Protein AF-D7D9H0-F1 (afdb_monomer)

Foldseek 3Di:
DAFAEEEAEEAAEFCAFQDANV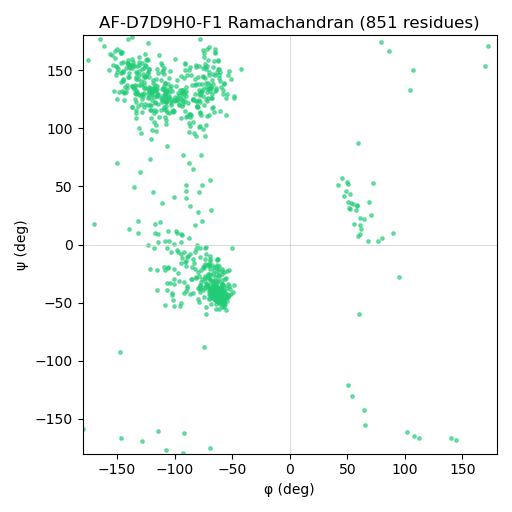LSLVLLLVQLVQQLVLVVVAVLHAYEDEALCNLVSCVVPPVVSNVSLLVCVVVVRYAYAFFNALFAAFAAFLVLLLCRGQVRQVSCCVRNVDGHQEHENAPHQWHFLLVLQSCVLSNHQEYEYAQLCVQQADRDQAQWAWRAHLLRRTHIYGHQLDHLADDPLDPVVVVSSQVSRVVRFVDSAHYDYHHYYHRTHYRDSSSVVSLVVCCVVVVVPHNYHHDDPVVSVVVCCVPPVVRHYHDGTIRHRLFLLLLLFFLLLLLLLLLLLQLLLQLLQLLQVVCCQPPVRDRDPCSSVLSVLSSSCRRSCNSSVLHFPVNVVVSSVSSVVSSVVSVVSSLVSQVSVCVVDVAFKKWFAAWQAWDWDKDWDAADAAEDWDDLPPRIIIATDGGQDYSWMKGFRHRYDDDPFFWAWDDDPFWIWIDAPFWIWIAGFQQRWGAFTAGPVVRDTFFPGTKFKKKWFFQFDLAGRPGDSRNLCQSRGGCCCPDCRVVGMDTFGWDGKDWSDGTGFKTKIKTWGKDQDPPNQFIKIKIWIWMDGHPANKIKIKIKMQGTDARMWMKTKTQTPADDQWKWAAGNLEIHIAGALVPDPDSVSVSPQKFFHHFWMWDHPQFKIKIKGKSRRTIWGDHDRMIITTHHGWTWRRDPVLVVVLVVVVVVCVVVVVVVVVVPPPCPVVVVVSVVSSVVSVVSCVVPVVPTGIGPHGIDMMMMMIHMDTGTCQRRVVVVVNSNVNNDIDMHGDPHSGRDIDHDHFKHKPPSQKIWRHWRDPDVQKIKTKIWRHAQAKDKMWMAGPADFPFKFKGRSNRHTPGTFDDDPRTGIDIHHRSDMIMMMTRHD

Solvent-accessible surface area (backbone atoms only — not comparable to full-atom values): 43090 Å² total; per-residue (Å²): 129,87,32,36,41,32,34,28,34,33,53,42,60,50,63,39,31,84,46,45,52,73,54,37,57,52,39,49,54,54,22,52,51,45,42,51,57,48,42,74,74,36,86,70,55,22,37,45,50,55,21,43,54,58,55,55,50,33,51,74,76,37,49,73,60,37,55,52,50,51,55,33,36,73,73,63,34,39,43,59,27,34,17,28,51,62,45,38,56,56,77,49,49,42,66,55,55,48,48,32,35,41,54,16,36,54,52,36,32,75,74,68,75,40,72,31,44,30,35,61,44,45,80,32,82,28,38,49,21,39,49,28,42,59,37,43,42,53,56,24,49,34,38,38,32,37,43,58,78,58,28,30,86,55,80,69,70,60,46,57,29,38,33,27,17,76,58,69,30,62,25,44,34,36,38,48,67,52,59,68,49,32,77,58,84,48,71,64,57,57,52,50,35,51,49,51,38,50,72,57,38,98,50,62,60,50,62,47,40,26,21,27,44,61,76,27,42,46,63,57,66,65,38,55,51,44,52,58,50,43,41,67,76,34,48,95,71,38,45,61,38,65,31,55,71,68,57,50,52,54,48,42,53,75,76,39,49,96,73,50,47,78,46,75,51,57,52,74,44,49,46,52,54,18,24,45,25,30,39,46,67,47,40,32,37,50,48,52,42,52,54,44,50,39,38,38,36,36,52,38,38,50,39,26,76,76,67,71,39,82,68,67,76,61,53,63,59,54,49,52,58,51,56,62,48,35,22,32,38,49,45,26,45,54,22,20,71,69,37,45,52,49,53,44,47,53,43,51,53,48,41,54,53,45,56,52,52,43,46,52,54,41,41,53,50,50,74,77,39,73,26,19,33,34,42,68,32,68,40,36,45,67,41,67,50,77,46,81,41,78,62,94,77,61,62,52,65,45,81,69,55,96,57,32,29,39,32,44,45,68,70,28,29,14,42,19,31,30,32,32,33,56,42,75,47,70,67,98,47,48,20,47,76,50,69,65,98,57,39,37,38,41,38,36,86,40,40,39,35,36,32,34,51,81,68,53,29,45,57,39,42,30,33,61,87,74,75,40,57,51,35,73,44,56,39,41,58,38,36,32,29,29,57,63,42,66,58,44,67,84,68,44,64,38,44,74,38,34,37,33,34,69,31,43,78,40,86,70,24,54,78,39,62,47,62,53,45,56,75,48,60,46,80,72,40,90,38,52,63,42,26,28,37,34,27,34,29,44,34,79,41,76,91,77,65,23,34,36,43,37,38,40,35,44,33,38,40,12,76,51,62,42,42,40,38,40,37,44,31,41,34,44,49,65,30,31,32,38,29,45,39,43,29,42,58,57,82,52,64,46,37,39,22,32,36,42,63,30,66,45,81,44,52,22,29,80,80,50,87,52,67,74,43,40,57,45,56,52,38,78,24,41,50,35,37,32,40,37,65,63,64,43,22,41,34,43,32,38,67,49,46,25,21,33,24,52,47,84,49,26,45,30,43,36,62,42,39,11,30,48,51,53,52,66,67,49,48,51,54,42,51,54,51,46,53,56,42,53,66,56,45,54,60,41,67,70,66,71,58,58,72,64,60,57,48,51,52,49,49,52,51,47,48,53,48,49,52,41,42,60,65,56,52,78,78,56,59,55,40,66,56,44,79,49,76,49,46,37,34,48,34,63,37,51,18,37,58,66,75,42,40,44,67,58,54,46,50,60,73,64,54,81,83,65,74,21,75,49,99,56,93,36,68,42,69,48,80,41,50,50,38,46,42,43,58,54,74,49,44,45,66,43,34,36,70,79,48,91,55,29,39,39,38,32,37,31,26,76,40,93,54,72,45,70,29,36,40,32,65,72,69,73,57,77,49,41,30,36,27,44,67,79,64,52,77,74,44,79,55,65,70,57,93,71,25,35,74,43,79,33,50,26,34,31,75,50,33,37,41,34,36,46,115

Mean predicted aligned error: 6.19 Å

pLDDT: mean 91.71, std 10.2, range [44.06, 98.75]

Organism: Staphylothermus hellenicus (strain DSM 12710 / JCM 10830 / BK20S6-10-b1 / P8) (NCBI:txid591019)

Radius of gyration: 27.96 Å; Cα contacts (8 Å, |Δi|>4): 2047; chains: 1; bounding box: 73×58×81 Å

InterPro domains:
  IPR000602 Glycoside hydrolase family 38, N-terminal domain [PF01074] (3-266)
  IPR011013 Galactose mutarotase-like domain superfamily [SSF74650] (364-848)
  IPR011330 Glycoside hydrolase/deacetylase, beta/alpha-barrel [SSF88713] (3-268)
  IPR011682 Glycosyl hydrolase family 38, C-terminal [PF07748] (442-662)
  IPR015341 Glycoside hydrolase family 38, central domain [PF09261] (270-365)
  IPR015341 Glycoside hydrolase family 38, central domain [SM00872] (270-347)
  IPR027291 Glycoside hydrolase 38, N-terminal domain superfamily [G3DSA:3.20.110.10] (1-270)
  IPR028995 Glycoside hydrolase families 57/38, central domain superfamily [SSF88688] (269-376)
  IPR037094 Glycoside hydrolase family 38, central domain superfamily [G3DSA:1.20.1270.50] (274-371)
  IPR041147 Glycosyl hydrolases family 38, C-terminal domain [PF17677] (778-848)

Structure (mmCIF, N/CA/C/O backbone):
data_AF-D7D9H0-F1
#
_entry.id   AF-D7D9H0-F1
#
loop_
_atom_site.group_PDB
_atom_site.id
_atom_site.type_symbol
_atom_site.label_atom_id
_atom_site.label_alt_id
_atom_site.label_comp_id
_atom_site.label_asym_id
_atom_site.label_entity_id
_atom_site.label_seq_id
_atom_site.pdbx_PDB_ins_code
_atom_site.Cartn_x
_atom_site.Cartn_y
_atom_site.Cartn_z
_atom_site.occupancy
_atom_site.B_iso_or_equiv
_atom_site.auth_seq_id
_atom_site.auth_comp_id
_atom_site.auth_asym_id
_atom_site.auth_atom_id
_atom_site.pdbx_PDB_model_num
ATOM 1 N N . MET A 1 1 ? 18.622 -22.603 -35.783 1.00 56.88 1 MET A N 1
ATOM 2 C CA . MET A 1 1 ? 17.621 -21.627 -35.300 1.00 56.88 1 MET A CA 1
ATOM 3 C C . MET A 1 1 ? 18.265 -20.267 -35.419 1.00 56.88 1 MET A C 1
ATOM 5 O O . MET A 1 1 ? 19.323 -20.096 -34.829 1.00 56.88 1 MET A O 1
ATOM 9 N N . ASP A 1 2 ? 17.660 -19.342 -36.155 1.00 82.56 2 ASP A N 1
ATOM 10 C CA . ASP A 1 2 ? 18.167 -17.971 -36.249 1.00 82.56 2 ASP A CA 1
ATOM 11 C C . ASP A 1 2 ? 17.831 -17.233 -34.948 1.00 82.56 2 ASP A C 1
ATOM 13 O O . ASP A 1 2 ? 16.687 -16.836 -34.712 1.00 82.56 2 ASP A O 1
ATOM 17 N N . ILE A 1 3 ? 18.813 -17.136 -34.051 1.00 90.75 3 ILE A N 1
ATOM 18 C CA . ILE A 1 3 ? 18.662 -16.478 -32.749 1.00 90.75 3 ILE A CA 1
ATOM 19 C C . ILE A 1 3 ? 18.750 -14.968 -32.949 1.00 90.75 3 ILE A C 1
ATOM 21 O O . ILE A 1 3 ? 19.700 -14.470 -33.559 1.00 90.75 3 ILE A O 1
ATOM 25 N N . LYS A 1 4 ? 17.779 -14.235 -32.398 1.00 94.94 4 LYS A N 1
ATOM 26 C CA . LYS A 1 4 ? 17.707 -12.776 -32.512 1.00 94.94 4 LYS A CA 1
ATOM 27 C C . LYS A 1 4 ? 17.879 -12.099 -31.158 1.00 94.94 4 LYS A C 1
ATOM 29 O O . LYS A 1 4 ? 17.088 -12.315 -30.243 1.00 94.94 4 LYS A O 1
ATOM 34 N N . VAL A 1 5 ? 18.896 -11.254 -31.047 1.00 96.12 5 VAL A N 1
ATOM 35 C CA . VAL A 1 5 ? 19.209 -10.499 -29.830 1.00 96.12 5 VAL A CA 1
ATOM 36 C C . VAL A 1 5 ? 18.882 -9.036 -30.069 1.00 96.12 5 VAL A C 1
ATOM 38 O O . VAL A 1 5 ? 19.495 -8.390 -30.916 1.00 96.12 5 VAL A O 1
ATOM 41 N N . PHE A 1 6 ? 17.927 -8.511 -29.314 1.00 97.00 6 PHE A N 1
ATOM 42 C CA . PHE A 1 6 ? 17.579 -7.099 -29.302 1.00 97.00 6 PHE A CA 1
ATOM 43 C C . PHE A 1 6 ? 18.375 -6.403 -28.201 1.00 97.00 6 PHE A C 1
ATOM 45 O O . PHE A 1 6 ? 18.444 -6.909 -27.082 1.00 97.00 6 PHE A O 1
ATOM 52 N N . LEU A 1 7 ? 18.986 -5.263 -28.515 1.00 95.69 7 LEU A N 1
ATOM 53 C CA . LEU A 1 7 ? 19.769 -4.475 -27.563 1.00 95.69 7 LEU A CA 1
ATOM 54 C C . LEU A 1 7 ? 19.157 -3.082 -27.418 1.00 95.69 7 LEU A C 1
ATOM 56 O O . LEU A 1 7 ? 18.929 -2.414 -28.430 1.00 95.69 7 LEU A O 1
ATOM 60 N N . THR A 1 8 ? 18.939 -2.632 -26.182 1.00 95.25 8 THR A N 1
ATOM 61 C CA . THR A 1 8 ? 18.486 -1.264 -25.892 1.00 95.25 8 THR A CA 1
ATOM 62 C C . THR A 1 8 ? 19.273 -0.668 -24.732 1.00 95.25 8 THR A C 1
ATOM 64 O O . THR A 1 8 ? 19.465 -1.316 -23.703 1.00 95.25 8 THR A O 1
ATOM 67 N N . GLY A 1 9 ? 19.724 0.571 -24.906 1.00 94.38 9 GLY A N 1
ATOM 68 C CA . GLY A 1 9 ? 20.397 1.333 -23.867 1.00 94.38 9 GLY A CA 1
ATOM 69 C C . GLY A 1 9 ? 19.429 1.827 -22.790 1.00 94.38 9 GLY A C 1
ATOM 70 O O . GLY A 1 9 ? 18.311 2.229 -23.108 1.00 94.38 9 GLY A O 1
ATOM 71 N N . TYR A 1 10 ? 19.862 1.842 -21.535 1.00 93.31 10 TYR A N 1
ATOM 72 C CA . TYR A 1 10 ? 19.113 2.356 -20.384 1.00 93.31 10 TYR A CA 1
ATOM 73 C C . TYR A 1 10 ? 20.093 2.872 -19.323 1.00 93.31 10 TYR A C 1
ATOM 75 O O . TYR A 1 10 ? 21.228 2.402 -19.257 1.00 93.31 10 TYR A O 1
ATOM 83 N N . SER A 1 11 ? 19.656 3.821 -18.496 1.00 91.56 11 SER A N 1
ATOM 84 C CA . SER A 1 11 ? 20.429 4.274 -17.337 1.00 91.56 11 SER A CA 1
ATOM 85 C C . SER A 1 11 ? 19.530 4.348 -16.111 1.00 91.56 11 SER A C 1
ATOM 87 O O . SER A 1 11 ? 18.681 5.233 -16.035 1.00 91.56 11 SER A O 1
ATOM 89 N N . HIS A 1 12 ? 19.714 3.436 -15.157 1.00 90.62 12 HIS A N 1
ATOM 90 C CA . HIS A 1 12 ? 18.936 3.447 -13.919 1.00 90.62 12 HIS A CA 1
ATOM 91 C C . HIS A 1 12 ? 19.349 4.615 -13.025 1.00 90.62 12 HIS A C 1
ATOM 93 O O . HIS A 1 12 ? 20.540 4.837 -12.791 1.00 90.62 12 HIS A O 1
ATOM 99 N N . ILE A 1 13 ? 18.369 5.338 -12.490 1.00 92.44 13 ILE A N 1
ATOM 100 C CA . ILE A 1 13 ? 18.593 6.428 -11.541 1.00 92.44 13 ILE A CA 1
ATOM 101 C C . ILE A 1 13 ? 17.606 6.249 -10.392 1.00 92.44 13 ILE A C 1
ATOM 103 O O . ILE A 1 13 ? 16.403 6.413 -10.584 1.00 92.44 13 ILE A O 1
ATOM 107 N N . ASP A 1 14 ? 18.097 5.939 -9.193 1.00 92.38 14 ASP A N 1
ATOM 108 C CA . ASP A 1 14 ? 17.241 5.973 -8.010 1.00 92.38 14 ASP A CA 1
ATOM 109 C C . ASP A 1 14 ? 16.851 7.416 -7.735 1.00 92.38 14 ASP A C 1
ATOM 111 O O . ASP A 1 14 ? 17.702 8.301 -7.595 1.00 92.38 14 ASP A O 1
ATOM 115 N N . THR A 1 15 ? 15.544 7.658 -7.634 1.00 94.06 15 THR A N 1
ATOM 116 C CA . THR A 1 15 ? 15.031 9.005 -7.357 1.00 94.06 15 THR A CA 1
ATOM 117 C C . THR A 1 15 ? 15.598 9.526 -6.038 1.00 94.06 15 THR A C 1
ATOM 119 O O . THR A 1 15 ? 16.082 10.654 -5.993 1.00 94.06 15 THR A O 1
ATOM 122 N N . GLU A 1 16 ? 15.607 8.687 -5.003 1.00 94.81 16 GLU A N 1
ATOM 123 C CA . GLU A 1 16 ? 16.188 8.944 -3.684 1.00 94.81 16 GLU A CA 1
ATOM 124 C C . GLU A 1 16 ? 16.661 7.614 -3.095 1.00 94.81 16 GLU A C 1
ATOM 126 O O . GLU A 1 16 ? 15.854 6.695 -2.960 1.00 94.81 16 GLU A O 1
ATOM 131 N N . TRP A 1 17 ? 17.934 7.522 -2.703 1.00 93.25 17 TRP A N 1
ATOM 132 C CA . TRP A 1 17 ? 18.469 6.303 -2.090 1.00 93.25 17 TRP A CA 1
ATOM 133 C C . TRP A 1 17 ? 19.563 6.585 -1.050 1.00 93.25 17 TRP A C 1
ATOM 135 O O . TRP A 1 17 ? 19.288 6.833 0.129 1.00 93.25 17 TRP A O 1
ATOM 145 N N . LEU A 1 18 ? 20.825 6.577 -1.486 1.00 90.06 18 LEU A N 1
ATOM 146 C CA . LEU A 1 18 ? 21.995 6.958 -0.685 1.00 90.06 18 LEU A CA 1
ATOM 147 C C . LEU A 1 18 ? 22.375 8.433 -0.881 1.00 90.06 18 LEU A C 1
ATOM 149 O O . LEU A 1 18 ? 23.344 8.914 -0.289 1.00 90.06 18 LEU A O 1
ATOM 153 N N . TRP A 1 19 ? 21.585 9.128 -1.690 1.00 92.69 19 TRP A N 1
ATOM 154 C CA . TRP A 1 19 ? 21.694 10.522 -2.089 1.00 92.69 19 TRP A CA 1
ATOM 155 C C . TRP A 1 19 ? 20.295 11.164 -2.097 1.00 92.69 19 TRP A C 1
ATOM 157 O O . TRP A 1 19 ? 19.293 10.458 -2.276 1.00 92.69 19 TRP A O 1
ATOM 167 N N . PRO A 1 20 ? 20.211 12.485 -1.872 1.00 94.06 20 PRO A N 1
ATOM 168 C CA . PRO A 1 20 ? 18.951 13.219 -1.870 1.00 94.06 20 PRO A CA 1
ATOM 169 C C . PRO A 1 20 ? 18.411 13.431 -3.289 1.00 94.06 20 PRO A C 1
ATOM 171 O O . PRO A 1 20 ? 19.150 13.345 -4.272 1.00 94.06 20 PRO A O 1
ATOM 174 N N . LEU A 1 21 ? 17.131 13.803 -3.385 1.00 95.12 21 LEU A N 1
ATOM 175 C CA . LEU A 1 21 ? 16.438 14.043 -4.656 1.00 95.12 21 LEU A CA 1
ATOM 176 C C . LEU A 1 21 ? 17.187 15.036 -5.558 1.00 95.12 21 LEU A C 1
ATOM 178 O O . LEU A 1 21 ? 17.331 14.816 -6.757 1.00 95.12 21 LEU A O 1
ATOM 182 N N . GLU A 1 22 ? 17.688 16.128 -4.981 1.00 94.56 22 GLU A N 1
ATOM 183 C CA . GLU A 1 22 ? 18.385 17.185 -5.724 1.00 94.56 22 GLU A CA 1
ATOM 184 C C . GLU A 1 22 ? 19.709 16.705 -6.353 1.00 94.56 22 GLU A C 1
ATOM 186 O O . GLU A 1 22 ? 20.153 17.233 -7.372 1.00 94.56 22 GLU A O 1
ATOM 191 N N . GLU A 1 23 ? 20.371 15.705 -5.763 1.00 94.69 23 GLU A N 1
ATOM 192 C CA . GLU A 1 23 ? 21.549 15.069 -6.369 1.00 94.69 23 GLU A CA 1
ATOM 193 C C . GLU A 1 23 ? 21.132 14.235 -7.584 1.00 94.69 23 GLU A C 1
ATOM 195 O O . GLU A 1 23 ? 21.683 14.441 -8.665 1.00 94.69 23 GLU A O 1
ATOM 200 N N . SER A 1 24 ? 20.087 13.408 -7.458 1.00 94.44 24 SER A N 1
ATOM 201 C CA . SER A 1 24 ? 19.540 12.619 -8.573 1.00 94.44 24 SER A CA 1
ATOM 202 C C . SER A 1 24 ? 19.138 13.491 -9.758 1.00 94.44 24 SER A C 1
ATOM 204 O O . SER A 1 24 ? 19.453 13.173 -10.900 1.00 94.44 24 SER A O 1
ATOM 206 N N . LEU A 1 25 ? 18.478 14.625 -9.510 1.00 95.00 25 LEU A N 1
ATOM 207 C CA . LEU A 1 25 ? 18.048 15.532 -10.579 1.00 95.00 25 LEU A CA 1
ATOM 208 C C . LEU A 1 25 ? 19.238 16.165 -11.325 1.00 95.00 25 LEU A C 1
ATOM 210 O O . LEU A 1 25 ? 19.198 16.304 -12.548 1.00 95.00 25 LEU A O 1
ATOM 214 N N . ARG A 1 26 ? 20.339 16.476 -10.630 1.00 93.62 26 ARG A N 1
ATOM 215 C CA . ARG A 1 26 ? 21.583 16.925 -11.283 1.00 93.62 26 ARG A CA 1
ATOM 216 C C . ARG A 1 26 ? 22.217 15.811 -12.119 1.00 93.62 26 ARG A C 1
ATOM 218 O O . ARG A 1 26 ? 22.581 16.045 -13.272 1.00 93.62 26 ARG A O 1
ATOM 225 N N . VAL A 1 27 ? 22.259 14.593 -11.583 1.00 94.06 27 VAL A N 1
ATOM 226 C CA . VAL A 1 27 ? 22.747 13.393 -12.284 1.00 94.06 27 VAL A CA 1
ATOM 227 C C . VAL A 1 27 ? 21.935 13.097 -13.544 1.00 94.06 27 VAL A C 1
ATOM 229 O O . VAL A 1 27 ? 22.509 12.716 -14.566 1.00 94.06 27 VAL A O 1
ATOM 232 N N . VAL A 1 28 ? 20.616 13.309 -13.520 1.00 95.50 28 VAL A N 1
ATOM 233 C CA . VAL A 1 28 ? 19.745 13.189 -14.702 1.00 95.50 28 VAL A CA 1
ATOM 234 C C . VAL A 1 28 ? 20.229 14.112 -15.820 1.00 95.50 28 VAL A C 1
ATOM 236 O O . VAL A 1 28 ? 20.369 13.666 -16.958 1.00 95.50 28 VAL A O 1
ATOM 239 N N . ASN A 1 29 ? 20.536 15.376 -15.513 1.00 94.94 29 ASN A N 1
ATOM 240 C CA . ASN A 1 29 ? 21.011 16.332 -16.516 1.00 94.94 29 ASN A CA 1
ATOM 241 C C . ASN A 1 29 ? 22.335 15.901 -17.156 1.00 94.94 29 ASN A C 1
ATOM 243 O O . ASN A 1 29 ? 22.480 15.953 -18.382 1.00 94.94 29 ASN A O 1
ATOM 247 N N . GLU A 1 30 ? 23.287 15.441 -16.348 1.00 93.50 30 GLU A N 1
ATOM 248 C CA . GLU A 1 30 ? 24.573 14.938 -16.840 1.00 93.50 30 GLU A CA 1
ATOM 249 C C . GLU A 1 30 ? 24.398 13.667 -17.678 1.00 93.50 30 GLU A C 1
ATOM 251 O O . GLU A 1 30 ? 24.916 13.577 -18.793 1.00 93.50 30 GLU A O 1
ATOM 256 N N . THR A 1 31 ? 23.607 12.715 -17.182 1.00 94.88 31 THR A N 1
ATOM 257 C CA . THR A 1 31 ? 23.329 11.439 -17.853 1.00 94.88 31 THR A CA 1
ATOM 258 C C . THR A 1 31 ? 22.671 11.674 -19.208 1.00 94.88 31 THR A C 1
ATOM 260 O O . THR A 1 31 ? 23.139 11.159 -20.223 1.00 94.88 31 THR A O 1
ATOM 263 N N . PHE A 1 32 ? 21.628 12.502 -19.263 1.00 96.25 32 PHE A N 1
ATOM 264 C CA . PHE A 1 32 ? 20.913 12.777 -20.509 1.00 96.25 32 PHE A CA 1
ATOM 265 C C . PHE A 1 32 ? 21.812 13.505 -21.512 1.00 96.25 32 PHE A C 1
ATOM 267 O O . PHE A 1 32 ? 21.801 13.162 -22.692 1.00 96.25 32 PHE A O 1
ATOM 274 N N . SER A 1 33 ? 22.653 14.438 -21.054 1.00 95.44 33 SER A N 1
ATOM 275 C CA . SER A 1 33 ? 23.639 15.111 -21.911 1.00 95.44 33 SER A CA 1
ATOM 276 C C . SER A 1 33 ? 24.626 14.120 -22.536 1.00 95.44 33 SER A C 1
ATOM 278 O O . SER A 1 33 ? 24.887 14.178 -23.737 1.00 95.44 33 SER A O 1
ATOM 280 N N . GLN A 1 34 ? 25.146 13.176 -21.744 1.00 94.31 34 GLN A N 1
ATOM 281 C CA . GLN A 1 34 ? 26.063 12.140 -22.231 1.00 94.31 34 GLN A CA 1
ATOM 282 C C . GLN A 1 34 ? 25.395 11.234 -23.270 1.00 94.31 34 GLN A C 1
ATOM 284 O O . GLN A 1 34 ? 25.970 11.000 -24.333 1.00 94.31 34 GLN A O 1
ATOM 289 N N . ILE A 1 35 ? 24.171 10.767 -23.003 1.00 95.31 35 ILE A N 1
ATOM 290 C CA . ILE A 1 35 ? 23.423 9.925 -23.946 1.00 95.31 35 ILE A CA 1
ATOM 291 C C . ILE A 1 35 ? 23.152 10.672 -25.252 1.00 95.31 35 ILE A C 1
ATOM 293 O O . ILE A 1 35 ? 23.384 10.117 -26.323 1.00 95.31 35 ILE A O 1
ATOM 297 N N . ILE A 1 36 ? 22.731 11.936 -25.192 1.00 96.19 36 ILE A N 1
ATOM 298 C CA . ILE A 1 36 ? 22.483 12.748 -26.388 1.00 96.19 36 ILE A CA 1
ATOM 299 C C . ILE A 1 36 ? 23.752 12.902 -27.232 1.00 96.19 36 ILE A C 1
ATOM 301 O O . ILE A 1 36 ? 23.704 12.661 -28.438 1.00 96.19 36 ILE A O 1
ATOM 305 N N . ASN A 1 37 ? 24.895 13.199 -26.608 1.00 95.00 37 ASN A N 1
ATOM 306 C CA . ASN A 1 37 ? 26.177 13.285 -27.314 1.00 95.00 37 ASN A CA 1
ATOM 307 C C . ASN A 1 37 ? 26.542 11.959 -28.007 1.00 95.00 37 ASN A C 1
ATOM 309 O O . ASN A 1 37 ? 27.045 11.957 -29.130 1.00 95.00 37 ASN A O 1
ATOM 313 N N . LEU A 1 38 ? 26.268 10.815 -27.372 1.00 94.62 38 LEU A N 1
ATOM 314 C CA . LEU A 1 38 ? 26.484 9.501 -27.985 1.00 94.62 38 LEU A CA 1
ATOM 315 C C . LEU A 1 38 ? 25.506 9.236 -29.132 1.00 94.62 38 LEU A C 1
ATOM 317 O O . LEU A 1 38 ? 25.903 8.696 -30.160 1.00 94.62 38 LEU A O 1
ATOM 321 N N . MET A 1 39 ? 24.240 9.632 -28.997 1.00 95.50 39 MET A N 1
ATOM 322 C CA . MET A 1 39 ? 23.227 9.449 -30.041 1.00 95.50 39 MET A CA 1
ATOM 323 C C . MET A 1 39 ? 23.487 10.312 -31.283 1.00 95.50 39 MET A C 1
ATOM 325 O O . MET A 1 39 ? 23.120 9.901 -32.390 1.00 95.50 39 MET A O 1
ATOM 329 N N . GLU A 1 40 ? 24.108 11.482 -31.113 1.00 95.38 40 GLU A N 1
ATOM 330 C CA . GLU A 1 40 ? 24.580 12.340 -32.207 1.00 95.38 40 GLU A CA 1
ATOM 331 C C . GLU A 1 40 ? 25.737 11.689 -32.982 1.00 95.38 40 GLU A C 1
ATOM 333 O O . GLU A 1 40 ? 25.756 11.760 -34.209 1.00 95.38 40 GLU A O 1
ATOM 338 N N . LYS A 1 41 ? 26.653 10.998 -32.289 1.00 95.06 41 LYS A N 1
ATOM 339 C CA . LYS A 1 41 ? 27.786 10.282 -32.905 1.00 95.06 41 LYS A CA 1
ATOM 340 C C . LYS A 1 41 ? 27.401 8.941 -33.539 1.00 95.06 41 LYS A C 1
ATOM 342 O O . LYS A 1 41 ? 27.930 8.579 -34.585 1.00 95.06 41 LYS A O 1
ATOM 347 N N . HIS A 1 42 ? 26.500 8.192 -32.905 1.00 93.62 42 HIS A N 1
ATOM 348 C CA . HIS A 1 42 ? 26.202 6.799 -33.251 1.00 93.62 42 HIS A CA 1
ATOM 349 C C . HIS A 1 42 ? 24.753 6.660 -33.699 1.00 93.62 42 HIS A C 1
ATOM 351 O O . HIS A 1 42 ? 23.854 6.683 -32.862 1.00 93.62 42 HIS A O 1
ATOM 357 N N . SER A 1 43 ? 24.494 6.486 -35.000 1.00 90.31 43 SER A N 1
ATOM 358 C CA . SER A 1 43 ? 23.128 6.404 -35.557 1.00 90.31 43 SER A CA 1
ATOM 359 C C . SER A 1 43 ? 22.320 5.198 -35.070 1.00 90.31 43 SER A C 1
ATOM 361 O O . SER A 1 43 ? 21.094 5.272 -35.008 1.00 90.31 43 SER A O 1
ATOM 363 N N . ASP A 1 44 ? 23.004 4.126 -34.671 1.00 87.62 44 ASP A N 1
ATOM 364 C CA . ASP A 1 44 ? 22.401 2.856 -34.252 1.00 87.62 44 ASP A CA 1
ATOM 365 C C . ASP A 1 44 ? 22.181 2.747 -32.732 1.00 87.62 44 ASP A C 1
ATOM 367 O O . ASP A 1 44 ? 21.800 1.687 -32.236 1.00 87.62 44 ASP A O 1
ATOM 371 N N . LEU A 1 45 ? 22.388 3.831 -31.975 1.00 94.44 45 LEU A N 1
ATOM 372 C CA . LEU A 1 45 ? 22.067 3.865 -30.548 1.00 94.44 45 LEU A CA 1
ATOM 373 C C . LEU A 1 45 ? 20.568 4.123 -30.332 1.00 94.44 45 LEU A C 1
ATOM 375 O O . LEU A 1 45 ? 20.045 5.156 -30.773 1.00 94.44 45 LEU A O 1
ATOM 379 N N . TYR A 1 46 ? 19.925 3.202 -29.611 1.00 96.25 46 TYR A N 1
ATOM 380 C CA . TYR A 1 46 ? 18.559 3.308 -29.100 1.00 96.25 46 TYR A CA 1
ATOM 381 C C . TYR A 1 46 ? 18.584 3.322 -27.576 1.00 96.25 46 TYR A C 1
ATOM 383 O O . TYR A 1 46 ? 19.289 2.520 -26.963 1.00 96.25 46 TYR A O 1
ATOM 391 N N . PHE A 1 47 ? 17.800 4.212 -26.982 1.00 96.38 47 PHE A N 1
ATOM 392 C CA . PHE A 1 47 ? 17.759 4.432 -25.543 1.00 96.38 47 PHE A CA 1
ATOM 393 C C . PHE A 1 47 ? 16.315 4.441 -25.050 1.00 96.38 47 PHE A C 1
ATOM 395 O O . PHE A 1 47 ? 15.446 4.967 -25.744 1.00 96.38 47 PHE A O 1
ATOM 402 N N . ILE A 1 48 ? 16.056 3.879 -23.873 1.00 95.75 48 ILE A N 1
ATOM 403 C CA . ILE A 1 48 ? 14.770 3.974 -23.178 1.00 95.75 48 ILE A CA 1
ATOM 404 C C . ILE A 1 48 ? 14.968 4.664 -21.832 1.00 95.75 48 ILE A C 1
ATOM 406 O O . ILE A 1 48 ? 15.962 4.422 -21.153 1.00 95.75 48 ILE A O 1
ATOM 410 N N . MET A 1 49 ? 14.023 5.515 -21.436 1.00 94.75 49 MET A N 1
ATOM 411 C CA . MET A 1 49 ? 14.053 6.168 -20.128 1.00 94.75 49 MET A CA 1
ATOM 412 C C . MET A 1 49 ? 12.645 6.433 -19.596 1.00 94.75 49 MET A C 1
ATOM 414 O O . MET A 1 49 ? 11.788 6.968 -20.310 1.00 94.75 49 MET A O 1
ATOM 418 N N . GLY A 1 50 ? 12.428 6.051 -18.336 1.00 90.38 50 GLY A N 1
ATOM 419 C CA . GLY A 1 50 ? 11.189 6.274 -17.593 1.00 90.38 50 GLY A CA 1
ATOM 420 C C . GLY A 1 50 ? 11.188 7.569 -16.785 1.00 90.38 50 GLY A C 1
ATOM 421 O O . GLY A 1 50 ? 12.007 8.455 -17.024 1.00 90.38 50 GLY A O 1
ATOM 422 N N . SER A 1 51 ? 10.269 7.656 -15.820 1.00 95.94 51 SER A N 1
ATOM 423 C CA . SER A 1 51 ? 10.163 8.744 -14.836 1.00 95.94 51 SER A CA 1
ATOM 424 C C . SER A 1 51 ? 9.954 10.124 -15.463 1.00 95.94 51 SER A C 1
ATOM 426 O O . SER A 1 51 ? 10.895 10.890 -15.678 1.00 95.94 51 SER A O 1
ATOM 428 N N . SER A 1 52 ? 8.696 10.500 -15.715 1.00 98.00 52 SER A N 1
ATOM 429 C CA . SER A 1 52 ? 8.379 11.821 -16.288 1.00 98.00 52 SER A CA 1
ATOM 430 C C . SER A 1 52 ? 8.904 12.997 -15.447 1.00 98.00 52 SER A C 1
ATOM 432 O O . SER A 1 52 ? 9.178 14.057 -16.006 1.00 98.00 52 SER A O 1
ATOM 434 N N . LEU A 1 53 ? 9.128 12.806 -14.137 1.00 98.06 53 LEU A N 1
ATOM 435 C CA . LEU A 1 53 ? 9.796 13.776 -13.258 1.00 98.06 53 LEU A CA 1
ATOM 436 C C . LEU A 1 53 ? 11.147 14.261 -13.814 1.00 98.06 53 LEU A C 1
ATOM 438 O O . LEU A 1 53 ? 11.480 15.439 -13.688 1.00 98.06 53 LEU A O 1
ATOM 442 N N . TYR A 1 54 ? 11.921 13.374 -14.440 1.00 97.81 54 TYR A N 1
ATOM 443 C CA . TYR A 1 54 ? 13.241 13.698 -14.985 1.00 97.81 54 TYR A CA 1
ATOM 444 C C . TYR A 1 54 ? 13.131 14.639 -16.178 1.00 97.81 54 TYR A C 1
ATOM 446 O O . TYR A 1 54 ? 13.837 15.640 -16.253 1.00 97.81 54 TYR A O 1
ATOM 454 N N . TYR A 1 55 ? 12.189 14.372 -17.076 1.00 98.31 55 TYR A N 1
ATOM 455 C CA . TYR A 1 55 ? 11.933 15.225 -18.232 1.00 98.31 55 TYR A CA 1
ATOM 456 C C . TYR A 1 55 ? 11.418 16.600 -17.811 1.00 98.31 55 TYR A C 1
ATOM 458 O O . TYR A 1 55 ? 11.895 17.602 -18.334 1.00 98.31 55 TYR A O 1
ATOM 466 N N . GLU A 1 56 ? 10.529 16.659 -16.816 1.00 97.56 56 GLU A N 1
ATOM 467 C CA . GLU A 1 56 ? 10.056 17.924 -16.248 1.00 97.56 56 GLU A CA 1
ATOM 468 C C . GLU A 1 56 ? 11.198 18.768 -15.670 1.00 97.56 56 GLU A C 1
ATOM 470 O O . GLU A 1 56 ? 11.240 19.988 -15.849 1.00 97.56 56 GLU A O 1
ATOM 475 N N . TYR A 1 57 ? 12.143 18.127 -14.979 1.00 97.69 57 TYR A N 1
ATOM 476 C CA . TYR A 1 57 ? 13.319 18.813 -14.461 1.00 97.69 57 TYR A CA 1
ATOM 477 C C . TYR A 1 57 ? 14.198 19.365 -15.590 1.00 97.69 57 TYR A C 1
ATOM 479 O O . TYR A 1 57 ? 14.645 20.511 -15.507 1.00 97.69 57 TYR A O 1
ATOM 487 N N . ILE A 1 58 ? 14.421 18.587 -16.650 1.00 98.31 58 ILE A N 1
ATOM 488 C CA . ILE A 1 58 ? 15.246 19.002 -17.792 1.00 98.31 58 ILE A CA 1
ATOM 489 C C . ILE A 1 58 ? 14.575 20.107 -18.601 1.00 98.31 58 ILE A C 1
ATOM 491 O O . ILE A 1 58 ? 15.234 21.092 -18.913 1.00 98.31 58 ILE A O 1
ATOM 495 N N . GLU A 1 59 ? 13.272 20.016 -18.860 1.00 98.06 59 GLU A N 1
ATOM 496 C CA . GLU A 1 59 ? 12.489 21.086 -19.494 1.00 98.06 59 GLU A CA 1
ATOM 497 C C . GLU A 1 59 ? 12.655 22.411 -18.739 1.00 98.06 59 GLU A C 1
ATOM 499 O O . GLU A 1 59 ? 12.895 23.458 -19.338 1.00 98.06 59 GLU A O 1
ATOM 504 N N . LYS A 1 60 ? 12.596 22.366 -17.403 1.00 97.12 60 LYS A N 1
ATOM 505 C CA . LYS A 1 60 ? 12.689 23.564 -16.567 1.00 97.12 60 LYS A CA 1
ATOM 506 C C . LYS A 1 60 ? 14.102 24.153 -16.483 1.00 97.12 60 LYS A C 1
ATOM 508 O O . LYS A 1 60 ? 14.231 25.372 -16.400 1.00 97.12 60 LYS A O 1
ATOM 513 N N . ASN A 1 61 ? 15.141 23.318 -16.433 1.00 97.44 61 ASN A N 1
ATOM 514 C CA . ASN A 1 61 ? 16.503 23.761 -16.096 1.00 97.44 61 ASN A CA 1
ATOM 515 C C . ASN A 1 61 ? 17.485 23.735 -17.279 1.00 97.44 61 ASN A C 1
ATOM 517 O O . ASN A 1 61 ? 18.519 24.395 -17.219 1.00 97.44 61 ASN A O 1
ATOM 521 N N . ASN A 1 62 ? 17.189 22.994 -18.349 1.00 97.50 62 ASN A N 1
ATOM 522 C CA . ASN A 1 62 ? 18.050 22.850 -19.521 1.00 97.50 62 ASN A CA 1
ATOM 523 C C . ASN A 1 62 ? 17.221 22.616 -20.799 1.00 97.50 62 ASN A C 1
ATOM 525 O O . ASN A 1 62 ? 17.224 21.534 -21.392 1.00 97.50 62 ASN A O 1
ATOM 529 N N . ASN A 1 63 ? 16.511 23.660 -21.239 1.00 97.12 63 ASN A N 1
ATOM 530 C CA . ASN A 1 63 ? 15.603 23.576 -22.386 1.00 97.12 63 ASN A CA 1
ATOM 531 C C . ASN A 1 63 ? 16.307 23.148 -23.689 1.00 97.12 63 ASN A C 1
ATOM 533 O O . ASN A 1 63 ? 15.741 22.403 -24.478 1.00 97.12 63 ASN A O 1
ATOM 537 N N . ALA A 1 64 ? 17.569 23.544 -23.895 1.00 98.00 64 ALA A N 1
ATOM 538 C CA . ALA A 1 64 ? 18.332 23.132 -25.075 1.00 98.00 64 ALA A CA 1
ATOM 539 C C . ALA A 1 64 ? 18.542 21.607 -25.130 1.00 98.00 64 ALA A C 1
ATOM 541 O O . ALA A 1 64 ? 18.428 20.994 -26.192 1.00 98.00 64 ALA A O 1
ATOM 542 N N . LEU A 1 65 ? 18.823 20.976 -23.985 1.00 98.12 65 LEU A N 1
ATOM 543 C CA . LEU A 1 65 ? 18.900 19.520 -23.887 1.00 98.12 65 LEU A CA 1
ATOM 544 C C . LEU A 1 65 ? 17.524 18.873 -24.085 1.00 98.12 65 LEU A C 1
ATOM 546 O O . LEU A 1 65 ? 17.422 17.865 -24.783 1.00 98.12 65 LEU A O 1
ATOM 550 N N . PHE A 1 66 ? 16.471 19.464 -23.516 1.00 98.56 66 PHE A N 1
ATOM 551 C CA . PHE A 1 66 ? 15.096 19.000 -23.699 1.00 98.56 66 PHE A CA 1
ATOM 552 C C . PHE A 1 66 ? 14.685 18.965 -25.179 1.00 98.56 66 PHE A C 1
ATOM 554 O O . PHE A 1 66 ? 14.161 17.953 -25.649 1.00 98.56 66 PHE A O 1
ATOM 561 N N . ASP A 1 67 ? 14.997 20.017 -25.939 1.00 98.44 67 ASP A N 1
ATOM 562 C CA . ASP A 1 67 ? 14.708 20.098 -27.375 1.00 98.44 67 ASP A CA 1
ATOM 563 C C . ASP A 1 67 ? 15.442 19.006 -28.168 1.00 98.44 67 ASP A C 1
ATOM 565 O O . ASP A 1 67 ? 14.859 18.360 -29.046 1.00 98.44 67 ASP A O 1
ATOM 569 N N . LYS A 1 68 ? 16.704 18.719 -27.817 1.00 98.38 68 LYS A N 1
ATOM 570 C CA . LYS A 1 68 ? 17.447 17.595 -28.408 1.00 98.38 68 LYS A CA 1
ATOM 571 C C . LYS A 1 68 ? 16.785 16.252 -28.097 1.00 98.38 68 LYS A C 1
ATOM 573 O O . LYS A 1 68 ? 16.606 15.443 -29.011 1.00 98.38 68 LYS A O 1
ATOM 578 N N . ILE A 1 69 ? 16.392 16.016 -26.842 1.00 98.12 69 ILE A N 1
ATOM 579 C CA . ILE A 1 69 ? 15.677 14.795 -26.429 1.00 98.12 69 ILE A CA 1
ATOM 580 C C . ILE A 1 69 ? 14.396 14.646 -27.245 1.00 98.12 69 ILE A C 1
ATOM 582 O O . ILE A 1 69 ? 14.174 13.590 -27.839 1.00 98.12 69 ILE A O 1
ATOM 586 N N . LYS A 1 70 ? 13.596 15.710 -27.356 1.00 98.12 70 LYS A N 1
ATOM 587 C CA . LYS A 1 70 ? 12.374 15.721 -28.165 1.00 98.12 70 LYS A CA 1
ATOM 588 C C . LYS A 1 70 ? 12.649 15.315 -29.615 1.00 98.12 70 LYS A C 1
ATOM 590 O O . LYS A 1 70 ? 11.972 14.425 -30.128 1.00 98.12 70 LYS A O 1
ATOM 595 N N . GLY A 1 71 ? 13.702 15.852 -30.231 1.00 98.00 71 GLY A N 1
ATOM 596 C CA . GLY A 1 71 ? 14.122 15.456 -31.578 1.00 98.00 71 GLY A CA 1
ATOM 597 C C . GLY A 1 71 ? 14.477 13.965 -31.706 1.00 98.00 71 GLY A C 1
ATOM 598 O O . GLY A 1 71 ? 14.140 13.326 -32.705 1.00 98.00 71 GLY A O 1
ATOM 599 N N . PHE A 1 72 ? 15.121 13.360 -30.703 1.00 98.12 72 PHE A N 1
ATOM 600 C CA . PHE A 1 72 ? 15.409 11.916 -30.707 1.00 98.12 72 PHE A CA 1
ATOM 601 C C . PHE A 1 72 ? 14.188 11.042 -30.396 1.00 98.12 72 PHE A C 1
ATOM 603 O O . PHE A 1 72 ? 14.098 9.922 -30.919 1.00 98.12 72 PHE A O 1
ATOM 610 N N . VAL A 1 73 ? 13.231 11.544 -29.611 1.00 97.88 73 VAL A N 1
ATOM 611 C CA . VAL A 1 73 ? 11.926 10.899 -29.403 1.00 97.88 73 VAL A CA 1
ATOM 612 C C . VAL A 1 73 ? 11.146 10.870 -30.716 1.00 97.88 73 VAL A C 1
ATOM 614 O O . VAL A 1 73 ? 10.648 9.813 -31.114 1.00 97.88 73 VAL A O 1
ATOM 617 N N . GLU A 1 74 ? 11.095 11.981 -31.451 1.00 97.06 74 GLU A N 1
ATOM 618 C CA . GLU A 1 74 ? 10.439 12.072 -32.763 1.00 97.06 74 GLU A CA 1
ATOM 619 C C . GLU A 1 74 ? 11.041 11.079 -33.763 1.00 97.06 74 GLU A C 1
ATOM 621 O O . GLU A 1 74 ? 10.302 10.266 -34.331 1.00 97.06 74 GLU A O 1
ATOM 626 N N . LYS A 1 75 ? 12.381 11.035 -33.855 1.00 96.31 75 LYS A N 1
ATOM 627 C CA . LYS A 1 75 ? 13.151 10.041 -34.635 1.00 96.31 75 LYS A CA 1
ATOM 628 C C . LYS A 1 75 ? 12.957 8.596 -34.154 1.00 96.31 75 LYS A C 1
ATOM 630 O O . LYS A 1 75 ? 13.363 7.659 -34.836 1.00 96.31 75 LYS A O 1
ATOM 635 N N . GLY A 1 76 ? 12.356 8.390 -32.982 1.00 95.38 76 GLY A N 1
ATOM 636 C CA . GLY A 1 76 ? 12.069 7.073 -32.419 1.00 95.38 76 GLY A CA 1
ATOM 637 C C . GLY A 1 76 ? 13.311 6.316 -31.953 1.00 95.38 76 GLY A C 1
ATOM 638 O O . GLY A 1 76 ? 13.274 5.084 -31.940 1.00 95.38 76 GLY A O 1
ATOM 639 N N . ARG A 1 77 ? 14.382 7.041 -31.608 1.00 96.50 77 ARG A N 1
ATOM 640 C CA . ARG A 1 77 ? 15.633 6.505 -31.048 1.00 96.50 77 ARG A CA 1
ATOM 641 C C . ARG A 1 77 ? 15.718 6.679 -29.529 1.00 96.50 77 ARG A C 1
ATOM 643 O O . ARG A 1 77 ? 16.459 5.944 -28.888 1.00 96.50 77 ARG A O 1
ATOM 650 N N . TRP A 1 78 ? 14.950 7.617 -28.976 1.00 97.50 78 TRP A N 1
ATOM 651 C CA . TRP A 1 78 ? 14.697 7.757 -27.543 1.00 97.50 78 TRP A CA 1
ATOM 652 C C . TRP A 1 78 ? 13.262 7.299 -27.250 1.00 97.50 78 TRP A C 1
ATOM 654 O O . TRP A 1 78 ? 12.298 7.887 -27.743 1.00 97.50 78 TRP A O 1
ATOM 664 N N . GLU A 1 79 ? 13.108 6.210 -26.507 1.00 97.19 79 GLU A N 1
ATOM 665 C CA . GLU A 1 79 ? 11.829 5.604 -26.148 1.00 97.19 79 GLU A CA 1
ATOM 666 C C . GLU A 1 79 ? 11.408 6.025 -24.735 1.00 97.19 79 GLU A C 1
ATOM 668 O O . GLU A 1 79 ? 12.216 6.065 -23.808 1.00 97.19 79 GLU A O 1
ATOM 673 N N . LEU A 1 80 ? 10.127 6.357 -24.581 1.00 97.69 80 LEU A N 1
ATOM 674 C CA . LEU A 1 80 ? 9.547 6.771 -23.306 1.00 97.69 80 LEU A CA 1
ATOM 675 C C . LEU A 1 80 ? 8.998 5.541 -22.576 1.00 97.69 80 LEU A C 1
ATOM 677 O O . LEU A 1 80 ? 8.227 4.776 -23.163 1.00 97.69 80 LEU A O 1
ATOM 681 N N . ALA A 1 81 ? 9.351 5.382 -21.301 1.00 97.06 81 ALA A N 1
ATOM 682 C CA . ALA A 1 81 ? 8.702 4.438 -20.393 1.00 97.06 81 ALA A CA 1
ATOM 683 C C . ALA A 1 81 ? 7.787 5.185 -19.407 1.00 97.06 81 ALA A C 1
ATOM 685 O O . ALA A 1 81 ? 8.090 6.299 -18.986 1.00 97.06 81 ALA A O 1
ATOM 686 N N . GLY A 1 82 ? 6.644 4.589 -19.075 1.00 95.50 82 GLY A N 1
ATOM 687 C CA . GLY A 1 82 ? 5.635 5.165 -18.191 1.00 95.50 82 GLY A CA 1
ATOM 688 C C . GLY A 1 82 ? 6.067 5.197 -16.724 1.00 95.50 82 GLY A C 1
ATOM 689 O O . GLY A 1 82 ? 7.039 4.555 -16.335 1.00 95.50 82 GLY A O 1
ATOM 690 N N . GLY A 1 83 ? 5.297 5.921 -15.913 1.00 97.00 83 GLY A N 1
ATOM 691 C CA . GLY A 1 83 ? 5.559 6.154 -14.493 1.00 97.00 83 GLY A CA 1
ATOM 692 C C . GLY A 1 83 ? 6.086 7.566 -14.239 1.00 97.00 83 GLY A C 1
ATOM 693 O O . GLY A 1 83 ? 6.948 8.072 -14.960 1.00 97.00 83 GLY A O 1
ATOM 694 N N . PHE A 1 84 ? 5.523 8.243 -13.237 1.00 98.31 84 PHE A N 1
ATOM 695 C CA . PHE A 1 84 ? 5.985 9.571 -12.833 1.00 98.31 84 PHE A CA 1
ATOM 696 C C . PHE A 1 84 ? 7.377 9.478 -12.193 1.00 98.31 84 PHE A C 1
ATOM 698 O O . PHE A 1 84 ? 8.252 10.289 -12.501 1.00 98.31 84 PHE A O 1
ATOM 705 N N . ILE A 1 85 ? 7.588 8.418 -11.410 1.00 97.62 85 ILE A N 1
ATOM 706 C CA . ILE A 1 85 ? 8.882 7.887 -10.972 1.00 97.62 85 ILE A CA 1
ATOM 707 C C . ILE A 1 85 ? 8.845 6.346 -10.982 1.00 97.62 85 ILE A C 1
ATOM 709 O O . ILE A 1 85 ? 7.784 5.757 -11.199 1.00 97.62 85 ILE A O 1
ATOM 713 N N . GLU A 1 86 ? 9.962 5.685 -10.681 1.00 96.88 86 GLU A N 1
ATOM 714 C CA . GLU A 1 86 ? 9.992 4.245 -10.391 1.00 96.88 86 GLU A CA 1
ATOM 715 C C . GLU A 1 86 ? 9.489 3.965 -8.959 1.00 96.88 86 GLU A C 1
ATOM 717 O O . GLU A 1 86 ? 10.192 4.183 -7.967 1.00 96.88 86 GLU A O 1
ATOM 722 N N . PHE A 1 87 ? 8.237 3.517 -8.841 1.00 97.69 87 PHE A N 1
ATOM 723 C CA . PHE A 1 87 ? 7.504 3.417 -7.573 1.00 97.69 87 PHE A CA 1
ATOM 724 C C . PHE A 1 87 ? 7.485 2.002 -6.966 1.00 97.69 87 PHE A C 1
ATOM 726 O O . PHE A 1 87 ? 7.657 0.998 -7.663 1.00 97.69 87 PHE A O 1
ATOM 733 N N . ASP A 1 88 ? 7.226 1.909 -5.657 1.00 97.69 88 ASP A N 1
ATOM 734 C CA . ASP A 1 88 ? 6.855 0.641 -5.007 1.00 97.69 88 ASP A CA 1
ATOM 735 C C . ASP A 1 88 ? 5.454 0.205 -5.459 1.00 97.69 88 ASP A C 1
ATOM 737 O O . ASP A 1 88 ? 4.523 1.004 -5.438 1.00 97.69 88 ASP A O 1
ATOM 741 N N . ALA A 1 89 ? 5.273 -1.057 -5.851 1.00 96.56 89 ALA A N 1
ATOM 742 C CA . ALA A 1 89 ? 3.994 -1.523 -6.392 1.00 96.56 89 ALA A CA 1
ATOM 743 C C . ALA A 1 89 ? 3.056 -2.167 -5.353 1.00 96.56 89 ALA A C 1
ATOM 745 O O . ALA A 1 89 ? 1.913 -2.465 -5.693 1.00 96.56 89 ALA A O 1
ATOM 746 N N . ASN A 1 90 ? 3.500 -2.409 -4.114 1.00 96.94 90 ASN A N 1
ATOM 747 C CA . ASN A 1 90 ? 2.738 -3.168 -3.113 1.00 96.94 90 ASN A CA 1
ATOM 748 C C . ASN A 1 90 ? 2.053 -2.280 -2.069 1.00 96.94 90 ASN A C 1
ATOM 750 O O . ASN A 1 90 ? 0.930 -2.565 -1.652 1.00 96.94 90 ASN A O 1
ATOM 754 N N . MET A 1 91 ? 2.753 -1.253 -1.588 1.00 97.25 91 MET A N 1
ATOM 755 C CA . MET A 1 91 ? 2.330 -0.428 -0.456 1.00 97.25 91 MET A CA 1
ATOM 756 C C . MET A 1 91 ? 1.466 0.782 -0.839 1.00 97.25 91 MET A C 1
ATOM 758 O O . MET A 1 91 ? 0.578 1.108 -0.049 1.00 97.25 91 MET A O 1
ATOM 762 N N . PRO A 1 92 ? 1.669 1.467 -1.983 1.00 97.88 92 PRO A N 1
ATOM 763 C CA . PRO A 1 92 ? 0.767 2.535 -2.400 1.00 97.88 92 PRO A CA 1
ATOM 764 C C . PRO A 1 92 ? -0.647 2.025 -2.679 1.00 97.88 92 PRO A C 1
ATOM 766 O O . PRO A 1 92 ? -0.846 0.909 -3.157 1.00 97.88 92 PRO A O 1
ATOM 769 N N . SER A 1 93 ? -1.641 2.874 -2.438 1.00 97.25 93 SER A N 1
ATOM 770 C CA . SER A 1 93 ? -3.024 2.599 -2.819 1.00 97.25 93 SER A CA 1
ATOM 771 C C . SER A 1 93 ? -3.183 2.468 -4.339 1.00 97.25 93 SER A C 1
ATOM 773 O O . SER A 1 93 ? -2.397 3.005 -5.124 1.00 97.25 93 SER A O 1
ATOM 775 N N . GLY A 1 94 ? -4.261 1.804 -4.773 1.00 97.06 94 GLY A N 1
ATOM 776 C CA . GL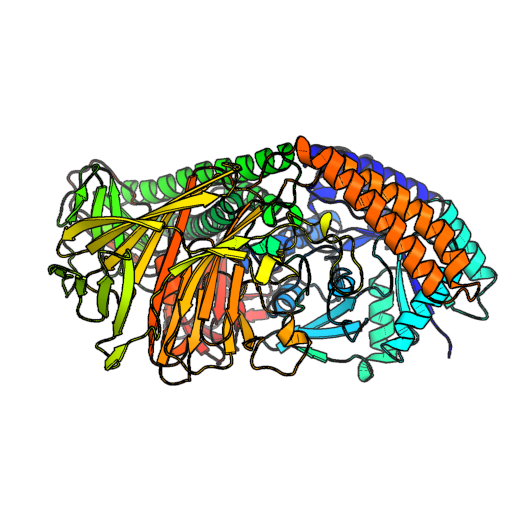Y A 1 94 ? -4.568 1.666 -6.202 1.00 97.06 94 GLY A CA 1
ATOM 777 C C . GLY A 1 94 ? -4.711 3.017 -6.911 1.00 97.06 94 GLY A C 1
ATOM 778 O O . GLY A 1 94 ? -4.263 3.167 -8.044 1.00 97.06 94 GLY A O 1
ATOM 779 N N . GLU A 1 95 ? -5.245 4.033 -6.221 1.00 97.81 95 GLU A N 1
ATOM 780 C CA . GLU A 1 95 ? -5.347 5.383 -6.781 1.00 97.81 95 GLU A CA 1
ATOM 781 C C . GLU A 1 95 ? -3.969 6.030 -6.953 1.00 97.81 95 GLU A C 1
ATOM 783 O O . GLU A 1 95 ? -3.703 6.587 -8.013 1.00 97.81 95 GLU A O 1
ATOM 788 N N . SER A 1 96 ? -3.067 5.901 -5.975 1.00 98.31 96 SER A N 1
ATOM 789 C CA . SER A 1 96 ? -1.689 6.396 -6.096 1.00 98.31 96 SER A CA 1
ATOM 790 C C . SER A 1 96 ? -0.953 5.777 -7.285 1.00 98.31 96 SER A C 1
ATOM 792 O O . SER A 1 96 ? -0.320 6.504 -8.049 1.00 98.31 96 SER A O 1
ATOM 794 N N . ILE A 1 97 ? -1.092 4.463 -7.508 1.00 98.50 97 ILE A N 1
ATOM 795 C CA . ILE A 1 97 ? -0.503 3.783 -8.677 1.00 98.50 97 ILE A CA 1
ATOM 796 C C . ILE A 1 97 ? -1.060 4.365 -9.980 1.00 98.50 97 ILE A C 1
ATOM 798 O O . ILE A 1 97 ? -0.298 4.667 -10.898 1.00 98.50 97 ILE A O 1
ATOM 802 N N . ILE A 1 98 ? -2.373 4.591 -10.070 1.00 98.25 98 ILE A N 1
ATOM 803 C CA . ILE A 1 98 ? -2.942 5.217 -11.269 1.00 98.25 98 ILE A CA 1
ATOM 804 C C . ILE A 1 98 ? -2.429 6.650 -11.432 1.00 98.25 98 ILE A C 1
ATOM 806 O O . ILE A 1 98 ? -2.127 7.053 -12.551 1.00 98.25 98 ILE A O 1
ATOM 810 N N . ARG A 1 99 ? -2.270 7.420 -10.350 1.00 97.88 99 ARG A N 1
ATOM 811 C CA . ARG A 1 99 ? -1.709 8.779 -10.421 1.00 97.88 99 ARG A CA 1
ATOM 812 C C . ARG A 1 99 ? -0.261 8.770 -10.915 1.00 97.88 99 ARG A C 1
ATOM 814 O O . ARG A 1 99 ? 0.054 9.608 -11.755 1.00 97.88 99 ARG A O 1
ATOM 821 N N . GLN A 1 100 ? 0.572 7.807 -10.503 1.00 98.31 100 GLN A N 1
ATOM 822 C CA . GLN A 1 100 ? 1.923 7.620 -11.064 1.00 98.31 100 GLN A CA 1
ATOM 823 C C . GLN A 1 100 ? 1.873 7.454 -12.590 1.00 98.31 100 GLN A C 1
ATOM 825 O O . GLN A 1 100 ? 2.631 8.094 -13.318 1.00 98.31 100 GLN A O 1
ATOM 830 N N . LEU A 1 101 ? 0.961 6.616 -13.089 1.00 98.38 101 LEU A N 1
ATOM 831 C CA . LEU A 1 101 ? 0.847 6.317 -14.516 1.00 98.38 101 LEU A CA 1
ATOM 832 C C . LEU A 1 101 ? 0.247 7.494 -15.293 1.00 98.38 101 LEU A C 1
ATOM 834 O O . LEU A 1 101 ? 0.865 7.993 -16.231 1.00 98.38 101 LEU A O 1
ATOM 838 N N . VAL A 1 102 ? -0.915 7.993 -14.881 1.00 97.12 102 VAL A N 1
ATOM 839 C CA . VAL A 1 102 ? -1.654 9.049 -15.588 1.00 97.12 102 VAL A CA 1
ATOM 840 C C . VAL A 1 102 ? -0.892 10.371 -15.595 1.00 97.12 102 VAL A C 1
ATOM 842 O O . VAL A 1 102 ? -0.877 11.037 -16.629 1.00 97.12 102 VAL A O 1
ATOM 845 N N . MET A 1 103 ? -0.209 10.748 -14.503 1.00 96.62 103 MET A N 1
ATOM 846 C CA . MET A 1 103 ? 0.629 11.956 -14.505 1.00 96.62 103 MET A CA 1
ATOM 847 C C . MET A 1 103 ? 1.744 11.858 -15.547 1.00 96.62 103 MET A C 1
ATOM 849 O O . MET A 1 103 ? 1.950 12.807 -16.304 1.00 96.62 103 MET A O 1
ATOM 853 N N . SER A 1 104 ? 2.400 10.697 -15.650 1.00 97.81 104 SER A N 1
ATOM 854 C CA . SER A 1 104 ? 3.432 10.482 -16.669 1.00 97.81 104 SER A CA 1
ATOM 855 C C . SER A 1 104 ? 2.874 10.525 -18.088 1.00 97.81 104 SER A C 1
ATOM 857 O O . SER A 1 104 ? 3.420 11.212 -18.948 1.00 97.81 104 SER A O 1
ATOM 859 N N . GLN A 1 105 ? 1.736 9.868 -18.322 1.00 97.94 105 GLN A N 1
ATOM 860 C CA . GLN A 1 105 ? 1.109 9.795 -19.638 1.00 97.94 105 GLN A CA 1
ATOM 861 C C . GLN A 1 105 ? 0.617 11.166 -20.100 1.00 97.94 105 GLN A C 1
ATOM 863 O O . GLN A 1 105 ? 0.838 11.544 -21.249 1.00 97.94 105 GLN A O 1
ATOM 868 N N . LYS A 1 106 ? 0.014 11.951 -19.197 1.00 96.50 106 LYS A N 1
ATOM 869 C CA . LYS A 1 106 ? -0.405 13.330 -19.474 1.00 96.50 106 LYS A CA 1
ATOM 870 C C . LYS A 1 106 ? 0.793 14.197 -19.852 1.00 96.50 106 LYS A C 1
ATOM 872 O O . LYS A 1 106 ? 0.726 14.907 -20.854 1.00 96.50 106 LYS A O 1
ATOM 877 N N . TYR A 1 107 ? 1.885 14.119 -19.091 1.00 97.88 107 TYR A N 1
ATOM 878 C CA . TYR A 1 107 ? 3.100 14.871 -19.395 1.00 97.88 107 TYR A CA 1
ATOM 879 C C . TYR A 1 107 ? 3.678 14.485 -20.765 1.00 97.88 107 TYR A C 1
ATOM 881 O O . TYR A 1 107 ? 3.916 15.355 -21.608 1.00 97.88 107 TYR A O 1
ATOM 889 N N . PHE A 1 108 ? 3.837 13.185 -21.030 1.00 98.19 108 PHE A N 1
ATOM 890 C CA . PHE A 1 108 ? 4.410 12.715 -22.288 1.00 98.19 108 PHE A CA 1
ATOM 891 C C . PHE A 1 108 ? 3.552 13.057 -23.501 1.00 98.19 108 PHE A C 1
ATOM 893 O O . PHE A 1 108 ? 4.084 13.520 -24.512 1.00 98.19 108 PHE A O 1
ATOM 900 N N . TYR A 1 109 ? 2.232 12.922 -23.393 1.00 97.25 109 TYR A N 1
ATOM 901 C CA . TYR A 1 109 ? 1.331 13.308 -24.469 1.00 97.25 109 TYR A CA 1
ATOM 902 C C . TYR A 1 109 ? 1.429 14.807 -24.771 1.00 97.25 109 TYR A C 1
ATOM 904 O O . TYR A 1 109 ? 1.590 15.195 -25.924 1.00 97.25 109 TYR A O 1
ATOM 912 N N . GLN A 1 110 ? 1.437 15.662 -23.745 1.00 97.00 110 GLN A N 1
ATOM 913 C CA . GLN A 1 110 ? 1.514 17.112 -23.937 1.00 97.00 110 GLN A CA 1
ATOM 914 C C . GLN A 1 110 ? 2.840 17.591 -24.546 1.00 97.00 110 GLN A C 1
ATOM 916 O O . GLN A 1 110 ? 2.851 18.610 -25.231 1.00 97.00 110 GLN A O 1
ATOM 921 N N . ARG A 1 111 ? 3.965 16.916 -24.276 1.00 97.62 111 ARG A N 1
ATOM 922 C CA . ARG A 1 111 ? 5.299 17.366 -24.728 1.00 97.62 111 ARG A CA 1
ATOM 923 C C . ARG A 1 111 ? 5.825 16.654 -25.963 1.00 97.62 111 ARG A C 1
ATOM 925 O O . ARG A 1 111 ? 6.502 17.278 -26.783 1.00 97.62 111 ARG A O 1
ATOM 932 N N . PHE A 1 112 ? 5.494 15.376 -26.110 1.00 97.12 112 PHE A N 1
ATOM 933 C CA . PHE A 1 112 ? 6.012 14.509 -27.166 1.00 97.12 112 PHE A CA 1
ATOM 934 C C . PHE A 1 112 ? 4.921 13.983 -28.105 1.00 97.12 112 PHE A C 1
ATOM 936 O O . PHE A 1 112 ? 5.250 13.278 -29.057 1.00 97.12 112 PHE A O 1
ATOM 943 N N . ASN A 1 113 ? 3.641 14.303 -27.856 1.00 96.38 113 ASN A N 1
ATOM 944 C CA . ASN A 1 113 ? 2.486 13.797 -28.610 1.00 96.38 113 ASN A CA 1
ATOM 945 C C . ASN A 1 113 ? 2.459 12.259 -28.697 1.00 96.38 113 ASN A C 1
ATOM 947 O O . ASN A 1 113 ? 2.135 11.671 -29.731 1.00 96.38 113 ASN A O 1
ATOM 951 N N . ARG A 1 114 ? 2.903 11.595 -27.622 1.00 94.88 114 ARG A N 1
ATOM 952 C CA . ARG A 1 114 ? 3.020 10.136 -27.524 1.00 94.88 114 ARG A CA 1
ATOM 953 C C . ARG A 1 114 ? 2.753 9.673 -26.099 1.00 94.88 114 ARG A C 1
ATOM 955 O O . ARG A 1 114 ? 3.244 10.278 -25.152 1.00 94.88 114 ARG A O 1
ATOM 962 N N . TYR A 1 115 ? 2.039 8.562 -25.976 1.00 96.25 115 TYR A N 1
ATOM 963 C CA . TYR A 1 115 ? 1.961 7.795 -24.737 1.00 96.25 115 TYR A CA 1
ATOM 964 C C . TYR A 1 115 ? 3.103 6.778 -24.669 1.00 96.25 115 TYR A C 1
ATOM 966 O O . TYR A 1 115 ? 3.565 6.276 -25.699 1.00 96.25 115 TYR A O 1
ATOM 974 N N . ALA A 1 116 ? 3.545 6.460 -23.457 1.00 97.25 116 ALA A N 1
ATOM 975 C CA . ALA A 1 116 ? 4.440 5.338 -23.222 1.00 97.25 116 ALA A CA 1
ATOM 976 C C . ALA A 1 116 ? 3.634 4.030 -23.250 1.00 97.25 116 ALA A C 1
ATOM 978 O O . ALA A 1 116 ? 2.601 3.929 -22.593 1.00 97.25 116 ALA A O 1
ATOM 979 N N . GLU A 1 117 ? 4.103 3.022 -23.989 1.00 97.25 117 GLU A N 1
ATOM 980 C CA . GLU A 1 117 ? 3.474 1.686 -24.037 1.00 97.25 117 GLU A CA 1
ATOM 981 C C . GLU A 1 117 ? 4.147 0.682 -23.084 1.00 97.25 117 GLU A C 1
ATOM 983 O O . GLU A 1 117 ? 3.681 -0.449 -22.940 1.00 97.25 117 GLU A O 1
ATOM 988 N N . ILE A 1 118 ? 5.256 1.077 -22.456 1.00 98.12 118 ILE A N 1
ATOM 989 C CA . ILE A 1 118 ? 6.096 0.228 -21.609 1.00 98.12 118 ILE A CA 1
ATOM 990 C C . ILE A 1 118 ? 6.135 0.832 -20.212 1.00 98.12 118 ILE A C 1
ATOM 992 O O . ILE A 1 118 ? 6.420 2.019 -20.080 1.00 98.12 118 ILE A O 1
ATOM 996 N N . LEU A 1 119 ? 5.906 0.028 -19.177 1.00 98.06 119 LEU A N 1
ATOM 997 C CA . LEU A 1 119 ? 6.319 0.358 -17.815 1.00 98.06 119 LEU A CA 1
ATOM 998 C C . LEU A 1 119 ? 7.567 -0.457 -17.488 1.00 98.06 119 LEU A C 1
ATOM 1000 O O . LEU A 1 119 ? 7.548 -1.685 -17.591 1.00 98.06 119 LEU A O 1
ATOM 1004 N N . PHE A 1 120 ? 8.628 0.229 -17.076 1.00 95.12 120 PHE A N 1
ATOM 1005 C CA . PHE A 1 120 ? 9.870 -0.401 -16.658 1.00 95.12 120 PHE A CA 1
ATOM 1006 C C . PHE A 1 120 ? 10.062 -0.154 -15.159 1.00 95.12 120 PHE A C 1
ATOM 1008 O O . PHE A 1 120 ? 10.275 0.981 -14.750 1.00 95.12 120 PHE A O 1
ATOM 1015 N N . LEU A 1 121 ? 9.929 -1.210 -14.353 1.00 96.38 121 LEU A N 1
ATOM 1016 C CA . LEU A 1 121 ? 10.202 -1.203 -12.912 1.00 96.38 121 LEU A CA 1
ATOM 1017 C C . LEU A 1 121 ? 11.284 -2.254 -12.623 1.00 96.38 121 LEU A C 1
ATOM 1019 O O . LEU A 1 121 ? 10.967 -3.362 -12.165 1.00 96.38 121 LEU A O 1
ATOM 1023 N N . PRO A 1 122 ? 12.549 -1.973 -12.980 1.00 93.00 122 PRO A N 1
ATOM 1024 C CA . PRO A 1 122 ? 13.636 -2.928 -12.812 1.00 93.00 122 PRO A CA 1
ATOM 1025 C C . PRO A 1 122 ? 13.854 -3.274 -11.341 1.00 93.00 122 PRO A C 1
ATOM 1027 O O . PRO A 1 122 ? 13.968 -4.465 -11.050 1.00 93.00 122 PRO A O 1
ATOM 1030 N N . ASP A 1 123 ? 13.814 -2.284 -10.439 1.00 93.00 123 ASP A N 1
ATOM 1031 C CA . ASP A 1 123 ? 14.235 -2.465 -9.046 1.00 93.00 123 ASP A CA 1
ATOM 1032 C C . ASP A 1 123 ? 13.116 -2.482 -7.989 1.00 93.00 123 ASP A C 1
ATOM 1034 O O . ASP A 1 123 ? 13.378 -2.681 -6.807 1.00 93.00 123 ASP A O 1
ATOM 1038 N N . SER A 1 124 ? 11.842 -2.388 -8.380 1.00 95.19 124 SER A N 1
ATOM 1039 C CA . SER A 1 124 ? 10.722 -2.450 -7.424 1.00 95.19 124 SER A CA 1
ATOM 1040 C C . SER A 1 124 ? 10.559 -3.835 -6.768 1.00 95.19 124 SER A C 1
ATOM 1042 O O . SER A 1 124 ? 10.694 -4.885 -7.406 1.00 95.19 124 SER A O 1
ATOM 1044 N N . PHE A 1 125 ? 10.213 -3.856 -5.475 1.00 95.94 125 PHE A N 1
ATOM 1045 C CA . PHE A 1 125 ? 10.259 -5.063 -4.637 1.00 95.94 125 PHE A CA 1
ATOM 1046 C C . PHE A 1 125 ? 8.977 -5.913 -4.695 1.00 95.94 125 PHE A C 1
ATOM 1048 O O . PHE A 1 125 ? 8.230 -6.027 -3.724 1.00 95.94 125 PHE A O 1
ATOM 1055 N N . GLY A 1 126 ? 8.747 -6.552 -5.846 1.00 96.31 126 GLY A N 1
ATOM 1056 C CA . GLY A 1 126 ? 7.595 -7.428 -6.104 1.00 96.31 126 GLY A CA 1
ATOM 1057 C C . GLY A 1 126 ? 6.358 -6.672 -6.595 1.00 96.31 126 GLY A C 1
ATOM 1058 O O . GLY A 1 126 ? 6.297 -5.447 -6.514 1.00 96.31 126 GLY A O 1
ATOM 1059 N N . PHE A 1 127 ? 5.365 -7.401 -7.123 1.00 97.75 127 PHE A N 1
ATOM 1060 C CA . PHE A 1 127 ? 4.226 -6.782 -7.814 1.00 97.75 127 PHE A CA 1
ATOM 1061 C C . PHE A 1 127 ? 2.885 -7.492 -7.541 1.00 97.75 127 PHE A C 1
ATOM 1063 O O . PHE A 1 127 ? 2.803 -8.718 -7.697 1.00 97.75 127 PHE A O 1
ATOM 1070 N N . PRO A 1 128 ? 1.814 -6.752 -7.180 1.00 96.25 128 PRO A N 1
ATOM 1071 C CA . PRO A 1 128 ? 0.519 -7.337 -6.847 1.00 96.25 128 PRO A CA 1
ATOM 1072 C C . PRO A 1 128 ? -0.221 -7.839 -8.091 1.00 96.25 128 PRO A C 1
ATOM 1074 O O . PRO A 1 128 ? -0.046 -7.332 -9.198 1.00 96.25 128 PRO A O 1
ATOM 1077 N N . SER A 1 129 ? -1.115 -8.808 -7.893 1.00 93.88 129 SER A N 1
ATOM 1078 C CA . SER A 1 129 ? -1.943 -9.411 -8.949 1.00 93.88 129 SER A CA 1
ATOM 1079 C C . SER A 1 129 ? -2.907 -8.435 -9.630 1.00 93.88 129 SER A C 1
ATOM 1081 O O . SER A 1 129 ? -3.405 -8.738 -10.707 1.00 93.88 129 SER A O 1
ATOM 1083 N N . SER A 1 130 ? -3.186 -7.279 -9.033 1.00 93.88 130 SER A N 1
ATOM 1084 C CA . SER A 1 130 ? -4.077 -6.259 -9.592 1.00 93.88 130 SER A CA 1
ATOM 1085 C C . SER A 1 130 ? -3.396 -5.332 -10.601 1.00 93.88 130 SER A C 1
ATOM 1087 O O . SER A 1 130 ? -4.077 -4.646 -11.365 1.00 93.88 130 SER A O 1
ATOM 1089 N N . LEU A 1 131 ? -2.058 -5.308 -10.637 1.00 97.06 131 LEU A N 1
ATOM 1090 C CA . LEU A 1 131 ? -1.305 -4.360 -11.455 1.00 97.06 131 LEU A CA 1
ATOM 1091 C C . LEU A 1 131 ? -1.619 -4.460 -12.966 1.00 97.06 131 LEU A C 1
ATOM 1093 O O . LEU A 1 131 ? -1.783 -3.398 -13.566 1.00 97.06 131 LEU A O 1
ATOM 1097 N N . PRO A 1 132 ? -1.794 -5.647 -13.598 1.00 97.94 132 PRO A N 1
ATOM 1098 C CA . PRO A 1 132 ? -2.090 -5.756 -15.034 1.00 97.94 132 PRO A CA 1
ATOM 1099 C C . PRO A 1 132 ? -3.259 -4.894 -15.524 1.00 97.94 132 PRO A C 1
ATOM 1101 O O . PRO A 1 132 ? -3.137 -4.237 -16.557 1.00 97.94 132 PRO A O 1
ATOM 1104 N N . GLN A 1 133 ? -4.365 -4.837 -14.775 1.00 96.56 133 GLN A N 1
ATOM 1105 C CA . GLN A 1 133 ? -5.506 -3.981 -15.116 1.00 96.56 133 GLN A CA 1
ATOM 1106 C C . GLN A 1 133 ? -5.127 -2.501 -15.091 1.00 96.56 133 GLN A C 1
ATOM 1108 O O . GLN A 1 133 ? -5.517 -1.740 -15.979 1.00 96.56 133 GLN A O 1
ATOM 1113 N N . LEU A 1 134 ? -4.368 -2.089 -14.071 1.00 97.62 134 LEU A N 1
ATOM 1114 C CA . LEU A 1 134 ? -3.981 -0.692 -13.897 1.00 97.62 134 LEU A CA 1
ATOM 1115 C C . LEU A 1 134 ? -3.051 -0.235 -15.019 1.00 97.62 134 LEU A C 1
ATOM 1117 O O . LEU A 1 134 ? -3.189 0.881 -15.521 1.00 97.62 134 LEU A O 1
ATOM 1121 N N . LEU A 1 135 ? -2.151 -1.122 -15.446 1.00 98.12 135 LEU A N 1
ATOM 1122 C CA . LEU A 1 135 ? -1.268 -0.909 -16.589 1.00 98.12 135 LEU A CA 1
ATOM 1123 C C . LEU A 1 135 ? -2.066 -0.792 -17.890 1.00 98.12 135 LEU A C 1
ATOM 1125 O O . LEU A 1 135 ? -1.986 0.243 -18.554 1.00 98.12 135 LEU A O 1
ATOM 1129 N N . GLY A 1 136 ? -2.888 -1.796 -18.208 1.00 96.94 136 GLY A N 1
ATOM 1130 C CA . GLY A 1 136 ? -3.670 -1.830 -19.446 1.00 96.94 136 GLY A CA 1
ATOM 1131 C C . GLY A 1 136 ? -4.585 -0.613 -19.604 1.00 96.94 136 GLY A C 1
ATOM 1132 O O . GLY A 1 136 ? -4.558 0.050 -20.640 1.00 96.94 136 GLY A O 1
ATOM 1133 N N . LYS A 1 137 ? -5.325 -0.244 -18.548 1.00 96.75 137 LYS A N 1
ATOM 1134 C CA . LYS A 1 137 ? -6.209 0.940 -18.545 1.00 96.75 137 LYS A CA 1
ATOM 1135 C C . LYS A 1 137 ? -5.456 2.278 -18.572 1.00 96.75 137 LYS A C 1
ATOM 1137 O O . LYS A 1 137 ? -6.080 3.302 -18.832 1.00 96.75 137 LYS A O 1
ATOM 1142 N N . SER A 1 138 ? -4.141 2.280 -18.337 1.00 97.06 138 SER A N 1
ATOM 1143 C CA . SER A 1 138 ? -3.261 3.455 -18.470 1.00 97.06 138 SER A CA 1
ATOM 1144 C C . SER A 1 138 ? -2.490 3.488 -19.799 1.00 97.06 138 SER A C 1
ATOM 1146 O O . SER A 1 138 ? -1.535 4.256 -19.932 1.00 97.06 138 SER A O 1
ATOM 1148 N N . GLY A 1 139 ? -2.844 2.632 -20.765 1.00 96.00 139 GLY A N 1
ATOM 1149 C CA . GLY A 1 139 ? -2.186 2.548 -22.075 1.00 96.00 139 GLY A CA 1
ATOM 1150 C C . GLY A 1 139 ? -0.871 1.758 -22.094 1.00 96.00 139 GLY A C 1
ATOM 1151 O O . GLY A 1 139 ? -0.213 1.698 -23.134 1.00 96.00 139 GLY A O 1
ATOM 1152 N N . ILE A 1 140 ? -0.483 1.128 -20.980 1.00 98.06 140 ILE A N 1
ATOM 1153 C CA . ILE A 1 140 ? 0.718 0.291 -20.897 1.00 98.06 140 ILE A CA 1
ATOM 1154 C C . ILE A 1 140 ? 0.391 -1.119 -21.398 1.00 98.06 140 ILE A C 1
ATOM 1156 O O . ILE A 1 140 ? -0.513 -1.779 -20.892 1.00 98.06 140 ILE A O 1
ATOM 1160 N N . LYS A 1 141 ? 1.165 -1.596 -22.373 1.00 97.62 141 LYS A N 1
ATOM 1161 C CA . LYS A 1 141 ? 1.021 -2.922 -22.998 1.00 97.62 141 LYS A CA 1
ATOM 1162 C C . LYS A 1 141 ? 2.082 -3.904 -22.516 1.00 97.62 141 LYS A C 1
ATOM 1164 O O . LYS A 1 141 ? 1.815 -5.101 -22.397 1.00 97.62 141 LYS A O 1
ATOM 1169 N N . TYR A 1 142 ? 3.274 -3.384 -22.233 1.00 98.44 142 TYR A N 1
ATOM 1170 C CA . TYR A 1 142 ? 4.448 -4.171 -21.887 1.00 98.44 142 TYR A CA 1
ATOM 1171 C C . TYR A 1 142 ? 4.951 -3.798 -20.495 1.00 98.44 142 TYR A C 1
ATOM 1173 O O . TYR A 1 142 ? 5.107 -2.620 -20.170 1.00 98.44 142 TYR A O 1
ATOM 1181 N N . PHE A 1 143 ? 5.227 -4.806 -19.679 1.00 98.38 143 PHE A N 1
ATOM 1182 C CA . PHE A 1 143 ? 5.789 -4.646 -18.345 1.00 98.38 143 PHE A CA 1
ATOM 1183 C C . PHE A 1 143 ? 7.178 -5.275 -18.299 1.00 98.38 143 PHE A C 1
ATOM 1185 O O . PHE A 1 143 ? 7.338 -6.435 -18.672 1.00 98.38 143 PHE A O 1
ATOM 1192 N N . VAL A 1 144 ? 8.180 -4.526 -17.846 1.00 97.38 144 VAL A N 1
ATOM 1193 C CA . VAL A 1 144 ? 9.564 -5.002 -17.747 1.00 97.38 144 VAL A CA 1
ATOM 1194 C C . VAL A 1 144 ? 10.054 -4.879 -16.307 1.00 97.38 144 VAL A C 1
ATOM 1196 O O . VAL A 1 144 ? 9.858 -3.846 -15.668 1.00 97.38 144 VAL A O 1
ATOM 1199 N N . THR A 1 145 ? 10.725 -5.916 -15.806 1.00 96.00 145 THR A N 1
ATOM 1200 C CA . THR A 1 145 ? 11.405 -5.907 -14.502 1.00 96.00 145 THR A CA 1
ATOM 1201 C C . THR A 1 145 ? 12.670 -6.776 -14.528 1.00 96.00 145 THR A C 1
ATOM 1203 O O . THR A 1 145 ? 12.856 -7.590 -15.432 1.00 96.00 145 THR A O 1
ATOM 1206 N N . SER A 1 146 ? 13.553 -6.626 -13.543 1.00 91.94 146 SER A N 1
ATOM 1207 C CA . SER A 1 146 ? 14.718 -7.500 -13.333 1.00 91.94 146 SER A CA 1
ATOM 1208 C C . SER A 1 146 ? 14.695 -8.160 -11.945 1.00 91.94 146 SER A C 1
ATOM 1210 O O . SER A 1 146 ? 15.303 -9.220 -11.752 1.00 91.94 146 SER A O 1
ATOM 1212 N N . LYS A 1 147 ? 13.958 -7.579 -10.981 1.00 90.50 147 LYS A N 1
ATOM 1213 C CA . LYS A 1 147 ? 14.089 -7.905 -9.557 1.00 90.50 147 LYS A CA 1
ATOM 1214 C C . LYS A 1 147 ? 13.764 -9.348 -9.202 1.00 90.50 147 LYS A C 1
ATOM 1216 O O . LYS A 1 147 ? 14.407 -9.909 -8.325 1.00 90.50 147 LYS A O 1
ATOM 1221 N N . LEU A 1 148 ? 12.858 -10.014 -9.919 1.00 91.69 148 LEU A N 1
ATOM 1222 C CA . LEU A 1 148 ? 12.527 -11.425 -9.655 1.00 91.69 148 LEU A CA 1
ATOM 1223 C C . LEU A 1 148 ? 13.696 -12.406 -9.873 1.00 91.69 148 LEU A C 1
ATOM 1225 O O . LEU A 1 148 ? 13.639 -13.543 -9.405 1.00 91.69 148 LEU A O 1
ATOM 1229 N N . ARG A 1 149 ? 14.789 -11.985 -10.526 1.00 88.62 149 ARG A N 1
ATOM 1230 C CA . ARG A 1 149 ? 16.041 -12.767 -10.588 1.00 88.62 149 ARG A CA 1
ATOM 1231 C C . ARG A 1 149 ? 16.734 -12.888 -9.229 1.00 88.62 149 ARG A C 1
ATOM 1233 O O . ARG A 1 149 ? 17.606 -13.738 -9.075 1.00 88.62 149 ARG A O 1
ATOM 1240 N N . TRP A 1 150 ? 16.371 -12.032 -8.275 1.00 87.31 150 TRP A N 1
ATOM 1241 C CA . TRP A 1 150 ? 16.917 -11.987 -6.920 1.00 87.31 150 TRP A CA 1
ATOM 1242 C C . TRP A 1 150 ? 16.191 -12.918 -5.947 1.00 87.31 150 TRP A C 1
ATOM 1244 O O . TRP A 1 150 ? 16.495 -12.908 -4.756 1.00 87.31 150 TRP A O 1
ATOM 1254 N N . ASN A 1 151 ? 15.244 -13.727 -6.429 1.00 89.88 151 ASN A N 1
ATOM 1255 C CA . ASN A 1 151 ? 14.589 -14.728 -5.600 1.00 89.88 151 ASN A CA 1
ATOM 1256 C C . ASN A 1 151 ? 15.624 -15.665 -4.954 1.00 89.88 151 ASN A C 1
ATOM 1258 O O . ASN A 1 151 ? 16.469 -16.268 -5.626 1.00 89.88 151 ASN A O 1
ATOM 1262 N N . ASP A 1 152 ? 15.561 -15.777 -3.627 1.00 84.62 152 ASP A N 1
ATOM 1263 C CA . ASP A 1 152 ? 16.567 -16.491 -2.846 1.00 84.62 152 ASP A CA 1
ATOM 1264 C C . ASP A 1 152 ? 16.346 -18.013 -2.828 1.00 84.62 152 ASP A C 1
ATOM 1266 O O . ASP A 1 152 ? 17.327 -18.764 -2.750 1.00 84.62 152 ASP A O 1
ATOM 1270 N N . ALA A 1 153 ? 15.095 -18.471 -2.956 1.00 86.69 153 ALA A N 1
ATOM 1271 C CA . ALA A 1 153 ? 14.720 -19.880 -2.948 1.00 86.69 153 ALA A CA 1
ATOM 1272 C C . ALA A 1 153 ? 14.487 -20.426 -4.369 1.00 86.69 153 ALA A C 1
ATOM 1274 O O . ALA A 1 153 ? 15.122 -21.416 -4.760 1.00 86.69 153 ALA A O 1
ATOM 1275 N N . ASN A 1 154 ? 13.648 -19.772 -5.175 1.00 91.00 154 ASN A N 1
ATOM 1276 C CA . ASN A 1 154 ? 13.180 -20.309 -6.457 1.00 91.00 154 ASN A CA 1
ATOM 1277 C C . ASN A 1 154 ? 13.653 -19.506 -7.677 1.00 91.00 154 ASN A C 1
ATOM 1279 O O . ASN A 1 154 ? 13.777 -18.290 -7.637 1.00 91.00 154 ASN A O 1
ATOM 1283 N N . ASP A 1 155 ? 13.882 -20.193 -8.803 1.00 89.81 155 ASP A N 1
ATOM 1284 C CA . ASP A 1 155 ? 14.096 -19.520 -10.093 1.00 89.81 155 ASP A CA 1
ATOM 1285 C C . ASP A 1 155 ? 12.730 -19.225 -10.708 1.00 89.81 155 ASP A C 1
ATOM 1287 O O . ASP A 1 155 ? 11.940 -20.153 -10.894 1.00 89.81 155 ASP A O 1
ATOM 1291 N N . PHE A 1 156 ? 12.444 -17.968 -11.046 1.00 93.06 156 PHE A N 1
ATOM 1292 C CA . PHE A 1 156 ? 11.201 -17.660 -11.747 1.00 93.06 156 PHE A CA 1
ATOM 1293 C C . PHE A 1 156 ? 11.206 -18.329 -13.139 1.00 93.06 156 PHE A C 1
ATOM 1295 O O . PHE A 1 156 ? 12.209 -18.226 -13.856 1.00 93.06 156 PHE A O 1
ATOM 1302 N N . PRO A 1 157 ? 10.127 -19.019 -13.552 1.00 92.75 157 PRO A N 1
ATOM 1303 C CA . PRO A 1 157 ? 10.184 -19.963 -14.671 1.00 92.75 157 PRO A CA 1
ATOM 1304 C C . PRO A 1 157 ? 10.271 -19.322 -16.062 1.00 92.75 157 PRO A C 1
ATOM 1306 O O . PRO A 1 157 ? 10.663 -20.004 -17.005 1.00 92.75 157 PRO A O 1
ATOM 1309 N N . TYR A 1 158 ? 9.929 -18.039 -16.219 1.00 95.50 158 TYR A N 1
ATOM 1310 C CA . TYR A 1 158 ? 9.796 -17.401 -17.534 1.00 95.50 158 TYR A CA 1
ATOM 1311 C C . TYR A 1 158 ? 10.604 -16.106 -17.648 1.00 95.50 158 TYR A C 1
ATOM 1313 O O . TYR A 1 158 ? 10.724 -15.354 -16.687 1.00 95.50 158 TYR A O 1
ATOM 1321 N N . HIS A 1 159 ? 11.115 -15.821 -18.842 1.00 96.00 159 HIS A N 1
ATOM 1322 C CA . HIS A 1 159 ? 11.596 -14.490 -19.205 1.00 96.00 159 HIS A CA 1
ATOM 1323 C C . HIS A 1 159 ? 10.491 -13.674 -19.859 1.00 96.00 159 HIS A C 1
ATOM 1325 O O . HIS A 1 159 ? 10.328 -12.522 -19.505 1.00 96.00 159 HIS A O 1
ATOM 1331 N N . ILE A 1 160 ? 9.680 -14.257 -20.742 1.00 97.56 160 ILE A N 1
ATOM 1332 C CA . ILE A 1 160 ? 8.532 -13.590 -21.367 1.00 97.56 160 ILE A CA 1
ATOM 1333 C C . ILE A 1 160 ? 7.243 -14.358 -21.086 1.00 97.56 160 ILE A C 1
ATOM 1335 O O . ILE A 1 160 ? 7.204 -15.581 -21.228 1.00 97.56 160 ILE A O 1
ATOM 1339 N N . PHE A 1 161 ? 6.192 -13.665 -20.658 1.00 98.00 161 PHE A N 1
ATOM 1340 C CA . PHE A 1 161 ? 4.932 -14.289 -20.250 1.00 98.00 161 PHE A CA 1
ATOM 1341 C C . PHE A 1 161 ? 3.761 -13.311 -20.347 1.00 98.00 161 PHE A C 1
ATOM 1343 O O . PHE A 1 161 ? 3.915 -12.112 -20.141 1.00 98.00 161 PHE A O 1
ATOM 1350 N N . ILE A 1 162 ? 2.560 -13.820 -20.604 1.00 98.38 162 ILE A N 1
ATOM 1351 C CA . ILE A 1 162 ? 1.327 -13.048 -20.457 1.00 98.38 162 ILE A CA 1
ATOM 1352 C C . ILE A 1 162 ? 1.013 -12.986 -18.964 1.00 98.38 162 ILE A C 1
ATOM 1354 O O . ILE A 1 162 ? 0.679 -14.002 -18.350 1.00 98.38 162 ILE A O 1
ATOM 1358 N N . TRP A 1 163 ? 1.120 -11.801 -18.374 1.00 98.25 163 TRP A N 1
ATOM 1359 C CA . TRP A 1 163 ? 0.770 -11.579 -16.982 1.00 98.25 163 TRP A CA 1
ATOM 1360 C C . TRP A 1 163 ? -0.720 -11.286 -16.863 1.00 98.25 163 TRP A C 1
ATOM 1362 O O . TRP A 1 163 ? -1.197 -10.247 -17.319 1.00 98.25 163 TRP A O 1
ATOM 1372 N N . ARG A 1 164 ? -1.452 -12.225 -16.265 1.00 97.94 164 ARG A N 1
ATOM 1373 C CA . ARG A 1 164 ? -2.889 -12.128 -16.034 1.00 97.94 164 ARG A CA 1
ATOM 1374 C C . ARG A 1 164 ? -3.184 -11.711 -14.595 1.00 97.94 164 ARG A C 1
ATOM 1376 O O . ARG A 1 164 ? -2.762 -12.392 -13.654 1.00 97.94 164 ARG A O 1
ATOM 1383 N N . GLY A 1 165 ? -3.926 -10.618 -14.457 1.00 95.31 165 GLY A N 1
ATOM 1384 C CA . GLY A 1 165 ? -4.387 -10.098 -13.179 1.00 95.31 165 GLY A CA 1
ATOM 1385 C C . GLY A 1 165 ? -5.580 -10.859 -12.604 1.00 95.31 165 GLY A C 1
ATOM 1386 O O . GLY A 1 165 ? -6.106 -11.787 -13.219 1.00 95.31 165 GLY A O 1
ATOM 1387 N N . ASN A 1 166 ? -6.002 -10.477 -11.401 1.00 91.25 166 ASN A N 1
ATOM 1388 C CA . ASN A 1 166 ? -7.147 -11.081 -10.708 1.00 91.25 166 ASN A CA 1
ATOM 1389 C C . ASN A 1 166 ? -8.514 -10.744 -11.338 1.00 91.25 166 ASN A C 1
ATOM 1391 O O . ASN A 1 166 ? -9.479 -11.455 -11.074 1.00 91.25 166 ASN A O 1
ATOM 1395 N N . ASP A 1 167 ? -8.588 -9.705 -12.169 1.00 93.62 167 ASP A N 1
ATOM 1396 C CA . ASP A 1 167 ? -9.756 -9.293 -12.963 1.00 93.62 167 ASP A CA 1
ATOM 1397 C C . ASP A 1 167 ? -9.745 -9.865 -14.402 1.00 93.62 167 ASP A C 1
ATOM 1399 O O . ASP A 1 167 ? -10.529 -9.442 -15.250 1.00 93.62 167 ASP A O 1
ATOM 1403 N N . ASP A 1 168 ? -8.823 -10.791 -14.696 1.00 94.88 168 ASP A N 1
ATOM 1404 C CA . ASP A 1 168 ? -8.508 -11.344 -16.023 1.00 94.88 168 ASP A CA 1
ATOM 1405 C C . ASP A 1 168 ? -7.854 -10.377 -17.033 1.00 94.88 168 ASP A C 1
ATOM 1407 O O . ASP A 1 168 ? -7.545 -10.800 -18.157 1.00 94.88 168 ASP A O 1
ATOM 1411 N N . SER A 1 169 ? -7.550 -9.126 -16.657 1.00 96.19 169 SER A N 1
ATOM 1412 C CA . SER A 1 169 ? -6.749 -8.222 -17.498 1.00 96.19 169 SER A CA 1
ATOM 1413 C C . SER A 1 169 ? -5.354 -8.789 -17.757 1.00 96.19 169 SER A C 1
ATOM 1415 O O . SER A 1 169 ? -4.780 -9.491 -16.921 1.00 96.19 169 SER A O 1
ATOM 1417 N N . LYS A 1 170 ? -4.788 -8.487 -18.930 1.00 97.38 170 LYS A N 1
ATOM 1418 C CA . LYS A 1 170 ? -3.514 -9.051 -19.393 1.00 97.38 170 LYS A CA 1
ATOM 1419 C C . LYS A 1 170 ? -2.570 -7.966 -19.890 1.00 97.38 170 LYS A C 1
ATOM 1421 O O . LYS A 1 170 ? -2.978 -7.105 -20.662 1.00 97.38 170 LYS A O 1
ATOM 1426 N N . VAL A 1 171 ? -1.302 -8.083 -19.515 1.00 97.94 171 VAL A N 1
ATOM 1427 C CA . VAL A 1 171 ? -0.177 -7.361 -20.129 1.00 97.94 171 VAL A CA 1
ATOM 1428 C C . VAL A 1 171 ? 0.939 -8.347 -20.449 1.00 97.94 171 VAL A C 1
ATOM 1430 O O . VAL A 1 171 ? 1.016 -9.420 -19.847 1.00 97.94 171 VAL A O 1
ATOM 1433 N N . LEU A 1 172 ? 1.812 -8.012 -21.393 1.00 98.25 172 LEU A N 1
ATOM 1434 C CA . LEU A 1 172 ? 2.957 -8.859 -21.714 1.00 98.25 172 LEU A CA 1
ATOM 1435 C C . LEU A 1 172 ? 4.130 -8.485 -20.798 1.00 98.25 172 LEU A C 1
ATOM 1437 O O . LEU A 1 172 ? 4.655 -7.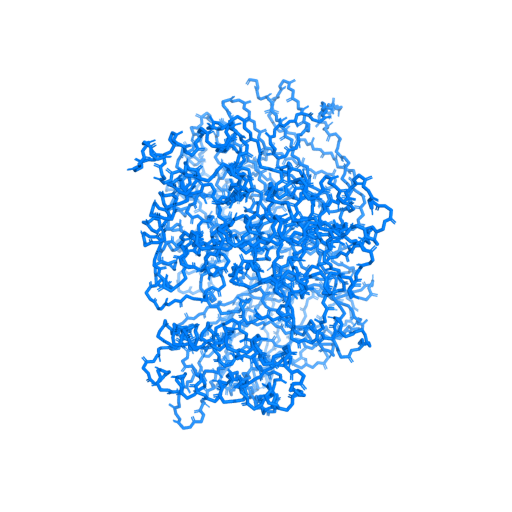375 -20.856 1.00 98.25 172 LEU A O 1
ATOM 1441 N N . GLY A 1 173 ? 4.493 -9.404 -19.908 1.00 97.88 173 GLY A N 1
ATOM 1442 C CA . GLY A 1 173 ? 5.568 -9.257 -18.935 1.00 97.88 173 GLY A CA 1
ATOM 1443 C C . GLY A 1 173 ? 6.901 -9.779 -19.465 1.00 97.88 173 GLY A C 1
ATOM 1444 O O . GLY A 1 173 ? 6.948 -10.802 -20.155 1.00 97.88 173 GLY A O 1
ATOM 1445 N N . TYR A 1 174 ? 7.983 -9.091 -19.110 1.00 97.62 174 TYR A N 1
ATOM 1446 C CA . TYR A 1 174 ? 9.353 -9.490 -19.400 1.00 97.62 174 TYR A CA 1
ATOM 1447 C C . TYR A 1 174 ? 10.258 -9.352 -18.172 1.00 97.62 174 TYR A C 1
ATOM 1449 O O . TYR A 1 174 ? 10.318 -8.295 -17.544 1.00 97.62 174 TYR A O 1
ATOM 1457 N N . ILE A 1 175 ? 10.991 -10.418 -17.860 1.00 95.62 175 ILE A N 1
ATOM 1458 C CA . ILE A 1 175 ? 12.089 -10.436 -16.898 1.00 95.62 175 ILE A CA 1
ATOM 1459 C C . ILE A 1 175 ? 13.380 -10.598 -17.682 1.00 95.62 175 ILE A C 1
ATOM 1461 O O . ILE A 1 175 ? 13.581 -11.620 -18.345 1.00 95.62 175 ILE A O 1
ATOM 1465 N N . THR A 1 176 ? 14.266 -9.611 -17.593 1.00 90.00 176 THR A N 1
ATOM 1466 C CA . THR A 1 176 ? 15.526 -9.617 -18.342 1.00 90.00 176 THR A CA 1
ATOM 1467 C C . THR A 1 176 ? 16.357 -10.877 -18.023 1.00 90.00 176 THR A C 1
ATOM 1469 O O . THR A 1 176 ? 16.406 -11.318 -16.875 1.00 90.00 176 THR A O 1
ATOM 1472 N N . PRO A 1 177 ? 17.012 -11.523 -19.007 1.00 87.12 177 PRO A N 1
ATOM 1473 C CA . PRO A 1 177 ? 17.873 -12.682 -18.751 1.00 87.12 177 PRO A CA 1
ATOM 1474 C C . PRO A 1 177 ? 19.152 -12.291 -18.008 1.00 87.12 177 PRO A C 1
ATOM 1476 O O . PRO A 1 177 ? 19.678 -13.053 -17.190 1.00 87.12 177 PRO A O 1
ATOM 1479 N N . LEU A 1 178 ? 19.611 -11.067 -18.255 1.00 85.81 178 LEU A N 1
ATOM 1480 C CA . LEU A 1 178 ? 20.742 -10.431 -17.600 1.00 85.81 178 LEU A CA 1
ATOM 1481 C C . LEU A 1 178 ? 20.286 -9.327 -16.632 1.00 85.81 178 LEU A C 1
ATOM 1483 O O . LEU A 1 178 ? 19.087 -9.169 -16.390 1.00 85.81 178 LEU A O 1
ATOM 1487 N N . ASP A 1 179 ? 21.235 -8.621 -16.020 1.00 79.62 179 ASP A N 1
ATOM 1488 C CA . ASP A 1 179 ? 20.946 -7.433 -15.215 1.00 79.62 179 ASP A CA 1
ATOM 1489 C C . ASP A 1 179 ? 20.372 -6.292 -16.080 1.00 79.62 179 ASP A C 1
ATOM 1491 O O . ASP A 1 179 ? 20.380 -6.363 -17.311 1.00 79.62 179 ASP A O 1
ATOM 1495 N N . TYR A 1 180 ? 19.838 -5.250 -15.450 1.00 80.12 180 TYR A N 1
ATOM 1496 C CA . TYR A 1 180 ? 19.350 -4.047 -16.140 1.00 80.12 180 TYR A CA 1
ATOM 1497 C C . TYR A 1 180 ? 20.458 -3.006 -16.375 1.00 80.12 180 TYR A C 1
ATOM 1499 O O . TYR A 1 180 ? 20.249 -2.055 -17.122 1.00 80.12 180 TYR A O 1
ATOM 1507 N N . ASN A 1 181 ? 21.641 -3.230 -15.792 1.00 78.62 181 ASN A N 1
ATOM 1508 C CA . ASN A 1 181 ? 22.848 -2.405 -15.912 1.00 78.62 181 ASN A CA 1
ATOM 1509 C C . ASN A 1 181 ? 24.015 -3.200 -16.530 1.00 78.62 181 ASN A C 1
ATOM 1511 O O . ASN A 1 181 ? 25.124 -3.230 -15.990 1.00 78.62 181 ASN A O 1
ATOM 1515 N N . GLU A 1 182 ? 23.769 -3.951 -17.607 1.00 79.38 182 GLU A N 1
ATOM 1516 C CA . GLU A 1 182 ? 24.825 -4.782 -18.193 1.00 79.38 182 GLU A CA 1
ATOM 1517 C C . GLU A 1 182 ? 25.878 -3.957 -18.933 1.00 79.38 182 GLU A C 1
ATOM 1519 O O . GLU A 1 182 ? 25.572 -3.107 -19.774 1.00 79.38 182 GLU A O 1
ATOM 1524 N N . PHE A 1 183 ? 27.138 -4.310 -18.682 1.00 74.94 183 PHE A N 1
ATOM 1525 C CA . PHE A 1 183 ? 28.284 -3.858 -19.458 1.00 74.94 183 PHE A CA 1
ATOM 1526 C C . PHE A 1 183 ? 28.590 -4.897 -20.531 1.00 74.94 183 PHE A C 1
ATOM 1528 O O . PHE A 1 183 ? 29.090 -5.989 -20.246 1.00 74.94 183 PHE A O 1
ATOM 1535 N N . LEU A 1 184 ? 28.308 -4.561 -21.787 1.00 83.44 184 LEU A N 1
ATOM 1536 C CA . LEU A 1 184 ? 28.605 -5.430 -22.922 1.00 83.44 184 LEU A CA 1
ATOM 1537 C C . LEU A 1 184 ? 30.067 -5.244 -23.361 1.00 83.44 184 LEU A C 1
ATOM 1539 O O . LEU A 1 184 ? 30.366 -4.779 -24.459 1.00 83.44 184 LEU A O 1
ATOM 1543 N N . THR A 1 185 ? 30.992 -5.619 -22.476 1.00 79.19 185 THR A N 1
ATOM 1544 C CA . THR A 1 185 ? 32.445 -5.595 -22.723 1.00 79.19 185 THR A CA 1
ATOM 1545 C C . THR A 1 185 ? 32.944 -6.828 -23.477 1.00 79.19 185 THR A C 1
ATOM 1547 O O . THR A 1 185 ? 34.005 -6.779 -24.089 1.00 79.19 185 THR A O 1
ATOM 1550 N N . ASN A 1 186 ? 32.190 -7.934 -23.460 1.00 82.50 186 ASN A N 1
ATOM 1551 C CA . ASN A 1 186 ? 32.552 -9.192 -24.117 1.00 82.50 186 ASN A CA 1
ATOM 1552 C C . ASN A 1 186 ? 31.320 -9.867 -24.751 1.00 82.50 186 ASN A C 1
ATOM 1554 O O . ASN A 1 186 ? 30.265 -9.962 -24.121 1.00 82.50 186 ASN A O 1
ATOM 1558 N N . TYR A 1 187 ? 31.475 -10.384 -25.975 1.00 86.00 187 TYR A N 1
ATOM 1559 C CA . TYR A 1 187 ? 30.446 -11.103 -26.731 1.00 86.00 187 TYR A CA 1
ATOM 1560 C C . TYR A 1 187 ? 29.884 -12.319 -25.977 1.00 86.00 187 TYR A C 1
ATOM 1562 O O . TYR A 1 187 ? 28.702 -12.636 -26.112 1.00 86.00 187 TYR A O 1
ATOM 1570 N N . GLU A 1 188 ? 30.677 -12.964 -25.119 1.00 84.88 188 GLU A N 1
ATOM 1571 C CA . GLU A 1 188 ? 30.223 -14.116 -24.327 1.00 84.88 188 GLU A CA 1
ATOM 1572 C C . GLU A 1 188 ? 29.073 -13.782 -23.365 1.00 84.88 188 GLU A C 1
ATOM 1574 O O . GLU A 1 188 ? 28.292 -14.659 -22.995 1.00 84.88 188 GLU A O 1
ATOM 1579 N N . ARG A 1 189 ? 28.888 -12.503 -23.007 1.00 83.94 189 ARG A N 1
ATOM 1580 C CA . ARG A 1 189 ? 27.700 -12.049 -22.262 1.00 83.94 189 ARG A CA 1
ATOM 1581 C C . ARG A 1 189 ? 26.415 -12.262 -23.055 1.00 83.94 189 ARG A C 1
ATOM 1583 O O . ARG A 1 189 ? 25.411 -12.687 -22.487 1.00 83.94 189 ARG A O 1
ATOM 1590 N N . ILE A 1 190 ? 26.458 -12.015 -24.364 1.00 89.12 190 ILE A N 1
ATOM 1591 C CA . ILE A 1 190 ? 25.324 -12.236 -25.267 1.00 89.12 190 ILE A CA 1
ATOM 1592 C C . ILE A 1 190 ? 25.034 -13.734 -25.374 1.00 89.12 190 ILE A C 1
ATOM 1594 O O . ILE A 1 190 ? 23.877 -14.140 -25.274 1.00 89.12 190 ILE A O 1
ATOM 1598 N N . ILE A 1 191 ? 26.073 -14.564 -25.507 1.00 89.31 191 ILE A N 1
ATOM 1599 C CA . ILE A 1 191 ? 25.924 -16.025 -25.540 1.00 89.31 191 ILE A CA 1
ATOM 1600 C C . ILE A 1 191 ? 25.308 -16.549 -24.244 1.00 89.31 191 ILE A C 1
ATOM 1602 O O . ILE A 1 191 ? 24.370 -17.344 -24.291 1.00 89.31 191 ILE A O 1
ATOM 1606 N N . TYR A 1 192 ? 25.769 -16.068 -23.091 1.00 87.62 192 TYR A N 1
ATOM 1607 C CA . TYR A 1 192 ? 25.196 -16.441 -21.801 1.00 87.62 192 TYR A CA 1
ATOM 1608 C C . TYR A 1 192 ? 23.719 -16.035 -21.688 1.00 87.62 192 TYR A C 1
ATOM 1610 O O . TYR A 1 192 ? 22.892 -16.842 -21.271 1.00 87.62 192 TYR A O 1
ATOM 1618 N N . ALA A 1 193 ? 23.353 -14.825 -22.124 1.00 90.19 193 ALA A N 1
ATOM 1619 C CA . ALA A 1 193 ? 21.957 -14.382 -22.142 1.00 90.19 193 ALA A CA 1
ATOM 1620 C C . ALA A 1 193 ? 21.073 -15.283 -23.017 1.00 90.19 193 ALA A C 1
ATOM 1622 O O . ALA A 1 193 ? 19.962 -15.639 -22.627 1.00 90.19 193 ALA A O 1
ATOM 1623 N N . VAL A 1 194 ? 21.578 -15.677 -24.188 1.00 92.25 194 VAL A N 1
ATOM 1624 C CA . VAL A 1 194 ? 20.909 -16.611 -25.103 1.00 92.25 194 VAL A CA 1
ATOM 1625 C C . VAL A 1 194 ? 20.728 -17.979 -24.453 1.00 92.25 194 VAL A C 1
ATOM 1627 O O . VAL A 1 194 ? 19.649 -18.559 -24.551 1.00 92.25 194 VAL A O 1
ATOM 1630 N N . GLN A 1 195 ? 21.755 -18.492 -23.775 1.00 91.00 195 GLN A N 1
ATOM 1631 C CA . GLN A 1 195 ? 21.672 -19.756 -23.045 1.00 91.00 195 GLN A CA 1
ATOM 1632 C C . GLN A 1 195 ? 20.637 -19.684 -21.921 1.00 91.00 195 GLN A C 1
ATOM 1634 O O . GLN A 1 195 ? 19.822 -20.593 -21.812 1.00 91.00 195 GLN A O 1
ATOM 1639 N N . GLU A 1 196 ? 20.611 -18.603 -21.137 1.00 89.94 196 GLU A N 1
ATOM 1640 C CA . GLU A 1 196 ? 19.607 -18.406 -20.083 1.00 89.94 196 GLU A CA 1
ATOM 1641 C C . GLU A 1 196 ? 18.186 -18.313 -20.651 1.00 89.94 196 GLU A C 1
ATOM 1643 O O . GLU A 1 196 ? 17.283 -18.988 -20.152 1.00 89.94 196 GLU A O 1
ATOM 1648 N N . GLN A 1 197 ? 17.998 -17.574 -21.749 1.00 93.00 197 GLN A N 1
ATOM 1649 C CA . GLN A 1 197 ? 16.721 -17.513 -22.460 1.00 93.00 197 GLN A CA 1
ATOM 1650 C C . GLN A 1 197 ? 16.264 -18.911 -22.890 1.00 93.00 197 GLN A C 1
ATOM 1652 O O . GLN A 1 197 ? 15.157 -19.329 -22.550 1.00 93.00 197 GLN A O 1
ATOM 1657 N N . LEU A 1 198 ? 17.121 -19.650 -23.600 1.00 92.75 198 LEU A N 1
ATOM 1658 C CA . LEU A 1 198 ? 16.798 -20.973 -24.141 1.00 92.75 198 LEU A CA 1
ATOM 1659 C C . LEU A 1 198 ? 16.671 -22.052 -23.059 1.00 92.75 198 LEU A C 1
ATOM 1661 O O . LEU A 1 198 ? 15.936 -23.020 -23.256 1.00 92.75 198 LEU A O 1
ATOM 1665 N N . ARG A 1 199 ? 17.334 -21.879 -21.907 1.00 91.88 199 ARG A N 1
ATOM 1666 C CA . ARG A 1 199 ? 17.192 -22.745 -20.729 1.00 91.88 199 ARG A CA 1
ATOM 1667 C C . ARG A 1 199 ? 15.780 -22.681 -20.158 1.00 91.88 199 ARG A C 1
ATOM 1669 O O . ARG A 1 199 ? 15.270 -23.708 -19.716 1.00 91.88 199 ARG A O 1
ATOM 1676 N N . LYS A 1 200 ? 15.162 -21.495 -20.138 1.00 92.06 200 LYS A N 1
ATOM 1677 C CA . LYS A 1 200 ? 13.804 -21.307 -19.602 1.00 92.06 200 LYS A CA 1
ATOM 1678 C C . LYS A 1 200 ? 12.720 -21.493 -20.657 1.00 92.06 200 LYS A C 1
ATOM 1680 O O . LYS A 1 200 ? 11.668 -22.052 -20.360 1.00 92.06 200 LYS A O 1
ATOM 1685 N N . GLN A 1 201 ? 12.940 -20.999 -21.874 1.00 93.44 201 GLN A N 1
ATOM 1686 C CA . GLN A 1 201 ? 11.918 -20.952 -22.919 1.00 93.44 201 GLN A CA 1
ATOM 1687 C C . GLN A 1 201 ? 12.523 -21.163 -24.310 1.00 93.44 201 GLN A C 1
ATOM 1689 O O . GLN A 1 201 ? 13.453 -20.471 -24.714 1.00 93.44 201 GLN A O 1
ATOM 1694 N N . LEU A 1 202 ? 11.917 -22.050 -25.109 1.00 91.81 202 LEU A N 1
ATOM 1695 C CA . LEU A 1 202 ? 12.297 -22.307 -26.510 1.00 91.81 202 LEU A CA 1
ATOM 1696 C C . LEU A 1 202 ? 11.808 -21.198 -27.468 1.00 91.81 202 LEU A C 1
ATOM 1698 O O . LEU A 1 202 ? 11.154 -21.453 -28.487 1.00 91.81 202 LEU A O 1
ATOM 1702 N N . ILE A 1 203 ? 12.116 -19.954 -27.108 1.00 93.94 203 ILE A N 1
ATOM 1703 C CA . ILE A 1 203 ? 11.878 -18.728 -27.866 1.00 93.94 203 ILE A CA 1
ATOM 1704 C C . ILE A 1 203 ? 13.266 -18.150 -28.180 1.00 93.94 203 ILE A C 1
ATOM 1706 O O . ILE A 1 203 ? 13.886 -17.578 -27.281 1.00 93.94 203 ILE A O 1
ATOM 1710 N N . PRO A 1 204 ? 13.784 -18.297 -29.419 1.00 93.81 204 PRO A N 1
ATOM 1711 C CA . PRO A 1 204 ? 15.129 -17.855 -29.804 1.00 93.81 204 PRO A CA 1
ATOM 1712 C C . PRO A 1 204 ? 15.175 -16.337 -30.068 1.00 93.81 204 PRO A C 1
ATOM 1714 O O . PRO A 1 204 ? 15.712 -15.869 -31.071 1.00 93.81 204 PRO A O 1
ATOM 1717 N N . ALA A 1 205 ? 14.563 -15.564 -29.173 1.00 95.12 205 ALA A N 1
ATOM 1718 C CA . ALA A 1 205 ? 14.518 -14.113 -29.201 1.00 95.12 205 ALA A CA 1
ATOM 1719 C C . ALA A 1 205 ? 14.582 -13.569 -27.772 1.00 95.12 205 ALA A C 1
ATOM 1721 O O . ALA A 1 205 ? 13.802 -13.986 -26.915 1.00 95.12 205 ALA A O 1
ATOM 1722 N N . LEU A 1 206 ? 15.469 -12.608 -27.531 1.00 95.88 206 LEU A N 1
ATOM 1723 C CA . LEU A 1 206 ? 15.630 -11.955 -26.232 1.00 95.88 206 LEU A CA 1
ATOM 1724 C C . LEU A 1 206 ? 15.975 -10.480 -26.384 1.00 95.88 206 LEU A C 1
ATOM 1726 O O . LEU A 1 206 ? 16.545 -10.064 -27.392 1.00 95.88 206 LEU A O 1
ATOM 1730 N N . LEU A 1 207 ? 15.668 -9.729 -25.337 1.00 96.12 207 LEU A N 1
ATOM 1731 C CA . LEU A 1 207 ? 16.056 -8.342 -25.140 1.00 96.12 207 LEU A CA 1
ATOM 1732 C C . LEU A 1 207 ? 17.117 -8.250 -24.040 1.00 96.12 207 LEU A C 1
ATOM 1734 O O . LEU A 1 207 ? 16.918 -8.755 -22.932 1.00 96.12 207 LEU A O 1
ATOM 1738 N N . ILE A 1 208 ? 18.221 -7.576 -24.336 1.00 94.31 208 ILE A N 1
ATOM 1739 C CA . ILE A 1 208 ? 19.245 -7.212 -23.359 1.00 94.31 208 ILE A CA 1
ATOM 1740 C C . ILE A 1 208 ? 19.206 -5.697 -23.179 1.00 94.31 208 ILE A C 1
ATOM 1742 O O . ILE A 1 208 ? 19.278 -4.937 -24.149 1.00 94.31 208 ILE A O 1
ATOM 1746 N N . ILE A 1 209 ? 19.102 -5.288 -21.920 1.00 91.88 209 ILE A N 1
ATOM 1747 C CA . ILE A 1 209 ? 19.203 -3.898 -21.497 1.00 91.88 209 ILE A CA 1
ATOM 1748 C C . ILE A 1 209 ? 20.644 -3.654 -21.051 1.00 91.88 209 ILE A C 1
ATOM 1750 O O . ILE A 1 209 ? 21.183 -4.447 -20.280 1.00 91.88 209 ILE A O 1
ATOM 1754 N N . TYR A 1 210 ? 21.281 -2.605 -21.569 1.00 89.81 210 TYR A N 1
ATOM 1755 C CA . TYR A 1 210 ? 22.680 -2.290 -21.268 1.00 89.81 210 TYR A CA 1
ATOM 1756 C C . TYR A 1 210 ? 22.862 -0.825 -20.869 1.00 89.81 210 TYR A C 1
ATOM 1758 O O . TYR A 1 210 ? 22.151 0.054 -21.357 1.00 89.81 210 TYR A O 1
ATOM 1766 N N . GLY A 1 211 ? 23.851 -0.565 -20.016 1.00 84.56 211 GLY A N 1
ATOM 1767 C CA . GLY A 1 211 ? 24.181 0.773 -19.528 1.00 84.56 211 GLY A CA 1
ATOM 1768 C C . GLY A 1 211 ? 24.652 0.787 -18.076 1.00 84.56 211 GLY A C 1
ATOM 1769 O O . GLY A 1 211 ? 24.972 -0.254 -17.505 1.00 84.56 211 GLY A O 1
ATOM 1770 N N . LYS A 1 212 ? 24.737 1.988 -17.497 1.00 76.94 212 LYS A N 1
ATOM 1771 C CA . LYS A 1 212 ? 25.147 2.225 -16.102 1.00 76.94 212 LYS A CA 1
ATOM 1772 C C . LYS A 1 212 ? 23.928 2.539 -15.245 1.00 76.94 212 LYS A C 1
ATOM 1774 O O . LYS A 1 212 ? 22.983 3.138 -15.746 1.00 76.94 212 LYS A O 1
ATOM 1779 N N . GLY A 1 213 ? 23.963 2.184 -13.964 1.00 69.88 213 GLY A N 1
ATOM 1780 C CA . GLY A 1 213 ? 22.804 2.394 -13.107 1.00 69.88 213 GLY A CA 1
ATOM 1781 C C . GLY A 1 213 ? 23.075 2.725 -11.653 1.00 69.88 213 GLY A C 1
ATOM 1782 O O . GLY A 1 213 ? 24.188 3.087 -11.266 1.00 69.88 213 GLY A O 1
ATOM 1783 N N . ASP A 1 214 ? 21.991 2.613 -10.891 1.00 68.75 214 ASP A N 1
ATOM 1784 C CA . ASP A 1 214 ? 21.729 3.078 -9.531 1.00 68.75 214 ASP A CA 1
ATOM 1785 C C . ASP A 1 214 ? 21.861 4.606 -9.406 1.00 68.75 214 ASP A C 1
ATOM 1787 O O . ASP A 1 214 ? 20.877 5.299 -9.179 1.00 68.75 214 ASP A O 1
ATOM 1791 N N . HIS A 1 215 ? 23.029 5.182 -9.699 1.00 76.81 215 HIS A N 1
ATOM 1792 C CA . HIS A 1 215 ? 23.263 6.634 -9.663 1.00 76.81 215 HIS A CA 1
ATOM 1793 C C . HIS A 1 215 ? 23.480 7.250 -11.054 1.00 76.81 215 HIS A C 1
ATOM 1795 O O . HIS A 1 215 ? 24.304 8.149 -11.224 1.00 76.81 215 HIS A O 1
ATOM 1801 N N . GLY A 1 216 ? 22.783 6.739 -12.071 1.00 71.44 216 GLY A N 1
ATOM 1802 C CA . GLY A 1 216 ? 22.905 7.209 -13.449 1.00 71.44 216 GLY A CA 1
ATOM 1803 C C . GLY A 1 216 ? 24.273 6.971 -14.091 1.00 71.44 216 GLY A C 1
ATOM 1804 O O . GLY A 1 216 ? 25.020 6.056 -13.738 1.00 71.44 216 GLY A O 1
ATOM 1805 N N . GLY A 1 217 ? 24.582 7.797 -15.089 1.00 74.12 217 GLY A N 1
ATOM 1806 C CA . GLY A 1 217 ? 25.762 7.671 -15.941 1.00 74.12 217 GLY A CA 1
ATOM 1807 C C . GLY A 1 217 ? 25.433 7.188 -17.355 1.00 74.12 217 GLY A C 1
ATOM 1808 O O . GLY A 1 217 ? 24.456 6.474 -17.594 1.00 74.12 217 GLY A O 1
ATOM 1809 N N . GLY A 1 218 ? 26.250 7.618 -18.317 1.00 66.31 218 GLY A N 1
ATOM 1810 C CA . GLY A 1 218 ? 26.093 7.265 -19.723 1.00 66.31 218 GLY A CA 1
ATOM 1811 C C . GLY A 1 218 ? 26.510 5.831 -20.054 1.00 66.31 218 GLY A C 1
ATOM 1812 O O . GLY A 1 218 ? 27.259 5.176 -19.328 1.00 66.31 218 GLY A O 1
ATOM 1813 N N . ILE A 1 219 ? 26.035 5.364 -21.203 1.00 83.31 219 ILE A N 1
ATOM 1814 C CA . ILE A 1 219 ? 26.525 4.161 -21.879 1.00 83.31 219 ILE A CA 1
ATOM 1815 C C . ILE A 1 219 ? 27.972 4.412 -22.316 1.00 83.31 219 ILE A C 1
ATOM 1817 O O . ILE A 1 219 ? 28.259 5.446 -22.911 1.00 83.31 219 ILE A O 1
ATOM 1821 N N . ASP A 1 220 ? 28.887 3.481 -22.052 1.00 83.25 220 ASP A N 1
ATOM 1822 C CA . ASP A 1 220 ? 30.273 3.637 -22.502 1.00 83.25 220 ASP A CA 1
ATOM 1823 C C . ASP A 1 220 ? 30.365 3.538 -24.033 1.00 83.25 220 ASP A C 1
ATOM 1825 O O . ASP A 1 220 ? 29.787 2.635 -24.642 1.00 83.25 220 ASP A O 1
ATOM 1829 N N . GLU A 1 221 ? 31.115 4.446 -24.665 1.00 87.62 221 GLU A N 1
ATOM 1830 C CA . GLU A 1 221 ? 31.297 4.466 -26.127 1.00 87.62 221 GLU A CA 1
ATOM 1831 C C . GLU A 1 221 ? 31.900 3.141 -26.638 1.00 87.62 221 GLU A C 1
ATOM 1833 O O . GLU A 1 221 ? 31.480 2.625 -27.673 1.00 87.62 221 GLU A O 1
ATOM 1838 N N . ASP A 1 222 ? 32.768 2.508 -25.843 1.00 86.44 222 ASP A N 1
ATOM 1839 C CA . ASP A 1 222 ? 33.320 1.174 -26.114 1.00 86.44 222 ASP A CA 1
ATOM 1840 C C . ASP A 1 222 ? 32.244 0.088 -26.211 1.00 86.44 222 ASP A C 1
ATOM 1842 O O . ASP A 1 222 ? 32.331 -0.796 -27.061 1.00 86.44 222 ASP A O 1
ATOM 1846 N N . THR A 1 223 ? 31.183 0.166 -25.399 1.00 88.50 223 THR A N 1
ATOM 1847 C CA . THR A 1 223 ? 30.055 -0.775 -25.493 1.00 88.50 223 THR A CA 1
ATOM 1848 C C . THR A 1 223 ? 29.363 -0.648 -26.851 1.00 88.50 223 THR A C 1
ATOM 1850 O O . THR A 1 223 ? 29.009 -1.653 -27.466 1.00 88.50 223 THR A O 1
ATOM 1853 N N . ILE A 1 224 ? 29.205 0.574 -27.360 1.00 90.44 224 ILE A N 1
ATOM 1854 C CA . ILE A 1 224 ? 28.597 0.814 -28.674 1.00 90.44 224 ILE A CA 1
ATOM 1855 C C . ILE A 1 224 ? 29.509 0.275 -29.783 1.00 90.44 224 ILE A C 1
ATOM 1857 O O . ILE A 1 224 ? 29.038 -0.447 -30.664 1.00 90.44 224 ILE A O 1
ATOM 1861 N N . ASN A 1 225 ? 30.812 0.553 -29.704 1.00 90.94 225 ASN A N 1
ATOM 1862 C CA . ASN A 1 225 ? 31.805 0.059 -30.661 1.00 90.94 225 ASN A CA 1
ATOM 1863 C C . ASN A 1 225 ? 31.849 -1.478 -30.704 1.00 90.94 225 ASN A C 1
ATOM 1865 O O . ASN A 1 225 ? 31.813 -2.061 -31.789 1.00 90.94 225 ASN A O 1
ATOM 1869 N N . ASN A 1 226 ? 31.818 -2.137 -29.542 1.00 90.88 226 ASN A N 1
ATOM 1870 C CA . ASN A 1 226 ? 31.728 -3.594 -29.428 1.00 90.88 226 ASN A CA 1
ATOM 1871 C C . ASN A 1 226 ? 30.476 -4.144 -30.120 1.00 90.88 226 ASN A C 1
ATOM 1873 O O . ASN A 1 226 ? 30.552 -5.098 -30.892 1.00 90.88 226 ASN A O 1
ATOM 1877 N N . ILE A 1 227 ? 29.314 -3.526 -29.883 1.00 91.81 227 ILE A N 1
ATOM 1878 C CA . ILE A 1 227 ? 28.056 -3.931 -30.522 1.00 91.81 227 ILE A CA 1
ATOM 1879 C C . ILE A 1 227 ? 28.163 -3.807 -32.046 1.00 91.81 227 ILE A C 1
ATOM 1881 O O . ILE A 1 227 ? 27.750 -4.723 -32.761 1.00 91.81 227 ILE A O 1
ATOM 1885 N N . ILE A 1 228 ? 28.721 -2.707 -32.559 1.00 92.31 228 ILE A N 1
ATOM 1886 C CA . ILE A 1 228 ? 28.941 -2.504 -34.000 1.00 92.31 228 ILE A CA 1
ATOM 1887 C C . ILE A 1 228 ? 29.853 -3.602 -34.560 1.00 92.31 228 ILE A C 1
ATOM 1889 O O . ILE A 1 228 ? 29.538 -4.206 -35.591 1.00 92.31 228 ILE A O 1
ATOM 1893 N N . GLU A 1 229 ? 30.952 -3.904 -33.872 1.00 93.12 229 GLU A N 1
ATOM 1894 C CA . GLU A 1 229 ? 31.890 -4.943 -34.286 1.00 93.12 229 GLU A CA 1
ATOM 1895 C C . GLU A 1 229 ? 31.228 -6.325 -34.321 1.00 93.12 229 GLU A C 1
ATOM 1897 O O . GLU A 1 229 ? 31.313 -7.017 -35.338 1.00 93.12 229 GLU A O 1
ATOM 1902 N N . TRP A 1 230 ? 30.529 -6.726 -33.256 1.00 93.19 230 TRP A N 1
ATOM 1903 C CA . TRP A 1 230 ? 29.903 -8.048 -33.161 1.00 93.19 230 TRP A CA 1
ATOM 1904 C C . TRP A 1 230 ? 28.766 -8.225 -34.156 1.00 93.19 230 TRP A C 1
ATOM 1906 O O . TRP A 1 230 ? 28.621 -9.304 -34.727 1.00 93.19 230 TRP A O 1
ATOM 1916 N N . ARG A 1 231 ? 28.000 -7.169 -34.448 1.00 92.38 231 ARG A N 1
ATOM 1917 C CA . ARG A 1 231 ? 27.005 -7.197 -35.532 1.00 92.38 231 ARG A CA 1
ATOM 1918 C C . ARG A 1 231 ? 27.631 -7.539 -36.875 1.00 92.38 231 ARG A C 1
ATOM 1920 O O . ARG A 1 231 ? 27.002 -8.227 -37.669 1.00 92.38 231 ARG A O 1
ATOM 1927 N N . ARG A 1 232 ? 28.855 -7.072 -37.132 1.00 90.69 232 ARG A N 1
ATOM 1928 C CA . ARG A 1 232 ? 29.587 -7.378 -38.364 1.00 90.69 232 ARG A CA 1
ATOM 1929 C C . ARG A 1 232 ? 30.217 -8.769 -38.314 1.00 90.69 232 ARG A C 1
ATOM 1931 O O . ARG A 1 232 ? 30.063 -9.530 -39.264 1.00 90.69 232 ARG A O 1
ATOM 1938 N N . SER A 1 233 ? 30.930 -9.094 -37.236 1.00 92.38 233 SER A N 1
ATOM 1939 C CA . SER A 1 233 ? 31.778 -10.291 -37.145 1.00 92.38 233 SER A CA 1
ATOM 1940 C C . SER A 1 233 ? 31.038 -11.567 -36.735 1.00 92.38 233 SER A C 1
ATOM 1942 O O . SER A 1 233 ? 31.548 -12.659 -36.972 1.00 92.38 233 SER A O 1
ATOM 1944 N N . LYS A 1 234 ? 29.848 -11.459 -36.130 1.00 89.19 234 LYS A N 1
ATOM 1945 C CA . LYS A 1 234 ? 29.066 -12.594 -35.597 1.00 89.19 234 LYS A CA 1
ATOM 1946 C C . LYS A 1 234 ? 27.711 -12.784 -36.284 1.00 89.19 234 LYS A C 1
ATOM 1948 O O . LYS A 1 234 ? 26.914 -13.600 -35.826 1.00 89.19 234 LYS A O 1
ATOM 1953 N N . ARG A 1 235 ? 27.463 -12.069 -37.390 1.00 85.19 235 ARG A N 1
ATOM 1954 C CA . ARG A 1 235 ? 26.180 -12.054 -38.120 1.00 85.19 235 ARG A CA 1
ATOM 1955 C C . ARG A 1 235 ? 25.670 -13.441 -38.526 1.00 85.19 235 ARG A C 1
ATOM 1957 O O . ARG A 1 235 ? 24.467 -13.659 -38.521 1.00 85.19 235 ARG A O 1
ATOM 1964 N N . ASP A 1 236 ? 26.585 -14.359 -38.840 1.00 85.00 236 ASP A N 1
ATOM 1965 C CA . ASP A 1 236 ? 26.263 -15.715 -39.299 1.00 85.00 236 ASP A CA 1
ATOM 1966 C C . ASP A 1 236 ? 25.952 -16.671 -38.126 1.00 85.00 236 ASP A C 1
ATOM 1968 O O . ASP A 1 236 ? 25.556 -17.813 -38.337 1.00 85.00 236 ASP A O 1
ATOM 1972 N N . ILE A 1 237 ? 26.137 -16.209 -36.880 1.00 85.62 237 ILE A N 1
ATOM 1973 C CA . ILE A 1 237 ? 25.911 -16.981 -35.650 1.00 85.62 237 ILE A CA 1
ATOM 1974 C C . ILE A 1 237 ? 24.658 -16.467 -34.927 1.00 85.62 237 ILE A C 1
ATOM 1976 O O . ILE A 1 237 ? 23.780 -17.254 -34.577 1.00 85.62 237 ILE A O 1
ATOM 1980 N N . ILE A 1 238 ? 24.575 -15.152 -34.683 1.00 88.75 238 ILE A N 1
ATOM 1981 C CA . ILE A 1 238 ? 23.467 -14.498 -33.970 1.00 88.75 238 ILE A CA 1
ATOM 1982 C C . ILE A 1 238 ? 23.141 -13.156 -34.626 1.00 88.75 238 ILE A C 1
ATOM 1984 O O . ILE A 1 238 ? 24.019 -12.320 -34.852 1.00 88.75 238 ILE A O 1
ATOM 1988 N N . ALA A 1 239 ? 21.850 -12.895 -34.829 1.00 92.06 239 ALA A N 1
ATOM 1989 C CA . ALA A 1 239 ? 21.365 -11.610 -35.313 1.00 92.06 239 ALA A CA 1
ATOM 1990 C C . ALA A 1 239 ? 21.274 -10.586 -34.165 1.00 92.06 239 ALA A C 1
ATOM 1992 O O . ALA A 1 239 ? 20.254 -10.494 -33.475 1.00 92.06 239 ALA A O 1
ATOM 1993 N N . ILE A 1 240 ? 22.334 -9.796 -33.970 1.00 94.62 240 ILE A N 1
ATOM 1994 C CA . ILE A 1 240 ? 22.355 -8.680 -33.010 1.00 94.62 240 ILE A CA 1
ATOM 1995 C C . ILE A 1 240 ? 21.694 -7.438 -33.625 1.00 94.62 240 ILE A C 1
ATOM 1997 O O . ILE A 1 240 ? 22.109 -6.938 -34.672 1.00 94.62 240 ILE A O 1
ATOM 2001 N N . THR A 1 241 ? 20.668 -6.918 -32.954 1.00 94.56 241 THR A N 1
ATOM 2002 C CA . THR A 1 241 ? 19.827 -5.815 -33.435 1.00 94.56 241 THR A CA 1
ATOM 2003 C C . THR A 1 241 ? 19.669 -4.738 -32.353 1.00 94.56 241 THR A C 1
ATOM 2005 O O . THR A 1 241 ? 18.839 -4.890 -31.456 1.00 94.56 241 THR A O 1
ATOM 2008 N N . PRO A 1 242 ? 20.419 -3.625 -32.420 1.00 95.62 242 PRO A N 1
ATOM 2009 C CA . PRO A 1 242 ? 20.101 -2.421 -31.663 1.00 95.62 242 PRO A CA 1
ATOM 2010 C C . PRO A 1 242 ? 18.695 -1.949 -32.026 1.00 95.62 242 PRO A C 1
ATOM 2012 O O . PRO A 1 242 ? 18.339 -1.888 -33.205 1.00 95.62 242 PRO A O 1
ATOM 2015 N N . SER A 1 243 ? 17.863 -1.695 -31.023 1.00 96.25 243 SER A N 1
ATOM 2016 C CA . SER A 1 243 ? 16.437 -1.465 -31.243 1.00 96.25 243 SER A CA 1
ATOM 2017 C C . SER A 1 243 ? 15.773 -0.772 -30.061 1.00 96.25 243 SER A C 1
ATOM 2019 O O . SER A 1 243 ? 16.344 -0.667 -28.977 1.00 96.25 243 SER A O 1
ATOM 2021 N N . ARG A 1 244 ? 14.523 -0.356 -30.263 1.00 96.31 244 ARG A N 1
ATOM 2022 C CA . ARG A 1 244 ? 13.604 -0.029 -29.170 1.00 96.31 244 ARG A CA 1
ATOM 2023 C C . ARG A 1 244 ? 13.131 -1.299 -28.465 1.00 96.31 244 ARG A C 1
ATOM 2025 O O . ARG A 1 244 ? 12.924 -2.322 -29.124 1.00 96.31 244 ARG A O 1
ATOM 2032 N N . VAL A 1 245 ? 12.811 -1.189 -27.181 1.00 96.38 245 VAL A N 1
ATOM 2033 C CA . VAL A 1 245 ? 12.230 -2.279 -26.389 1.00 96.38 245 VAL A CA 1
ATOM 2034 C C . VAL A 1 245 ? 10.927 -2.768 -27.024 1.00 96.38 245 VAL A C 1
ATOM 2036 O O . VAL A 1 245 ? 10.711 -3.974 -27.142 1.00 96.38 245 VAL A O 1
ATOM 2039 N N . ARG A 1 246 ? 10.078 -1.863 -27.533 1.00 96.31 246 ARG A N 1
ATOM 2040 C CA . ARG A 1 246 ? 8.807 -2.260 -28.169 1.00 96.31 246 ARG A CA 1
ATOM 2041 C C . ARG A 1 246 ? 8.970 -3.149 -29.405 1.00 96.31 246 ARG A C 1
ATOM 2043 O O . ARG A 1 246 ? 8.053 -3.895 -29.732 1.00 96.31 246 ARG A O 1
ATOM 2050 N N . GLU A 1 247 ? 10.097 -3.069 -30.120 1.00 97.12 247 GLU A N 1
ATOM 2051 C CA . GLU A 1 247 ? 10.310 -3.898 -31.317 1.00 97.12 247 GLU A CA 1
ATOM 2052 C C . GLU A 1 247 ? 10.585 -5.358 -30.951 1.00 97.12 247 GLU A C 1
ATOM 2054 O O . GLU A 1 247 ? 10.169 -6.254 -31.686 1.00 97.12 247 GLU A O 1
ATOM 2059 N N . TYR A 1 248 ? 11.220 -5.608 -29.800 1.00 97.25 248 TYR A N 1
ATOM 2060 C CA . TYR A 1 248 ? 11.355 -6.959 -29.259 1.00 97.25 248 TYR A CA 1
ATOM 2061 C C . TYR A 1 248 ? 9.981 -7.573 -28.982 1.00 97.25 248 TYR A C 1
ATOM 2063 O O . TYR A 1 248 ? 9.687 -8.666 -29.468 1.00 97.25 248 TYR A O 1
ATOM 2071 N N . PHE A 1 249 ? 9.118 -6.851 -28.263 1.00 97.81 249 PHE A N 1
ATOM 2072 C CA . PHE A 1 249 ? 7.785 -7.346 -27.925 1.00 97.81 249 PHE A CA 1
ATOM 2073 C C . PHE A 1 249 ? 6.943 -7.631 -29.170 1.00 97.81 249 PHE A C 1
ATOM 2075 O O . PHE A 1 249 ? 6.474 -8.756 -29.332 1.00 97.81 249 PHE A O 1
ATOM 2082 N N . LYS A 1 250 ? 6.874 -6.683 -30.114 1.00 97.50 250 LYS A N 1
ATOM 2083 C CA . LYS A 1 250 ? 6.173 -6.881 -31.394 1.00 97.50 250 LYS A CA 1
ATOM 2084 C C . LYS A 1 250 ? 6.702 -8.082 -32.173 1.00 97.50 250 LYS A C 1
ATOM 2086 O O . LYS A 1 250 ? 5.931 -8.804 -32.802 1.00 97.50 250 LYS A O 1
ATOM 2091 N N . TYR A 1 251 ? 8.018 -8.301 -32.159 1.00 97.44 251 TYR A N 1
ATOM 2092 C CA . TYR A 1 251 ? 8.623 -9.463 -32.802 1.00 97.44 251 TYR A CA 1
ATOM 2093 C C . TYR A 1 251 ? 8.190 -10.767 -32.126 1.00 97.44 251 TYR A C 1
ATOM 2095 O O . TYR A 1 251 ? 7.805 -11.714 -32.813 1.00 97.44 251 TYR A O 1
ATOM 2103 N N . VAL A 1 252 ? 8.209 -10.826 -30.793 1.00 96.62 252 VAL A N 1
ATOM 2104 C CA . VAL A 1 252 ? 7.794 -12.026 -30.057 1.00 96.62 252 VAL A CA 1
ATOM 2105 C C . VAL A 1 252 ? 6.301 -12.305 -30.226 1.00 96.62 252 VAL A C 1
ATOM 2107 O O . VAL A 1 252 ? 5.938 -13.448 -30.490 1.00 96.62 252 VAL A O 1
ATOM 2110 N N . GLU A 1 253 ? 5.443 -11.290 -30.176 1.00 96.62 253 GLU A N 1
ATOM 2111 C CA . GLU A 1 253 ? 4.009 -11.437 -30.454 1.00 96.62 253 GLU A CA 1
ATOM 2112 C C . GLU A 1 253 ? 3.768 -11.934 -31.884 1.00 96.62 253 GLU A C 1
ATOM 2114 O O . GLU A 1 253 ? 3.019 -12.881 -32.107 1.00 96.62 253 GLU A O 1
ATOM 2119 N N . LYS A 1 254 ? 4.456 -11.370 -32.879 1.00 97.06 254 LYS A N 1
ATOM 2120 C CA . LYS A 1 254 ? 4.272 -11.783 -34.275 1.00 97.06 254 LYS A CA 1
ATOM 2121 C C . LYS A 1 254 ? 4.711 -13.227 -34.538 1.00 97.06 254 LYS A C 1
ATOM 2123 O O . LYS A 1 254 ? 4.066 -13.922 -35.318 1.00 97.06 254 LYS A O 1
ATOM 2128 N N . HIS A 1 255 ? 5.820 -13.664 -33.944 1.00 96.12 255 HIS A N 1
ATOM 2129 C CA . HIS A 1 255 ? 6.474 -14.926 -34.315 1.00 96.12 255 HIS A CA 1
ATOM 2130 C C . HIS A 1 255 ? 6.283 -16.065 -33.306 1.00 96.12 255 HIS A C 1
ATOM 2132 O O . HIS A 1 255 ? 6.462 -17.228 -33.668 1.00 96.12 255 HIS A O 1
ATOM 2138 N N . TYR A 1 256 ? 5.931 -15.759 -32.056 1.00 95.62 256 TYR A N 1
ATOM 2139 C CA . TYR A 1 256 ? 5.941 -16.724 -30.953 1.00 95.62 256 TYR A CA 1
ATOM 2140 C C . TYR A 1 256 ? 4.747 -16.605 -29.999 1.00 95.62 256 TYR A C 1
ATOM 2142 O O . TYR A 1 256 ? 4.793 -17.225 -28.941 1.00 95.62 256 TYR A O 1
ATOM 2150 N N . ASN A 1 257 ? 3.675 -15.877 -30.340 1.00 94.31 257 ASN A N 1
ATOM 2151 C CA . ASN A 1 257 ? 2.511 -15.689 -29.457 1.00 94.31 257 ASN A CA 1
ATOM 2152 C C . ASN A 1 257 ? 1.960 -17.001 -28.864 1.00 94.31 257 ASN A C 1
ATOM 2154 O O . ASN A 1 257 ? 1.671 -17.076 -27.675 1.00 94.31 257 ASN A O 1
ATOM 2158 N N . ASN A 1 258 ? 1.891 -18.068 -29.665 1.00 94.12 258 ASN A N 1
ATOM 2159 C CA . ASN A 1 258 ? 1.419 -19.389 -29.230 1.00 94.12 258 ASN A CA 1
ATOM 2160 C C . ASN A 1 258 ? 2.366 -20.123 -28.258 1.00 94.12 258 ASN A C 1
ATOM 2162 O O . ASN A 1 258 ? 1.988 -21.156 -27.712 1.00 94.12 258 ASN A O 1
ATOM 2166 N N . LYS A 1 259 ? 3.588 -19.622 -28.057 1.00 94.56 259 LYS A N 1
ATOM 2167 C CA . LYS A 1 259 ? 4.587 -20.168 -27.126 1.00 94.56 259 LYS A CA 1
ATOM 2168 C C . LYS A 1 259 ? 4.716 -19.356 -25.836 1.00 94.56 259 LYS A C 1
ATOM 2170 O O . LYS A 1 259 ? 5.466 -19.770 -24.953 1.00 94.56 259 LYS A O 1
ATOM 2175 N N . ILE A 1 260 ? 4.044 -18.208 -25.722 1.00 96.69 260 ILE A N 1
ATOM 2176 C CA . ILE A 1 260 ? 4.141 -17.348 -24.539 1.00 96.69 260 ILE A CA 1
ATOM 2177 C C . ILE A 1 260 ? 3.248 -17.932 -23.426 1.00 96.69 260 ILE A C 1
ATOM 2179 O O . ILE A 1 260 ? 2.034 -18.030 -23.610 1.00 96.69 260 ILE A O 1
ATOM 2183 N N . PRO A 1 261 ? 3.809 -18.323 -22.267 1.00 97.00 261 PRO A N 1
ATOM 2184 C CA . PRO A 1 261 ? 3.034 -18.875 -21.162 1.00 97.00 261 PRO A CA 1
ATOM 2185 C C . PRO A 1 261 ? 2.200 -17.792 -20.475 1.00 97.00 261 PRO A C 1
ATOM 2187 O O . PRO A 1 261 ? 2.575 -16.620 -20.453 1.00 97.00 261 PRO A O 1
ATOM 2190 N N . ILE A 1 262 ? 1.088 -18.193 -19.858 1.00 97.88 262 ILE A N 1
ATOM 2191 C CA . ILE A 1 262 ? 0.283 -17.315 -19.002 1.00 97.88 262 ILE A CA 1
ATOM 2192 C C . ILE A 1 262 ? 0.728 -17.510 -17.552 1.00 97.88 262 ILE A C 1
ATOM 2194 O O . ILE A 1 262 ? 0.669 -18.621 -17.027 1.00 97.88 262 ILE A O 1
ATOM 2198 N N . TYR A 1 2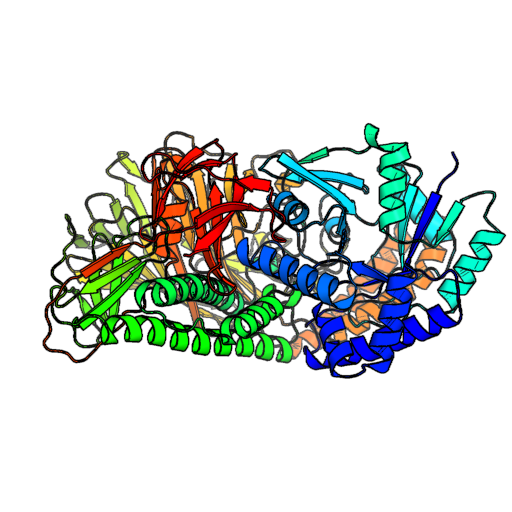63 ? 1.115 -16.426 -16.886 1.00 97.44 263 TYR A N 1
ATOM 2199 C CA . TYR A 1 263 ? 1.341 -16.390 -15.443 1.00 97.44 263 TYR A CA 1
ATOM 2200 C C . TYR A 1 263 ? 0.187 -15.637 -14.774 1.00 97.44 263 TYR A C 1
ATOM 2202 O O . TYR A 1 263 ? -0.142 -14.522 -15.176 1.00 97.44 263 TYR A O 1
ATOM 2210 N N . THR A 1 264 ? -0.454 -16.248 -13.775 1.00 95.94 264 THR A N 1
ATOM 2211 C CA . THR A 1 264 ? -1.612 -15.667 -13.071 1.00 95.94 264 THR A CA 1
ATOM 2212 C C . THR A 1 264 ? -1.275 -15.438 -11.607 1.00 95.94 264 THR A C 1
ATOM 2214 O O . THR A 1 264 ? -0.799 -16.354 -10.943 1.00 95.94 264 THR A O 1
ATOM 2217 N N . GLY A 1 265 ? -1.579 -14.243 -11.103 1.00 91.69 265 GLY A N 1
ATOM 2218 C CA . GLY A 1 265 ? -1.370 -13.882 -9.702 1.00 91.69 265 GLY A CA 1
ATOM 2219 C C . GLY A 1 265 ? -0.213 -12.909 -9.490 1.00 91.69 265 GLY A C 1
ATOM 2220 O O . GLY A 1 265 ? 0.241 -12.236 -10.416 1.00 91.69 265 GLY A O 1
ATOM 2221 N N . GLU A 1 266 ? 0.221 -12.797 -8.236 1.00 96.12 266 GLU A N 1
ATOM 2222 C CA . GLU A 1 266 ? 1.291 -11.880 -7.844 1.00 96.12 266 GLU A CA 1
ATOM 2223 C C . GLU A 1 266 ? 2.661 -12.333 -8.365 1.00 96.12 266 GLU A C 1
ATOM 2225 O O . GLU A 1 266 ? 2.975 -13.526 -8.414 1.00 96.12 266 GLU A O 1
ATOM 2230 N N . LEU A 1 267 ? 3.501 -11.361 -8.701 1.00 97.56 267 LEU A N 1
ATOM 2231 C CA . LEU A 1 267 ? 4.927 -11.547 -8.943 1.00 97.56 267 LEU A CA 1
ATOM 2232 C C . LEU A 1 267 ? 5.652 -11.288 -7.618 1.00 97.56 267 LEU A C 1
ATOM 2234 O O . LEU A 1 267 ? 6.187 -10.205 -7.379 1.00 97.56 267 LEU A O 1
ATOM 2238 N N . TYR A 1 268 ? 5.585 -12.270 -6.717 1.00 97.06 268 TYR A N 1
ATOM 2239 C CA . TYR A 1 268 ? 6.162 -12.170 -5.379 1.00 97.06 268 TYR A CA 1
ATOM 2240 C C . TYR A 1 268 ? 7.693 -12.227 -5.437 1.00 97.06 268 TYR A C 1
ATOM 2242 O O . TYR A 1 268 ? 8.263 -13.193 -5.949 1.00 97.06 268 TYR A O 1
ATOM 2250 N N . LEU A 1 269 ? 8.346 -11.203 -4.884 1.00 95.75 269 LEU A N 1
ATOM 2251 C CA . LEU A 1 269 ? 9.790 -11.199 -4.697 1.00 95.75 269 LEU A CA 1
ATOM 2252 C C . LEU A 1 269 ? 10.131 -11.998 -3.438 1.00 95.75 269 LEU A C 1
ATOM 2254 O O . LEU A 1 269 ? 9.761 -11.631 -2.323 1.00 95.75 269 LEU A O 1
ATOM 2258 N N . GLU A 1 270 ? 10.891 -13.072 -3.611 1.00 94.00 270 GLU A N 1
ATOM 2259 C CA . GLU A 1 270 ? 11.355 -13.933 -2.522 1.00 94.00 270 GLU A CA 1
ATOM 2260 C C . GLU A 1 270 ? 12.571 -13.337 -1.796 1.00 94.00 270 GLU A C 1
ATOM 2262 O O . GLU A 1 270 ? 13.389 -14.054 -1.231 1.00 94.00 270 GLU A O 1
ATOM 2267 N N . PHE A 1 271 ? 12.706 -12.017 -1.789 1.00 91.88 271 PHE A N 1
ATOM 2268 C CA . PHE A 1 271 ? 13.781 -11.278 -1.143 1.00 91.88 271 PHE A CA 1
ATOM 2269 C C . PHE A 1 271 ? 13.273 -9.888 -0.738 1.00 91.88 271 PHE A C 1
ATOM 2271 O O . PHE A 1 271 ? 12.192 -9.471 -1.150 1.00 91.88 271 PHE A O 1
ATOM 2278 N N . HIS A 1 272 ? 14.025 -9.177 0.099 1.00 94.50 272 HIS A N 1
ATOM 2279 C CA . HIS A 1 272 ? 13.670 -7.843 0.596 1.00 94.50 272 HIS A CA 1
ATOM 2280 C C . HIS A 1 272 ? 12.330 -7.784 1.360 1.00 94.50 272 HIS A C 1
ATOM 2282 O O . HIS A 1 272 ? 11.629 -6.772 1.338 1.00 94.50 272 HIS A O 1
ATOM 2288 N N . ARG A 1 273 ? 11.962 -8.843 2.093 1.00 95.31 273 ARG A N 1
ATOM 2289 C CA . ARG A 1 273 ? 10.671 -8.895 2.822 1.00 95.31 273 ARG A CA 1
ATOM 2290 C C . ARG A 1 273 ? 10.610 -7.953 4.027 1.00 95.31 273 ARG A C 1
ATOM 2292 O O . ARG A 1 273 ? 9.546 -7.651 4.562 1.00 95.31 273 ARG A O 1
ATOM 2299 N N . GLY A 1 274 ? 11.765 -7.484 4.477 1.00 96.00 274 GLY A N 1
ATOM 2300 C CA . GLY A 1 274 ? 11.905 -6.530 5.564 1.00 96.00 274 GLY A CA 1
ATOM 2301 C C . GLY A 1 274 ? 11.403 -5.120 5.231 1.00 96.00 274 GLY A C 1
ATOM 2302 O O . GLY A 1 274 ? 11.056 -4.374 6.160 1.00 96.00 274 GLY A O 1
ATOM 2303 N N . THR A 1 275 ? 11.309 -4.786 3.939 1.00 96.94 275 THR A N 1
ATOM 2304 C CA . THR A 1 275 ? 10.848 -3.488 3.416 1.00 96.94 275 THR A CA 1
ATOM 2305 C C . THR A 1 275 ? 9.413 -3.169 3.811 1.00 96.94 275 THR A C 1
ATOM 2307 O O . THR A 1 275 ? 9.091 -2.003 4.013 1.00 96.94 275 THR A O 1
ATOM 2310 N N . TYR A 1 276 ? 8.569 -4.179 4.046 1.00 97.31 276 TYR A N 1
ATOM 2311 C CA . TYR A 1 276 ? 7.179 -3.990 4.478 1.00 97.31 276 TYR A CA 1
ATOM 2312 C C . TYR A 1 276 ? 7.056 -3.460 5.918 1.00 97.31 276 TYR A C 1
ATOM 2314 O O . TYR A 1 276 ? 6.012 -2.928 6.298 1.00 97.31 276 TYR A O 1
ATOM 2322 N N . THR A 1 277 ? 8.111 -3.583 6.736 1.00 97.69 277 THR A N 1
ATOM 2323 C CA . THR A 1 277 ? 8.065 -3.254 8.175 1.00 97.69 277 THR A CA 1
ATOM 2324 C C . THR A 1 277 ? 8.958 -2.079 8.571 1.00 97.69 277 THR A C 1
ATOM 2326 O O . THR A 1 277 ? 8.563 -1.278 9.420 1.00 97.69 277 THR A O 1
ATOM 2329 N N . VAL A 1 278 ? 10.161 -1.970 7.999 1.00 95.94 278 VAL A N 1
ATOM 2330 C CA . VAL A 1 278 ? 11.107 -0.887 8.332 1.00 95.94 278 VAL A CA 1
ATOM 2331 C C . VAL A 1 278 ? 10.570 0.479 7.883 1.00 95.94 278 VAL A C 1
ATOM 2333 O O . VAL A 1 278 ? 9.774 0.569 6.954 1.00 95.94 278 VAL A O 1
ATOM 2336 N N . GLY A 1 279 ? 10.959 1.569 8.540 1.00 95.88 279 GLY A N 1
ATOM 2337 C CA . GLY A 1 279 ? 10.460 2.909 8.219 1.00 95.88 279 GLY A CA 1
ATOM 2338 C C . GLY A 1 279 ? 8.989 3.089 8.581 1.00 95.88 279 GLY A C 1
ATOM 2339 O O . GLY A 1 279 ? 8.242 3.765 7.870 1.00 95.88 279 GLY A O 1
ATOM 2340 N N . SER A 1 280 ? 8.565 2.488 9.695 1.00 95.50 280 SER A N 1
ATOM 2341 C CA . SER A 1 280 ? 7.168 2.455 10.157 1.00 95.50 280 SER A CA 1
ATOM 2342 C C . SER A 1 280 ? 6.469 3.825 10.149 1.00 95.50 280 SER A C 1
ATOM 2344 O O . SER A 1 280 ? 5.280 3.928 9.847 1.00 95.50 280 SER A O 1
ATOM 2346 N N . TYR A 1 281 ? 7.204 4.900 10.450 1.00 95.75 281 TYR A N 1
ATOM 2347 C CA . TYR A 1 281 ? 6.659 6.256 10.480 1.00 95.75 281 TYR A CA 1
ATOM 2348 C C . TYR A 1 281 ? 6.431 6.849 9.079 1.00 95.75 281 TYR A C 1
ATOM 2350 O O . TYR A 1 281 ? 5.420 7.517 8.874 1.00 95.75 281 TYR A O 1
ATOM 2358 N N . ILE A 1 282 ? 7.311 6.565 8.108 1.00 97.50 282 ILE A N 1
ATOM 2359 C CA . ILE A 1 282 ? 7.119 6.959 6.699 1.00 97.50 282 ILE A CA 1
ATOM 2360 C C . ILE A 1 282 ? 5.870 6.268 6.145 1.00 97.50 282 ILE A C 1
ATOM 2362 O O . ILE A 1 282 ? 4.987 6.931 5.612 1.00 97.50 282 ILE A O 1
ATOM 2366 N N . LYS A 1 283 ? 5.738 4.958 6.374 1.00 98.06 283 LYS A N 1
ATOM 2367 C CA . LYS A 1 283 ? 4.583 4.146 5.950 1.00 98.06 283 LYS A CA 1
ATOM 2368 C C . LYS A 1 283 ? 3.259 4.621 6.551 1.00 98.06 283 LYS A C 1
ATOM 2370 O O . LYS A 1 283 ? 2.244 4.678 5.857 1.00 98.06 283 LYS A O 1
ATOM 2375 N N . LYS A 1 284 ? 3.272 5.017 7.829 1.00 97.44 284 LYS A N 1
ATOM 2376 C CA . LYS A 1 284 ? 2.113 5.629 8.492 1.00 97.44 284 LYS A CA 1
ATOM 2377 C C . LYS A 1 284 ? 1.725 6.961 7.858 1.00 97.44 284 LYS A C 1
ATOM 2379 O O . LYS A 1 284 ? 0.546 7.185 7.600 1.00 97.44 284 LYS A O 1
ATOM 2384 N N . LEU A 1 285 ? 2.699 7.828 7.584 1.00 98.12 285 LEU A N 1
ATOM 2385 C CA . LEU A 1 285 ? 2.440 9.099 6.910 1.00 98.12 285 LEU A CA 1
ATOM 2386 C C . LEU A 1 285 ? 1.978 8.904 5.462 1.00 98.12 285 LEU A C 1
ATOM 2388 O O . LEU A 1 285 ? 1.107 9.652 5.037 1.00 98.12 285 LEU A O 1
ATOM 2392 N N . ASN A 1 286 ? 2.487 7.901 4.735 1.00 98.50 286 ASN A N 1
ATOM 2393 C CA . ASN A 1 286 ? 1.997 7.557 3.395 1.00 98.50 286 ASN A CA 1
ATOM 2394 C C . ASN A 1 286 ? 0.486 7.301 3.422 1.00 98.50 286 ASN A C 1
ATOM 2396 O O . ASN A 1 286 ? -0.259 8.028 2.773 1.00 98.50 286 ASN A O 1
ATOM 2400 N N . ARG A 1 287 ? 0.029 6.362 4.263 1.00 97.31 287 ARG A N 1
ATOM 2401 C CA . ARG A 1 287 ? -1.398 6.023 4.348 1.00 97.31 287 ARG A CA 1
ATOM 2402 C C . ARG A 1 287 ? -2.262 7.211 4.768 1.00 97.31 287 ARG A C 1
ATOM 2404 O O . ARG A 1 287 ? -3.302 7.459 4.174 1.00 97.31 287 ARG A O 1
ATOM 2411 N N . ILE A 1 288 ? -1.821 7.977 5.766 1.00 97.88 288 ILE A N 1
ATOM 2412 C CA . ILE A 1 288 ? -2.556 9.168 6.216 1.00 97.88 288 ILE A CA 1
ATOM 2413 C C . ILE A 1 288 ? -2.668 10.207 5.092 1.00 97.88 288 ILE A C 1
ATOM 2415 O O . ILE A 1 288 ? -3.732 10.791 4.901 1.00 97.88 288 ILE A O 1
ATOM 2419 N N . ASN A 1 289 ? -1.582 10.456 4.360 1.00 98.56 289 ASN A N 1
ATOM 2420 C CA . ASN A 1 289 ? -1.565 11.442 3.284 1.00 98.56 289 ASN A CA 1
ATOM 2421 C C . ASN A 1 289 ? -2.419 11.004 2.089 1.00 98.56 289 ASN A C 1
ATOM 2423 O O . ASN A 1 289 ? -3.101 11.852 1.518 1.00 98.56 289 ASN A O 1
ATOM 2427 N N . GLU A 1 290 ? -2.433 9.710 1.753 1.00 97.94 290 GLU A N 1
ATOM 2428 C CA . GLU A 1 290 ? -3.347 9.140 0.755 1.00 97.94 290 GLU A CA 1
ATOM 2429 C C . GLU A 1 290 ? -4.809 9.377 1.144 1.00 97.94 290 GLU A C 1
ATOM 2431 O O . GLU A 1 290 ? -5.560 9.990 0.387 1.00 97.94 290 GLU A O 1
ATOM 2436 N N . GLU A 1 291 ? -5.203 8.980 2.356 1.00 97.44 291 GLU A N 1
ATOM 2437 C CA . GLU A 1 291 ? -6.583 9.147 2.826 1.00 97.44 291 GLU A CA 1
ATOM 2438 C C . GLU A 1 291 ? -7.012 10.617 2.882 1.00 97.44 291 GLU A C 1
ATOM 2440 O O . GLU A 1 291 ? -8.139 10.953 2.504 1.00 97.44 291 GLU A O 1
ATOM 2445 N N . LEU A 1 292 ? -6.121 11.514 3.316 1.00 98.25 292 LEU A N 1
ATOM 2446 C CA . LEU A 1 292 ? -6.403 12.948 3.333 1.00 98.25 292 LEU A CA 1
ATOM 2447 C C . LEU A 1 292 ? -6.556 13.514 1.922 1.00 98.25 292 LEU A C 1
ATOM 2449 O O . LEU A 1 292 ? -7.508 14.255 1.697 1.00 98.25 292 LEU A O 1
ATOM 2453 N N . LEU A 1 293 ? -5.664 13.187 0.980 1.00 98.19 293 LEU A N 1
ATOM 2454 C CA . LEU A 1 293 ? -5.769 13.660 -0.405 1.00 98.19 293 LEU A CA 1
ATOM 2455 C C . LEU A 1 293 ? -7.095 13.226 -1.027 1.00 98.19 293 LEU A C 1
ATOM 2457 O O . LEU A 1 293 ? -7.850 14.081 -1.483 1.00 98.19 293 LEU A O 1
ATOM 2461 N N . LEU A 1 294 ? -7.429 11.936 -0.951 1.00 97.44 294 LEU A N 1
ATOM 2462 C CA . LEU A 1 294 ? -8.684 11.404 -1.492 1.00 97.44 294 LEU A CA 1
ATOM 2463 C C . LEU A 1 294 ? -9.914 12.053 -0.847 1.00 97.44 294 LEU A C 1
ATOM 2465 O O . LEU A 1 294 ? -10.885 12.378 -1.531 1.00 97.44 294 LEU A O 1
ATOM 2469 N N . SER A 1 295 ? -9.874 12.280 0.468 1.00 97.69 295 SER A N 1
ATOM 2470 C CA . SER A 1 295 ? -10.962 12.951 1.188 1.00 97.69 295 SER A CA 1
ATOM 2471 C C . SER A 1 295 ? -11.088 14.427 0.802 1.00 97.69 295 SER A C 1
ATOM 2473 O O . SER A 1 295 ? -12.202 14.933 0.689 1.00 97.69 295 SER A O 1
ATOM 2475 N N . ILE A 1 296 ? -9.970 15.120 0.576 1.00 97.81 296 ILE A N 1
ATOM 2476 C CA . ILE A 1 296 ? -9.931 16.522 0.143 1.00 97.81 296 ILE A CA 1
ATOM 2477 C C . ILE A 1 296 ? -10.474 16.663 -1.280 1.00 97.81 296 ILE A C 1
ATOM 2479 O O . ILE A 1 296 ? -11.289 17.556 -1.500 1.00 97.81 296 ILE A O 1
ATOM 2483 N N . GLU A 1 297 ? -10.082 15.800 -2.224 1.00 97.31 297 GLU A N 1
ATOM 2484 C CA . GLU A 1 297 ? -10.613 15.836 -3.599 1.00 97.31 297 GLU A CA 1
ATOM 2485 C C . GLU A 1 297 ? -12.143 15.714 -3.590 1.00 97.31 297 GLU A C 1
ATOM 2487 O O . GLU A 1 297 ? -12.840 16.560 -4.157 1.00 97.31 297 GLU A O 1
ATOM 2492 N N . LYS A 1 298 ? -12.672 14.731 -2.848 1.00 97.00 298 LYS A N 1
ATOM 2493 C CA . LYS A 1 298 ? -14.119 14.522 -2.685 1.00 97.00 298 LYS A CA 1
ATOM 2494 C C . LYS A 1 298 ? -14.794 15.733 -2.038 1.00 97.00 298 LYS A C 1
ATOM 2496 O O . LYS A 1 298 ? -15.786 16.238 -2.559 1.00 97.00 298 LYS A O 1
ATOM 2501 N N . LEU A 1 299 ? -14.244 16.226 -0.927 1.00 97.12 299 LEU A N 1
ATOM 2502 C CA . LEU A 1 299 ? -14.793 17.360 -0.182 1.00 97.12 299 LEU A CA 1
ATOM 2503 C C . LEU A 1 299 ? -14.859 18.628 -1.040 1.00 97.12 299 LEU A C 1
ATOM 2505 O O . LEU A 1 299 ? -15.894 19.290 -1.078 1.00 97.12 299 LEU A O 1
ATOM 2509 N N . TYR A 1 300 ? -13.779 18.976 -1.738 1.00 97.00 300 TYR A N 1
ATOM 2510 C CA . TYR A 1 300 ? -13.746 20.188 -2.556 1.00 97.00 300 TYR A CA 1
ATOM 2511 C C . TYR A 1 300 ? -14.566 20.065 -3.837 1.00 97.00 300 TYR A C 1
ATOM 2513 O O . TYR A 1 300 ? -15.142 21.064 -4.260 1.00 97.00 300 TYR A O 1
ATOM 2521 N N . THR A 1 301 ? -14.714 18.862 -4.395 1.00 95.75 301 THR A N 1
ATOM 2522 C CA . THR A 1 301 ? -15.659 18.627 -5.497 1.00 95.75 301 THR A CA 1
ATOM 2523 C C . THR A 1 301 ? -17.102 18.852 -5.033 1.00 95.75 301 THR A C 1
ATOM 2525 O O . THR A 1 301 ? -17.856 19.567 -5.689 1.00 95.75 301 THR A O 1
ATOM 2528 N N . ILE A 1 302 ? -17.471 18.360 -3.845 1.00 94.56 302 ILE A N 1
ATOM 2529 C CA . ILE A 1 302 ? -18.788 18.619 -3.237 1.00 94.56 302 ILE A CA 1
ATOM 2530 C C . ILE A 1 302 ? -19.006 20.117 -2.990 1.00 94.56 302 ILE A C 1
ATOM 2532 O O . ILE A 1 302 ? -20.065 20.655 -3.307 1.00 94.56 302 ILE A O 1
ATOM 2536 N N . LEU A 1 303 ? -18.010 20.811 -2.434 1.00 94.62 303 LEU A N 1
ATOM 2537 C CA . LEU A 1 303 ? -18.088 22.255 -2.186 1.00 94.62 303 LEU A CA 1
ATOM 2538 C C . LEU A 1 303 ? -18.206 23.069 -3.480 1.00 94.62 303 LEU A C 1
ATOM 2540 O O . LEU A 1 303 ? -18.862 24.115 -3.480 1.00 94.62 303 LEU A O 1
ATOM 2544 N N . ASN A 1 304 ? -17.570 22.616 -4.562 1.00 93.19 304 ASN A N 1
ATOM 2545 C CA . ASN A 1 304 ? -17.709 23.224 -5.878 1.00 93.19 304 ASN A CA 1
ATOM 2546 C C . ASN A 1 304 ? -19.149 23.092 -6.385 1.00 93.19 304 ASN A C 1
ATOM 2548 O O . ASN A 1 304 ? -19.780 24.103 -6.672 1.00 93.19 304 ASN A O 1
ATOM 2552 N N . ILE A 1 305 ? -19.705 21.881 -6.370 1.00 89.94 305 ILE A N 1
ATOM 2553 C CA . ILE A 1 305 ? -21.075 21.613 -6.834 1.00 89.94 305 ILE A CA 1
ATOM 2554 C C . ILE A 1 305 ? -22.117 22.375 -6.006 1.00 89.94 305 ILE A C 1
ATOM 2556 O O . ILE A 1 305 ? -23.040 22.962 -6.560 1.00 89.94 305 ILE A O 1
ATOM 2560 N N . LEU A 1 306 ? -21.986 22.378 -4.676 1.00 91.06 306 LEU A N 1
ATOM 2561 C CA . LEU A 1 306 ? -22.998 22.971 -3.796 1.00 91.06 306 LEU A CA 1
ATOM 2562 C C . LEU A 1 306 ? -22.924 24.490 -3.688 1.00 91.06 306 LEU A C 1
ATOM 2564 O O . LEU A 1 306 ? -23.949 25.152 -3.538 1.00 91.06 306 LEU A O 1
ATOM 2568 N N . TYR A 1 307 ? -21.712 25.039 -3.669 1.00 92.19 307 TYR A N 1
ATOM 2569 C CA . TYR A 1 307 ? -21.485 26.426 -3.261 1.00 92.19 307 TYR A CA 1
ATOM 2570 C C . TYR A 1 307 ? -20.603 27.204 -4.231 1.00 92.19 307 TYR A C 1
ATOM 2572 O O . TYR A 1 307 ? -20.157 28.298 -3.877 1.00 92.19 307 TYR A O 1
ATOM 2580 N N . ASN A 1 308 ? -20.308 26.639 -5.405 1.00 90.56 308 ASN A N 1
ATOM 2581 C CA . ASN A 1 308 ? -19.373 27.191 -6.383 1.00 90.56 308 ASN A CA 1
ATOM 2582 C C . ASN A 1 308 ? -18.015 27.556 -5.753 1.00 90.56 308 ASN A C 1
ATOM 2584 O O . ASN A 1 308 ? -17.406 28.580 -6.058 1.00 90.56 308 ASN A O 1
ATOM 2588 N N . THR A 1 309 ? -17.561 26.749 -4.786 1.00 92.62 309 THR A N 1
ATOM 2589 C CA . THR A 1 309 ? -16.232 26.923 -4.191 1.00 92.62 309 THR A CA 1
ATOM 2590 C C . THR A 1 309 ? -15.173 26.501 -5.198 1.00 92.62 309 THR A C 1
ATOM 2592 O O . THR A 1 309 ? -15.246 25.406 -5.748 1.00 92.62 309 THR A O 1
ATOM 2595 N N . GLU A 1 310 ? -14.164 27.344 -5.399 1.00 92.19 310 GLU A N 1
ATOM 2596 C CA . GLU A 1 310 ? -13.022 27.022 -6.252 1.00 92.19 310 GLU A CA 1
ATOM 2597 C C . GLU A 1 310 ? -12.295 25.752 -5.776 1.00 92.19 310 GLU A C 1
ATOM 2599 O O . GLU A 1 310 ? -11.995 25.594 -4.584 1.00 92.19 310 GLU A O 1
ATOM 2604 N N . TYR A 1 311 ? -12.004 24.855 -6.720 1.00 93.38 311 TYR A N 1
ATOM 2605 C CA . TYR A 1 311 ? -11.218 23.656 -6.464 1.00 93.38 311 TYR A CA 1
ATOM 2606 C C . TYR A 1 311 ? -9.737 24.027 -6.257 1.00 93.38 311 TYR A C 1
ATOM 2608 O O . TYR A 1 311 ? -9.150 24.679 -7.122 1.00 93.38 311 TYR A O 1
ATOM 2616 N N . PRO A 1 312 ? -9.095 23.646 -5.136 1.00 94.88 312 PRO A N 1
ATOM 2617 C CA . PRO A 1 312 ? -7.755 24.126 -4.820 1.00 94.88 312 PRO A CA 1
ATOM 2618 C C . PRO A 1 312 ? -6.696 23.632 -5.814 1.00 94.88 312 PRO A C 1
ATOM 2620 O O . PRO A 1 312 ? -6.323 22.458 -5.810 1.00 94.88 312 PRO A O 1
ATOM 2623 N N . SER A 1 313 ? -6.112 24.557 -6.577 1.00 93.25 313 SER A N 1
ATOM 2624 C CA . SER A 1 313 ? -5.033 24.272 -7.539 1.00 93.25 313 SER A CA 1
ATOM 2625 C C . SER A 1 313 ? -3.788 23.635 -6.905 1.00 93.25 313 SER A C 1
ATOM 2627 O O . SER A 1 313 ? -3.032 22.926 -7.565 1.00 93.25 313 SER A O 1
ATOM 2629 N N . ILE A 1 314 ? -3.586 23.820 -5.594 1.00 96.50 314 ILE A N 1
ATOM 2630 C CA . ILE A 1 314 ? -2.470 23.223 -4.852 1.00 96.50 314 ILE A CA 1
ATOM 2631 C C . ILE A 1 314 ? -2.540 21.688 -4.778 1.00 96.50 314 ILE A C 1
ATOM 2633 O O . ILE A 1 314 ? -1.505 21.059 -4.569 1.00 96.50 314 ILE A O 1
ATOM 2637 N N . ILE A 1 315 ? -3.718 21.070 -4.949 1.00 96.19 315 ILE A N 1
ATOM 2638 C CA . ILE A 1 315 ? -3.912 19.615 -4.795 1.00 96.19 315 ILE A CA 1
ATOM 2639 C C . ILE A 1 315 ? -2.998 18.821 -5.733 1.00 96.19 315 ILE A C 1
ATOM 2641 O O . ILE A 1 315 ? -2.395 17.842 -5.297 1.00 96.19 315 ILE A O 1
ATOM 2645 N N . GLU A 1 316 ? -2.814 19.267 -6.978 1.00 94.56 316 GLU A N 1
ATOM 2646 C CA . GLU A 1 316 ? -1.911 18.602 -7.926 1.00 94.56 316 GLU A CA 1
ATOM 2647 C C . GLU A 1 316 ? -0.466 18.584 -7.406 1.00 94.56 316 GLU A C 1
ATOM 2649 O O . GLU A 1 316 ? 0.192 17.544 -7.411 1.00 94.56 316 GLU A O 1
ATOM 2654 N N . LYS A 1 317 ? 0.015 19.708 -6.859 1.00 97.00 317 LYS A N 1
ATOM 2655 C CA . LYS A 1 317 ? 1.346 19.786 -6.237 1.00 97.00 317 LYS A CA 1
ATOM 2656 C C . LYS A 1 317 ? 1.466 18.853 -5.029 1.00 97.00 317 LYS A C 1
ATOM 2658 O O . LYS A 1 317 ? 2.518 18.248 -4.833 1.00 97.00 317 LYS A O 1
ATOM 2663 N N . LEU A 1 318 ? 0.415 18.735 -4.216 1.00 98.25 318 LEU A N 1
ATOM 2664 C CA . LEU A 1 318 ? 0.408 17.854 -3.043 1.00 98.25 318 LEU A CA 1
ATOM 2665 C C . LEU A 1 318 ? 0.424 16.372 -3.440 1.00 98.25 318 LEU A C 1
ATOM 2667 O O . LEU A 1 318 ? 1.157 15.601 -2.822 1.00 98.25 318 LEU A O 1
ATOM 2671 N N . TRP A 1 319 ? -0.298 15.991 -4.499 1.00 98.12 319 TRP A N 1
ATOM 2672 C CA . TRP A 1 319 ? -0.188 14.661 -5.103 1.00 98.12 319 TRP A CA 1
ATOM 2673 C C . TRP A 1 319 ? 1.236 14.371 -5.553 1.00 98.12 319 TRP A C 1
ATOM 2675 O O . TRP A 1 319 ? 1.792 13.352 -5.166 1.00 98.12 319 TRP A O 1
ATOM 2685 N N . ARG A 1 320 ? 1.866 15.288 -6.294 1.00 98.06 320 ARG A N 1
ATOM 2686 C CA . ARG A 1 320 ? 3.250 15.106 -6.760 1.00 98.06 320 ARG A CA 1
ATOM 2687 C C . ARG A 1 320 ? 4.205 14.843 -5.594 1.00 98.06 320 ARG A C 1
ATOM 2689 O O . ARG A 1 320 ? 4.985 13.904 -5.657 1.00 98.06 320 ARG A O 1
ATOM 2696 N N . LEU A 1 321 ? 4.097 15.591 -4.492 1.00 98.25 321 LEU A N 1
ATOM 2697 C CA . LEU A 1 321 ? 4.912 15.356 -3.289 1.00 98.25 321 LEU A CA 1
ATOM 2698 C C . LEU A 1 321 ? 4.679 13.977 -2.652 1.00 98.25 321 LEU A C 1
ATOM 2700 O O . LEU A 1 321 ? 5.632 13.373 -2.154 1.00 98.25 321 LEU A O 1
ATOM 2704 N N . LEU A 1 322 ? 3.436 13.483 -2.650 1.00 98.69 322 LEU A N 1
ATOM 2705 C CA . LEU A 1 322 ? 3.133 12.125 -2.200 1.00 98.69 322 LEU A CA 1
ATOM 2706 C C . LEU A 1 322 ? 3.777 11.088 -3.125 1.00 98.69 322 LEU A C 1
ATOM 2708 O O . LEU A 1 322 ? 4.428 10.173 -2.635 1.00 98.69 322 LEU A O 1
ATOM 2712 N N . LEU A 1 323 ? 3.629 11.250 -4.440 1.00 98.62 323 LEU A N 1
ATOM 2713 C CA . LEU A 1 323 ? 4.136 10.293 -5.419 1.00 98.62 323 LEU A CA 1
ATOM 2714 C C . LEU A 1 323 ? 5.662 10.178 -5.385 1.00 98.62 323 LEU A C 1
ATOM 2716 O O . LEU A 1 323 ? 6.168 9.071 -5.512 1.00 98.62 323 LEU A O 1
ATOM 2720 N N . ILE A 1 324 ? 6.397 11.272 -5.140 1.00 98.44 324 ILE A N 1
ATOM 2721 C CA . ILE A 1 324 ? 7.861 11.202 -4.966 1.00 98.44 324 ILE A CA 1
ATOM 2722 C C . ILE A 1 324 ? 8.221 10.375 -3.716 1.00 98.44 324 ILE A C 1
ATOM 2724 O O . ILE A 1 324 ? 9.097 9.519 -3.764 1.00 98.44 324 ILE A O 1
ATOM 2728 N N . ASN A 1 325 ? 7.479 10.540 -2.612 1.00 98.06 325 ASN A N 1
ATOM 2729 C CA . ASN A 1 325 ? 7.638 9.716 -1.402 1.00 98.06 325 ASN A CA 1
ATOM 2730 C C . ASN A 1 325 ? 7.327 8.222 -1.604 1.00 98.06 325 ASN A C 1
ATOM 2732 O O . ASN A 1 325 ? 7.609 7.430 -0.706 1.00 98.06 325 ASN A O 1
ATOM 2736 N N . GLN A 1 326 ? 6.723 7.848 -2.733 1.00 98.44 326 GLN A N 1
ATOM 2737 C CA . GLN A 1 326 ? 6.360 6.472 -3.074 1.00 98.44 326 GLN A CA 1
ATOM 2738 C C . GLN A 1 326 ? 7.376 5.788 -3.997 1.00 98.44 326 GLN A C 1
ATOM 2740 O O . GLN A 1 326 ? 7.107 4.689 -4.484 1.00 98.44 326 GLN A O 1
ATOM 2745 N N . GLY A 1 327 ? 8.543 6.407 -4.221 1.00 97.75 327 GLY A N 1
ATOM 2746 C CA . GLY A 1 327 ? 9.673 5.741 -4.866 1.00 97.75 327 GLY A CA 1
ATOM 2747 C C . GLY A 1 327 ? 10.014 4.437 -4.150 1.00 97.75 327 GLY A C 1
ATOM 2748 O O . GLY A 1 327 ? 9.837 4.340 -2.930 1.00 97.75 327 GLY A O 1
ATOM 2749 N N . HIS A 1 328 ? 10.462 3.432 -4.902 1.00 97.00 328 HIS A N 1
ATOM 2750 C CA . HIS A 1 328 ? 10.629 2.078 -4.372 1.00 97.00 328 HIS A CA 1
ATOM 2751 C C . HIS A 1 328 ? 11.553 2.029 -3.142 1.00 97.00 328 HIS A C 1
ATOM 2753 O O . HIS A 1 328 ? 11.185 1.398 -2.150 1.00 97.00 328 HIS A O 1
ATOM 2759 N N . ASP A 1 329 ? 12.659 2.781 -3.124 1.00 96.94 329 ASP A N 1
ATOM 2760 C CA . ASP A 1 329 ? 13.523 2.910 -1.941 1.00 96.94 329 ASP A CA 1
ATOM 2761 C C . ASP A 1 329 ? 12.979 3.872 -0.877 1.00 96.94 329 ASP A C 1
ATOM 2763 O O . ASP A 1 329 ? 13.081 3.611 0.328 1.00 96.94 329 ASP A O 1
ATOM 2767 N N . ALA A 1 330 ? 12.351 4.974 -1.300 1.00 97.44 330 ALA A N 1
ATOM 2768 C CA . ALA A 1 330 ? 11.815 5.988 -0.396 1.00 97.44 330 ALA A CA 1
ATOM 2769 C C . ALA A 1 330 ? 10.738 5.415 0.540 1.00 97.44 330 ALA A C 1
ATOM 2771 O O . ALA A 1 330 ? 10.810 5.578 1.764 1.00 97.44 330 ALA A O 1
ATOM 2772 N N . LEU A 1 331 ? 9.763 4.689 -0.017 1.00 97.69 331 LEU A N 1
ATOM 2773 C CA . LEU A 1 331 ? 8.675 4.086 0.757 1.00 97.69 331 LEU A CA 1
ATOM 2774 C C . LEU A 1 331 ? 9.117 2.823 1.501 1.00 97.69 331 LEU A C 1
ATOM 2776 O O . LEU A 1 331 ? 8.645 2.561 2.616 1.00 97.69 331 LEU A O 1
ATOM 2780 N N . SER A 1 332 ? 10.059 2.070 0.930 1.00 96.25 332 SER A N 1
ATOM 2781 C CA . SER A 1 332 ? 10.717 0.941 1.599 1.00 96.25 332 SER A CA 1
ATOM 2782 C C . SER A 1 332 ? 11.638 1.380 2.732 1.00 96.25 332 SER A C 1
ATOM 2784 O O . SER A 1 332 ? 11.956 0.561 3.589 1.00 96.25 332 SER A O 1
ATOM 2786 N N . ALA A 1 333 ? 11.970 2.674 2.803 1.00 95.75 333 ALA A N 1
ATOM 2787 C CA . ALA A 1 333 ? 12.857 3.289 3.784 1.00 95.75 333 ALA A CA 1
ATOM 2788 C C . ALA A 1 333 ? 14.268 2.692 3.787 1.00 95.75 333 ALA A C 1
ATOM 2790 O O . ALA A 1 333 ? 14.934 2.631 4.817 1.00 95.75 333 ALA A O 1
ATOM 2791 N N . THR A 1 334 ? 14.745 2.280 2.624 1.00 94.25 334 THR A N 1
ATOM 2792 C CA . THR A 1 334 ? 16.050 1.657 2.406 1.00 94.25 334 THR A CA 1
ATOM 2793 C C . THR A 1 334 ? 17.117 2.705 2.092 1.00 94.25 334 THR A C 1
ATOM 2795 O O . THR A 1 334 ? 17.923 2.563 1.185 1.00 94.25 334 THR A O 1
ATOM 2798 N N . LEU A 1 335 ? 17.117 3.780 2.883 1.00 93.44 335 LEU A N 1
ATOM 2799 C CA . LEU A 1 335 ? 17.775 5.057 2.597 1.00 93.44 335 LEU A CA 1
ATOM 2800 C C . LEU A 1 335 ? 18.955 5.323 3.531 1.00 93.44 335 LEU A C 1
ATOM 2802 O O . LEU A 1 335 ? 18.940 4.875 4.678 1.00 93.44 335 LEU A O 1
ATOM 2806 N N . SER A 1 336 ? 19.917 6.148 3.115 1.00 90.62 336 SER A N 1
ATOM 2807 C CA . SER A 1 336 ? 20.906 6.693 4.059 1.00 90.62 336 SER A CA 1
ATOM 2808 C C . SER A 1 336 ? 20.229 7.569 5.140 1.00 90.62 336 SER A C 1
ATOM 2810 O O . SER A 1 336 ? 19.108 8.049 4.935 1.00 90.62 336 SER A O 1
ATOM 2812 N N . PRO A 1 337 ? 20.860 7.792 6.314 1.00 89.38 337 PRO A N 1
ATOM 2813 C CA . PRO A 1 337 ? 20.230 8.524 7.418 1.00 89.38 337 PRO A CA 1
ATOM 2814 C C . PRO A 1 337 ? 19.695 9.912 7.039 1.00 89.38 337 PRO A C 1
ATOM 2816 O O . PRO A 1 337 ? 18.583 10.267 7.437 1.00 89.38 337 PRO A O 1
ATOM 2819 N N . ASP A 1 338 ? 20.454 10.679 6.255 1.00 90.38 338 ASP A N 1
ATOM 2820 C CA . ASP A 1 338 ? 20.079 12.042 5.869 1.00 90.38 338 ASP A CA 1
ATOM 2821 C C . ASP A 1 338 ? 18.892 12.043 4.895 1.00 90.38 338 ASP A C 1
ATOM 2823 O O . ASP A 1 338 ? 17.922 12.779 5.092 1.00 90.38 338 ASP A O 1
ATOM 2827 N N . VAL A 1 339 ? 18.897 11.129 3.919 1.00 94.75 339 VAL A N 1
ATOM 2828 C CA . VAL A 1 339 ? 17.800 10.963 2.951 1.00 94.75 339 VAL A CA 1
ATOM 2829 C C . VAL A 1 339 ? 16.532 10.461 3.647 1.00 94.75 339 VAL A C 1
ATOM 2831 O O . VAL A 1 339 ? 15.436 10.959 3.393 1.00 94.75 339 VAL A O 1
ATOM 2834 N N . TYR A 1 340 ? 16.657 9.551 4.619 1.00 94.62 340 TYR A N 1
ATOM 2835 C CA . TYR A 1 340 ? 15.530 9.134 5.458 1.00 94.62 340 TYR A CA 1
ATOM 2836 C C . TYR A 1 340 ? 14.894 10.319 6.198 1.00 94.62 340 TYR A C 1
ATOM 2838 O O . TYR A 1 340 ? 13.665 10.409 6.305 1.00 94.62 340 TYR A O 1
ATOM 2846 N N . ILE A 1 341 ? 15.708 11.238 6.729 1.00 94.00 341 ILE A N 1
ATOM 2847 C CA . ILE A 1 341 ? 15.214 12.448 7.395 1.00 94.00 341 ILE A CA 1
ATOM 2848 C C . ILE A 1 341 ? 14.480 13.348 6.397 1.00 94.00 341 ILE A C 1
ATOM 2850 O O . ILE A 1 341 ? 13.414 13.860 6.752 1.00 94.00 341 ILE A O 1
ATOM 2854 N N . GLU A 1 342 ? 14.993 13.514 5.180 1.00 96.31 342 GLU A N 1
ATOM 2855 C CA . GLU A 1 342 ? 14.362 14.304 4.116 1.00 96.31 342 GLU A CA 1
ATOM 2856 C C . GLU A 1 342 ? 12.992 13.737 3.719 1.00 96.31 342 GLU A C 1
ATOM 2858 O O . GLU A 1 342 ? 11.979 14.431 3.866 1.00 96.31 342 GLU A O 1
ATOM 2863 N N . VAL A 1 343 ? 12.926 12.455 3.343 1.00 97.75 343 VAL A N 1
ATOM 2864 C CA . VAL A 1 343 ? 11.684 11.757 2.955 1.00 97.75 343 VAL A CA 1
ATOM 2865 C C . VAL A 1 343 ? 10.646 11.834 4.075 1.00 97.75 343 VAL A C 1
ATOM 2867 O O . VAL A 1 343 ? 9.492 12.228 3.866 1.00 97.75 343 VAL A O 1
ATOM 2870 N N . ARG A 1 344 ? 11.061 11.547 5.315 1.00 96.62 344 ARG A N 1
ATOM 2871 C CA . ARG A 1 344 ? 10.194 11.661 6.497 1.00 96.62 344 ARG A CA 1
ATOM 2872 C C . ARG A 1 344 ? 9.675 13.084 6.692 1.00 96.62 344 ARG A C 1
ATOM 2874 O O . ARG A 1 344 ? 8.505 13.273 7.033 1.00 96.62 344 ARG A O 1
ATOM 2881 N N . THR A 1 345 ? 10.537 14.083 6.524 1.00 97.69 345 THR A N 1
ATOM 2882 C CA . THR A 1 345 ? 10.174 15.494 6.700 1.00 97.69 345 THR A CA 1
ATOM 2883 C C . THR A 1 345 ? 9.195 15.932 5.621 1.00 97.69 345 THR A C 1
ATOM 2885 O O . THR A 1 345 ? 8.165 16.518 5.958 1.00 97.69 345 THR A O 1
ATOM 2888 N N . ARG A 1 346 ? 9.430 15.566 4.356 1.00 98.12 346 ARG A N 1
ATOM 2889 C CA . ARG A 1 346 ? 8.503 15.804 3.240 1.00 98.12 346 ARG A CA 1
ATOM 2890 C C . ARG A 1 346 ? 7.133 15.187 3.514 1.00 98.12 346 ARG A C 1
ATOM 2892 O O . ARG A 1 346 ? 6.123 15.880 3.406 1.00 98.12 346 ARG A O 1
ATOM 2899 N N . ALA A 1 347 ? 7.090 13.930 3.962 1.00 98.44 347 ALA A N 1
ATOM 2900 C CA . ALA A 1 347 ? 5.844 13.242 4.313 1.00 98.44 347 ALA A CA 1
ATOM 2901 C C . ALA A 1 347 ? 5.077 13.943 5.451 1.00 98.44 347 ALA A C 1
ATOM 2903 O O . ALA A 1 347 ? 3.850 14.051 5.411 1.00 98.44 347 ALA A O 1
ATOM 2904 N N . TYR A 1 348 ? 5.788 14.456 6.457 1.00 98.56 348 TYR A N 1
ATOM 2905 C CA . TYR A 1 348 ? 5.179 15.154 7.589 1.00 98.56 348 TYR A CA 1
ATOM 2906 C C . TYR A 1 348 ? 4.705 16.572 7.240 1.00 98.56 348 TYR A C 1
ATOM 2908 O O . TYR A 1 348 ? 3.638 17.001 7.685 1.00 98.56 348 TYR A O 1
ATOM 2916 N N . VAL A 1 349 ? 5.468 17.311 6.433 1.00 98.50 349 VAL A N 1
ATOM 2917 C CA . VAL A 1 349 ? 5.058 18.631 5.927 1.00 98.50 349 VAL A CA 1
ATOM 2918 C C . VAL A 1 349 ? 3.805 18.497 5.065 1.00 98.50 349 VAL A C 1
ATOM 2920 O O . VAL A 1 349 ? 2.861 19.269 5.254 1.00 98.50 349 VAL A O 1
ATOM 2923 N N . LEU A 1 350 ? 3.754 17.481 4.198 1.00 98.62 350 LEU A N 1
ATOM 2924 C CA . LEU A 1 350 ? 2.572 17.147 3.408 1.00 98.62 350 LEU A CA 1
ATOM 2925 C C . LEU A 1 350 ? 1.352 16.891 4.307 1.00 98.62 350 LEU A C 1
ATOM 2927 O O . LEU A 1 350 ? 0.315 17.526 4.120 1.00 98.62 350 LEU A O 1
ATOM 2931 N N . PHE A 1 351 ? 1.501 16.072 5.353 1.00 98.50 351 PHE A N 1
ATOM 2932 C CA . PHE A 1 351 ? 0.441 15.829 6.339 1.00 98.50 351 PHE A CA 1
ATOM 2933 C C . PHE A 1 351 ? -0.107 17.123 6.954 1.00 98.50 351 PHE A C 1
ATOM 2935 O O . PHE A 1 351 ? -1.326 17.298 7.056 1.00 98.50 351 PHE A O 1
ATOM 2942 N N . LYS A 1 352 ? 0.767 18.064 7.342 1.00 98.31 352 LYS A N 1
ATOM 2943 C CA . LYS A 1 352 ? 0.330 19.358 7.895 1.00 98.31 352 LYS A CA 1
ATOM 2944 C C . LYS A 1 352 ? -0.457 20.181 6.877 1.00 98.31 352 LYS A C 1
ATOM 2946 O O . LYS A 1 352 ? -1.484 20.760 7.237 1.00 98.31 352 LYS A O 1
ATOM 2951 N N . GLN A 1 353 ? 0.019 20.250 5.633 1.00 98.44 353 GLN A N 1
ATOM 2952 C CA . GLN A 1 353 ? -0.632 21.011 4.563 1.00 98.44 353 GLN A CA 1
ATOM 2953 C C . GLN A 1 353 ? -2.010 20.434 4.229 1.00 98.44 353 GLN A C 1
ATOM 2955 O O . GLN A 1 353 ? -2.988 21.181 4.202 1.00 98.44 353 GLN A O 1
ATOM 2960 N N . LEU A 1 354 ? -2.107 19.111 4.082 1.00 98.56 354 LEU A N 1
ATOM 2961 C CA . LEU A 1 354 ? -3.368 18.411 3.838 1.00 98.56 354 LEU A CA 1
ATOM 2962 C C . LEU A 1 354 ? -4.342 18.578 5.004 1.00 98.56 354 LEU A C 1
ATOM 2964 O O . LEU A 1 354 ? -5.490 18.957 4.799 1.00 98.56 354 LEU A O 1
ATOM 2968 N N . SER A 1 355 ? -3.878 18.405 6.242 1.00 97.69 355 SER A N 1
ATOM 2969 C CA . SER A 1 355 ? -4.718 18.597 7.431 1.00 97.69 355 SER A CA 1
ATOM 2970 C C . SER A 1 355 ? -5.284 20.017 7.522 1.00 97.69 355 SER A C 1
ATOM 2972 O O . SER A 1 355 ? -6.428 20.206 7.936 1.00 97.69 355 SER A O 1
ATOM 2974 N N . LYS A 1 356 ? -4.497 21.035 7.148 1.00 97.06 356 LYS A N 1
ATOM 2975 C CA . LYS A 1 356 ? -4.960 22.429 7.087 1.00 97.06 356 LYS A CA 1
ATOM 2976 C C . LYS A 1 356 ? -6.002 22.619 5.982 1.00 97.06 356 LYS A C 1
ATOM 2978 O O . LYS A 1 356 ? -7.029 23.244 6.231 1.00 97.06 356 LYS A O 1
ATOM 2983 N N . LEU A 1 357 ? -5.752 22.072 4.793 1.00 97.62 357 LEU A N 1
ATOM 2984 C CA . LEU A 1 357 ? -6.659 22.181 3.650 1.00 97.62 357 LEU A CA 1
ATOM 2985 C C . LEU A 1 357 ? -7.999 21.481 3.919 1.00 97.62 357 LEU A C 1
ATOM 2987 O O . LEU A 1 357 ? -9.053 22.064 3.688 1.00 97.62 357 LEU A O 1
ATOM 2991 N N . TYR A 1 358 ? -7.972 20.284 4.505 1.00 97.62 358 TYR A N 1
ATOM 2992 C CA . TYR A 1 358 ? -9.179 19.552 4.886 1.00 97.62 358 TYR A CA 1
ATOM 2993 C C . TYR A 1 358 ? -10.018 20.317 5.919 1.00 97.62 358 TYR A C 1
ATOM 2995 O O . TYR A 1 358 ? -11.216 20.503 5.716 1.00 97.62 358 TYR A O 1
ATOM 3003 N N . ARG A 1 359 ? -9.390 20.859 6.978 1.00 96.38 359 ARG A N 1
ATOM 3004 C CA . ARG A 1 359 ? -10.081 21.726 7.956 1.00 96.38 359 ARG A CA 1
ATOM 3005 C C . ARG A 1 359 ? -10.733 22.935 7.291 1.00 96.38 359 ARG A C 1
ATOM 3007 O O . ARG A 1 359 ? -11.890 23.223 7.578 1.00 96.38 359 ARG A O 1
ATOM 3014 N N . ARG A 1 360 ? -10.031 23.594 6.363 1.00 95.94 360 ARG A N 1
ATOM 3015 C CA . ARG A 1 360 ? -10.573 24.747 5.634 1.00 95.94 360 ARG A CA 1
ATOM 3016 C C . ARG A 1 360 ? -11.796 24.378 4.790 1.00 95.94 360 ARG A C 1
ATOM 3018 O O . ARG A 1 360 ? -12.734 25.166 4.709 1.00 95.94 360 ARG A O 1
ATOM 3025 N N . GLY A 1 361 ? -11.809 23.190 4.186 1.00 96.25 361 GLY A N 1
ATOM 3026 C CA . GLY A 1 361 ? -12.983 22.665 3.486 1.00 96.25 361 GLY A CA 1
ATOM 3027 C C . GLY A 1 361 ? -14.186 22.483 4.420 1.00 96.25 361 GLY A C 1
ATOM 3028 O O . GLY A 1 361 ? -15.288 22.922 4.100 1.00 96.25 361 GLY A O 1
ATOM 3029 N N . LEU A 1 362 ? -13.974 21.921 5.613 1.00 95.94 362 LEU A N 1
ATOM 3030 C CA . LEU A 1 362 ? -15.032 21.762 6.619 1.00 95.94 362 LEU A CA 1
ATOM 3031 C C . LEU A 1 362 ? -15.555 23.111 7.142 1.00 95.94 362 LEU A C 1
ATOM 3033 O O . LEU A 1 362 ? -16.762 23.292 7.293 1.00 95.94 362 LEU A O 1
ATOM 3037 N N . GLU A 1 363 ? -14.671 24.084 7.372 1.00 93.88 363 GLU A N 1
ATOM 3038 C CA . GLU A 1 363 ? -15.053 25.451 7.760 1.00 93.88 363 GLU A CA 1
ATOM 3039 C C . GLU A 1 363 ? -15.963 26.110 6.721 1.00 93.88 363 GLU A C 1
ATOM 3041 O O . GLU A 1 363 ? -16.969 26.710 7.093 1.00 93.88 363 GLU A O 1
ATOM 3046 N N . LYS A 1 364 ? -15.674 25.944 5.422 1.00 94.31 364 LYS A N 1
ATOM 3047 C CA . LYS A 1 364 ? -16.520 26.473 4.339 1.00 94.31 364 LYS A CA 1
ATOM 3048 C C . LYS A 1 364 ? -17.951 25.930 4.391 1.00 94.31 364 LYS A C 1
ATOM 3050 O O . LYS A 1 364 ? -18.885 26.672 4.096 1.00 94.31 364 LYS A O 1
ATOM 3055 N N . ILE A 1 365 ? -18.149 24.678 4.816 1.00 93.94 365 ILE A N 1
ATOM 3056 C CA . ILE A 1 365 ? -19.499 24.132 5.037 1.00 93.94 365 ILE A CA 1
ATOM 3057 C C . ILE A 1 365 ? -20.211 24.920 6.148 1.00 93.94 365 ILE A C 1
ATOM 3059 O O . ILE A 1 365 ? -21.351 25.338 5.965 1.00 93.94 365 ILE A O 1
ATOM 3063 N N . LEU A 1 366 ? -19.538 25.180 7.273 1.00 91.38 366 LEU A N 1
ATOM 3064 C CA . LEU A 1 366 ? -20.086 25.934 8.416 1.00 91.38 366 LEU A CA 1
ATOM 3065 C C . LEU A 1 366 ? -20.203 27.455 8.171 1.00 91.38 366 LEU A C 1
ATOM 3067 O O . LEU A 1 366 ? -20.882 28.170 8.915 1.00 91.38 366 LEU A O 1
ATOM 3071 N N . GLU A 1 367 ? -19.528 27.991 7.155 1.00 90.06 367 GLU A N 1
ATOM 3072 C CA . GLU A 1 367 ? -19.740 29.359 6.666 1.00 90.06 367 GLU A CA 1
ATOM 3073 C C . GLU A 1 367 ? -21.080 29.474 5.920 1.00 90.06 367 GLU A C 1
ATOM 3075 O O . GLU A 1 367 ? -21.755 30.495 6.042 1.00 90.06 367 GLU A O 1
ATOM 3080 N N . LYS A 1 368 ? -21.488 28.425 5.192 1.00 88.12 368 LYS A N 1
ATOM 3081 C CA . LYS A 1 368 ? -22.731 28.387 4.398 1.00 88.12 368 LYS A CA 1
ATOM 3082 C C . LYS A 1 368 ? -23.931 27.838 5.167 1.00 88.12 368 LYS A C 1
ATOM 3084 O O . LYS A 1 368 ? -25.058 28.270 4.940 1.00 88.12 368 LYS A O 1
ATOM 3089 N N . ILE A 1 369 ? -23.697 26.905 6.086 1.00 85.62 369 ILE A N 1
ATOM 3090 C CA . ILE A 1 369 ? -24.727 26.280 6.914 1.00 85.62 369 ILE A CA 1
ATOM 3091 C C . ILE A 1 369 ? -24.604 26.777 8.352 1.00 85.62 369 ILE A C 1
ATOM 3093 O O . ILE A 1 369 ? -23.547 26.692 8.972 1.00 85.62 369 ILE A O 1
ATOM 3097 N N . ASN A 1 370 ? -25.721 27.230 8.922 1.00 76.19 370 ASN A N 1
ATOM 3098 C CA . ASN A 1 370 ? -25.772 27.686 10.307 1.00 76.19 370 ASN A CA 1
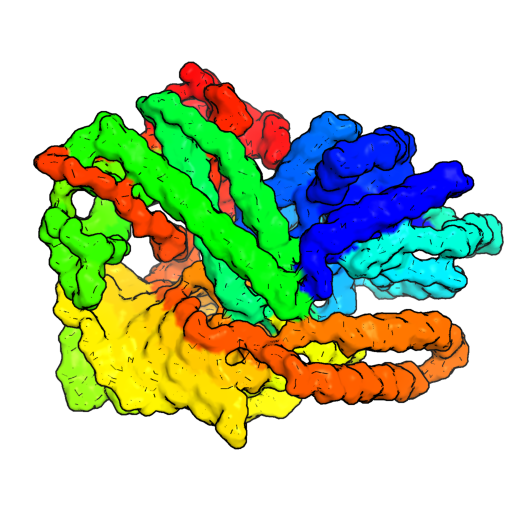ATOM 3099 C C . ASN A 1 370 ? -25.804 26.511 11.310 1.00 76.19 370 ASN A C 1
ATOM 3101 O O . ASN A 1 370 ? -26.865 26.187 11.844 1.00 76.19 370 ASN A O 1
ATOM 3105 N N . GLY A 1 371 ? -24.657 25.869 11.549 1.00 80.00 371 GLY A N 1
ATOM 3106 C CA . GLY A 1 371 ? -24.460 24.821 12.562 1.00 80.00 371 GLY A CA 1
ATOM 3107 C C . GLY A 1 371 ? -23.149 24.982 13.343 1.00 80.00 371 GLY A C 1
ATOM 3108 O O . GLY A 1 371 ? -22.386 25.918 13.091 1.00 80.00 371 GLY A O 1
ATOM 3109 N N . LYS A 1 372 ? -22.902 24.091 14.315 1.00 88.06 372 LYS A N 1
ATOM 3110 C CA . LYS A 1 372 ? -21.763 24.193 15.249 1.00 88.06 372 LYS A CA 1
ATOM 3111 C C . LYS A 1 372 ? -20.613 23.247 14.908 1.00 88.06 372 LYS A C 1
ATOM 3113 O O . LYS A 1 372 ? -19.457 23.664 14.927 1.00 88.06 372 LYS A O 1
ATOM 3118 N N . TYR A 1 373 ? -20.930 22.000 14.575 1.00 92.25 373 TYR A N 1
ATOM 3119 C CA . TYR A 1 373 ? -19.975 20.962 14.199 1.00 92.25 373 TYR A CA 1
ATOM 3120 C C . TYR A 1 373 ? -20.298 20.423 12.804 1.00 92.25 373 TYR A C 1
ATOM 3122 O O . TYR A 1 373 ? -21.461 20.399 12.406 1.00 92.25 373 TYR A O 1
ATOM 3130 N N . VAL A 1 374 ? -19.294 19.950 12.071 1.00 94.00 374 VAL A N 1
ATOM 3131 C CA . VAL A 1 374 ? -19.491 19.205 10.821 1.00 94.00 374 VAL A CA 1
ATOM 3132 C C . VAL A 1 374 ? -18.559 18.005 10.760 1.00 94.00 374 VAL A C 1
ATOM 3134 O O . VAL A 1 374 ? -17.376 18.105 11.097 1.00 94.00 374 VAL A O 1
ATOM 3137 N N . LEU A 1 375 ? -19.106 16.874 10.322 1.00 94.94 375 LEU A N 1
ATOM 3138 C CA . LEU A 1 375 ? -18.358 15.669 9.992 1.00 94.94 375 LEU A CA 1
ATOM 3139 C C . LEU A 1 375 ? -18.572 15.337 8.521 1.00 94.94 375 LEU A C 1
ATOM 3141 O O . LEU A 1 375 ? -19.706 15.349 8.043 1.00 94.94 375 LEU A O 1
ATOM 3145 N N . PHE A 1 376 ? -17.485 15.017 7.827 1.00 96.50 376 PHE A N 1
ATOM 3146 C CA . PHE A 1 376 ? -17.503 14.554 6.445 1.00 96.50 376 PHE A CA 1
ATOM 3147 C C . PHE A 1 376 ? -17.265 13.042 6.395 1.00 96.50 376 PHE A C 1
ATOM 3149 O O . PHE A 1 376 ? -16.372 12.528 7.071 1.00 96.50 376 PHE A O 1
ATOM 3156 N N . ASN A 1 377 ? -18.067 12.345 5.596 1.00 96.38 377 ASN A N 1
ATOM 3157 C CA . ASN A 1 377 ? -17.906 10.941 5.259 1.00 96.38 377 ASN A CA 1
ATOM 3158 C C . ASN A 1 377 ? -17.436 10.832 3.795 1.00 96.38 377 ASN A C 1
ATOM 3160 O O . ASN A 1 377 ? -18.230 11.050 2.875 1.00 96.38 377 ASN A O 1
ATOM 3164 N N . PRO A 1 378 ? -16.158 10.482 3.561 1.00 95.75 378 PRO A N 1
ATOM 3165 C CA . PRO A 1 378 ? -15.609 10.327 2.219 1.00 95.75 378 PRO A CA 1
ATOM 3166 C C . PRO A 1 378 ? -15.949 8.973 1.571 1.00 95.75 378 PRO A C 1
ATOM 3168 O O . PRO A 1 378 ? -15.494 8.714 0.455 1.00 95.75 378 PRO A O 1
ATOM 3171 N N . ASN A 1 379 ? -16.673 8.079 2.249 1.00 95.19 379 ASN A N 1
ATOM 3172 C CA . ASN A 1 379 ? -16.957 6.730 1.756 1.00 95.19 379 ASN A CA 1
ATOM 3173 C C . ASN A 1 379 ? -18.264 6.674 0.956 1.00 95.19 379 ASN A C 1
ATOM 3175 O O . ASN A 1 379 ? -19.161 7.490 1.158 1.00 95.19 379 ASN A O 1
ATOM 3179 N N . GLY A 1 380 ? -18.375 5.680 0.070 1.00 93.44 380 GLY A N 1
ATOM 3180 C CA . GLY A 1 380 ? -19.571 5.420 -0.746 1.00 93.44 380 GLY A CA 1
ATOM 3181 C C . GLY A 1 380 ? -20.764 4.834 0.019 1.00 93.44 380 GLY A C 1
ATOM 3182 O O . GLY A 1 380 ? -21.821 4.655 -0.571 1.00 93.44 380 GLY A O 1
ATOM 3183 N N . PHE A 1 381 ? -20.613 4.570 1.320 1.00 93.94 381 PHE A N 1
ATOM 3184 C CA . PHE A 1 381 ? -21.634 3.985 2.191 1.00 93.94 381 PHE A CA 1
ATOM 3185 C C . PHE A 1 381 ? -21.886 4.864 3.436 1.00 93.94 381 PHE A C 1
ATOM 3187 O O . PHE A 1 381 ? -20.996 5.630 3.832 1.00 93.94 381 PHE A O 1
ATOM 3194 N N . PRO A 1 382 ? -23.083 4.803 4.056 1.00 94.19 382 PRO A N 1
ATOM 3195 C CA . PRO A 1 382 ? -23.382 5.536 5.286 1.00 94.19 382 PRO A CA 1
ATOM 3196 C C . PRO A 1 382 ? -22.465 5.118 6.437 1.00 94.19 382 PRO A C 1
ATOM 3198 O O . PRO A 1 382 ? -22.195 3.935 6.623 1.00 94.19 382 PRO A O 1
ATOM 3201 N N . LEU A 1 383 ? -22.030 6.079 7.250 1.00 94.19 383 LEU A N 1
ATOM 3202 C CA . LEU A 1 383 ? -21.095 5.825 8.342 1.00 94.19 383 LEU A CA 1
ATOM 3203 C C . LEU A 1 383 ? -21.724 6.094 9.711 1.00 94.19 383 LEU A C 1
ATOM 3205 O O . LEU A 1 383 ? -22.233 7.184 9.965 1.00 94.19 383 LEU A O 1
ATOM 3209 N N . THR A 1 384 ? -21.606 5.131 10.621 1.00 94.31 384 THR A N 1
ATOM 3210 C CA . THR A 1 384 ? -21.926 5.290 12.045 1.00 94.31 384 THR A CA 1
ATOM 3211 C C . THR A 1 384 ? -20.672 4.985 12.844 1.00 94.31 384 THR A C 1
ATOM 3213 O O . THR A 1 384 ? -20.182 3.862 12.785 1.00 94.31 384 THR A O 1
ATOM 3216 N N . THR A 1 385 ? -20.124 5.965 13.558 1.00 94.62 385 THR A N 1
ATOM 3217 C CA . THR A 1 385 ? -18.764 5.875 14.112 1.00 94.62 385 THR A CA 1
ATOM 3218 C C . THR A 1 385 ? -18.631 6.577 15.462 1.00 94.62 385 THR A C 1
ATOM 3220 O O . THR A 1 385 ? -19.478 7.384 15.860 1.00 94.62 385 THR A O 1
ATOM 3223 N N . TYR A 1 386 ? -17.532 6.282 16.152 1.00 95.19 386 TYR A N 1
ATOM 3224 C CA . TYR A 1 386 ? -17.101 6.967 17.362 1.00 95.19 386 TYR A CA 1
ATOM 3225 C C . TYR A 1 386 ? -15.976 7.940 17.027 1.00 95.19 386 TYR A C 1
ATOM 3227 O O . TYR A 1 386 ? -15.000 7.579 16.370 1.00 95.19 386 TYR A O 1
ATOM 3235 N N . VAL A 1 387 ? -16.079 9.176 17.508 1.00 94.25 387 VAL A N 1
ATOM 3236 C CA . VAL A 1 387 ? -15.086 10.216 17.234 1.00 94.25 387 VAL A CA 1
ATOM 3237 C C . VAL A 1 387 ? -14.514 10.751 18.535 1.00 94.25 387 VAL A C 1
ATOM 3239 O O . VAL A 1 387 ? -15.246 11.172 19.430 1.00 94.25 387 VAL A O 1
ATOM 3242 N N . ARG A 1 388 ? -13.181 10.736 18.627 1.00 93.12 388 ARG A N 1
ATOM 3243 C CA . ARG A 1 388 ? -12.425 11.342 19.727 1.00 93.12 388 ARG A CA 1
ATOM 3244 C C . ARG A 1 388 ? -12.233 12.832 19.454 1.00 93.12 388 ARG A C 1
ATOM 3246 O O . ARG A 1 388 ? -11.722 13.212 18.400 1.00 93.12 388 ARG A O 1
ATOM 3253 N N . ILE A 1 389 ? -12.644 13.676 20.394 1.00 91.12 389 ILE A N 1
ATOM 3254 C CA . ILE A 1 389 ? -12.626 15.140 20.292 1.00 91.12 389 ILE A CA 1
ATOM 3255 C C . ILE A 1 389 ? -11.872 15.711 21.484 1.00 91.12 389 ILE A C 1
ATOM 3257 O O . ILE A 1 389 ? -12.131 15.325 22.617 1.00 91.12 389 ILE A O 1
ATOM 3261 N N . HIS A 1 390 ? -10.985 16.672 21.235 1.00 89.81 390 HIS A N 1
ATOM 3262 C CA . HIS A 1 390 ? -10.320 17.414 22.302 1.00 89.81 390 HIS A CA 1
ATOM 3263 C C . HIS A 1 390 ? -11.071 18.719 22.590 1.00 89.81 390 HIS A C 1
ATOM 3265 O O . HIS A 1 390 ? -11.383 19.470 21.662 1.00 89.81 390 HIS A O 1
ATOM 3271 N N . GLY A 1 391 ? -11.326 19.014 23.865 1.00 85.94 391 GLY A N 1
ATOM 3272 C CA . GLY A 1 391 ? -11.947 20.265 24.305 1.00 85.94 391 GLY A CA 1
ATOM 3273 C C . GLY A 1 391 ? -13.431 20.165 24.660 1.00 85.94 391 GLY A C 1
ATOM 3274 O O . GLY A 1 391 ? -13.983 19.105 24.959 1.00 85.94 391 GLY A O 1
ATOM 3275 N N . ASN A 1 392 ? -14.104 21.317 24.684 1.00 85.19 392 ASN A N 1
ATOM 3276 C CA . ASN A 1 392 ? -15.505 21.405 25.086 1.00 85.19 392 ASN A CA 1
ATOM 3277 C C . ASN A 1 392 ? -16.451 21.040 23.943 1.00 85.19 392 ASN A C 1
ATOM 3279 O O . ASN A 1 392 ? -16.372 21.585 22.842 1.00 85.19 392 ASN A O 1
ATOM 3283 N N . ILE A 1 393 ? -17.382 20.137 24.238 1.00 87.69 393 ILE A N 1
ATOM 3284 C CA . ILE A 1 393 ? -18.413 19.696 23.306 1.00 87.69 393 ILE A CA 1
ATOM 3285 C C . ILE A 1 393 ? -19.782 19.854 23.946 1.00 87.69 393 ILE A C 1
ATOM 3287 O O . ILE A 1 393 ? -19.950 19.650 25.148 1.00 87.69 393 ILE A O 1
ATOM 3291 N N . ASN A 1 394 ? -20.760 20.215 23.126 1.00 87.31 394 ASN A N 1
ATOM 3292 C CA . ASN A 1 394 ? -22.149 20.275 23.546 1.00 87.31 394 ASN A CA 1
ATOM 3293 C C . ASN A 1 394 ? -22.812 18.946 23.198 1.00 87.31 394 ASN A C 1
ATOM 3295 O O . ASN A 1 394 ? -22.914 18.625 22.012 1.00 87.31 394 ASN A O 1
ATOM 3299 N N . GLY A 1 395 ? -23.320 18.217 24.191 1.00 90.25 395 GLY A N 1
ATOM 3300 C CA . GLY A 1 395 ? -24.034 16.974 23.921 1.00 90.25 395 GLY A CA 1
ATOM 3301 C C . GLY A 1 395 ? -23.762 15.839 24.889 1.00 90.25 395 GLY A C 1
ATOM 3302 O O . GLY A 1 395 ? -23.195 16.047 25.956 1.00 90.25 395 GLY A O 1
ATOM 3303 N N . VAL A 1 396 ? -24.185 14.652 24.468 1.00 93.44 396 VAL A N 1
ATOM 3304 C CA . VAL A 1 396 ? -23.864 13.355 25.053 1.00 93.44 396 VAL A CA 1
ATOM 3305 C C . VAL A 1 396 ? -22.461 12.955 24.612 1.00 93.44 396 VAL A C 1
ATOM 3307 O O . VAL A 1 396 ? -22.135 12.986 23.424 1.00 93.44 396 VAL A O 1
ATOM 3310 N N . TYR A 1 397 ? -21.631 12.591 25.581 1.00 95.25 397 TYR A N 1
ATOM 3311 C CA . TYR A 1 397 ? -20.282 12.096 25.361 1.00 95.25 397 TYR A CA 1
ATOM 3312 C C . TYR A 1 397 ? -19.821 11.250 26.540 1.00 95.25 397 TYR A C 1
ATOM 3314 O O . TYR A 1 397 ? -20.373 11.340 27.635 1.00 95.25 397 TYR A O 1
ATOM 3322 N N . GLN A 1 398 ? -18.765 10.476 26.317 1.00 96.19 398 GLN A N 1
ATOM 3323 C CA . GLN A 1 398 ? -17.993 9.852 27.381 1.00 96.19 398 GLN A CA 1
ATOM 3324 C C . GLN A 1 398 ? -16.672 10.605 27.561 1.00 96.19 398 GLN A C 1
ATOM 3326 O O . GLN A 1 398 ? -15.974 10.867 26.583 1.00 96.19 398 GLN A O 1
ATOM 3331 N N . ASP A 1 399 ? -16.331 10.959 28.799 1.00 95.19 399 ASP A N 1
ATOM 3332 C CA . ASP A 1 399 ? -15.024 11.534 29.127 1.00 95.19 399 ASP A CA 1
ATOM 3333 C C . ASP A 1 399 ? -13.957 10.427 29.126 1.00 95.19 399 ASP A C 1
ATOM 3335 O O . ASP A 1 399 ? -14.148 9.375 29.743 1.00 95.19 399 ASP A O 1
ATOM 3339 N N . LEU A 1 400 ? -12.864 10.637 28.393 1.00 94.50 400 LEU A N 1
ATOM 3340 C CA . LEU A 1 400 ? -11.725 9.720 28.343 1.00 94.50 400 LEU A CA 1
ATOM 3341 C C . LEU A 1 400 ? -10.526 10.241 29.154 1.00 94.50 400 LEU A C 1
ATOM 3343 O O . LEU A 1 400 ? -9.492 9.581 29.193 1.00 94.50 400 LEU A O 1
ATOM 3347 N N . GLY A 1 401 ? -10.646 11.379 29.839 1.00 91.12 401 GLY A N 1
ATOM 3348 C CA . GLY A 1 401 ? -9.529 12.043 30.509 1.00 91.12 401 GLY A CA 1
ATOM 3349 C C . GLY A 1 401 ? -8.662 12.849 29.539 1.00 91.12 401 GLY A C 1
ATOM 3350 O O . GLY A 1 401 ? -8.887 12.860 28.332 1.00 91.12 401 GLY A O 1
ATOM 3351 N N . ASP A 1 402 ? -7.683 13.586 30.072 1.00 88.94 402 ASP A N 1
ATOM 3352 C CA . ASP A 1 402 ? -6.756 14.429 29.294 1.00 88.94 402 ASP A CA 1
ATOM 3353 C C . ASP A 1 402 ? -7.446 15.404 28.313 1.00 88.94 402 ASP A C 1
ATOM 3355 O O . ASP A 1 402 ? -6.907 15.741 27.257 1.00 88.94 402 ASP A O 1
ATOM 3359 N N . ASN A 1 403 ? -8.648 15.883 28.671 1.00 90.81 403 ASN A N 1
ATOM 3360 C CA . ASN A 1 403 ? -9.500 16.742 27.835 1.00 90.81 403 ASN A CA 1
ATOM 3361 C C . ASN A 1 403 ? -9.944 16.084 26.504 1.00 90.81 403 ASN A C 1
ATOM 3363 O O . ASN A 1 403 ? -10.396 16.783 25.591 1.00 90.81 403 ASN A O 1
ATOM 3367 N N . GLU A 1 404 ? -9.834 14.756 26.389 1.00 94.25 404 GLU A N 1
ATOM 3368 C CA . GLU A 1 404 ? -10.367 13.950 25.292 1.00 94.25 404 GLU A CA 1
ATOM 3369 C C . GLU A 1 404 ? -11.763 13.422 25.650 1.00 94.25 404 GLU A C 1
ATOM 3371 O O . GLU A 1 404 ? -12.009 12.879 26.725 1.00 94.25 404 GLU A O 1
ATOM 3376 N N . LYS A 1 405 ? -12.702 13.567 24.717 1.00 94.88 405 LYS A N 1
ATOM 3377 C CA . LYS A 1 405 ? -14.081 13.095 24.838 1.00 94.88 405 LYS A CA 1
ATOM 3378 C C . LYS A 1 405 ? -14.426 12.213 23.654 1.00 94.88 405 LYS A C 1
ATOM 3380 O O . LYS A 1 405 ? -14.017 12.490 22.527 1.00 94.88 405 LYS A O 1
ATOM 3385 N N . LEU A 1 406 ? -15.216 11.179 23.898 1.00 95.94 406 LEU A N 1
ATOM 3386 C CA . LEU A 1 406 ? -15.732 10.284 22.875 1.00 95.94 406 LEU A CA 1
ATOM 3387 C C . LEU A 1 406 ? -17.194 10.611 22.595 1.00 95.94 406 LEU A C 1
ATOM 3389 O O . LEU A 1 406 ? -18.032 10.542 23.496 1.00 95.94 406 LEU A O 1
ATOM 3393 N N . VAL A 1 407 ? -17.502 10.936 21.343 1.00 95.69 407 VAL A N 1
ATOM 3394 C CA . VAL A 1 407 ? -18.883 11.066 20.866 1.00 95.69 407 VAL A CA 1
ATOM 3395 C C . VAL A 1 407 ? -19.217 9.933 19.922 1.00 95.69 407 VAL A C 1
ATOM 3397 O O . VAL A 1 407 ? -18.359 9.437 19.193 1.00 95.69 407 VAL A O 1
ATOM 3400 N N . TYR A 1 408 ? -20.486 9.567 19.905 1.00 96.31 408 TYR A N 1
ATOM 3401 C CA . TYR A 1 408 ? -21.040 8.655 18.925 1.00 96.31 408 TYR A CA 1
ATOM 3402 C C . TYR A 1 408 ? -21.826 9.459 17.889 1.00 96.31 408 TYR A C 1
ATOM 3404 O O . TYR A 1 408 ? -22.546 10.391 18.249 1.00 96.31 408 TYR A O 1
ATOM 3412 N N . VAL A 1 409 ? -21.658 9.142 16.605 1.00 95.00 409 VAL A N 1
ATOM 3413 C CA . VAL A 1 409 ? -22.337 9.833 15.503 1.00 95.00 409 VAL A CA 1
ATOM 3414 C C . VAL A 1 409 ? -22.912 8.795 14.546 1.00 95.00 409 VAL A C 1
ATOM 3416 O O . VAL A 1 409 ? -22.165 8.052 13.912 1.00 95.00 409 VAL A O 1
ATOM 3419 N N . ARG A 1 410 ? -24.242 8.756 14.428 1.00 94.19 410 ARG A N 1
ATOM 3420 C CA . ARG A 1 410 ? -24.968 7.842 13.533 1.00 94.19 410 ARG A CA 1
ATOM 3421 C C . ARG A 1 410 ? -25.126 8.408 12.127 1.00 94.19 410 ARG A C 1
ATOM 3423 O O . ARG A 1 410 ? -25.268 9.619 11.951 1.00 94.19 410 ARG A O 1
ATOM 3430 N N . ASN A 1 411 ? -25.227 7.516 11.148 1.00 92.44 411 ASN A N 1
ATOM 3431 C CA . ASN A 1 411 ? -25.796 7.780 9.825 1.00 92.44 411 ASN A CA 1
ATOM 3432 C C . ASN A 1 411 ? -25.248 9.048 9.147 1.00 92.44 411 ASN A C 1
ATOM 3434 O O . ASN A 1 411 ? -26.011 9.866 8.629 1.00 92.44 411 ASN A O 1
ATOM 3438 N N . ILE A 1 412 ? -23.929 9.238 9.165 1.00 95.19 412 ILE A N 1
ATOM 3439 C CA . ILE A 1 412 ? -23.276 10.261 8.351 1.00 95.19 412 ILE A CA 1
ATOM 3440 C C . ILE A 1 412 ? -23.439 9.822 6.885 1.00 95.19 412 ILE A C 1
ATOM 3442 O O . ILE A 1 412 ? -22.947 8.745 6.529 1.00 95.19 412 ILE A O 1
ATOM 3446 N N . PRO A 1 413 ? -24.141 10.593 6.034 1.00 95.25 413 PRO A N 1
ATOM 3447 C CA . PRO A 1 413 ? -24.495 10.136 4.690 1.00 95.25 413 PRO A CA 1
ATOM 3448 C C . PRO A 1 413 ? -23.264 9.830 3.819 1.00 95.25 413 PRO A C 1
ATOM 3450 O O . PRO A 1 413 ? -22.220 10.450 4.032 1.00 95.25 413 PRO A O 1
ATOM 3453 N N . PRO A 1 414 ? -23.357 8.901 2.848 1.00 95.00 414 PRO A N 1
ATOM 3454 C CA . PRO A 1 414 ? -22.254 8.585 1.942 1.00 95.00 414 PRO A CA 1
ATOM 3455 C C . PRO A 1 414 ? -21.856 9.800 1.106 1.00 95.00 414 PRO A C 1
ATOM 3457 O O . PRO A 1 414 ? -22.718 10.604 0.737 1.00 95.00 414 PRO A O 1
ATOM 3460 N N . LEU A 1 415 ? -20.558 9.916 0.802 1.00 95.25 415 LEU A N 1
ATOM 3461 C CA . LEU A 1 415 ? -19.967 10.981 -0.022 1.00 95.25 415 LEU A CA 1
ATOM 3462 C C . LEU A 1 415 ? -20.559 12.350 0.325 1.00 95.25 415 LEU A C 1
ATOM 3464 O O . LEU A 1 415 ? -21.105 13.068 -0.517 1.00 95.25 415 LEU A O 1
ATOM 3468 N N . GLY A 1 416 ? -20.543 12.651 1.616 1.00 95.06 416 GLY A N 1
ATOM 3469 C CA . GLY A 1 416 ? -21.487 13.581 2.201 1.00 95.06 416 GLY A CA 1
ATOM 3470 C C . GLY A 1 416 ? -21.060 14.051 3.576 1.00 95.06 416 GLY A C 1
ATOM 3471 O O . GLY A 1 416 ? -20.038 13.633 4.114 1.00 95.06 416 GLY A O 1
ATOM 3472 N N . PHE A 1 417 ? -21.832 14.959 4.156 1.00 95.69 417 PHE A N 1
ATOM 3473 C CA . PHE A 1 417 ? -21.540 15.502 5.475 1.00 95.69 417 PHE A CA 1
ATOM 3474 C C . PHE A 1 417 ? -22.788 15.582 6.342 1.00 95.69 417 PHE A C 1
ATOM 3476 O O . PHE A 1 417 ? -23.920 15.679 5.860 1.00 95.69 417 PHE A O 1
ATOM 3483 N N . ARG A 1 418 ? -22.549 15.593 7.651 1.00 94.88 418 ARG A N 1
ATOM 3484 C CA . ARG A 1 418 ? -23.548 15.875 8.673 1.00 94.88 418 ARG A CA 1
ATOM 3485 C C . ARG A 1 418 ? -23.115 17.091 9.479 1.00 94.88 418 ARG A C 1
ATOM 3487 O O . ARG A 1 418 ? -22.052 17.090 10.100 1.00 94.88 418 ARG A O 1
ATOM 3494 N N . VAL A 1 419 ? -23.946 18.126 9.463 1.00 93.56 419 VAL A N 1
ATOM 3495 C CA . VAL A 1 419 ? -23.832 19.297 10.334 1.00 93.56 419 VAL A CA 1
ATOM 3496 C C . VAL A 1 419 ? -24.623 19.025 11.606 1.00 93.56 419 VAL A C 1
ATOM 3498 O O . VAL A 1 419 ? -25.760 18.560 11.538 1.00 93.56 419 VAL A O 1
ATOM 3501 N N . ILE A 1 420 ? -24.012 19.297 12.756 1.00 90.50 420 ILE A N 1
ATOM 3502 C CA . ILE A 1 420 ? -24.530 18.973 14.085 1.00 90.50 420 ILE A CA 1
ATOM 3503 C C . ILE A 1 420 ? -24.524 20.240 14.944 1.00 90.50 420 ILE A C 1
ATOM 3505 O O . ILE A 1 420 ? -23.498 20.906 15.086 1.00 90.50 420 ILE A O 1
ATOM 3509 N N . GLY A 1 421 ? -25.663 20.569 15.550 1.00 88.69 421 GLY A N 1
ATOM 3510 C CA . GLY A 1 421 ? -25.751 21.627 16.563 1.00 88.69 421 GLY A CA 1
ATOM 3511 C C . GLY A 1 421 ? -25.271 21.166 17.943 1.00 88.69 421 GLY A C 1
ATOM 3512 O O . GLY A 1 421 ? -24.471 21.831 18.604 1.00 88.69 421 GLY A O 1
ATOM 3513 N N . LYS A 1 422 ? -25.751 19.990 18.360 1.00 89.88 422 LYS A N 1
ATOM 3514 C CA . LYS A 1 422 ? -25.447 19.323 19.632 1.00 89.88 422 LYS A CA 1
ATOM 3515 C C . LYS A 1 422 ? -25.375 17.811 19.400 1.00 89.88 422 LYS A C 1
ATOM 3517 O O . LYS A 1 422 ? -26.238 17.266 18.713 1.00 89.88 422 LYS A O 1
ATOM 3522 N N . PHE A 1 423 ? -24.373 17.139 19.965 1.00 91.75 423 PHE A N 1
ATOM 3523 C CA . PHE A 1 423 ? -24.255 15.681 19.884 1.00 91.75 423 PHE A CA 1
ATOM 3524 C C . PHE A 1 423 ? -25.325 15.029 20.768 1.00 91.75 423 PHE A C 1
ATOM 3526 O O . PHE A 1 423 ? -25.262 15.140 21.984 1.00 91.75 423 PHE A O 1
ATOM 3533 N N . ASN A 1 424 ? -26.327 14.382 20.181 1.00 92.31 424 ASN A N 1
ATOM 3534 C CA . ASN A 1 424 ? -27.403 13.721 20.937 1.00 92.31 424 ASN A CA 1
ATOM 3535 C C . ASN A 1 424 ? -27.532 12.231 20.599 1.00 92.31 424 ASN A C 1
ATOM 3537 O O . ASN A 1 424 ? -28.397 11.555 21.146 1.00 92.31 424 ASN A O 1
ATOM 3541 N N . ASP A 1 425 ? -26.705 11.722 19.687 1.00 94.75 425 ASP A N 1
ATOM 3542 C CA . ASP A 1 425 ? -26.747 10.312 19.340 1.00 94.75 425 ASP A CA 1
ATOM 3543 C C . ASP A 1 425 ? -26.131 9.476 20.469 1.00 94.75 425 ASP A C 1
ATOM 3545 O O . ASP A 1 425 ? -25.253 9.913 21.212 1.00 94.75 425 ASP A O 1
ATOM 3549 N N . SER A 1 426 ? -26.578 8.235 20.586 1.00 93.75 426 SER A N 1
ATOM 3550 C CA . SER A 1 426 ? -26.005 7.221 21.482 1.00 93.75 426 SER A CA 1
ATOM 3551 C C . SER A 1 426 ? -26.011 5.877 20.759 1.00 93.75 426 SER A C 1
ATOM 3553 O O . SER A 1 426 ? -26.791 5.745 19.828 1.00 93.75 426 SER A O 1
ATOM 3555 N N . PRO A 1 427 ? -25.170 4.895 21.075 1.00 94.88 427 PRO A N 1
ATOM 3556 C CA . PRO A 1 427 ? -25.299 3.544 20.524 1.00 94.88 427 PRO A CA 1
ATOM 3557 C C . PRO A 1 427 ? -26.599 2.868 20.993 1.00 94.88 427 PRO A C 1
ATOM 3559 O O . PRO A 1 427 ? -27.269 3.369 21.898 1.00 94.88 427 PRO A O 1
ATOM 3562 N N . SER A 1 428 ? -26.988 1.763 20.351 1.00 90.12 428 SER A N 1
ATOM 3563 C CA . SER A 1 428 ? -28.098 0.920 20.835 1.00 90.12 428 SER A CA 1
ATOM 3564 C C . SER A 1 428 ? -27.740 0.152 22.106 1.00 90.12 428 SER A C 1
ATOM 3566 O O . SER A 1 428 ? -28.625 -0.174 22.888 1.00 90.12 428 SER A O 1
ATOM 3568 N N . ASP A 1 429 ? -26.446 -0.095 22.298 1.00 94.38 429 ASP A N 1
ATOM 3569 C CA . ASP A 1 429 ? -25.900 -0.980 23.318 1.00 94.38 429 ASP A CA 1
ATOM 3570 C C . ASP A 1 429 ? -24.915 -0.232 24.219 1.00 94.38 429 ASP A C 1
ATOM 3572 O O . ASP A 1 429 ? -24.554 0.918 23.954 1.00 94.38 429 ASP A O 1
ATOM 3576 N N . THR A 1 430 ? -24.446 -0.899 25.271 1.00 96.38 430 THR A N 1
ATOM 3577 C CA . THR A 1 430 ? -23.371 -0.425 26.150 1.00 96.38 430 THR A CA 1
ATOM 3578 C C . THR A 1 430 ? -22.234 -1.439 26.204 1.00 96.38 430 THR A C 1
ATOM 3580 O O . THR A 1 430 ? -22.423 -2.624 25.930 1.00 96.38 430 THR A O 1
ATOM 3583 N N . VAL A 1 431 ? -21.043 -0.978 26.577 1.00 97.81 431 VAL A N 1
ATOM 3584 C CA . VAL A 1 431 ? -19.929 -1.857 26.949 1.00 97.81 431 VAL A CA 1
ATOM 3585 C C . VAL A 1 431 ? -19.728 -1.836 28.457 1.00 97.81 431 VAL A C 1
ATOM 3587 O O . VAL A 1 431 ? -19.780 -0.784 29.095 1.00 97.81 431 VAL A O 1
ATOM 3590 N N . GLU A 1 432 ? -19.476 -3.009 29.020 1.00 97.38 432 GLU A N 1
ATOM 3591 C CA . GLU A 1 432 ? -19.196 -3.199 30.435 1.00 97.38 432 GLU A CA 1
ATOM 3592 C C . GLU A 1 432 ? -17.772 -3.701 30.645 1.00 97.38 432 GLU A C 1
ATOM 3594 O O . GLU A 1 432 ? -17.189 -4.396 29.805 1.00 97.38 432 GLU A O 1
ATOM 3599 N N . ILE A 1 433 ? -17.209 -3.346 31.800 1.00 97.94 433 ILE A N 1
ATOM 3600 C CA . ILE A 1 433 ? -15.904 -3.829 32.226 1.00 97.94 433 ILE A CA 1
ATOM 3601 C C . ILE A 1 433 ? -15.921 -4.211 33.703 1.00 97.94 433 ILE A C 1
ATOM 3603 O O . ILE A 1 433 ? -16.134 -3.377 34.585 1.00 97.94 433 ILE A O 1
ATOM 3607 N N . ASN A 1 434 ? -15.651 -5.485 33.957 1.00 96.94 434 ASN A N 1
ATOM 3608 C CA . ASN A 1 434 ? -15.659 -6.101 35.279 1.00 96.94 434 ASN A CA 1
ATOM 3609 C C . ASN A 1 434 ? -14.309 -6.770 35.545 1.00 96.94 434 ASN A C 1
ATOM 3611 O O . ASN A 1 434 ? -13.563 -7.074 34.616 1.00 96.94 434 ASN A O 1
ATOM 3615 N N . GLU A 1 435 ? -13.965 -7.003 36.805 1.00 97.06 435 GLU A N 1
ATOM 3616 C CA . GLU A 1 435 ? -12.721 -7.682 37.162 1.00 97.06 435 GLU A CA 1
ATOM 3617 C C . GLU A 1 435 ? -12.896 -8.538 38.413 1.00 97.06 435 GLU A C 1
ATOM 3619 O O . GLU A 1 435 ? -13.673 -8.194 39.302 1.00 97.06 435 GLU A O 1
ATOM 3624 N N . ASP A 1 436 ? -12.152 -9.638 38.479 1.00 96.38 436 ASP A N 1
ATOM 3625 C CA . ASP A 1 436 ? -11.991 -10.444 39.688 1.00 96.38 436 ASP A CA 1
ATOM 3626 C C . ASP A 1 436 ? -10.530 -10.380 40.171 1.00 96.38 436 ASP A C 1
ATOM 3628 O O . ASP A 1 436 ? -9.793 -9.445 39.841 1.00 96.38 436 ASP A O 1
ATOM 3632 N N . ARG A 1 437 ? -10.090 -11.337 40.993 1.00 94.69 437 ARG A N 1
ATOM 3633 C CA . ARG A 1 437 ? -8.710 -11.377 41.494 1.00 94.69 437 ARG A CA 1
ATOM 3634 C C . ARG A 1 437 ? -7.671 -11.519 40.373 1.00 94.69 437 ARG A C 1
ATOM 3636 O O . ARG A 1 437 ? -6.623 -10.878 40.451 1.00 94.69 437 ARG A O 1
ATOM 3643 N N . ASP A 1 438 ? -7.954 -12.325 39.355 1.00 96.38 438 ASP A N 1
ATOM 3644 C CA . ASP A 1 438 ? -6.974 -12.803 38.374 1.00 96.38 438 ASP A CA 1
ATOM 3645 C C . ASP A 1 438 ? -7.247 -12.294 36.948 1.00 96.38 438 ASP A C 1
ATOM 3647 O O . ASP A 1 438 ? -6.319 -12.211 36.137 1.00 96.38 438 ASP A O 1
ATOM 3651 N N . PHE A 1 439 ? -8.485 -11.898 36.640 1.00 98.12 439 PHE A N 1
ATOM 3652 C CA . PHE A 1 439 ? -8.931 -11.553 35.292 1.00 98.12 439 PHE A CA 1
ATOM 3653 C C . PHE A 1 439 ? -9.684 -10.221 35.214 1.00 98.12 439 PHE A C 1
ATOM 3655 O O . PHE A 1 439 ? -10.292 -9.747 36.176 1.00 98.12 439 PHE A O 1
ATOM 3662 N N . ILE A 1 440 ? -9.642 -9.619 34.024 1.00 98.38 440 ILE A N 1
ATOM 3663 C CA . ILE A 1 440 ? -10.498 -8.501 33.612 1.00 98.38 440 ILE A CA 1
ATOM 3664 C C . ILE A 1 440 ? -11.359 -8.965 32.438 1.00 98.38 440 ILE A C 1
ATOM 3666 O O . ILE A 1 440 ? -10.867 -9.622 31.517 1.00 98.38 440 ILE A O 1
ATOM 3670 N N . PHE A 1 441 ? -12.632 -8.591 32.467 1.00 98.31 441 PHE A N 1
ATOM 3671 C CA . PHE A 1 441 ? -13.647 -8.938 31.486 1.00 98.31 441 PHE A CA 1
ATOM 3672 C C . PHE A 1 441 ? -14.145 -7.664 30.809 1.00 98.31 441 PHE A C 1
ATOM 3674 O O . PHE A 1 441 ? -14.650 -6.781 31.498 1.00 98.31 441 PHE A O 1
ATOM 3681 N N . LEU A 1 442 ? -14.021 -7.571 29.483 1.00 98.12 442 LEU A N 1
ATOM 3682 C CA . LEU A 1 442 ? -14.709 -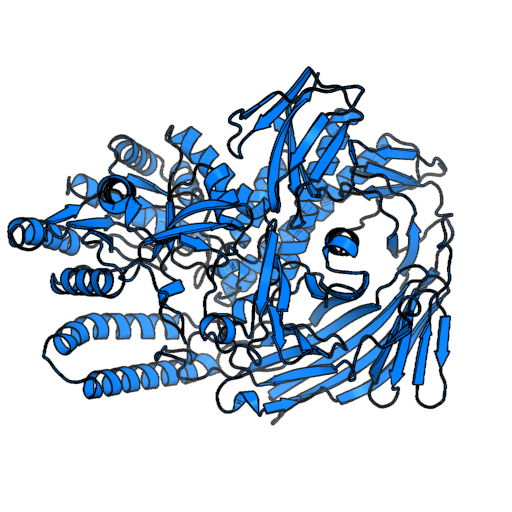6.552 28.681 1.00 98.12 442 LEU A CA 1
ATOM 3683 C C . LEU A 1 442 ? -15.822 -7.230 27.898 1.00 98.12 442 LEU A C 1
ATOM 3685 O O . LEU A 1 442 ? -15.577 -8.254 27.258 1.00 98.12 442 LEU A O 1
ATOM 3689 N N . GLU A 1 443 ? -17.023 -6.673 27.929 1.00 98.31 443 GLU A N 1
ATOM 3690 C CA . GLU A 1 443 ? -18.183 -7.324 27.331 1.00 98.31 443 GLU A CA 1
ATOM 3691 C C . GLU A 1 443 ? -19.130 -6.305 26.693 1.00 98.31 443 GLU A C 1
ATOM 3693 O O . GLU A 1 443 ? -19.481 -5.299 27.301 1.00 98.31 443 GLU A O 1
ATOM 3698 N N . ASN A 1 444 ? -19.538 -6.570 25.452 1.00 97.75 444 ASN A N 1
ATOM 3699 C CA . ASN A 1 444 ? -20.649 -5.891 24.784 1.00 97.75 444 ASN A CA 1
ATOM 3700 C C . ASN A 1 444 ? -21.617 -6.948 24.216 1.00 97.75 444 ASN A C 1
ATOM 3702 O O . ASN A 1 444 ? -21.492 -8.142 24.513 1.00 97.75 444 ASN A O 1
ATOM 3706 N N . ASN A 1 445 ? -22.581 -6.549 23.387 1.00 97.25 445 ASN A N 1
ATOM 3707 C CA . ASN A 1 445 ? -23.549 -7.489 22.808 1.00 97.25 445 ASN A CA 1
ATOM 3708 C C . ASN A 1 445 ? -22.944 -8.516 21.838 1.00 97.25 445 ASN A C 1
ATOM 3710 O O . ASN A 1 445 ? -23.536 -9.570 21.610 1.00 97.25 445 ASN A O 1
ATOM 3714 N N . TYR A 1 446 ? -21.753 -8.251 21.305 1.00 97.81 446 TYR A N 1
ATOM 3715 C CA . TYR A 1 446 ? -21.086 -9.093 20.315 1.00 97.81 446 TYR A CA 1
ATOM 3716 C C . TYR A 1 446 ? -19.997 -9.964 20.933 1.00 97.81 446 TYR A C 1
ATOM 3718 O O . TYR A 1 446 ? -19.929 -11.162 20.665 1.00 97.81 446 TYR A O 1
ATOM 3726 N N . LEU A 1 447 ? -19.133 -9.362 21.746 1.00 98.50 447 LEU A N 1
ATOM 3727 C CA . LEU A 1 447 ? -17.867 -9.934 22.173 1.00 98.50 447 LEU A CA 1
ATOM 3728 C C . LEU A 1 447 ? -17.748 -9.951 23.694 1.00 98.50 447 LEU A C 1
ATOM 3730 O O . LEU A 1 447 ? -18.163 -9.018 24.381 1.00 98.50 447 LEU A O 1
ATOM 3734 N N . LYS A 1 448 ? -17.096 -10.998 24.200 1.00 98.56 448 LYS A N 1
ATOM 3735 C CA . LYS A 1 448 ? -16.576 -11.077 25.566 1.00 98.56 448 LYS A CA 1
ATOM 3736 C C . LYS A 1 448 ? -15.078 -11.356 25.531 1.00 98.56 448 LYS A C 1
ATOM 3738 O O . LYS A 1 448 ? -14.640 -12.382 25.012 1.00 98.56 448 LYS A O 1
ATOM 3743 N N . ILE A 1 449 ? -14.294 -10.448 26.094 1.00 98.50 449 ILE A N 1
ATOM 3744 C CA . ILE A 1 449 ? -12.831 -10.496 26.122 1.00 98.50 449 ILE A CA 1
ATOM 3745 C C . ILE A 1 449 ? -12.384 -10.802 27.546 1.00 98.50 449 ILE A C 1
ATOM 3747 O O . ILE A 1 449 ? -12.849 -10.160 28.486 1.00 98.50 449 ILE A O 1
ATOM 3751 N N . ILE A 1 450 ? -11.461 -11.751 27.699 1.00 98.50 450 ILE A N 1
ATOM 3752 C CA . ILE A 1 450 ? -10.849 -12.091 28.989 1.00 98.50 450 ILE A CA 1
ATOM 3753 C C . ILE A 1 450 ? -9.362 -11.754 28.935 1.00 98.50 450 ILE A C 1
ATOM 3755 O O . ILE A 1 450 ? -8.652 -12.194 28.023 1.00 98.50 450 ILE A O 1
ATOM 3759 N N . ILE A 1 451 ? -8.892 -10.983 29.914 1.00 98.38 451 ILE A N 1
ATOM 3760 C CA . ILE A 1 451 ? -7.495 -10.562 30.048 1.00 98.38 451 ILE A CA 1
ATOM 3761 C C . ILE A 1 451 ? -6.944 -11.071 31.381 1.00 98.38 451 ILE A C 1
ATOM 3763 O O . ILE A 1 451 ? -7.498 -10.778 32.437 1.00 98.38 451 ILE A O 1
ATOM 3767 N N . ASP A 1 452 ? -5.843 -11.821 31.331 1.00 97.25 452 ASP A N 1
ATOM 3768 C CA . ASP A 1 452 ? -5.100 -12.291 32.511 1.00 97.25 452 ASP A CA 1
ATOM 3769 C C . ASP A 1 452 ? -4.303 -11.129 33.117 1.00 97.25 452 ASP A C 1
ATOM 3771 O O . ASP A 1 452 ? -3.437 -10.561 32.446 1.00 97.25 452 ASP A O 1
ATOM 3775 N N . LYS A 1 453 ? -4.559 -10.781 34.383 1.00 95.88 453 LYS A N 1
ATOM 3776 C CA . LYS A 1 453 ? -3.916 -9.635 35.044 1.00 95.88 453 LYS A CA 1
ATOM 3777 C C . LYS A 1 453 ? -2.421 -9.827 35.278 1.00 95.88 453 LYS A C 1
ATOM 3779 O O . LYS A 1 453 ? -1.657 -8.866 35.216 1.00 95.88 453 LYS A O 1
ATOM 3784 N N . LYS A 1 454 ? -1.988 -11.060 35.545 1.00 92.62 454 LYS A N 1
ATOM 3785 C CA . LYS A 1 454 ? -0.594 -11.383 35.881 1.00 92.62 454 LYS A CA 1
ATOM 3786 C C . LYS A 1 454 ? 0.287 -11.410 34.638 1.00 92.62 454 LYS A C 1
ATOM 3788 O O . LYS A 1 454 ? 1.430 -10.963 34.674 1.00 92.62 454 LYS A O 1
ATOM 3793 N N . LYS A 1 455 ? -0.224 -11.973 33.544 1.00 92.12 455 LYS A N 1
ATOM 3794 C CA . LYS A 1 455 ? 0.503 -12.116 32.273 1.00 92.12 455 LYS A CA 1
ATOM 3795 C C . LYS A 1 455 ? 0.232 -10.970 31.302 1.00 92.12 455 LYS A C 1
ATOM 3797 O O . LYS A 1 455 ? 0.977 -10.817 30.339 1.00 92.12 455 LYS A O 1
ATOM 3802 N N . CYS A 1 456 ? -0.816 -10.188 31.547 1.00 94.06 456 CYS A N 1
ATOM 3803 C CA . CYS A 1 456 ? -1.335 -9.145 30.666 1.00 94.06 456 CYS A CA 1
ATOM 3804 C C . CYS A 1 456 ? -1.807 -9.640 29.288 1.00 94.06 456 CYS A C 1
ATOM 3806 O O . CYS A 1 456 ? -1.870 -8.876 28.335 1.00 94.06 456 CYS A O 1
ATOM 3808 N N . LEU A 1 457 ? -2.146 -10.923 29.146 1.00 95.50 457 LEU A N 1
ATOM 3809 C CA . LEU A 1 457 ? -2.494 -11.505 27.846 1.00 95.50 457 LEU A CA 1
ATOM 3810 C C . LEU A 1 457 ? -4.009 -11.558 27.650 1.00 95.50 457 LEU A C 1
ATOM 3812 O O . LEU A 1 457 ? -4.735 -11.930 28.570 1.00 95.50 457 LEU A O 1
ATOM 3816 N N . ILE A 1 458 ? -4.468 -11.290 26.424 1.00 98.00 458 ILE A N 1
ATOM 3817 C CA . ILE A 1 458 ? -5.830 -11.639 26.001 1.00 98.00 458 ILE A CA 1
ATOM 3818 C C . ILE A 1 458 ? -5.886 -13.164 25.880 1.00 98.00 458 ILE A C 1
ATOM 3820 O O . ILE A 1 458 ? -5.226 -13.741 25.010 1.00 98.00 458 ILE A O 1
ATOM 3824 N N . THR A 1 459 ? -6.634 -13.821 26.762 1.00 97.94 459 THR A N 1
ATOM 3825 C CA . THR A 1 459 ? -6.741 -15.288 26.833 1.00 97.94 459 THR A CA 1
ATOM 3826 C C . THR A 1 459 ? -7.967 -15.827 26.108 1.00 97.94 459 THR A C 1
ATOM 3828 O O . THR A 1 459 ? -7.936 -16.968 25.649 1.00 97.94 459 THR A O 1
ATOM 3831 N N . SER A 1 460 ? -9.010 -15.008 25.953 1.00 98.38 460 SER A N 1
ATOM 3832 C CA . SER A 1 460 ? -10.229 -15.346 25.217 1.00 98.38 460 SER A CA 1
ATOM 3833 C C . SER A 1 460 ? -10.787 -14.118 24.501 1.00 98.38 460 SER A C 1
ATOM 3835 O O . SER A 1 460 ? -10.778 -13.019 25.061 1.00 98.38 460 SER A O 1
ATOM 3837 N N . ILE A 1 461 ? -11.283 -14.321 23.280 1.00 98.56 461 ILE A N 1
ATOM 3838 C CA . ILE A 1 461 ? -12.175 -13.392 22.581 1.00 98.56 461 ILE A CA 1
ATOM 3839 C C . ILE A 1 461 ? -13.351 -14.240 22.106 1.00 98.56 461 ILE A C 1
ATOM 3841 O O . ILE A 1 461 ? -13.267 -14.927 21.090 1.00 98.56 461 ILE A O 1
ATOM 3845 N N . PHE A 1 462 ? -14.421 -14.239 22.885 1.00 98.62 462 PHE A N 1
ATOM 3846 C CA . PHE A 1 462 ? -15.607 -15.034 22.620 1.00 98.62 462 PHE A CA 1
ATOM 3847 C C . PHE A 1 462 ? -16.620 -14.220 21.820 1.00 98.62 462 PHE A C 1
ATOM 3849 O O . PHE A 1 462 ? -17.054 -13.165 22.283 1.00 98.62 462 PHE A O 1
ATOM 3856 N N . ASP A 1 463 ? -16.996 -14.705 20.638 1.00 98.12 463 ASP A N 1
ATOM 3857 C CA . ASP A 1 463 ? -18.068 -14.121 19.836 1.00 98.12 463 ASP A CA 1
ATOM 3858 C C . ASP A 1 463 ? -19.403 -14.774 20.190 1.00 98.12 463 ASP A C 1
ATOM 3860 O O . ASP A 1 463 ? -19.622 -15.964 19.943 1.00 98.12 463 ASP A O 1
ATOM 3864 N N . LYS A 1 464 ? -20.311 -13.981 20.758 1.00 98.12 464 LYS A N 1
ATOM 3865 C CA . LYS A 1 464 ? -21.633 -14.423 21.209 1.00 98.12 464 LYS A CA 1
ATOM 3866 C C . LYS A 1 464 ? -22.551 -14.804 20.050 1.00 98.12 464 LYS A C 1
ATOM 3868 O O . LYS A 1 464 ? -23.430 -15.638 20.234 1.00 98.12 464 LYS A O 1
ATOM 3873 N N . ARG A 1 465 ? -22.340 -14.237 18.856 1.00 96.50 465 ARG A N 1
ATOM 3874 C CA . ARG A 1 465 ? -23.158 -14.532 17.666 1.00 96.50 465 ARG A CA 1
ATOM 3875 C C . ARG A 1 465 ? -22.888 -15.930 17.123 1.00 96.50 465 ARG A C 1
ATOM 3877 O O . ARG A 1 465 ? -23.795 -16.563 16.597 1.00 96.50 465 ARG A O 1
ATOM 3884 N N . PHE A 1 466 ? -21.641 -16.386 17.240 1.00 95.69 466 PHE A N 1
ATOM 3885 C CA . PHE A 1 466 ? -21.185 -17.684 16.729 1.00 95.69 466 PHE A CA 1
ATOM 3886 C C . PHE A 1 466 ? -20.952 -18.719 17.833 1.00 95.69 466 PHE A C 1
ATOM 3888 O O . PHE A 1 466 ? -20.617 -19.859 17.528 1.00 95.69 466 PHE A O 1
ATOM 3895 N N . ASN A 1 467 ? -21.121 -18.333 19.104 1.00 96.69 467 ASN A N 1
ATOM 3896 C CA . ASN A 1 467 ? -20.877 -19.182 20.271 1.00 96.69 467 ASN A CA 1
ATOM 3897 C C . ASN A 1 467 ? -19.471 -19.822 20.244 1.00 96.69 467 ASN A C 1
ATOM 3899 O O . ASN A 1 467 ? -19.302 -21.015 20.495 1.00 96.69 467 ASN A O 1
ATOM 3903 N N . LEU A 1 468 ? -18.455 -19.024 19.888 1.00 96.12 468 LEU A N 1
ATOM 3904 C CA . LEU A 1 468 ? -17.101 -19.500 19.595 1.00 96.12 468 LEU A CA 1
ATOM 3905 C C . LEU A 1 468 ? -16.039 -18.590 20.218 1.00 96.12 468 LEU A C 1
ATOM 3907 O O . LEU A 1 468 ? -16.091 -17.368 20.090 1.00 96.12 468 LEU A O 1
ATOM 3911 N N . ASN A 1 469 ? -15.008 -19.191 20.819 1.00 97.94 469 ASN A N 1
ATOM 3912 C CA . ASN A 1 469 ? -13.774 -18.473 21.132 1.00 97.94 469 ASN A CA 1
ATOM 3913 C C . ASN A 1 469 ? -12.886 -18.384 19.882 1.00 97.94 469 ASN A C 1
ATOM 3915 O O . ASN A 1 469 ? -12.454 -19.405 19.340 1.00 97.94 469 ASN A O 1
ATOM 3919 N N . ILE A 1 470 ? -12.604 -17.156 19.455 1.00 97.56 470 ILE A N 1
ATOM 3920 C CA . ILE A 1 470 ? -11.919 -16.818 18.202 1.00 97.56 470 ILE A CA 1
ATOM 3921 C C . ILE A 1 470 ? -10.438 -17.189 18.241 1.00 97.56 470 ILE A C 1
ATOM 3923 O O . ILE A 1 470 ? -9.831 -17.464 17.206 1.00 97.56 470 ILE A O 1
ATOM 3927 N N . ILE A 1 471 ? -9.836 -17.191 19.430 1.00 98.31 471 ILE A N 1
ATOM 3928 C CA . ILE A 1 471 ? -8.420 -17.497 19.613 1.00 98.31 471 ILE A CA 1
ATOM 3929 C C . ILE A 1 471 ? -8.241 -18.844 20.304 1.00 98.31 471 ILE A C 1
ATOM 3931 O O . ILE A 1 471 ? -8.884 -19.144 21.302 1.00 98.31 471 ILE A O 1
ATOM 3935 N N . ARG A 1 472 ? -7.321 -19.669 19.800 1.00 97.44 472 ARG A N 1
ATOM 3936 C CA . ARG A 1 472 ? -7.012 -20.988 20.394 1.00 97.44 472 ARG A CA 1
ATOM 3937 C C . ARG A 1 472 ? -5.895 -20.942 21.435 1.00 97.44 472 ARG A C 1
ATOM 3939 O O . ARG A 1 472 ? -5.664 -21.908 22.156 1.00 97.44 472 ARG A O 1
ATOM 3946 N N . LYS A 1 473 ? -5.140 -19.842 21.467 1.00 97.88 473 LYS A N 1
ATOM 3947 C CA . LYS A 1 473 ? -4.062 -19.562 22.425 1.00 97.88 473 LYS A CA 1
ATOM 3948 C C . LYS A 1 473 ? -4.018 -18.054 22.693 1.00 97.88 473 LYS A C 1
ATOM 3950 O O . LYS A 1 473 ? -4.410 -17.295 21.808 1.00 97.88 473 LYS A O 1
ATOM 3955 N N . PRO A 1 474 ? -3.472 -17.613 23.842 1.00 98.06 474 PRO A N 1
ATOM 3956 C CA . PRO A 1 474 ? -3.394 -16.193 24.151 1.00 98.06 474 PRO A CA 1
ATOM 3957 C C . PRO A 1 474 ? -2.632 -15.387 23.092 1.00 98.06 474 PRO A C 1
ATOM 3959 O O . PRO A 1 474 ? -1.568 -15.823 22.619 1.00 98.06 474 PRO A O 1
ATOM 3962 N N . ILE A 1 475 ? -3.169 -14.209 22.764 1.00 98.31 475 ILE A N 1
ATOM 3963 C CA . ILE A 1 475 ? -2.518 -13.214 21.900 1.00 98.31 475 ILE A CA 1
ATOM 3964 C C . ILE A 1 475 ? -1.289 -12.683 22.627 1.00 98.31 475 ILE A C 1
ATOM 3966 O O . ILE A 1 475 ? -1.338 -12.435 23.831 1.00 98.31 475 ILE A O 1
ATOM 3970 N N . ARG A 1 476 ? -0.178 -12.509 21.907 1.00 97.06 476 ARG A N 1
ATOM 3971 C CA . ARG A 1 476 ? 1.092 -12.090 22.512 1.00 97.06 476 ARG A CA 1
ATOM 3972 C C . ARG A 1 476 ? 1.910 -11.187 21.604 1.00 97.06 476 ARG A C 1
ATOM 3974 O O . ARG A 1 476 ? 1.924 -11.351 20.384 1.00 97.06 476 ARG A O 1
ATOM 3981 N N . LEU A 1 477 ? 2.661 -10.291 22.227 1.00 98.38 477 LEU A N 1
ATOM 3982 C CA . LEU A 1 477 ? 3.773 -9.600 21.587 1.00 98.38 477 LEU A CA 1
ATOM 3983 C C . LEU A 1 477 ? 4.998 -10.515 21.604 1.00 98.38 477 LEU A C 1
ATOM 3985 O O . LEU A 1 477 ? 5.284 -11.146 22.621 1.00 98.38 477 LEU A O 1
ATOM 3989 N N . ARG A 1 478 ? 5.738 -10.567 20.498 1.00 98.12 478 ARG A N 1
ATOM 3990 C CA . ARG A 1 478 ? 6.987 -11.326 20.401 1.00 98.12 478 ARG A CA 1
ATOM 3991 C C . ARG A 1 478 ? 8.089 -10.496 19.780 1.00 98.12 478 ARG A C 1
ATOM 3993 O O . ARG A 1 478 ? 7.904 -9.916 18.713 1.00 98.12 478 ARG A O 1
ATOM 4000 N N . ILE A 1 479 ? 9.245 -10.491 20.435 1.00 98.38 479 ILE A N 1
ATOM 4001 C CA . ILE A 1 479 ? 10.461 -9.865 19.929 1.00 98.38 479 ILE A CA 1
ATOM 4002 C C . ILE A 1 479 ? 11.398 -10.963 19.436 1.00 98.38 479 ILE A C 1
ATOM 4004 O O . ILE A 1 479 ? 11.917 -11.756 20.224 1.00 98.38 479 ILE A O 1
ATOM 4008 N N . TYR A 1 480 ? 11.616 -10.993 18.127 1.00 98.06 480 TYR A N 1
ATOM 4009 C CA . TYR A 1 480 ? 12.560 -11.882 17.466 1.00 98.06 480 TYR A CA 1
ATOM 4010 C C . TYR A 1 480 ? 13.934 -11.229 17.345 1.00 98.06 480 TYR A C 1
ATOM 4012 O O . TYR A 1 480 ? 14.060 -10.004 17.240 1.00 98.06 480 TYR A O 1
ATOM 4020 N N . ASN A 1 481 ? 14.977 -12.053 17.350 1.00 96.19 481 ASN A N 1
ATOM 4021 C CA . ASN A 1 481 ? 16.282 -11.653 16.852 1.00 96.19 481 ASN A CA 1
ATOM 4022 C C . ASN A 1 481 ? 16.217 -11.488 15.332 1.00 96.19 481 ASN A C 1
ATOM 4024 O O . ASN A 1 481 ? 15.666 -12.343 14.653 1.00 96.19 481 ASN A O 1
ATOM 4028 N N . ASP A 1 482 ? 16.787 -10.407 14.819 1.00 95.00 482 ASP A N 1
ATOM 4029 C CA . ASP A 1 482 ? 16.771 -10.073 13.394 1.00 95.00 482 ASP A CA 1
ATOM 4030 C C . ASP A 1 482 ? 18.176 -9.624 12.979 1.00 95.00 482 ASP A C 1
ATOM 4032 O O . ASP A 1 482 ? 18.376 -8.534 12.461 1.00 95.00 482 ASP A O 1
ATOM 4036 N N . LEU A 1 483 ? 19.183 -10.427 13.343 1.00 90.69 483 LEU A N 1
ATOM 4037 C CA . LEU A 1 483 ? 20.569 -10.148 12.976 1.00 90.69 483 LEU A CA 1
ATOM 4038 C C . LEU A 1 483 ? 20.786 -10.504 11.502 1.00 90.69 483 LEU A C 1
ATOM 4040 O O . LEU A 1 483 ? 20.449 -11.634 11.132 1.00 90.69 483 LEU A O 1
ATOM 4044 N N . PRO A 1 484 ? 21.405 -9.618 10.704 1.00 88.00 484 PRO A N 1
ATOM 4045 C CA . PRO A 1 484 ? 21.752 -9.913 9.320 1.00 88.00 484 PRO A CA 1
ATOM 4046 C C . PRO A 1 484 ? 22.581 -11.180 9.196 1.00 88.00 484 PRO A C 1
ATOM 4048 O O . PRO A 1 484 ? 23.590 -11.356 9.887 1.00 88.00 484 PRO A O 1
ATOM 4051 N N . MET A 1 485 ? 22.152 -12.070 8.307 1.00 82.94 485 MET A N 1
ATOM 4052 C CA . MET A 1 485 ? 22.905 -13.276 7.982 1.00 82.94 485 MET A CA 1
ATOM 4053 C C . MET A 1 485 ? 23.949 -12.958 6.913 1.00 82.94 485 MET A C 1
ATOM 4055 O O . MET A 1 485 ? 23.620 -12.267 5.954 1.00 82.94 485 MET A O 1
ATOM 4059 N N . PRO A 1 486 ? 25.194 -13.467 7.018 1.00 73.25 486 PRO A N 1
ATOM 4060 C CA . PRO A 1 486 ? 26.217 -13.192 6.013 1.00 73.25 486 PRO A CA 1
ATOM 4061 C C . PRO A 1 486 ? 25.769 -13.590 4.605 1.00 73.25 486 PRO A C 1
ATOM 4063 O O . PRO A 1 486 ? 25.926 -12.808 3.677 1.00 73.25 486 PRO A O 1
ATOM 4066 N N . THR A 1 487 ? 25.166 -14.776 4.468 1.00 71.75 487 THR A N 1
ATOM 4067 C CA . THR A 1 487 ? 24.653 -15.326 3.204 1.00 71.75 487 THR A CA 1
ATOM 4068 C C . THR A 1 487 ? 23.208 -15.773 3.360 1.00 71.75 487 THR A C 1
ATOM 4070 O O . THR A 1 487 ? 22.781 -16.121 4.464 1.00 71.75 487 THR A O 1
ATOM 4073 N N . ARG A 1 488 ? 22.479 -15.817 2.242 1.00 72.81 488 ARG A N 1
ATOM 4074 C CA . ARG A 1 488 ? 21.132 -16.382 2.180 1.00 72.81 488 ARG A CA 1
ATOM 4075 C C . ARG A 1 488 ? 20.820 -16.959 0.797 1.00 72.81 488 ARG A C 1
ATOM 4077 O O . ARG A 1 488 ? 21.307 -16.441 -0.210 1.00 72.81 488 ARG A O 1
ATOM 4084 N N . GLY A 1 489 ? 20.034 -18.041 0.773 1.00 68.44 489 GLY A N 1
ATOM 4085 C CA . GLY A 1 489 ? 19.543 -18.684 -0.449 1.00 68.44 489 GLY A CA 1
ATOM 4086 C C . GLY A 1 489 ? 20.654 -19.050 -1.434 1.00 68.44 489 GLY A C 1
ATOM 4087 O O . GLY A 1 489 ? 21.678 -19.621 -1.048 1.00 68.44 489 GLY A O 1
ATOM 4088 N N . ARG A 1 490 ? 20.481 -18.669 -2.704 1.00 60.16 490 ARG A N 1
ATOM 4089 C CA . ARG A 1 490 ? 21.443 -18.853 -3.814 1.00 60.16 490 ARG A CA 1
ATOM 4090 C C . ARG A 1 490 ? 22.733 -18.006 -3.718 1.00 60.16 490 ARG A C 1
ATOM 4092 O O . ARG A 1 490 ? 23.369 -17.748 -4.736 1.00 60.16 490 ARG A O 1
ATOM 4099 N N . LEU A 1 491 ? 23.176 -17.694 -2.494 1.00 54.47 491 LEU A N 1
ATOM 4100 C CA . LEU A 1 491 ? 24.433 -17.025 -2.120 1.00 54.47 491 LEU A CA 1
ATOM 4101 C C . LEU A 1 491 ? 24.492 -15.525 -2.452 1.00 54.47 491 LEU A C 1
ATOM 4103 O O . LEU A 1 491 ? 25.464 -15.057 -3.043 1.00 54.47 491 LEU A O 1
ATOM 4107 N N . TYR A 1 492 ? 23.494 -14.759 -2.002 1.00 59.75 492 TYR A N 1
ATOM 4108 C CA . TYR A 1 492 ? 23.590 -13.294 -1.964 1.00 59.75 492 TYR A CA 1
ATOM 4109 C C . TYR A 1 492 ? 24.349 -12.811 -0.725 1.00 59.75 492 TYR A C 1
ATOM 4111 O O . TYR A 1 492 ? 24.310 -13.463 0.325 1.00 59.75 492 TYR A O 1
ATOM 4119 N N . ALA A 1 493 ? 24.982 -11.636 -0.834 1.00 67.56 493 ALA A N 1
ATOM 4120 C CA . ALA A 1 493 ? 25.562 -10.870 0.272 1.00 67.56 493 ALA A CA 1
ATOM 4121 C C . ALA A 1 493 ? 24.488 -10.289 1.194 1.00 67.56 493 ALA A C 1
ATOM 4123 O O . ALA A 1 493 ? 24.437 -9.084 1.415 1.00 67.56 493 ALA A O 1
ATOM 4124 N N . ALA A 1 494 ? 23.624 -11.160 1.722 1.00 75.12 494 ALA A N 1
ATOM 4125 C CA . ALA A 1 494 ? 22.430 -10.799 2.471 1.00 75.12 494 ALA A CA 1
ATOM 4126 C C . ALA A 1 494 ? 22.754 -9.827 3.614 1.00 75.12 494 ALA A C 1
ATOM 4128 O O . ALA A 1 494 ? 22.037 -8.857 3.805 1.00 75.12 494 ALA A O 1
ATOM 4129 N N . GLY A 1 495 ? 23.913 -9.970 4.265 1.00 74.69 495 GLY A N 1
ATOM 4130 C CA . GLY A 1 495 ? 24.360 -9.062 5.323 1.00 74.69 495 GLY A CA 1
ATOM 4131 C C . GLY A 1 495 ? 24.401 -7.570 4.950 1.00 74.69 495 GLY A C 1
ATOM 4132 O O . GLY A 1 495 ? 24.320 -6.738 5.847 1.00 74.69 495 GLY A O 1
ATOM 4133 N N . LEU A 1 496 ? 24.500 -7.219 3.661 1.00 77.56 496 LEU A N 1
ATOM 4134 C CA . LEU A 1 496 ? 24.420 -5.832 3.176 1.00 77.56 496 LEU A CA 1
ATOM 4135 C C . LEU A 1 496 ? 22.992 -5.274 3.129 1.00 77.56 496 LEU A C 1
ATOM 4137 O O . LEU A 1 496 ? 22.797 -4.063 3.156 1.00 77.56 496 LEU A O 1
ATOM 4141 N N . PHE A 1 497 ? 21.999 -6.153 3.077 1.00 85.94 497 PHE A N 1
ATOM 4142 C CA . PHE A 1 497 ? 20.590 -5.841 2.874 1.00 85.94 497 PHE A CA 1
ATOM 4143 C C . PHE A 1 497 ? 19.823 -5.856 4.206 1.00 85.94 497 PHE A C 1
ATOM 4145 O O . PHE A 1 497 ? 18.717 -6.382 4.287 1.00 85.94 497 PHE A O 1
ATOM 4152 N N . ASP A 1 498 ? 20.414 -5.314 5.277 1.00 89.56 498 ASP A N 1
ATOM 4153 C CA . ASP A 1 498 ? 19.830 -5.322 6.633 1.00 89.56 498 ASP A CA 1
ATOM 4154 C C . ASP A 1 498 ? 18.469 -4.597 6.684 1.00 89.56 498 ASP A C 1
ATOM 4156 O O . ASP A 1 498 ? 17.464 -5.141 7.150 1.00 89.56 498 ASP A O 1
ATOM 4160 N N . ALA A 1 499 ? 18.400 -3.388 6.116 1.00 92.75 499 ALA A N 1
ATOM 4161 C CA . ALA A 1 499 ? 17.146 -2.643 6.021 1.00 92.75 499 ALA A CA 1
ATOM 4162 C C . ALA A 1 499 ? 16.111 -3.357 5.129 1.00 92.75 499 ALA A C 1
ATOM 4164 O O . ALA A 1 499 ? 14.935 -3.432 5.490 1.00 92.75 499 ALA A O 1
ATOM 4165 N N . TRP A 1 500 ? 16.550 -3.939 4.009 1.00 94.12 500 TRP A N 1
ATOM 4166 C CA . TRP A 1 500 ? 15.671 -4.556 3.016 1.00 94.12 500 TRP A CA 1
ATOM 4167 C C . TRP A 1 500 ? 15.094 -5.899 3.460 1.00 94.12 500 TRP A C 1
ATOM 4169 O O . TRP A 1 500 ? 13.910 -6.143 3.268 1.00 94.12 500 TRP A O 1
ATOM 4179 N N . GLU A 1 501 ? 15.888 -6.801 4.029 1.00 93.44 501 GLU A N 1
ATOM 4180 C CA . GLU A 1 501 ? 15.478 -8.183 4.308 1.00 93.44 501 GLU A CA 1
ATOM 4181 C C . GLU A 1 501 ? 15.310 -8.431 5.807 1.00 93.44 501 GLU A C 1
ATOM 4183 O O . GLU A 1 501 ? 15.953 -7.787 6.627 1.00 93.44 501 GLU A O 1
ATOM 4188 N N . THR A 1 502 ? 14.435 -9.368 6.171 1.00 94.00 502 THR A N 1
ATOM 4189 C CA . THR A 1 502 ? 14.281 -9.861 7.537 1.00 94.00 502 THR A CA 1
ATOM 4190 C C . THR A 1 502 ? 14.821 -11.280 7.689 1.00 94.00 502 THR A C 1
ATOM 4192 O O . THR A 1 502 ? 14.581 -12.166 6.869 1.00 94.00 502 THR A O 1
ATOM 4195 N N . TYR A 1 503 ? 15.503 -11.507 8.805 1.00 93.56 503 TYR A N 1
ATOM 4196 C CA . TYR A 1 503 ? 16.274 -12.705 9.110 1.00 93.56 503 TYR A CA 1
ATOM 4197 C C . TYR A 1 503 ? 15.695 -13.500 10.275 1.00 93.56 503 TYR A C 1
ATOM 4199 O O . TYR A 1 503 ? 16.350 -14.413 10.775 1.00 93.56 503 TYR A O 1
ATOM 4207 N N . TYR A 1 504 ? 14.501 -13.159 10.767 1.00 94.69 504 TYR A N 1
ATOM 4208 C CA . TYR A 1 504 ? 13.983 -13.722 12.018 1.00 94.69 504 TYR A CA 1
ATOM 4209 C C . TYR A 1 504 ? 13.738 -15.241 11.985 1.00 94.69 504 TYR A C 1
ATOM 4211 O O . TYR A 1 504 ? 13.681 -15.868 13.043 1.00 94.69 504 TYR A O 1
ATOM 4219 N N . LEU A 1 505 ? 13.620 -15.840 10.793 1.00 92.38 505 LEU A N 1
ATOM 4220 C CA . LEU A 1 505 ? 13.512 -17.292 10.588 1.00 92.38 505 LEU A CA 1
ATOM 4221 C C . LEU A 1 505 ? 14.827 -17.957 10.153 1.00 92.38 505 LEU A C 1
ATOM 4223 O O . LEU A 1 505 ? 14.871 -19.180 9.998 1.00 92.38 505 LEU A O 1
ATOM 4227 N N . ASP A 1 506 ? 15.908 -17.192 10.015 1.00 89.38 506 ASP A N 1
ATOM 4228 C CA . ASP A 1 506 ? 17.164 -17.688 9.461 1.00 89.38 506 ASP A CA 1
ATOM 4229 C C . ASP A 1 506 ? 18.138 -18.153 10.549 1.00 89.38 506 ASP A C 1
ATOM 4231 O O . ASP A 1 506 ? 18.241 -17.568 11.630 1.00 89.38 506 ASP A O 1
ATOM 4235 N N . GLY A 1 507 ? 18.905 -19.205 10.252 1.00 87.50 507 GLY A N 1
ATOM 4236 C CA . GLY A 1 507 ? 20.064 -19.617 11.051 1.00 87.50 507 GLY A CA 1
ATOM 4237 C C . GLY A 1 507 ? 19.778 -19.757 12.551 1.00 87.50 507 GLY A C 1
ATOM 4238 O O . GLY A 1 507 ? 18.942 -20.560 12.959 1.00 87.50 507 GLY A O 1
ATOM 4239 N N . ILE A 1 508 ? 20.500 -18.993 13.377 1.00 87.50 508 ILE A N 1
ATOM 4240 C CA . ILE A 1 508 ? 20.309 -18.965 14.836 1.00 87.50 508 ILE A CA 1
ATOM 4241 C C . ILE A 1 508 ? 19.116 -18.090 15.259 1.00 87.50 508 ILE A C 1
ATOM 4243 O O . ILE A 1 508 ? 18.539 -18.318 16.320 1.00 87.50 508 ILE A O 1
ATOM 4247 N N . ASN A 1 509 ? 18.706 -17.119 14.432 1.00 91.81 509 ASN A N 1
ATOM 4248 C CA . ASN A 1 509 ? 17.651 -16.158 14.766 1.00 91.81 509 ASN A CA 1
ATOM 4249 C C . ASN A 1 509 ? 16.309 -16.840 15.048 1.00 91.81 509 ASN A C 1
ATOM 4251 O O . ASN A 1 509 ? 15.638 -16.451 16.005 1.00 91.81 509 ASN A O 1
ATOM 4255 N N . LYS A 1 510 ? 15.962 -17.904 14.305 1.00 92.25 510 LYS A N 1
ATOM 4256 C CA . LYS A 1 510 ? 14.705 -18.660 14.500 1.00 92.25 510 LYS A CA 1
ATOM 4257 C C . LYS A 1 510 ? 14.506 -19.182 15.923 1.00 92.25 510 LYS A C 1
ATOM 4259 O O . LYS A 1 510 ? 13.372 -19.309 16.382 1.00 92.25 510 LYS A O 1
ATOM 4264 N N . TYR A 1 511 ? 15.595 -19.457 16.639 1.00 93.75 511 TYR A N 1
ATOM 4265 C CA . TYR A 1 511 ? 15.557 -19.961 18.013 1.00 93.75 511 TYR A CA 1
ATOM 4266 C C . TYR A 1 511 ? 15.639 -18.845 19.063 1.00 93.75 511 TYR A C 1
ATOM 4268 O O . TYR A 1 511 ? 15.399 -19.089 20.241 1.00 93.75 511 TYR A O 1
ATOM 4276 N N . LEU A 1 512 ? 15.959 -17.615 18.654 1.00 93.50 512 LEU A N 1
ATOM 4277 C CA . LEU A 1 512 ? 16.201 -16.486 19.545 1.00 93.50 512 LEU A CA 1
ATOM 4278 C C . LEU A 1 512 ? 15.031 -15.504 19.503 1.00 93.50 512 LEU A C 1
ATOM 4280 O O . LEU A 1 512 ? 15.058 -14.493 18.802 1.00 93.50 512 LEU A O 1
ATOM 4284 N N . HIS A 1 513 ? 14.009 -15.769 20.305 1.00 94.94 513 HIS A N 1
ATOM 4285 C CA . HIS A 1 513 ? 12.875 -14.867 20.483 1.00 94.94 513 HIS A CA 1
ATOM 4286 C C . HIS A 1 513 ? 12.408 -14.857 21.938 1.00 94.94 513 HIS A C 1
ATOM 4288 O O . HIS A 1 513 ? 12.586 -15.831 22.667 1.00 94.94 513 HIS A O 1
ATOM 4294 N N . LYS A 1 514 ? 11.825 -13.740 22.378 1.00 96.50 514 LYS A N 1
ATOM 4295 C CA . LYS A 1 514 ? 11.295 -13.585 23.738 1.00 96.50 514 LYS A CA 1
ATOM 4296 C C . LYS A 1 514 ? 10.040 -12.716 23.716 1.00 96.50 514 LYS A C 1
ATOM 4298 O O . LYS A 1 514 ? 9.976 -11.734 22.973 1.00 96.50 514 LYS A O 1
ATOM 4303 N N . ASP A 1 515 ? 9.065 -13.068 24.542 1.00 97.56 515 ASP A N 1
ATOM 4304 C CA . ASP A 1 515 ? 7.913 -12.207 24.814 1.00 97.56 515 ASP A CA 1
ATOM 4305 C C . ASP A 1 515 ? 8.356 -11.121 25.821 1.00 97.56 515 ASP A C 1
ATOM 4307 O O . ASP A 1 515 ? 9.133 -11.423 26.735 1.00 97.56 515 ASP A O 1
ATOM 4311 N N . PRO A 1 516 ? 7.957 -9.848 25.655 1.00 97.56 516 PRO A N 1
ATOM 4312 C CA . PRO A 1 516 ? 8.291 -8.809 26.623 1.00 97.56 516 PRO A CA 1
ATOM 4313 C C . PRO A 1 516 ? 7.615 -9.116 27.974 1.00 97.56 516 PRO A C 1
ATOM 4315 O O . PRO A 1 516 ? 6.524 -9.681 28.021 1.00 97.56 516 PRO A O 1
ATOM 4318 N N . GLU A 1 517 ? 8.275 -8.774 29.079 1.00 97.38 517 GLU A N 1
ATOM 4319 C CA . GLU A 1 517 ? 7.811 -9.096 30.433 1.00 97.38 517 GLU A CA 1
ATOM 4320 C C . GLU A 1 517 ? 6.674 -8.150 30.844 1.00 97.38 517 GLU A C 1
ATOM 4322 O O . GLU A 1 517 ? 6.823 -6.936 30.678 1.00 97.38 517 GLU A O 1
ATOM 4327 N N . PRO A 1 518 ? 5.547 -8.661 31.370 1.00 96.88 518 PRO A N 1
ATOM 4328 C CA . PRO A 1 518 ? 4.459 -7.819 31.848 1.00 96.88 518 PRO A CA 1
ATOM 4329 C C . PRO A 1 518 ? 4.897 -7.054 33.102 1.00 96.88 518 PRO A C 1
ATOM 4331 O O . PRO A 1 518 ? 5.509 -7.615 34.008 1.00 96.88 518 PRO A O 1
ATOM 4334 N N . VAL A 1 519 ? 4.577 -5.764 33.145 1.00 96.25 519 VAL A N 1
ATOM 4335 C CA . VAL A 1 519 ? 4.896 -4.861 34.263 1.00 96.25 519 VAL A CA 1
ATOM 4336 C C . VAL A 1 519 ? 3.652 -4.539 35.073 1.00 96.25 519 VAL A C 1
ATOM 4338 O O . VAL A 1 519 ? 3.715 -4.443 36.293 1.00 96.25 519 VAL A O 1
ATOM 4341 N N . GLY A 1 520 ? 2.526 -4.350 34.393 1.00 92.12 520 GLY A N 1
ATOM 4342 C CA . GLY A 1 520 ? 1.281 -3.990 35.044 1.00 92.12 520 GLY A CA 1
ATOM 4343 C C . GLY A 1 520 ? 0.117 -3.942 34.073 1.00 92.12 520 GLY A C 1
ATOM 4344 O O . GLY A 1 520 ? 0.296 -3.788 32.860 1.00 92.12 520 GLY A O 1
ATOM 4345 N N . VAL A 1 521 ? -1.066 -4.062 34.655 1.00 96.12 521 VAL A N 1
ATOM 4346 C CA . VAL A 1 521 ? -2.359 -3.943 33.997 1.00 96.12 521 VAL A CA 1
ATOM 4347 C C . VAL A 1 521 ? -3.177 -2.906 34.756 1.00 96.12 521 VAL A C 1
ATOM 4349 O O . VAL A 1 521 ? -3.175 -2.894 35.986 1.00 96.12 521 VAL A O 1
ATOM 4352 N N . GLU A 1 522 ? -3.863 -2.031 34.037 1.00 95.38 522 GLU A N 1
ATOM 4353 C CA . GLU A 1 522 ? -4.791 -1.067 34.621 1.00 95.38 522 GLU A CA 1
ATOM 4354 C C . GLU A 1 522 ? -6.030 -0.939 33.740 1.00 95.38 522 GLU A C 1
ATOM 4356 O O . GLU A 1 522 ? -5.949 -0.991 32.510 1.00 95.38 522 GLU A O 1
ATOM 4361 N N . ILE A 1 523 ? -7.192 -0.761 34.360 1.00 97.19 523 ILE A N 1
ATOM 4362 C CA . ILE A 1 523 ? -8.393 -0.375 33.626 1.00 97.19 523 ILE A CA 1
ATOM 4363 C C . ILE A 1 523 ? -8.280 1.117 33.334 1.00 97.19 523 ILE A C 1
ATOM 4365 O O . ILE A 1 523 ? -8.272 1.931 34.255 1.00 97.19 523 ILE A O 1
ATOM 4369 N N . LYS A 1 524 ? -8.165 1.466 32.051 1.00 96.56 524 LYS A N 1
ATOM 4370 C CA . LYS A 1 524 ? -7.923 2.843 31.616 1.00 96.56 524 LYS A CA 1
ATOM 4371 C C . LYS A 1 524 ? -9.225 3.622 31.456 1.00 96.56 524 LYS A C 1
ATOM 4373 O O . LYS A 1 524 ? -9.306 4.771 31.878 1.00 96.56 524 LYS A O 1
ATOM 4378 N N . HIS A 1 525 ? -10.245 3.000 30.867 1.00 97.00 525 HIS A N 1
ATOM 4379 C CA . HIS A 1 525 ? -11.544 3.635 30.655 1.00 97.00 525 HIS A CA 1
ATOM 4380 C C . HIS A 1 525 ? -12.679 2.728 31.133 1.00 97.00 525 HIS A C 1
ATOM 4382 O O . HIS A 1 525 ? -12.758 1.561 30.745 1.00 97.00 525 HIS A O 1
ATOM 4388 N N . ARG A 1 526 ? -13.565 3.298 31.960 1.00 95.62 526 ARG A N 1
ATOM 4389 C CA . ARG A 1 526 ? -14.817 2.694 32.435 1.00 95.62 526 ARG A CA 1
ATOM 4390 C C . ARG A 1 526 ? -15.979 3.579 32.000 1.00 95.62 526 ARG A C 1
ATOM 4392 O O . ARG A 1 526 ? -16.338 4.512 32.711 1.00 95.62 526 ARG A O 1
ATOM 4399 N N . GLY A 1 527 ? -16.544 3.322 30.829 1.00 95.69 527 GLY A N 1
ATOM 4400 C CA . GLY A 1 527 ? -17.719 4.061 30.391 1.00 95.69 527 GLY A CA 1
ATOM 4401 C C . GLY A 1 527 ? -18.575 3.285 29.397 1.00 95.69 527 GLY A C 1
ATOM 4402 O O . GLY A 1 527 ? -18.110 2.299 28.828 1.00 95.69 527 GLY A O 1
ATOM 4403 N N . PRO A 1 528 ? -19.829 3.723 29.204 1.00 96.12 528 PRO A N 1
ATOM 4404 C CA . PRO A 1 528 ? -20.836 2.957 28.477 1.00 96.12 528 PRO A CA 1
ATOM 4405 C C . PRO A 1 528 ? -20.617 2.946 26.960 1.00 96.12 528 PRO A C 1
ATOM 4407 O O . PRO A 1 528 ? -21.157 2.073 26.290 1.00 96.12 528 PRO A O 1
ATOM 4410 N N . LEU A 1 529 ? -19.849 3.896 26.408 1.00 97.56 529 LEU A N 1
ATOM 4411 C CA . LEU A 1 529 ? -19.544 3.987 24.974 1.00 97.56 529 LEU A CA 1
ATOM 4412 C C . LEU A 1 529 ? -18.289 3.195 24.598 1.00 97.56 529 LEU A C 1
ATOM 4414 O O . LEU A 1 529 ? -18.225 2.623 23.510 1.00 97.56 529 LEU A O 1
ATOM 4418 N N . TYR A 1 530 ? -17.289 3.201 25.480 1.00 98.00 530 TYR A N 1
ATOM 4419 C CA . TYR A 1 530 ? -15.997 2.558 25.273 1.00 98.00 530 TYR A CA 1
ATOM 4420 C C . TYR A 1 530 ? -15.371 2.169 26.611 1.00 98.00 530 TYR A C 1
ATOM 4422 O O . TYR A 1 530 ? -15.257 2.992 27.522 1.00 98.00 530 TYR A O 1
ATOM 4430 N N . ALA A 1 531 ? -14.897 0.935 26.709 1.00 98.19 531 ALA A N 1
ATOM 4431 C CA . ALA A 1 531 ? -14.121 0.463 27.845 1.00 98.19 531 ALA A CA 1
ATOM 4432 C C . ALA A 1 531 ? -12.771 -0.050 27.355 1.00 98.19 531 ALA A C 1
ATOM 4434 O O . ALA A 1 531 ? -12.682 -0.635 26.272 1.00 98.19 531 ALA A O 1
ATOM 4435 N N . SER A 1 532 ? -11.714 0.162 28.142 1.00 98.19 532 SER A N 1
ATOM 4436 C CA . SER A 1 532 ? -10.393 -0.347 27.777 1.00 98.19 532 SER A CA 1
ATOM 4437 C C . SER A 1 532 ? -9.496 -0.687 28.959 1.00 98.19 532 SER A C 1
ATOM 4439 O O . SER A 1 532 ? -9.587 -0.117 30.051 1.00 98.19 532 SER A O 1
ATOM 4441 N N . VAL A 1 533 ? -8.595 -1.631 28.701 1.00 98.25 533 VAL A N 1
ATOM 4442 C CA . VAL A 1 533 ? -7.552 -2.102 29.612 1.00 98.25 533 VAL A CA 1
ATOM 4443 C C . VAL A 1 533 ? -6.201 -1.779 29.011 1.00 98.25 533 VAL A C 1
ATOM 4445 O O . VAL A 1 533 ? -5.952 -2.066 27.842 1.00 98.25 533 VAL A O 1
ATOM 4448 N N . LYS A 1 534 ? -5.303 -1.217 29.811 1.00 98.00 534 LYS A N 1
ATOM 4449 C CA . LYS A 1 534 ? -3.937 -0.916 29.409 1.00 98.00 534 LYS A CA 1
ATOM 4450 C C . LYS A 1 534 ? -2.967 -1.883 30.072 1.00 98.00 534 LYS A C 1
ATOM 4452 O O . LYS A 1 534 ? -2.889 -1.989 31.290 1.00 98.00 534 LYS A O 1
ATOM 4457 N N . CYS A 1 535 ? -2.200 -2.554 29.231 1.00 98.00 535 CYS A N 1
ATOM 4458 C CA . CYS A 1 535 ? -1.145 -3.487 29.575 1.00 98.00 535 CYS A CA 1
ATOM 4459 C C . CYS A 1 535 ? 0.218 -2.878 29.271 1.00 98.00 535 CYS A C 1
ATOM 4461 O O . CYS A 1 535 ? 0.457 -2.448 28.143 1.00 98.00 535 CYS A O 1
ATOM 4463 N N . ARG A 1 536 ? 1.135 -2.871 30.240 1.00 97.81 536 ARG A N 1
ATOM 4464 C CA . ARG A 1 536 ? 2.514 -2.411 30.034 1.00 97.81 536 ARG A CA 1
ATOM 4465 C C . ARG A 1 536 ? 3.489 -3.578 30.067 1.00 97.81 536 ARG A C 1
ATOM 4467 O O . ARG A 1 536 ? 3.426 -4.411 30.968 1.00 97.81 536 ARG A O 1
ATOM 4474 N N . TYR A 1 537 ? 4.431 -3.586 29.131 1.00 98.19 537 TYR A N 1
ATOM 4475 C CA . TYR A 1 537 ? 5.471 -4.598 29.004 1.00 98.19 537 TYR A CA 1
ATOM 4476 C C . TYR A 1 537 ? 6.853 -3.972 28.854 1.00 98.19 537 TYR A C 1
ATOM 4478 O O . TYR A 1 537 ? 7.012 -2.950 28.185 1.00 98.19 537 TYR A O 1
ATOM 4486 N N . ILE A 1 538 ? 7.871 -4.635 29.399 1.00 97.88 538 ILE A N 1
ATOM 4487 C CA . ILE A 1 538 ? 9.275 -4.257 29.234 1.00 97.88 538 ILE A CA 1
ATOM 4488 C C . ILE A 1 538 ? 10.060 -5.421 28.635 1.00 97.88 538 ILE A C 1
ATOM 4490 O O . ILE A 1 538 ? 9.998 -6.559 29.088 1.00 97.88 538 ILE A O 1
ATOM 4494 N N . TYR A 1 539 ? 10.876 -5.122 27.633 1.00 97.88 539 TYR A N 1
ATOM 4495 C CA . TYR A 1 539 ? 11.906 -6.027 27.138 1.00 97.88 539 TYR A CA 1
ATOM 4496 C C . TYR A 1 539 ? 13.273 -5.392 27.329 1.00 97.88 539 TYR A C 1
ATOM 4498 O O . TYR A 1 539 ? 13.514 -4.288 26.846 1.00 97.88 539 TYR A O 1
ATOM 4506 N N . LYS A 1 540 ? 14.188 -6.109 27.981 1.00 96.62 540 LYS A N 1
ATOM 4507 C CA . LYS A 1 540 ? 15.600 -5.730 28.080 1.00 96.62 540 LYS A CA 1
ATOM 4508 C C . LYS A 1 540 ? 16.426 -6.661 27.204 1.00 96.62 540 LYS A C 1
ATOM 4510 O O . LYS A 1 540 ? 16.391 -7.880 27.370 1.00 96.62 540 LYS A O 1
ATOM 4515 N N . GLN A 1 541 ? 17.166 -6.088 26.263 1.00 93.31 541 GLN A N 1
ATOM 4516 C CA . GLN A 1 541 ? 18.112 -6.834 25.445 1.00 93.31 541 GLN A CA 1
ATOM 4517 C C . GLN A 1 541 ? 19.362 -7.160 26.276 1.00 93.31 541 GLN A C 1
ATOM 4519 O O . GLN A 1 541 ? 19.799 -6.350 27.096 1.00 93.31 541 GLN A O 1
ATOM 4524 N N . LEU A 1 542 ? 19.952 -8.336 26.046 1.00 89.00 542 LEU A N 1
ATOM 4525 C CA . LEU A 1 542 ? 21.175 -8.770 26.730 1.00 89.00 542 LEU A CA 1
ATOM 4526 C C . LEU A 1 542 ? 22.301 -7.728 26.613 1.00 89.00 542 LEU A C 1
ATOM 4528 O O . LEU A 1 542 ? 22.392 -7.001 25.618 1.00 89.00 542 LEU A O 1
ATOM 4532 N N . PHE A 1 543 ? 23.160 -7.684 27.636 1.00 86.56 543 PHE A N 1
ATOM 4533 C CA . PHE A 1 543 ? 24.291 -6.752 27.753 1.00 86.56 543 PHE A CA 1
ATOM 4534 C C . PHE A 1 543 ? 23.888 -5.269 27.684 1.00 86.56 543 PHE A C 1
ATOM 4536 O O . PHE A 1 543 ? 24.645 -4.441 27.185 1.00 86.56 543 PHE A O 1
ATOM 4543 N N . ASN A 1 544 ? 22.669 -4.940 28.131 1.00 79.38 544 ASN A N 1
ATOM 4544 C CA . ASN A 1 544 ? 22.111 -3.584 28.135 1.00 79.38 544 ASN A CA 1
ATOM 4545 C C . ASN A 1 544 ? 22.181 -2.881 26.761 1.00 79.38 544 ASN A C 1
ATOM 4547 O O . ASN A 1 544 ? 22.309 -1.662 26.665 1.00 79.38 544 ASN A O 1
ATOM 4551 N N . ARG A 1 545 ? 22.117 -3.655 25.665 1.00 85.88 545 ARG A N 1
ATOM 4552 C CA . ARG A 1 545 ? 22.272 -3.120 24.300 1.00 85.88 545 ARG A CA 1
ATOM 4553 C C . ARG A 1 545 ? 21.076 -2.296 23.827 1.00 85.88 545 ARG A C 1
ATOM 4555 O O . ARG A 1 545 ? 21.217 -1.558 22.853 1.00 85.88 545 ARG A O 1
ATOM 4562 N N . GLY A 1 546 ? 19.931 -2.439 24.485 1.00 92.44 546 GLY A N 1
ATOM 4563 C CA . GLY A 1 546 ? 18.686 -1.769 24.141 1.00 92.44 546 GLY A CA 1
ATOM 4564 C C . GLY A 1 546 ? 17.511 -2.286 24.964 1.00 92.44 546 GLY A C 1
ATOM 4565 O O . GLY A 1 546 ? 17.619 -3.293 25.667 1.00 92.44 546 GLY A O 1
ATOM 4566 N N . TYR A 1 547 ? 16.375 -1.606 24.863 1.00 96.62 547 TYR A N 1
ATOM 4567 C CA . TYR A 1 547 ? 15.134 -2.022 25.511 1.00 96.62 547 TYR A CA 1
ATOM 4568 C C . TYR A 1 547 ? 13.913 -1.639 24.671 1.00 96.62 547 TYR A C 1
ATOM 4570 O O . TYR A 1 547 ? 14.013 -0.827 23.748 1.00 96.62 547 TYR A O 1
ATOM 4578 N N . ALA A 1 548 ? 12.769 -2.230 24.997 1.00 98.00 548 ALA A N 1
ATOM 4579 C CA . ALA A 1 548 ? 11.461 -1.783 24.540 1.00 98.00 548 ALA A CA 1
ATOM 4580 C C . ALA A 1 548 ? 10.540 -1.586 25.748 1.00 98.00 548 ALA A C 1
ATOM 4582 O O . ALA A 1 548 ? 10.510 -2.442 26.631 1.00 98.00 548 ALA A O 1
ATOM 4583 N N . ASP A 1 549 ? 9.812 -0.473 25.777 1.00 98.19 549 ASP A N 1
ATOM 4584 C CA . ASP A 1 549 ? 8.714 -0.214 26.718 1.00 98.19 549 ASP A CA 1
ATOM 4585 C C . ASP A 1 549 ? 7.435 -0.095 25.895 1.00 98.19 549 ASP A C 1
ATOM 4587 O O . ASP A 1 549 ? 7.340 0.764 25.016 1.00 98.19 549 ASP A O 1
ATOM 4591 N N . ILE A 1 550 ? 6.515 -1.032 26.094 1.00 98.50 550 ILE A N 1
ATOM 4592 C CA . ILE A 1 550 ? 5.350 -1.222 25.236 1.00 98.50 550 ILE A CA 1
ATOM 4593 C C . ILE A 1 550 ? 4.102 -1.077 26.093 1.00 98.50 550 ILE A C 1
ATOM 4595 O O . ILE A 1 550 ? 3.895 -1.856 27.019 1.00 98.50 550 ILE A O 1
ATOM 4599 N N . SER A 1 551 ? 3.248 -0.119 25.757 1.00 98.31 551 SER A N 1
ATOM 4600 C CA . SER A 1 551 ? 1.888 -0.020 26.281 1.00 98.31 551 SER A CA 1
ATOM 4601 C C . SER A 1 551 ? 0.904 -0.507 25.222 1.00 98.31 551 SER A C 1
ATOM 4603 O O . SER A 1 551 ? 0.891 0.017 24.112 1.00 98.31 551 SER A O 1
ATOM 4605 N N . ALA A 1 552 ? 0.093 -1.503 25.562 1.00 98.25 552 ALA A N 1
ATOM 4606 C CA . ALA A 1 552 ? -1.000 -2.011 24.747 1.00 98.25 552 ALA A CA 1
ATOM 4607 C C . ALA A 1 552 ? -2.330 -1.675 25.421 1.00 98.25 552 ALA A C 1
ATOM 4609 O O . ALA A 1 552 ? -2.597 -2.151 26.518 1.00 98.25 552 ALA A O 1
ATOM 4610 N N . GLU A 1 553 ? -3.153 -0.857 24.782 1.00 98.12 553 GLU A N 1
ATOM 4611 C CA . GLU A 1 553 ? -4.532 -0.604 25.186 1.00 98.12 553 GLU A CA 1
ATOM 4612 C C . GLU A 1 553 ? -5.462 -1.515 24.381 1.00 98.12 553 GLU A C 1
ATOM 4614 O O . GLU A 1 553 ? -5.475 -1.453 23.153 1.00 98.12 553 GLU A O 1
ATOM 4619 N N . ILE A 1 554 ? -6.208 -2.368 25.080 1.00 98.56 554 ILE A N 1
ATOM 4620 C CA . ILE A 1 554 ? -7.211 -3.281 24.538 1.00 98.56 554 ILE A CA 1
ATOM 4621 C C . ILE A 1 554 ? -8.578 -2.667 24.816 1.00 98.56 554 ILE A C 1
ATOM 4623 O O . ILE A 1 554 ? -8.958 -2.526 25.979 1.00 98.56 554 ILE A O 1
ATOM 4627 N N . GLY A 1 555 ? -9.294 -2.292 23.763 1.00 97.88 555 GLY A N 1
ATOM 4628 C CA . GLY A 1 555 ? -10.552 -1.563 23.832 1.00 97.88 555 GLY A CA 1
ATOM 4629 C C . GLY A 1 555 ? -11.714 -2.280 23.162 1.00 97.88 555 GLY A C 1
ATOM 4630 O O . GLY A 1 555 ? -11.537 -3.010 22.183 1.00 97.88 555 GLY A O 1
ATOM 4631 N N . LEU A 1 556 ? -12.914 -2.025 23.678 1.00 98.19 556 LEU A N 1
ATOM 4632 C CA . LEU A 1 556 ? -14.176 -2.481 23.108 1.00 98.19 556 LEU A CA 1
ATOM 4633 C C . LEU A 1 556 ? -15.173 -1.315 23.093 1.00 98.19 556 LEU A C 1
ATOM 4635 O O . LEU A 1 556 ? -15.344 -0.621 24.097 1.00 98.19 556 LEU A O 1
ATOM 4639 N N . TYR A 1 557 ? -15.807 -1.091 21.942 1.00 97.94 557 TYR A N 1
ATOM 4640 C CA . TYR A 1 557 ? -16.874 -0.100 21.782 1.00 97.94 557 TYR A CA 1
ATOM 4641 C C . TYR A 1 557 ? -18.232 -0.745 22.039 1.00 97.94 557 TYR A C 1
ATOM 4643 O O . TYR A 1 557 ? -18.393 -1.950 21.853 1.00 97.94 557 TYR A O 1
ATOM 4651 N N . ALA A 1 558 ? -19.217 0.056 22.430 1.00 97.75 558 ALA A N 1
ATOM 4652 C CA . ALA A 1 558 ? -20.526 -0.441 22.836 1.00 97.75 558 ALA A CA 1
ATOM 4653 C C . ALA A 1 558 ? -21.248 -1.279 21.769 1.00 97.75 558 ALA A C 1
ATOM 4655 O O . ALA A 1 558 ? -21.740 -2.359 22.080 1.00 97.75 558 ALA A O 1
ATOM 4656 N N . ASP A 1 559 ? -21.271 -0.825 20.513 1.00 96.12 559 ASP A N 1
ATOM 4657 C CA . ASP A 1 559 ? -22.041 -1.460 19.435 1.00 96.12 559 ASP A CA 1
ATOM 4658 C C . ASP A 1 559 ? -21.174 -2.001 18.286 1.00 96.12 559 ASP A C 1
ATOM 4660 O O . ASP A 1 559 ? -21.678 -2.262 17.191 1.00 96.12 559 ASP A O 1
ATOM 4664 N N . LYS A 1 560 ? -19.865 -2.186 18.518 1.00 96.25 560 LYS A N 1
ATOM 4665 C CA . LYS A 1 560 ? -18.939 -2.655 17.478 1.00 96.25 560 LYS A CA 1
ATOM 4666 C C . LYS A 1 560 ? -18.485 -4.098 17.705 1.00 96.25 560 LYS A C 1
ATOM 4668 O O . LYS A 1 560 ? -18.047 -4.443 18.805 1.00 96.25 560 LYS A O 1
ATOM 4673 N N . PRO A 1 561 ? -18.506 -4.939 16.657 1.00 96.69 561 PRO A N 1
ATOM 4674 C CA . PRO A 1 561 ? -18.125 -6.348 16.730 1.00 96.69 561 PRO A CA 1
ATOM 4675 C C . PRO A 1 561 ? -16.616 -6.571 16.535 1.00 96.69 561 PRO A C 1
ATOM 4677 O O . PRO A 1 561 ? -16.220 -7.570 15.944 1.00 96.69 561 PRO A O 1
ATOM 4680 N N . TYR A 1 562 ? -15.761 -5.646 16.971 1.00 98.00 562 TYR A N 1
ATOM 4681 C CA . TYR A 1 562 ? -14.309 -5.780 16.847 1.00 98.00 562 TYR A CA 1
ATOM 4682 C C . TYR A 1 562 ? -13.593 -5.357 18.126 1.00 98.00 562 TYR A C 1
ATOM 4684 O O . TYR A 1 562 ? -14.059 -4.496 18.871 1.00 98.00 562 TYR A O 1
ATOM 4692 N N . VAL A 1 563 ? -12.420 -5.944 18.347 1.00 98.44 563 VAL A N 1
ATOM 4693 C CA . VAL A 1 563 ? -11.497 -5.539 19.415 1.00 98.44 563 VAL A CA 1
ATOM 4694 C C . VAL A 1 563 ? -10.514 -4.523 18.855 1.00 98.44 563 VAL A C 1
ATOM 4696 O O . VAL A 1 563 ? -9.910 -4.789 17.819 1.00 98.44 563 VAL A O 1
ATOM 4699 N N . GLU A 1 564 ? -10.316 -3.394 19.533 1.00 98.38 564 GLU A N 1
ATOM 4700 C CA . GLU A 1 564 ? -9.252 -2.433 19.221 1.00 98.38 564 GLU A CA 1
ATOM 4701 C C . GLU A 1 564 ? -8.009 -2.726 20.072 1.00 98.38 564 GLU A C 1
ATOM 4703 O O . GLU A 1 564 ? -8.098 -2.878 21.287 1.00 98.38 564 GLU A O 1
ATOM 4708 N N . ILE A 1 565 ? -6.837 -2.788 19.441 1.00 98.50 565 ILE A N 1
ATOM 4709 C CA . ILE A 1 565 ? -5.534 -2.860 20.107 1.00 98.50 565 ILE A CA 1
ATOM 4710 C C . ILE A 1 565 ? -4.711 -1.654 19.659 1.00 98.50 565 ILE A C 1
ATOM 4712 O O . ILE A 1 565 ? -4.239 -1.586 18.520 1.00 98.50 565 ILE A O 1
ATOM 4716 N N . TYR A 1 566 ? -4.507 -0.707 20.570 1.00 98.19 566 TYR A N 1
ATOM 4717 C CA . TYR A 1 566 ? -3.615 0.430 20.375 1.00 98.19 566 TYR A CA 1
ATOM 4718 C C . TYR A 1 566 ? -2.281 0.186 21.077 1.00 98.19 566 TYR A C 1
ATOM 4720 O O . TYR A 1 566 ? -2.227 -0.053 22.279 1.00 98.19 566 TYR A O 1
ATOM 4728 N N . LEU A 1 567 ? -1.190 0.264 20.323 1.00 98.44 567 LEU A N 1
ATOM 4729 C CA . LEU A 1 567 ? 0.169 0.098 20.822 1.00 98.44 567 LEU A CA 1
ATOM 4730 C C . LEU A 1 567 ? 0.889 1.446 20.830 1.00 98.44 567 LEU A C 1
ATOM 4732 O O . LEU A 1 567 ? 0.940 2.123 19.803 1.00 98.44 567 LEU A O 1
ATOM 4736 N N . ASP A 1 568 ? 1.504 1.785 21.958 1.00 98.06 568 ASP A N 1
ATOM 4737 C CA . ASP A 1 568 ? 2.464 2.876 22.121 1.00 98.06 568 ASP A CA 1
ATOM 4738 C C . ASP A 1 568 ? 3.794 2.297 22.609 1.00 98.06 568 ASP A C 1
ATOM 4740 O O . ASP A 1 568 ? 3.874 1.675 23.668 1.00 98.06 568 ASP A O 1
ATOM 4744 N N . ILE A 1 569 ? 4.829 2.429 21.785 1.00 98.38 569 ILE A N 1
ATOM 4745 C CA . ILE A 1 569 ? 6.070 1.670 21.904 1.00 98.38 569 ILE A CA 1
ATOM 4746 C C . ILE A 1 569 ? 7.245 2.640 21.943 1.00 98.38 569 ILE A C 1
ATOM 4748 O O . ILE A 1 569 ? 7.519 3.323 20.959 1.00 98.38 569 ILE A O 1
ATOM 4752 N N . ILE A 1 570 ? 8.001 2.651 23.036 1.00 98.38 570 ILE A N 1
ATOM 4753 C CA . ILE A 1 570 ? 9.343 3.238 23.081 1.00 98.38 570 ILE A CA 1
ATOM 4754 C C . ILE A 1 570 ? 10.321 2.145 22.650 1.00 98.38 570 ILE A C 1
ATOM 4756 O O . ILE A 1 570 ? 10.631 1.230 23.413 1.00 98.38 570 ILE A O 1
ATOM 4760 N N . TRP A 1 571 ? 10.815 2.242 21.419 1.00 97.38 571 TRP A N 1
ATOM 4761 C CA . TRP A 1 571 ? 11.690 1.255 20.795 1.00 97.38 571 TRP A CA 1
ATOM 4762 C C . TRP A 1 571 ? 13.148 1.724 20.821 1.00 97.38 571 TRP A C 1
ATOM 4764 O O . TRP A 1 571 ? 13.500 2.710 20.178 1.00 97.38 571 TRP A O 1
ATOM 4774 N N . LYS A 1 572 ? 14.020 1.041 21.567 1.00 96.50 572 LYS A N 1
ATOM 4775 C CA . LYS A 1 572 ? 15.475 1.310 21.600 1.00 96.50 572 LYS A CA 1
ATOM 4776 C C . LYS A 1 572 ? 16.310 0.038 21.440 1.00 96.50 572 LYS A C 1
ATOM 4778 O O . LYS A 1 572 ? 17.467 -0.013 21.852 1.00 96.50 572 LYS A O 1
ATOM 4783 N N . THR A 1 573 ? 15.714 -1.018 20.897 1.00 94.94 573 THR A N 1
ATOM 4784 C CA . THR A 1 573 ? 16.396 -2.292 20.645 1.00 94.94 573 THR A CA 1
ATOM 4785 C C . THR A 1 573 ? 17.313 -2.190 19.423 1.00 94.94 573 THR A C 1
ATOM 4787 O O . THR A 1 573 ? 17.252 -1.221 18.660 1.00 94.94 573 THR A O 1
ATOM 4790 N N . LYS A 1 574 ? 18.177 -3.193 19.248 1.00 94.00 574 LYS A N 1
ATOM 4791 C CA . LYS A 1 574 ? 19.142 -3.294 18.145 1.00 94.00 574 LYS A CA 1
ATOM 4792 C C . LYS A 1 574 ? 19.010 -4.654 17.461 1.00 94.00 574 LYS A C 1
ATOM 4794 O O . LYS A 1 574 ? 19.143 -5.666 18.159 1.00 94.00 574 LYS A O 1
ATOM 4799 N N . HIS A 1 575 ? 18.793 -4.673 16.145 1.00 94.56 575 HIS A N 1
ATOM 4800 C CA . HIS A 1 575 ? 18.570 -5.875 15.326 1.00 94.56 575 HIS A CA 1
ATOM 4801 C C . HIS A 1 575 ? 17.483 -6.790 15.899 1.00 94.56 575 HIS A C 1
ATOM 4803 O O . HIS A 1 575 ? 17.703 -7.976 16.178 1.00 94.56 575 HIS A O 1
ATOM 4809 N N . LYS A 1 576 ? 16.316 -6.206 16.168 1.00 96.75 576 LYS A N 1
ATOM 4810 C CA . LYS A 1 576 ? 15.133 -6.925 16.642 1.00 96.75 576 LYS A CA 1
ATOM 4811 C C . LYS A 1 576 ? 13.945 -6.654 15.740 1.00 96.75 576 LYS A C 1
ATOM 4813 O O . LYS A 1 576 ? 13.833 -5.574 15.168 1.00 96.75 576 LYS A O 1
ATOM 4818 N N . MET A 1 577 ? 13.020 -7.605 15.716 1.00 97.94 577 MET A N 1
ATOM 4819 C CA . MET A 1 577 ? 11.718 -7.464 15.073 1.00 97.94 577 MET A CA 1
ATOM 4820 C C . MET A 1 577 ? 10.609 -7.719 16.093 1.00 97.94 577 MET A C 1
ATOM 4822 O O . MET A 1 577 ? 10.602 -8.756 16.755 1.00 97.94 577 MET A O 1
ATOM 4826 N N . LEU A 1 578 ? 9.679 -6.778 16.232 1.00 98.62 578 LEU A N 1
ATOM 4827 C CA . LEU A 1 578 ? 8.498 -6.901 17.082 1.00 98.62 578 LEU A CA 1
ATOM 4828 C C . LEU A 1 578 ? 7.292 -7.316 16.231 1.00 98.62 578 LEU A C 1
ATOM 4830 O O . LEU A 1 578 ? 6.955 -6.628 15.266 1.00 98.62 578 LEU A O 1
ATOM 4834 N N . LYS A 1 579 ? 6.615 -8.400 16.621 1.00 98.69 579 LYS A N 1
ATOM 4835 C CA . LYS A 1 579 ? 5.349 -8.850 16.025 1.00 98.69 579 LYS A CA 1
ATOM 4836 C C . LYS A 1 579 ? 4.239 -8.971 17.070 1.00 98.69 579 LYS A C 1
ATOM 4838 O O . LYS A 1 579 ? 4.507 -9.361 18.208 1.00 98.69 579 LYS A O 1
ATOM 4843 N N . LEU A 1 580 ? 2.997 -8.714 16.661 1.00 98.69 580 LEU A N 1
ATOM 4844 C CA . LEU A 1 580 ? 1.799 -9.171 17.374 1.00 98.69 580 LEU A CA 1
ATOM 4845 C C . LEU A 1 580 ? 1.366 -10.515 16.782 1.00 98.69 580 LEU A C 1
ATOM 4847 O O . LEU A 1 580 ? 1.144 -10.600 15.578 1.00 98.69 580 LEU A O 1
ATOM 4851 N N . LEU A 1 581 ? 1.259 -11.554 17.609 1.00 98.69 581 LEU A N 1
ATOM 4852 C CA . LEU A 1 581 ? 0.864 -12.897 17.184 1.00 98.69 581 LEU A CA 1
ATOM 4853 C C . LEU A 1 581 ? -0.547 -13.208 17.675 1.00 98.69 581 LEU A C 1
ATOM 4855 O O . LEU A 1 581 ? -0.792 -13.185 18.884 1.00 98.69 581 LEU A O 1
ATOM 4859 N N . ILE A 1 582 ? -1.439 -13.547 16.745 1.00 98.69 582 ILE A N 1
ATOM 4860 C CA . ILE A 1 582 ? -2.854 -13.833 17.002 1.00 98.69 582 ILE A CA 1
ATOM 4861 C C . ILE A 1 582 ? -3.143 -15.280 16.558 1.00 98.69 582 ILE A C 1
ATOM 4863 O O . ILE A 1 582 ? -3.287 -15.553 15.364 1.00 98.69 582 ILE A O 1
ATOM 4867 N N . PRO A 1 583 ? -3.162 -16.249 17.493 1.00 98.38 583 PRO A N 1
ATOM 4868 C CA . PRO A 1 583 ? -3.442 -17.651 17.186 1.00 98.38 583 PRO A CA 1
ATOM 4869 C C . PRO A 1 583 ? -4.947 -17.876 17.011 1.00 98.38 583 PRO A C 1
ATOM 4871 O O . PRO A 1 583 ? -5.674 -17.995 17.998 1.00 98.38 583 PRO A O 1
ATOM 4874 N N . LEU A 1 584 ? -5.410 -17.966 15.767 1.00 98.19 584 LEU A N 1
ATOM 4875 C CA . LEU A 1 584 ? -6.832 -18.100 15.451 1.00 98.19 584 LEU A CA 1
ATOM 4876 C C . LEU A 1 584 ? -7.321 -19.538 15.641 1.00 98.19 584 LEU A C 1
ATOM 4878 O O . LEU A 1 584 ? -6.607 -20.505 15.365 1.00 98.19 584 LEU A O 1
ATOM 4882 N N . ASN A 1 585 ? -8.556 -19.670 16.108 1.00 96.81 585 ASN A N 1
ATOM 4883 C CA . ASN A 1 585 ? -9.307 -20.915 16.181 1.00 96.81 585 ASN A CA 1
ATOM 4884 C C . ASN A 1 585 ? -10.106 -21.137 14.884 1.00 96.81 585 ASN A C 1
ATOM 4886 O O . ASN A 1 585 ? -11.315 -21.336 14.903 1.00 96.81 585 ASN A O 1
ATOM 4890 N N . ILE A 1 586 ? -9.418 -21.033 13.744 1.00 95.38 586 ILE A N 1
ATOM 4891 C CA . ILE A 1 586 ? -9.984 -21.232 12.408 1.00 95.38 586 ILE A CA 1
ATOM 4892 C C . ILE A 1 586 ? -9.090 -22.222 11.675 1.00 95.38 586 ILE A C 1
ATOM 4894 O O . ILE A 1 586 ? -7.871 -22.044 11.613 1.00 95.38 586 ILE A O 1
ATOM 4898 N N . ASN A 1 587 ? -9.692 -23.266 11.110 1.00 92.44 587 ASN A N 1
ATOM 4899 C CA . ASN A 1 587 ? -8.984 -24.166 10.213 1.00 92.44 587 ASN A CA 1
ATOM 4900 C C . ASN A 1 587 ? -9.067 -23.624 8.784 1.00 92.44 587 ASN A C 1
ATOM 4902 O O . ASN A 1 587 ? -10.055 -23.847 8.094 1.00 92.44 587 ASN A O 1
ATOM 4906 N N . SER A 1 588 ? -8.028 -22.910 8.362 1.00 94.62 588 SER A N 1
ATOM 4907 C CA . SER A 1 588 ? -7.849 -22.484 6.977 1.00 94.62 588 SER A CA 1
ATOM 4908 C C . SER A 1 588 ? -6.417 -22.757 6.528 1.00 94.62 588 SER A C 1
ATOM 4910 O O . SER A 1 588 ? -5.470 -22.639 7.311 1.00 94.62 588 SER A O 1
ATOM 4912 N N . GLU A 1 589 ? -6.254 -23.135 5.264 1.00 92.38 589 GLU A N 1
ATOM 4913 C CA . GLU A 1 589 ? -4.943 -23.270 4.618 1.00 92.38 589 GLU A CA 1
ATOM 4914 C C . GLU A 1 589 ? -4.496 -21.979 3.944 1.00 92.38 589 GLU A C 1
ATOM 4916 O O . GLU A 1 589 ? -3.319 -21.831 3.627 1.00 92.38 589 GLU A O 1
ATOM 4921 N N . THR A 1 590 ? -5.413 -21.033 3.756 1.00 95.94 590 THR A N 1
ATOM 4922 C CA . THR A 1 590 ? -5.185 -19.794 3.017 1.00 95.94 590 THR A CA 1
ATOM 4923 C C . THR A 1 590 ? -5.570 -18.570 3.830 1.00 95.94 590 THR A C 1
ATOM 4925 O O . THR A 1 590 ? -6.491 -18.603 4.644 1.00 95.94 590 THR A O 1
ATOM 4928 N N . ALA A 1 591 ? -4.903 -17.462 3.544 1.00 97.62 591 ALA A N 1
ATOM 4929 C CA . ALA A 1 591 ? -5.287 -16.136 3.996 1.00 97.62 591 ALA A CA 1
ATOM 4930 C C . ALA A 1 591 ? -5.417 -15.200 2.785 1.00 97.62 591 ALA A C 1
ATOM 4932 O O . ALA A 1 591 ? -4.674 -15.326 1.804 1.00 97.62 591 ALA A O 1
ATOM 4933 N N . VAL A 1 592 ? -6.375 -14.279 2.853 1.00 97.81 592 VAL A N 1
ATOM 4934 C CA . VAL A 1 592 ? -6.656 -13.274 1.822 1.00 97.81 592 VAL A CA 1
ATOM 4935 C C . VAL A 1 592 ? -6.088 -11.942 2.290 1.00 97.81 592 VAL A C 1
ATOM 4937 O O . VAL A 1 592 ? -6.467 -11.437 3.339 1.00 97.81 592 VAL A O 1
ATOM 4940 N N . PHE A 1 593 ? -5.165 -11.370 1.530 1.00 97.94 593 PHE A N 1
ATOM 4941 C CA . PHE A 1 593 ? -4.495 -10.115 1.857 1.00 97.94 593 PHE A CA 1
ATOM 4942 C C . PHE A 1 593 ? -5.026 -9.022 0.943 1.00 97.94 593 PHE A C 1
ATOM 4944 O O . PHE A 1 593 ? -5.062 -9.219 -0.273 1.00 97.94 593 PHE A O 1
ATOM 4951 N N . GLU A 1 594 ? -5.395 -7.869 1.499 1.00 97.44 594 GLU A N 1
ATOM 4952 C CA . GLU A 1 594 ? -5.735 -6.712 0.670 1.00 97.44 594 GLU A CA 1
ATOM 4953 C C . GLU A 1 594 ? -4.530 -6.315 -0.194 1.00 97.44 594 GLU A C 1
ATOM 4955 O O . GLU A 1 594 ? -3.399 -6.237 0.295 1.00 97.44 594 GLU A O 1
ATOM 4960 N N . ALA A 1 595 ? -4.788 -6.035 -1.466 1.00 95.62 595 ALA A N 1
ATOM 4961 C CA . ALA A 1 595 ? -3.840 -5.489 -2.425 1.00 95.62 595 ALA A CA 1
ATOM 4962 C C . ALA A 1 595 ? -4.429 -4.209 -3.056 1.00 95.62 595 ALA A C 1
ATOM 4964 O O . ALA A 1 595 ? -5.637 -3.970 -2.959 1.00 95.62 595 ALA A O 1
ATOM 4965 N N . PRO A 1 596 ? -3.622 -3.364 -3.720 1.00 95.75 596 PRO A N 1
ATOM 4966 C CA . PRO A 1 596 ? -4.132 -2.166 -4.389 1.00 95.75 596 PRO A CA 1
ATOM 4967 C C . PRO A 1 596 ? -5.252 -2.514 -5.390 1.00 95.75 596 PRO A C 1
ATOM 4969 O O . PRO A 1 596 ? -4.987 -3.169 -6.389 1.00 95.75 596 PRO A O 1
ATOM 4972 N N . TYR A 1 597 ? -6.503 -2.114 -5.123 1.00 95.56 597 TYR A N 1
ATOM 4973 C CA . TYR A 1 597 ? -7.694 -2.477 -5.925 1.00 95.56 597 TYR A CA 1
ATOM 4974 C C . TYR A 1 597 ? -7.917 -3.982 -6.135 1.00 95.56 597 TYR A C 1
ATOM 4976 O O . TYR A 1 597 ? -8.400 -4.421 -7.177 1.00 95.56 597 TYR A O 1
ATOM 4984 N N . GLY A 1 598 ? -7.591 -4.797 -5.138 1.00 94.00 598 GLY A N 1
ATOM 4985 C CA . GLY A 1 598 ? -7.851 -6.225 -5.215 1.00 94.00 598 GLY A CA 1
ATOM 4986 C C . GLY A 1 598 ? -7.421 -6.967 -3.967 1.00 94.00 598 GLY A C 1
ATOM 4987 O O . GLY A 1 598 ? -7.260 -6.391 -2.893 1.00 94.00 598 GLY A O 1
ATOM 4988 N N . VAL A 1 599 ? -7.217 -8.269 -4.125 1.00 96.00 599 VAL A N 1
ATOM 4989 C CA . VAL A 1 599 ? -6.718 -9.136 -3.060 1.00 96.00 599 VAL A CA 1
ATOM 4990 C C . VAL A 1 599 ? -5.724 -10.148 -3.614 1.00 96.00 599 VAL A C 1
ATOM 4992 O O . VAL A 1 599 ? -5.781 -10.532 -4.786 1.00 96.00 599 VAL A O 1
ATOM 4995 N N . THR A 1 600 ? -4.857 -10.630 -2.733 1.00 95.62 600 THR A N 1
ATOM 4996 C CA . THR A 1 600 ? -3.952 -11.746 -2.993 1.00 95.62 600 THR A CA 1
ATOM 4997 C C . THR A 1 600 ? -4.244 -12.878 -2.018 1.00 95.62 600 THR A C 1
ATOM 4999 O O . THR A 1 600 ? -4.247 -12.681 -0.805 1.00 95.62 600 THR A O 1
ATOM 5002 N N . ILE A 1 601 ? -4.436 -14.086 -2.542 1.00 95.44 601 ILE A N 1
ATOM 5003 C CA . ILE A 1 601 ? -4.618 -15.298 -1.738 1.00 95.44 601 ILE A CA 1
ATOM 5004 C C . ILE A 1 601 ? -3.253 -15.959 -1.545 1.00 95.44 601 ILE A C 1
ATOM 5006 O O . ILE A 1 601 ? -2.555 -16.229 -2.523 1.00 95.44 601 ILE A O 1
ATOM 5010 N N . ARG A 1 602 ? -2.868 -16.241 -0.296 1.00 96.19 602 ARG A N 1
ATOM 5011 C CA . ARG A 1 602 ? -1.612 -16.938 0.027 1.00 96.19 602 ARG A CA 1
ATOM 5012 C C . ARG A 1 602 ? -1.872 -18.143 0.912 1.00 96.19 602 ARG A C 1
ATOM 5014 O O . ARG A 1 602 ? -2.693 -18.077 1.825 1.00 96.19 602 ARG A O 1
ATOM 5021 N N . LYS A 1 603 ? -1.163 -19.237 0.643 1.00 96.56 603 LYS A N 1
ATOM 5022 C CA . LYS A 1 603 ? -1.210 -20.449 1.465 1.00 96.56 603 LYS A CA 1
ATOM 5023 C C . LYS A 1 603 ? -0.305 -20.317 2.681 1.00 96.56 603 LYS A C 1
ATOM 5025 O O . LYS A 1 603 ? 0.681 -19.589 2.645 1.00 96.56 603 LYS A O 1
ATOM 5030 N N . ASP A 1 604 ? -0.628 -21.062 3.730 1.00 95.50 604 ASP A N 1
ATOM 5031 C CA . ASP A 1 604 ? 0.253 -21.289 4.870 1.00 95.50 604 ASP A CA 1
ATOM 5032 C C . ASP A 1 604 ? 1.552 -21.975 4.391 1.00 95.50 604 ASP A C 1
ATOM 5034 O O . ASP A 1 604 ? 1.509 -23.135 3.955 1.00 95.50 604 ASP A O 1
ATOM 5038 N N . PRO A 1 605 ? 2.717 -21.305 4.492 1.00 94.88 605 PRO A N 1
ATOM 5039 C CA . PRO A 1 605 ? 4.004 -21.841 4.047 1.00 94.88 605 PRO A CA 1
ATOM 5040 C C . PRO A 1 605 ? 4.402 -23.155 4.728 1.00 94.88 605 PRO A C 1
ATOM 5042 O O . PRO A 1 605 ? 5.223 -23.899 4.198 1.00 94.88 605 PRO A O 1
ATOM 5045 N N . LEU A 1 606 ? 3.840 -23.461 5.903 1.00 93.31 606 LEU A N 1
ATOM 5046 C CA . LEU A 1 606 ? 4.123 -24.695 6.640 1.00 93.31 606 LEU A CA 1
ATOM 5047 C C . LEU A 1 606 ? 3.201 -25.858 6.251 1.00 93.31 606 LEU A C 1
ATOM 5049 O O . LEU A 1 606 ? 3.470 -26.990 6.649 1.00 93.31 606 LEU A O 1
ATOM 5053 N N . ARG A 1 607 ? 2.132 -25.600 5.487 1.00 93.00 607 ARG A N 1
ATOM 5054 C CA . ARG A 1 607 ? 1.137 -26.605 5.068 1.00 93.00 607 ARG A CA 1
ATOM 5055 C C . ARG A 1 607 ? 1.127 -26.865 3.559 1.00 93.00 607 ARG A C 1
ATOM 5057 O O . ARG A 1 607 ? 0.330 -27.664 3.088 1.00 93.00 607 ARG A O 1
ATOM 5064 N N . THR A 1 608 ? 2.011 -26.221 2.801 1.00 93.56 608 THR A N 1
ATOM 5065 C CA . THR A 1 608 ? 2.130 -26.384 1.345 1.00 93.56 608 THR A CA 1
ATOM 5066 C C . THR A 1 608 ? 3.410 -27.126 0.957 1.00 93.56 608 THR A C 1
ATOM 5068 O O . THR A 1 608 ? 4.455 -26.983 1.598 1.00 93.56 608 THR A O 1
ATOM 5071 N N . SER A 1 609 ? 3.350 -27.920 -0.114 1.00 94.00 609 SER A N 1
ATOM 5072 C CA . SER A 1 609 ? 4.528 -28.523 -0.749 1.00 94.00 609 SER A CA 1
ATOM 5073 C C . SER A 1 609 ? 5.131 -27.641 -1.843 1.00 94.00 609 SER A C 1
ATOM 5075 O O . SER A 1 609 ? 6.294 -27.849 -2.187 1.00 94.00 609 SER A O 1
ATOM 5077 N N . ASP A 1 610 ? 4.374 -26.668 -2.364 1.00 94.44 610 ASP A N 1
ATOM 5078 C CA . ASP A 1 610 ? 4.823 -25.753 -3.415 1.00 94.44 610 ASP A CA 1
ATOM 5079 C C . ASP A 1 610 ? 5.943 -24.843 -2.879 1.00 94.44 610 ASP A C 1
ATOM 5081 O O . ASP A 1 610 ? 5.719 -24.088 -1.924 1.00 94.44 610 ASP A O 1
ATOM 5085 N N . PRO A 1 611 ? 7.160 -24.902 -3.449 1.00 93.81 611 PRO A N 1
ATOM 5086 C CA . PRO A 1 611 ? 8.278 -24.114 -2.958 1.00 93.81 611 PRO A CA 1
ATOM 5087 C C . PRO A 1 611 ? 8.092 -22.598 -3.151 1.00 93.81 611 PRO A C 1
ATOM 5089 O O . PRO A 1 611 ? 8.654 -21.840 -2.358 1.00 93.81 611 PRO A O 1
ATOM 5092 N N . PHE A 1 612 ? 7.283 -22.141 -4.116 1.00 94.00 612 PHE A N 1
ATOM 5093 C CA . PHE A 1 612 ? 6.961 -20.715 -4.278 1.00 94.00 612 PHE A CA 1
ATOM 5094 C C . PHE A 1 612 ? 6.047 -20.218 -3.155 1.00 94.00 612 PHE A C 1
ATOM 5096 O O . PHE A 1 612 ? 6.230 -19.117 -2.640 1.00 94.00 612 PHE A O 1
ATOM 5103 N N . ASP A 1 613 ? 5.093 -21.039 -2.709 1.00 95.25 613 ASP A N 1
ATOM 5104 C CA . ASP A 1 613 ? 4.258 -20.695 -1.554 1.00 95.25 613 ASP A CA 1
ATOM 5105 C C . ASP A 1 613 ? 5.040 -20.782 -0.234 1.00 95.25 613 ASP A C 1
ATOM 5107 O O . ASP A 1 613 ? 4.841 -19.952 0.654 1.00 95.25 613 ASP A O 1
ATOM 5111 N N . LYS A 1 614 ? 5.998 -21.714 -0.109 1.00 94.50 614 LYS A N 1
ATOM 5112 C CA . LYS A 1 614 ? 6.899 -21.787 1.061 1.00 94.50 614 LYS A CA 1
ATOM 5113 C C . LYS A 1 614 ? 7.714 -20.509 1.270 1.00 94.50 614 LYS A C 1
ATOM 5115 O O . LYS A 1 614 ? 8.042 -20.170 2.407 1.00 94.50 614 LYS A O 1
ATOM 5120 N N . ALA A 1 615 ? 8.038 -19.794 0.194 1.00 93.69 615 ALA A N 1
ATOM 5121 C CA . ALA A 1 615 ? 8.813 -18.560 0.259 1.00 93.69 615 ALA A CA 1
ATOM 5122 C C . ALA A 1 615 ? 8.019 -17.357 0.815 1.00 93.69 615 ALA A C 1
ATOM 5124 O O . ALA A 1 615 ? 8.633 -16.347 1.173 1.00 93.69 615 ALA A O 1
ATOM 5125 N N . LYS A 1 616 ? 6.685 -17.459 0.936 1.00 95.50 616 LYS A N 1
ATOM 5126 C CA . LYS A 1 616 ? 5.761 -16.375 1.333 1.00 95.50 616 LYS A CA 1
ATOM 5127 C C . LYS A 1 616 ? 5.526 -16.293 2.849 1.00 95.50 616 LYS A C 1
ATOM 5129 O O . LYS A 1 616 ? 4.408 -16.068 3.308 1.00 95.50 616 LYS A O 1
ATOM 5134 N N . TYR A 1 617 ? 6.574 -16.484 3.650 1.00 94.88 617 TYR A N 1
ATOM 5135 C CA . TYR A 1 617 ? 6.478 -16.460 5.120 1.00 94.88 617 TYR A CA 1
ATOM 5136 C C . TYR A 1 617 ? 6.346 -15.050 5.720 1.00 94.88 617 TYR A C 1
ATOM 5138 O O . TYR A 1 617 ? 5.905 -14.911 6.859 1.00 94.88 617 TYR A O 1
ATOM 5146 N N . GLU A 1 618 ? 6.713 -14.017 4.961 1.00 97.00 618 GLU A N 1
ATOM 5147 C CA . GLU A 1 618 ? 6.501 -12.601 5.270 1.00 97.00 618 GLU A CA 1
ATOM 5148 C C . GLU A 1 618 ? 6.033 -11.920 3.981 1.00 97.00 618 GLU A C 1
ATOM 5150 O O . GLU A 1 618 ? 6.744 -11.940 2.976 1.00 97.00 618 GLU A O 1
ATOM 5155 N N . ALA A 1 619 ? 4.831 -11.357 3.973 1.00 97.00 619 ALA A N 1
ATOM 5156 C CA . ALA A 1 619 ? 4.190 -10.889 2.751 1.00 97.00 619 ALA A CA 1
ATOM 5157 C C . ALA A 1 619 ? 3.487 -9.537 2.945 1.00 97.00 619 ALA A C 1
ATOM 5159 O O . ALA A 1 619 ? 3.076 -9.221 4.068 1.00 97.00 619 ALA A O 1
ATOM 5160 N N . PRO A 1 620 ? 3.320 -8.753 1.862 1.00 97.12 620 PRO A N 1
ATOM 5161 C CA . PRO A 1 620 ? 2.619 -7.486 1.933 1.00 97.12 620 PRO A CA 1
ATOM 5162 C C . PRO A 1 620 ? 1.106 -7.710 2.041 1.00 97.12 620 PRO A C 1
ATOM 5164 O O . PRO A 1 620 ? 0.522 -8.501 1.295 1.00 97.12 620 PRO A O 1
ATOM 5167 N N . GLY A 1 621 ? 0.465 -6.991 2.951 1.00 96.19 621 GLY A N 1
ATOM 5168 C CA . GLY A 1 621 ? -0.978 -6.770 2.988 1.00 96.19 621 GLY A CA 1
ATOM 5169 C C . GLY A 1 621 ? -1.231 -5.275 3.109 1.00 96.19 621 GLY A C 1
ATOM 5170 O O . GLY A 1 621 ? -0.481 -4.583 3.791 1.00 96.19 621 GLY A O 1
ATOM 5171 N N . HIS A 1 622 ? -2.242 -4.753 2.426 1.00 94.75 622 HIS A N 1
ATOM 5172 C CA . HIS A 1 622 ? -2.487 -3.318 2.407 1.00 94.75 622 HIS A CA 1
ATOM 5173 C C . HIS A 1 622 ? -3.087 -2.856 3.751 1.00 94.75 622 HIS A C 1
ATOM 5175 O O . HIS A 1 622 ? -2.324 -2.488 4.643 1.00 94.75 622 HIS A O 1
ATOM 5181 N N . SER A 1 623 ? -4.403 -2.865 3.962 1.00 94.31 623 SER A N 1
ATOM 5182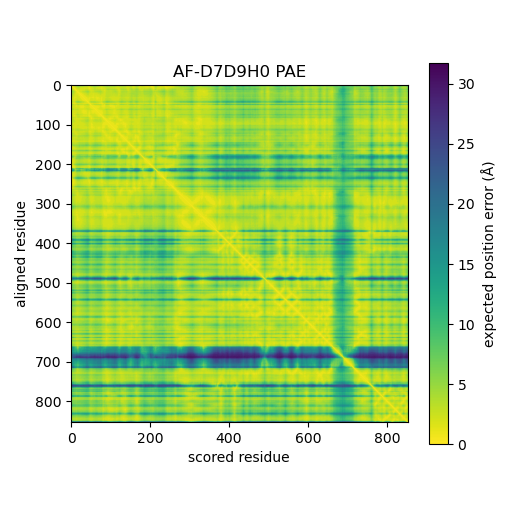 C CA . SER A 1 623 ? -5.036 -2.426 5.228 1.00 94.31 623 SER A CA 1
ATOM 5183 C C . SER A 1 623 ? -5.550 -3.577 6.082 1.00 94.31 623 SER A C 1
ATOM 5185 O O . SER A 1 623 ? -5.758 -3.390 7.281 1.00 94.31 623 SER A O 1
ATOM 5187 N N . TRP A 1 624 ? -5.760 -4.754 5.493 1.00 97.81 624 TRP A N 1
ATOM 5188 C CA . TRP A 1 624 ? -6.314 -5.903 6.197 1.00 97.81 624 TRP A CA 1
ATOM 5189 C C . TRP A 1 624 ? -5.855 -7.247 5.625 1.00 97.81 624 TRP A C 1
ATOM 5191 O O . TRP A 1 624 ? -5.403 -7.347 4.479 1.00 97.81 624 TRP A O 1
ATOM 5201 N N . VAL A 1 625 ? -5.990 -8.283 6.454 1.00 98.50 625 VAL A N 1
ATOM 5202 C CA . VAL A 1 625 ? -5.833 -9.699 6.098 1.00 98.50 625 VAL A CA 1
ATOM 5203 C C . VAL A 1 625 ? -7.015 -10.475 6.667 1.00 98.50 625 VAL A C 1
ATOM 5205 O O . VAL A 1 625 ? -7.312 -10.331 7.850 1.00 98.50 625 VAL A O 1
ATOM 5208 N N . ASP A 1 626 ? -7.666 -11.294 5.847 1.00 98.62 626 ASP A N 1
ATOM 5209 C CA . ASP A 1 626 ? -8.780 -12.156 6.235 1.00 98.62 626 ASP A CA 1
ATOM 5210 C C . ASP A 1 626 ? -8.376 -13.631 6.270 1.00 98.62 626 ASP A C 1
ATOM 5212 O O . ASP A 1 626 ? -7.663 -14.129 5.392 1.00 98.62 626 ASP A O 1
ATOM 5216 N N . ILE A 1 627 ? -8.855 -14.333 7.293 1.00 98.50 627 ILE A N 1
ATOM 5217 C CA . ILE A 1 627 ? -8.731 -15.779 7.432 1.00 98.50 627 ILE A CA 1
ATOM 5218 C C . ILE A 1 627 ? -10.123 -16.333 7.710 1.00 98.50 627 ILE A C 1
ATOM 5220 O O . ILE A 1 627 ? -10.685 -16.095 8.777 1.00 98.50 627 ILE A O 1
ATOM 5224 N N . SER A 1 628 ? -10.648 -17.117 6.774 1.00 97.44 628 SER A N 1
ATOM 5225 C CA . SER A 1 628 ? -11.991 -17.692 6.847 1.00 97.44 628 SER A CA 1
ATOM 5226 C C . SER A 1 628 ? -12.011 -19.157 6.411 1.00 97.44 628 SER A C 1
ATOM 5228 O O . SER A 1 628 ? -11.148 -19.609 5.659 1.00 97.44 628 SER A O 1
ATOM 5230 N N . ASN A 1 629 ? -12.988 -19.915 6.917 1.00 95.44 629 ASN A N 1
ATOM 5231 C CA . ASN A 1 629 ? -13.250 -21.312 6.535 1.00 95.44 629 ASN A CA 1
ATOM 5232 C C . ASN A 1 629 ? -14.504 -21.465 5.647 1.00 95.44 629 ASN A C 1
ATOM 5234 O O . ASN A 1 629 ? -14.983 -22.578 5.452 1.00 95.44 629 ASN A O 1
ATOM 5238 N N . GLY A 1 630 ? -15.050 -20.351 5.144 1.00 93.00 630 GLY A N 1
ATOM 5239 C CA . GLY A 1 630 ? -16.280 -20.291 4.347 1.00 93.00 630 GLY A CA 1
ATOM 5240 C C . GLY A 1 630 ? -17.549 -19.995 5.155 1.00 93.00 630 GLY A C 1
ATOM 5241 O O . GLY A 1 630 ? -18.456 -19.359 4.628 1.00 93.00 630 GLY A O 1
ATOM 5242 N N . GLU A 1 631 ? -17.605 -20.367 6.436 1.00 93.62 631 GLU A N 1
ATOM 5243 C CA . GLU A 1 631 ? -18.763 -20.115 7.315 1.00 93.62 631 GLU A CA 1
ATOM 5244 C C . GLU A 1 631 ? -18.501 -19.003 8.337 1.00 93.62 631 GLU A C 1
ATOM 5246 O O . GLU A 1 631 ? -19.404 -18.238 8.688 1.00 93.62 631 GLU A O 1
ATOM 5251 N N . PHE A 1 632 ? -17.255 -18.895 8.790 1.00 97.25 632 PHE A N 1
ATOM 5252 C CA . PHE A 1 632 ? -16.781 -17.925 9.764 1.00 97.25 632 PHE A CA 1
ATOM 5253 C C . PHE A 1 632 ? -15.399 -17.404 9.359 1.00 97.25 632 PHE A C 1
ATOM 5255 O O . PHE A 1 632 ? -14.556 -18.153 8.847 1.00 97.25 632 PHE A O 1
ATOM 5262 N N . GLY A 1 633 ? -15.163 -16.123 9.621 1.00 98.06 633 GLY A N 1
ATOM 5263 C CA . GLY A 1 633 ? -13.923 -15.443 9.290 1.00 98.06 633 GLY A CA 1
ATOM 5264 C C . GLY A 1 633 ? -13.484 -14.465 10.365 1.00 98.06 633 GLY A C 1
ATOM 5265 O O . GLY A 1 633 ? -14.280 -13.990 11.178 1.00 98.06 633 GLY A O 1
ATOM 5266 N N . VAL A 1 634 ? -12.183 -14.191 10.382 1.00 98.75 634 VAL A N 1
ATOM 5267 C CA . VAL A 1 634 ? -11.583 -13.143 11.203 1.00 98.75 634 VAL A CA 1
ATOM 5268 C C . VAL A 1 634 ? -10.666 -12.315 10.331 1.00 98.75 634 VAL A C 1
ATOM 5270 O O . VAL A 1 634 ? -9.644 -12.794 9.832 1.00 98.75 634 VAL A O 1
ATOM 5273 N N . SER A 1 635 ? -10.999 -11.038 10.249 1.00 98.75 635 SER A N 1
ATOM 5274 C CA . SER A 1 635 ? -10.195 -10.032 9.586 1.00 98.75 635 SER A CA 1
ATOM 5275 C C . SER A 1 635 ? -9.329 -9.280 10.597 1.00 98.75 635 SER A C 1
ATOM 5277 O O . SER A 1 635 ? -9.807 -8.800 11.628 1.00 98.75 635 SER A O 1
ATOM 5279 N N . ILE A 1 636 ? -8.036 -9.169 10.298 1.00 98.69 636 ILE A N 1
ATOM 5280 C CA . ILE A 1 636 ? -7.076 -8.340 11.027 1.00 98.69 636 ILE A CA 1
ATOM 5281 C C . ILE A 1 636 ? -6.856 -7.064 10.229 1.00 98.69 636 ILE A C 1
ATOM 5283 O O . ILE A 1 636 ? -6.337 -7.119 9.118 1.00 98.69 636 ILE A O 1
ATOM 5287 N N . ILE A 1 637 ? -7.236 -5.924 10.796 1.00 98.69 637 ILE A N 1
ATOM 5288 C CA . ILE A 1 637 ? -7.190 -4.611 10.136 1.00 98.69 637 ILE A CA 1
ATOM 5289 C C . ILE A 1 637 ? -6.127 -3.756 10.827 1.00 98.69 637 ILE A C 1
ATOM 5291 O O . ILE A 1 637 ? -6.003 -3.818 12.051 1.00 98.69 637 ILE A O 1
ATOM 5295 N N . THR A 1 638 ? -5.353 -2.955 10.090 1.00 97.56 638 THR A N 1
ATOM 5296 C CA . THR A 1 638 ? -4.315 -2.088 10.677 1.00 97.56 638 THR A CA 1
ATOM 5297 C C . THR A 1 638 ? -4.306 -0.675 10.100 1.00 97.56 638 THR A C 1
ATOM 5299 O O . THR A 1 638 ? -4.687 -0.439 8.956 1.00 97.56 638 THR A O 1
ATOM 5302 N N . ASP A 1 639 ? -3.820 0.284 10.893 1.00 91.69 639 ASP A N 1
ATOM 5303 C CA . ASP A 1 639 ? -3.727 1.691 10.477 1.00 91.69 639 ASP A CA 1
ATOM 5304 C C . ASP A 1 639 ? -2.611 1.967 9.459 1.00 91.69 639 ASP A C 1
ATOM 5306 O O . ASP A 1 639 ? -2.663 2.953 8.727 1.00 91.69 639 ASP A O 1
ATOM 5310 N N . SER A 1 640 ? -1.546 1.161 9.470 1.00 90.44 640 SER A N 1
ATOM 5311 C CA . SER A 1 640 ? -0.288 1.496 8.787 1.00 90.44 640 SER A CA 1
ATOM 5312 C C . SER A 1 640 ? 0.729 0.351 8.720 1.00 90.44 640 SER A C 1
ATOM 5314 O O . SER A 1 640 ? 1.924 0.612 8.556 1.00 90.44 640 SER A O 1
ATOM 5316 N N . LYS A 1 641 ? 0.316 -0.906 8.930 1.00 97.19 641 LYS A N 1
ATOM 5317 C CA . LYS A 1 641 ? 1.230 -2.058 8.891 1.00 97.19 641 LYS A CA 1
ATOM 5318 C C . LYS A 1 641 ? 1.025 -2.831 7.600 1.00 97.19 641 LYS A C 1
ATOM 5320 O O . LYS A 1 641 ? -0.098 -3.198 7.273 1.00 97.19 641 LYS A O 1
ATOM 5325 N N . TYR A 1 642 ? 2.132 -3.061 6.899 1.00 98.06 642 TYR A N 1
ATOM 5326 C CA . TYR A 1 642 ? 2.130 -3.722 5.598 1.00 98.06 642 TYR A CA 1
ATOM 5327 C C . TYR A 1 642 ? 2.708 -5.138 5.648 1.00 98.06 642 TYR A C 1
ATOM 5329 O O . TYR A 1 642 ? 2.397 -5.938 4.778 1.00 98.06 642 TYR A O 1
ATOM 5337 N N . GLY A 1 643 ? 3.531 -5.467 6.651 1.00 98.00 643 GLY A N 1
ATOM 5338 C CA . GLY A 1 643 ? 4.141 -6.792 6.798 1.00 98.00 643 GLY A CA 1
ATOM 5339 C C . GLY A 1 643 ? 3.285 -7.752 7.624 1.00 98.00 643 GLY A C 1
ATOM 5340 O O . GLY A 1 643 ? 2.898 -7.436 8.756 1.00 98.00 643 GLY A O 1
ATOM 5341 N N . TYR A 1 644 ? 3.020 -8.933 7.070 1.00 98.50 644 TYR A N 1
ATOM 5342 C CA . TYR A 1 644 ? 2.223 -9.977 7.707 1.00 98.50 644 TYR A CA 1
ATOM 5343 C C . TYR A 1 644 ? 2.813 -11.370 7.472 1.00 98.50 644 TYR A C 1
ATOM 5345 O O . TYR A 1 644 ? 3.450 -11.634 6.455 1.00 98.50 644 TYR A O 1
ATOM 5353 N N . SER A 1 645 ? 2.518 -12.296 8.383 1.00 97.81 645 SER A N 1
ATOM 5354 C CA . SER A 1 645 ? 2.844 -13.721 8.247 1.00 97.81 645 SER A CA 1
ATOM 5355 C C . SER A 1 645 ? 1.646 -14.591 8.626 1.00 97.81 645 SER A C 1
ATOM 5357 O O . SER A 1 645 ? 1.161 -14.470 9.751 1.00 97.81 645 SER A O 1
ATOM 5359 N N . TRP A 1 646 ? 1.202 -15.488 7.744 1.00 97.50 646 TRP A N 1
ATOM 5360 C CA . TRP A 1 646 ? 0.196 -16.517 8.046 1.00 97.50 646 TRP A CA 1
ATOM 5361 C C . TRP A 1 646 ? 0.879 -17.879 8.128 1.00 97.50 646 TRP A C 1
ATOM 5363 O O . TRP A 1 646 ? 1.284 -18.424 7.106 1.00 97.50 646 TRP A O 1
ATOM 5373 N N . MET A 1 647 ? 1.078 -18.397 9.341 1.00 96.00 647 MET A N 1
ATOM 5374 C CA . MET A 1 647 ? 1.843 -19.630 9.550 1.00 96.00 647 MET A CA 1
ATOM 5375 C C . MET A 1 647 ? 1.252 -20.464 10.679 1.00 96.00 647 MET A C 1
ATOM 5377 O O . MET A 1 647 ? 1.139 -19.991 11.812 1.00 96.00 647 MET A O 1
ATOM 5381 N N . ASN A 1 648 ? 0.923 -21.721 10.387 1.00 94.00 648 ASN A N 1
ATOM 5382 C CA . ASN A 1 648 ? 0.371 -22.697 11.322 1.00 94.00 648 ASN A CA 1
ATOM 5383 C C . ASN A 1 648 ? -0.750 -22.097 12.180 1.00 94.00 648 ASN A C 1
ATOM 5385 O O . ASN A 1 648 ? -0.635 -22.062 13.404 1.00 94.00 648 ASN A O 1
ATOM 5389 N N . GLY A 1 649 ? -1.808 -21.567 11.561 1.00 95.38 649 GLY A N 1
ATOM 5390 C CA . GLY A 1 649 ? -2.969 -21.018 12.276 1.00 95.38 649 GLY A CA 1
ATOM 5391 C C . GLY A 1 649 ? -2.677 -19.778 13.137 1.00 95.38 649 GLY A C 1
ATOM 5392 O O . GLY A 1 649 ? -3.373 -19.540 14.127 1.00 95.38 649 GLY A O 1
ATOM 5393 N N . ILE A 1 650 ? -1.595 -19.048 12.854 1.00 97.88 650 ILE A N 1
ATOM 5394 C CA . ILE A 1 650 ? -1.211 -17.816 13.550 1.00 97.88 650 ILE A CA 1
ATOM 5395 C C . ILE A 1 650 ? -1.023 -16.723 12.505 1.00 97.88 650 ILE A C 1
ATOM 5397 O O . ILE A 1 650 ? -0.158 -16.834 11.635 1.00 97.88 650 ILE A O 1
ATOM 5401 N N . ILE A 1 651 ? -1.798 -15.647 12.634 1.00 98.31 651 ILE A N 1
ATOM 5402 C CA . ILE A 1 651 ? -1.546 -14.403 11.910 1.00 98.31 651 ILE A CA 1
ATOM 5403 C C . ILE A 1 651 ? -0.605 -13.536 12.750 1.00 98.31 651 ILE A C 1
ATOM 5405 O O . ILE A 1 651 ? -0.853 -13.252 13.925 1.00 98.31 651 ILE A O 1
ATOM 5409 N N . GLY A 1 652 ? 0.533 -13.187 12.161 1.00 98.38 652 GLY A N 1
ATOM 5410 C CA . GLY A 1 652 ? 1.535 -12.302 12.735 1.00 98.38 652 GLY A CA 1
ATOM 5411 C C . GLY A 1 652 ? 1.511 -10.956 12.028 1.00 98.38 652 GLY A C 1
ATOM 5412 O O . GLY A 1 652 ? 1.705 -10.916 10.818 1.00 98.38 652 GLY A O 1
ATOM 5413 N N . VAL A 1 653 ? 1.309 -9.873 12.777 1.00 98.69 653 VAL A N 1
ATOM 5414 C CA . VAL A 1 653 ? 1.425 -8.497 12.271 1.00 98.69 653 VAL A CA 1
ATOM 5415 C C . VAL A 1 653 ? 2.815 -7.974 12.608 1.00 98.69 653 VAL A C 1
ATOM 5417 O O . VAL A 1 653 ? 3.187 -7.915 13.785 1.00 98.69 653 VAL A O 1
ATOM 5420 N N . SER A 1 654 ? 3.586 -7.594 11.593 1.00 98.50 654 SER A N 1
ATOM 5421 C CA . SER A 1 654 ? 4.927 -7.029 11.742 1.00 98.50 654 SER A CA 1
ATOM 5422 C C . SER A 1 654 ? 4.840 -5.561 12.155 1.00 98.50 654 SER A C 1
ATOM 5424 O O . SER A 1 654 ? 4.341 -4.721 11.410 1.00 98.50 654 SER A O 1
ATOM 5426 N N . LEU A 1 655 ? 5.285 -5.240 13.375 1.00 98.12 655 LEU A N 1
ATOM 5427 C CA . LEU A 1 655 ? 5.070 -3.919 13.976 1.00 98.12 655 LEU A CA 1
ATOM 5428 C C . LEU A 1 655 ? 6.248 -2.977 13.767 1.00 98.12 655 LEU A C 1
ATOM 5430 O O . LEU A 1 655 ? 6.046 -1.844 13.336 1.00 98.12 655 LEU A O 1
ATOM 5434 N N . LEU A 1 656 ? 7.450 -3.430 14.130 1.00 97.69 656 LEU A N 1
ATOM 5435 C CA . LEU A 1 656 ? 8.685 -2.647 14.095 1.00 97.69 656 LEU A CA 1
ATOM 5436 C C . LEU A 1 656 ? 9.881 -3.559 13.834 1.00 97.69 656 LEU A C 1
ATOM 5438 O O . LEU A 1 656 ? 9.921 -4.693 14.317 1.00 97.69 656 LEU A O 1
ATOM 5442 N N . ARG A 1 657 ? 10.888 -3.020 13.148 1.00 97.00 657 ARG A N 1
ATOM 5443 C CA . ARG A 1 657 ? 12.237 -3.591 13.052 1.00 97.00 657 ARG A CA 1
ATOM 5444 C C . ARG A 1 657 ? 13.266 -2.559 13.515 1.00 97.00 657 ARG A C 1
ATOM 5446 O O . ARG A 1 657 ? 12.965 -1.372 13.566 1.00 97.00 657 ARG A O 1
ATOM 5453 N N . SER A 1 658 ? 14.462 -2.998 13.894 1.00 95.56 658 SER A N 1
ATOM 5454 C CA . SER A 1 658 ? 15.608 -2.118 14.179 1.00 95.56 658 SER A CA 1
ATOM 5455 C C . SER A 1 658 ? 16.875 -2.570 13.442 1.00 95.56 658 SER A C 1
ATOM 5457 O O . SER A 1 658 ? 17.846 -2.941 14.106 1.00 95.56 658 SER A O 1
ATOM 5459 N N . PRO A 1 659 ? 16.878 -2.576 12.094 1.00 94.31 659 PRO A N 1
ATOM 5460 C CA . PRO A 1 659 ? 18.094 -2.782 11.312 1.00 94.31 659 PRO A CA 1
ATOM 5461 C C . PRO A 1 659 ? 19.021 -1.563 11.429 1.00 94.31 659 PRO A C 1
ATOM 5463 O O . PRO A 1 659 ? 18.629 -0.514 11.958 1.00 94.31 659 PRO A O 1
ATOM 5466 N N . LEU A 1 660 ? 20.248 -1.678 10.938 1.00 90.75 660 LEU A N 1
ATOM 5467 C CA . LEU A 1 660 ? 21.103 -0.527 10.665 1.00 90.75 660 LEU A CA 1
ATOM 5468 C C . LEU A 1 660 ? 20.656 0.197 9.397 1.00 90.75 660 LEU A C 1
ATOM 5470 O O . LEU A 1 660 ? 20.107 -0.403 8.473 1.00 90.75 660 LEU A O 1
ATOM 5474 N N . PHE A 1 661 ? 20.927 1.503 9.353 1.00 86.94 661 PHE A N 1
ATOM 5475 C CA . PHE A 1 661 ? 20.835 2.236 8.095 1.00 86.94 661 PHE A CA 1
ATOM 5476 C C . PHE A 1 661 ? 21.830 1.661 7.067 1.00 86.94 661 PHE A C 1
ATOM 5478 O O . PHE A 1 661 ? 22.947 1.296 7.449 1.00 86.94 661 PHE A O 1
ATOM 5485 N N . PRO A 1 662 ? 21.465 1.612 5.774 1.00 86.00 662 PRO A N 1
ATOM 5486 C CA . PRO A 1 662 ? 22.394 1.317 4.688 1.00 86.00 662 PRO A CA 1
ATOM 5487 C C . PRO A 1 662 ? 23.651 2.201 4.739 1.00 86.00 662 PRO A C 1
ATOM 5489 O O . PRO A 1 662 ? 23.581 3.389 5.060 1.00 86.00 662 PRO A O 1
ATOM 5492 N N . VAL A 1 663 ? 24.807 1.620 4.405 1.00 69.56 663 VAL A N 1
ATOM 5493 C CA . VAL A 1 663 ? 26.111 2.305 4.416 1.00 69.56 663 VAL A CA 1
ATOM 5494 C C . VAL A 1 663 ? 26.565 2.561 2.992 1.00 69.56 663 VAL A C 1
ATOM 5496 O O . VAL A 1 663 ? 26.880 1.605 2.279 1.00 69.56 663 VAL A O 1
ATOM 5499 N N . ARG A 1 664 ? 26.686 3.835 2.605 1.00 72.44 664 ARG A N 1
ATOM 5500 C CA . ARG A 1 664 ? 27.165 4.211 1.269 1.00 72.44 664 ARG A CA 1
ATOM 5501 C C . ARG A 1 664 ? 28.546 3.623 0.988 1.00 72.44 664 ARG A C 1
ATOM 5503 O O . ARG A 1 664 ? 28.730 3.017 -0.053 1.00 72.44 664 ARG A O 1
ATOM 5510 N N . GLU A 1 665 ? 29.478 3.704 1.934 1.00 69.31 665 GLU A N 1
ATOM 5511 C CA . GLU A 1 665 ? 30.863 3.241 1.773 1.00 69.31 665 GLU A CA 1
ATOM 5512 C C . GLU A 1 665 ? 30.993 1.716 1.688 1.00 69.31 665 GLU A C 1
ATOM 5514 O O . GLU A 1 665 ? 31.823 1.200 0.940 1.00 69.31 665 GLU A O 1
ATOM 5519 N N . ALA A 1 666 ? 30.188 0.974 2.456 1.00 64.62 666 ALA A N 1
ATOM 5520 C CA . ALA A 1 666 ? 30.199 -0.485 2.371 1.00 64.62 666 ALA A CA 1
ATOM 5521 C C . ALA A 1 666 ? 29.563 -0.957 1.057 1.00 64.62 666 ALA A C 1
ATOM 5523 O O . ALA A 1 666 ? 30.023 -1.945 0.484 1.00 64.62 666 ALA A O 1
ATOM 5524 N N . TYR A 1 667 ? 28.543 -0.238 0.573 1.00 65.50 667 TYR A N 1
ATOM 5525 C CA . TYR A 1 667 ? 27.927 -0.503 -0.721 1.00 65.50 667 TYR A CA 1
ATOM 5526 C C . TYR A 1 667 ? 28.872 -0.175 -1.879 1.00 65.50 667 TYR A C 1
ATOM 5528 O O . TYR A 1 667 ? 29.122 -1.044 -2.707 1.00 65.50 667 TYR A O 1
ATOM 5536 N N . THR A 1 668 ? 29.473 1.018 -1.918 1.00 65.31 668 THR A N 1
ATOM 5537 C CA . THR A 1 668 ? 30.409 1.396 -2.991 1.00 65.31 668 THR A CA 1
ATOM 5538 C C . THR A 1 668 ? 31.613 0.461 -3.034 1.00 65.31 668 THR A C 1
ATOM 5540 O O . THR A 1 668 ? 31.946 -0.048 -4.100 1.00 65.31 668 THR A O 1
ATOM 5543 N N . GLY A 1 669 ? 32.188 0.117 -1.876 1.00 63.19 669 GLY A N 1
ATOM 5544 C CA . GLY A 1 669 ? 33.260 -0.876 -1.798 1.00 63.19 669 GLY A CA 1
ATOM 5545 C C . GLY A 1 669 ? 32.837 -2.261 -2.302 1.00 63.19 669 GLY A C 1
ATOM 5546 O O . GLY A 1 669 ? 33.619 -2.932 -2.976 1.00 63.19 669 GLY A O 1
ATOM 5547 N N . TYR A 1 670 ? 31.601 -2.696 -2.026 1.00 63.03 670 TYR A N 1
ATOM 5548 C CA . TYR A 1 670 ? 31.060 -3.931 -2.598 1.00 63.03 670 TYR A CA 1
ATOM 5549 C C . TYR A 1 670 ? 30.913 -3.835 -4.116 1.00 63.03 670 TYR A C 1
ATOM 5551 O O . TYR A 1 670 ? 31.363 -4.742 -4.808 1.00 63.03 670 TYR A O 1
ATOM 5559 N N . VAL A 1 671 ? 30.333 -2.751 -4.632 1.00 62.34 671 VAL A N 1
ATOM 5560 C CA . VAL A 1 671 ? 30.117 -2.538 -6.068 1.00 62.34 671 VAL A CA 1
ATOM 5561 C C . VAL A 1 671 ? 31.439 -2.491 -6.829 1.00 62.34 671 VAL A C 1
ATOM 5563 O O . VAL A 1 671 ? 31.547 -3.130 -7.871 1.00 62.34 671 VAL A O 1
ATOM 5566 N N . ASP A 1 672 ? 32.460 -1.808 -6.316 1.00 62.91 672 ASP A N 1
ATOM 5567 C CA . ASP A 1 672 ? 33.765 -1.699 -6.980 1.00 62.91 672 ASP A CA 1
ATOM 5568 C C . ASP A 1 672 ? 34.475 -3.054 -7.059 1.00 62.91 672 ASP A C 1
ATOM 5570 O O . ASP A 1 672 ? 34.969 -3.459 -8.116 1.00 62.91 672 ASP A O 1
ATOM 5574 N N . ILE A 1 673 ? 34.470 -3.805 -5.954 1.00 61.62 673 ILE A N 1
ATOM 5575 C CA . ILE A 1 673 ? 35.040 -5.153 -5.922 1.00 61.62 673 ILE A CA 1
ATOM 5576 C C . ILE A 1 673 ? 34.203 -6.095 -6.791 1.00 61.62 673 ILE A C 1
ATOM 5578 O O . ILE A 1 673 ? 34.771 -6.894 -7.532 1.00 61.62 673 ILE A O 1
ATOM 5582 N N . TYR A 1 674 ? 32.873 -6.000 -6.736 1.00 58.50 674 TYR A N 1
ATOM 5583 C CA . TYR A 1 674 ? 31.974 -6.813 -7.546 1.00 58.50 674 TYR A CA 1
ATOM 5584 C C . TYR A 1 674 ? 32.192 -6.544 -9.029 1.00 58.50 674 TYR A C 1
ATOM 5586 O O . TYR A 1 674 ? 32.389 -7.506 -9.751 1.00 58.50 674 TYR A O 1
ATOM 5594 N N . LYS A 1 675 ? 32.273 -5.288 -9.484 1.00 58.47 675 LYS A N 1
ATOM 5595 C CA . LYS A 1 675 ? 32.593 -4.919 -10.877 1.00 58.47 675 LYS A CA 1
ATOM 5596 C C . LYS A 1 675 ? 33.950 -5.476 -11.314 1.00 58.47 675 LYS A C 1
ATOM 5598 O O . LYS A 1 675 ? 34.053 -6.100 -12.370 1.00 58.47 675 LYS A O 1
ATOM 5603 N N . HIS A 1 676 ? 34.983 -5.328 -10.481 1.00 60.28 676 HIS A N 1
ATOM 5604 C CA . HIS A 1 676 ? 36.320 -5.876 -10.755 1.00 60.28 676 HIS A CA 1
ATOM 5605 C C . HIS A 1 676 ? 36.317 -7.406 -10.854 1.00 60.28 676 HIS A C 1
ATOM 5607 O O . HIS A 1 676 ? 36.942 -7.992 -11.740 1.00 60.28 676 HIS A O 1
ATOM 5613 N N . ILE A 1 677 ? 35.574 -8.063 -9.964 1.00 56.00 677 ILE A N 1
ATOM 5614 C CA . ILE A 1 677 ? 35.381 -9.510 -9.965 1.00 56.00 677 ILE A CA 1
ATOM 5615 C C . ILE A 1 677 ? 34.515 -9.937 -11.144 1.00 56.00 677 ILE A C 1
ATOM 5617 O O . ILE A 1 677 ? 34.845 -10.934 -11.753 1.00 56.00 677 ILE A O 1
ATOM 5621 N N . GLN A 1 678 ? 33.460 -9.220 -11.519 1.00 52.75 678 GLN A N 1
ATOM 5622 C CA . GLN A 1 678 ? 32.577 -9.565 -12.635 1.00 52.75 678 GLN A CA 1
ATOM 5623 C C . GLN A 1 678 ? 33.347 -9.553 -13.959 1.00 52.75 678 GLN A C 1
ATOM 5625 O O . GLN A 1 678 ? 33.143 -10.442 -14.788 1.00 52.75 678 GLN A O 1
ATOM 5630 N N . ASN A 1 679 ? 34.262 -8.591 -14.117 1.00 53.72 679 ASN A N 1
ATOM 5631 C CA . ASN A 1 679 ? 35.180 -8.517 -15.250 1.00 53.72 679 ASN A CA 1
ATOM 5632 C C . ASN A 1 679 ? 36.155 -9.708 -15.271 1.00 53.72 679 ASN A C 1
ATOM 5634 O O . ASN A 1 679 ? 36.353 -10.296 -16.324 1.00 53.72 679 ASN A O 1
ATOM 5638 N N . LYS A 1 680 ? 36.694 -10.137 -14.118 1.00 53.44 680 LYS A N 1
ATOM 5639 C CA . LYS A 1 680 ? 37.653 -11.265 -14.024 1.00 53.44 680 LYS A CA 1
ATOM 5640 C C . LYS A 1 680 ? 37.027 -12.667 -13.921 1.00 53.44 680 LYS A C 1
ATOM 5642 O O . LYS A 1 680 ? 37.635 -13.657 -14.313 1.00 53.44 680 LYS A O 1
ATOM 5647 N N . MET A 1 681 ? 35.835 -12.797 -13.342 1.00 49.41 681 MET A N 1
ATOM 5648 C CA . MET A 1 681 ? 35.136 -14.069 -13.116 1.00 49.41 681 MET A CA 1
ATOM 5649 C C . MET A 1 681 ? 34.469 -14.579 -14.381 1.00 49.41 681 MET A C 1
ATOM 5651 O O . MET A 1 681 ? 34.294 -15.788 -14.502 1.00 49.41 681 MET A O 1
ATOM 5655 N N . PHE A 1 682 ? 34.094 -13.699 -15.309 1.00 50.25 682 PHE A N 1
ATOM 5656 C CA . PHE A 1 682 ? 33.565 -14.140 -16.596 1.00 50.25 682 PHE A CA 1
ATOM 5657 C C . PHE A 1 682 ? 34.612 -14.911 -17.404 1.00 50.25 682 PHE A C 1
ATOM 5659 O O . PHE A 1 682 ? 34.285 -15.976 -17.925 1.00 50.25 682 PHE A O 1
ATOM 5666 N N . ASP A 1 683 ? 35.877 -14.481 -17.366 1.00 48.72 683 ASP A N 1
ATOM 5667 C CA . ASP A 1 683 ? 36.992 -15.247 -17.935 1.00 48.72 683 ASP A CA 1
ATOM 5668 C C . ASP A 1 683 ? 37.108 -16.639 -17.279 1.00 48.72 683 ASP A C 1
ATOM 5670 O O . ASP A 1 683 ? 37.316 -17.647 -17.949 1.00 48.72 683 ASP A O 1
ATOM 5674 N N . LEU A 1 684 ? 36.882 -16.740 -15.963 1.00 44.59 684 LEU A N 1
ATOM 5675 C CA . LEU A 1 684 ? 36.994 -17.995 -15.204 1.00 44.59 684 LEU A CA 1
ATOM 5676 C C . LEU A 1 684 ? 35.803 -18.953 -15.371 1.00 44.59 684 LEU A C 1
ATOM 5678 O O . LEU A 1 684 ? 35.997 -20.171 -15.359 1.00 44.59 684 LEU A O 1
ATOM 5682 N N . ILE A 1 685 ? 34.580 -18.434 -15.519 1.00 48.91 685 ILE A N 1
ATOM 5683 C CA . ILE A 1 685 ? 33.368 -19.238 -15.763 1.00 48.91 685 ILE A CA 1
ATOM 5684 C C . ILE A 1 685 ? 33.448 -19.911 -17.142 1.00 48.91 685 ILE A C 1
ATOM 5686 O O . ILE A 1 685 ? 32.978 -21.040 -17.292 1.00 48.91 685 ILE A O 1
ATOM 5690 N N . PHE A 1 686 ? 34.104 -19.271 -18.114 1.00 46.59 686 PHE A N 1
ATOM 5691 C CA . PHE A 1 686 ? 34.308 -19.820 -19.456 1.00 46.59 686 PHE A CA 1
ATOM 5692 C C . PHE A 1 686 ? 35.485 -20.815 -19.540 1.00 46.59 686 PHE A C 1
ATOM 5694 O O . PHE A 1 686 ? 35.440 -21.770 -20.314 1.00 46.59 686 PHE A O 1
ATOM 5701 N N . LEU A 1 687 ? 36.500 -20.685 -18.674 1.00 44.06 687 LEU A N 1
ATOM 5702 C CA . LEU A 1 687 ? 37.689 -21.558 -18.626 1.00 44.06 687 LEU A CA 1
ATOM 5703 C C . LEU A 1 687 ? 37.468 -22.950 -17.984 1.00 44.06 687 LEU A C 1
ATOM 5705 O O . LEU A 1 687 ? 38.425 -23.600 -17.569 1.00 44.06 687 LEU A O 1
ATOM 5709 N N . LYS A 1 688 ? 36.227 -23.455 -17.890 1.00 48.31 688 LYS A N 1
ATOM 5710 C CA . LYS A 1 688 ? 35.892 -24.774 -17.292 1.00 48.31 688 LYS A CA 1
ATOM 5711 C C . LYS A 1 688 ? 36.386 -24.982 -15.847 1.00 48.31 688 LYS A C 1
ATOM 5713 O O . LYS A 1 688 ? 36.410 -26.120 -15.364 1.00 48.31 688 LYS A O 1
ATOM 5718 N N . PHE A 1 689 ? 36.730 -23.930 -15.104 1.00 46.50 689 PHE A N 1
ATOM 5719 C CA . PHE A 1 689 ? 37.059 -24.083 -13.690 1.00 46.50 689 PHE A CA 1
ATOM 5720 C C . PHE A 1 689 ? 35.773 -24.348 -12.895 1.00 46.50 689 PHE A C 1
ATOM 5722 O O . PHE A 1 689 ? 34.952 -23.462 -12.659 1.00 46.50 689 PHE A O 1
ATOM 5729 N N . LYS A 1 690 ? 35.587 -25.628 -12.534 1.00 51.31 690 LYS A N 1
ATOM 5730 C CA . LYS A 1 690 ? 34.457 -26.175 -11.764 1.00 51.31 690 LYS A CA 1
ATOM 5731 C C . LYS A 1 690 ? 34.071 -25.259 -10.598 1.00 51.31 690 LYS A C 1
ATOM 5733 O O . LYS A 1 690 ? 34.926 -24.621 -9.985 1.00 51.31 690 LYS A O 1
ATOM 5738 N N . GLY A 1 691 ? 32.787 -25.299 -10.224 1.00 55.62 691 GLY A N 1
ATOM 5739 C CA . GLY A 1 691 ? 32.135 -24.449 -9.216 1.00 55.62 691 GLY A CA 1
ATOM 5740 C C . GLY A 1 691 ? 32.800 -24.315 -7.836 1.00 55.62 691 GLY A C 1
ATOM 5741 O O . GLY A 1 691 ? 32.314 -23.536 -7.028 1.00 55.62 691 GLY A O 1
ATOM 5742 N N . LEU A 1 692 ? 33.905 -25.010 -7.557 1.00 54.81 692 LEU A N 1
ATOM 5743 C CA . LEU A 1 692 ? 34.743 -24.816 -6.377 1.00 54.81 692 LEU A CA 1
ATOM 5744 C C . LEU A 1 692 ? 35.470 -23.458 -6.380 1.00 54.81 692 LEU A C 1
ATOM 5746 O O . LEU A 1 692 ? 35.400 -22.754 -5.382 1.00 54.81 692 LEU A O 1
ATOM 5750 N N . ILE A 1 693 ? 36.095 -23.038 -7.489 1.00 57.03 693 ILE A N 1
ATOM 5751 C CA . ILE A 1 693 ? 36.809 -21.741 -7.551 1.00 57.03 693 ILE A CA 1
ATOM 5752 C C . ILE A 1 693 ? 35.825 -20.573 -7.463 1.00 57.03 693 ILE A C 1
ATOM 5754 O O . ILE A 1 693 ? 36.044 -19.636 -6.701 1.00 57.03 693 ILE A O 1
ATOM 5758 N N . ARG A 1 694 ? 34.685 -20.676 -8.156 1.00 54.38 694 ARG A N 1
ATOM 5759 C CA . ARG A 1 694 ? 33.576 -19.718 -8.034 1.00 54.38 694 ARG A CA 1
ATOM 5760 C C . ARG A 1 694 ? 33.052 -19.634 -6.599 1.00 54.38 694 ARG A C 1
ATOM 5762 O O . ARG A 1 694 ? 32.824 -18.537 -6.108 1.00 54.38 694 ARG A O 1
ATOM 5769 N N . LYS A 1 695 ? 32.889 -20.772 -5.913 1.00 60.75 695 LYS A N 1
ATOM 5770 C CA . LYS A 1 695 ? 32.505 -20.797 -4.494 1.00 60.75 695 LYS A CA 1
ATOM 5771 C C . LYS A 1 695 ? 33.557 -20.126 -3.613 1.00 60.75 695 LYS A C 1
ATOM 5773 O O . LYS A 1 695 ? 33.172 -19.307 -2.798 1.00 60.75 695 LYS A O 1
ATOM 5778 N N . ILE A 1 696 ? 34.848 -20.406 -3.807 1.00 64.75 696 ILE A N 1
ATOM 5779 C CA . ILE A 1 696 ? 35.943 -19.801 -3.026 1.00 64.75 696 ILE A CA 1
ATOM 5780 C C . ILE A 1 696 ? 36.005 -18.283 -3.236 1.00 64.75 696 ILE A C 1
ATOM 5782 O O . ILE A 1 696 ? 36.047 -17.540 -2.260 1.00 64.75 696 ILE A O 1
ATOM 5786 N N . LEU A 1 697 ? 35.966 -17.810 -4.484 1.00 61.28 697 LEU A N 1
ATOM 5787 C CA . LEU A 1 697 ? 35.982 -16.378 -4.803 1.00 61.28 697 LEU A CA 1
ATOM 5788 C C . LEU A 1 697 ? 34.747 -15.663 -4.252 1.00 61.28 697 LEU A C 1
ATOM 5790 O O . LEU A 1 697 ? 34.885 -14.618 -3.621 1.00 61.28 697 LEU A O 1
ATOM 5794 N N . ASN A 1 698 ? 33.561 -16.260 -4.408 1.00 60.59 698 ASN A N 1
ATOM 5795 C CA . ASN A 1 698 ? 32.346 -15.743 -3.790 1.00 60.59 698 ASN A CA 1
ATOM 5796 C C . ASN A 1 698 ? 32.490 -15.715 -2.267 1.00 60.59 698 ASN A C 1
ATOM 5798 O O . ASN A 1 698 ? 32.212 -14.693 -1.662 1.00 60.59 698 ASN A O 1
ATOM 5802 N N . SER A 1 699 ? 32.986 -16.776 -1.629 1.00 66.06 699 SER A N 1
ATOM 5803 C CA . SER A 1 699 ? 33.216 -16.803 -0.181 1.00 66.06 699 SER A CA 1
ATOM 5804 C C . SER A 1 699 ? 34.198 -15.721 0.282 1.00 66.06 699 SER A C 1
ATOM 5806 O O . SER A 1 699 ? 33.942 -15.084 1.298 1.00 66.06 699 SER A O 1
ATOM 5808 N N . LEU A 1 700 ? 35.281 -15.464 -0.455 1.00 66.88 700 LEU A N 1
ATOM 5809 C CA . LEU A 1 700 ? 36.240 -14.399 -0.138 1.00 66.88 700 LEU A CA 1
ATOM 5810 C C . LEU A 1 700 ? 35.626 -13.004 -0.291 1.00 66.88 700 LEU A C 1
ATOM 5812 O O . LEU A 1 700 ? 35.793 -12.173 0.602 1.00 66.88 700 LEU A O 1
ATOM 5816 N N . LEU A 1 701 ? 34.882 -12.764 -1.377 1.00 64.81 701 LEU A N 1
ATOM 5817 C CA . LEU A 1 701 ? 34.124 -11.527 -1.577 1.00 64.81 701 LEU A CA 1
ATOM 5818 C C . LEU A 1 701 ? 33.160 -11.311 -0.412 1.00 64.81 701 LEU A C 1
ATOM 5820 O O . LEU A 1 701 ? 33.214 -10.287 0.253 1.00 64.81 701 LEU A O 1
ATOM 5824 N N . MET A 1 702 ? 32.359 -12.327 -0.105 1.00 64.56 702 MET A N 1
ATOM 5825 C CA . MET A 1 702 ? 31.392 -12.332 0.987 1.00 64.56 702 MET A CA 1
ATOM 5826 C C . MET A 1 702 ? 32.029 -12.026 2.344 1.00 64.56 702 MET A C 1
ATOM 5828 O O . MET A 1 702 ? 31.491 -11.223 3.105 1.00 64.56 702 MET A O 1
ATOM 5832 N N . ILE A 1 703 ? 33.180 -12.632 2.652 1.00 68.50 703 ILE A N 1
ATOM 5833 C CA . ILE A 1 703 ? 33.923 -12.363 3.888 1.00 68.50 703 ILE A CA 1
ATOM 5834 C C . ILE A 1 703 ? 34.407 -10.913 3.906 1.00 68.50 703 ILE A C 1
ATOM 5836 O O . ILE A 1 703 ? 34.202 -10.229 4.903 1.00 68.50 703 ILE A O 1
ATOM 5840 N N . ASN A 1 704 ? 35.006 -10.418 2.823 1.00 67.75 704 ASN A N 1
ATOM 5841 C CA . ASN A 1 704 ? 35.510 -9.044 2.755 1.00 67.75 704 ASN A CA 1
ATOM 5842 C C . ASN A 1 704 ? 34.380 -8.006 2.882 1.00 67.75 704 ASN A C 1
ATOM 5844 O O . ASN A 1 704 ? 34.483 -7.032 3.629 1.00 67.75 704 ASN A O 1
ATOM 5848 N N . THR A 1 705 ? 33.257 -8.258 2.216 1.00 64.25 705 THR A N 1
ATOM 5849 C CA . THR A 1 705 ? 32.035 -7.457 2.305 1.00 64.25 705 THR A CA 1
ATOM 5850 C C . THR A 1 705 ? 31.464 -7.461 3.716 1.00 64.25 705 THR A C 1
ATOM 5852 O O . THR A 1 705 ? 31.148 -6.404 4.258 1.00 64.25 705 THR A O 1
ATOM 5855 N N . TYR A 1 706 ? 31.394 -8.627 4.357 1.00 67.75 706 TYR A N 1
ATOM 5856 C CA . TYR A 1 706 ? 30.928 -8.744 5.734 1.00 67.75 706 TYR A CA 1
ATOM 5857 C C . TYR A 1 706 ? 31.887 -8.077 6.732 1.00 67.75 706 TYR A C 1
ATOM 5859 O O . TYR A 1 706 ? 31.443 -7.407 7.660 1.00 67.75 706 TYR A O 1
ATOM 5867 N N . L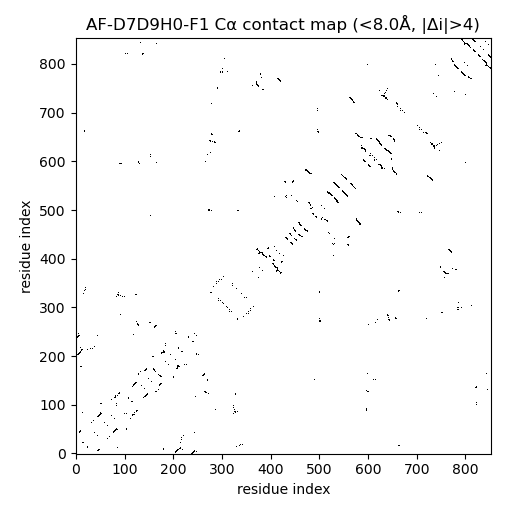EU A 1 707 ? 33.203 -8.181 6.532 1.00 71.25 707 LEU A N 1
ATOM 5868 C CA . LEU A 1 707 ? 34.202 -7.474 7.339 1.00 71.25 707 LEU A CA 1
ATOM 5869 C C . LEU A 1 707 ? 34.095 -5.955 7.166 1.00 71.25 707 LEU A C 1
ATOM 5871 O O . LEU A 1 707 ? 34.163 -5.224 8.154 1.00 71.25 707 LEU A O 1
ATOM 5875 N N . SER A 1 708 ? 33.866 -5.480 5.941 1.00 66.88 708 SER A N 1
ATOM 5876 C CA . SER A 1 708 ? 33.575 -4.071 5.660 1.00 66.88 708 SER A CA 1
ATOM 5877 C C . SER A 1 708 ? 32.298 -3.631 6.375 1.00 66.88 708 SER A C 1
ATOM 5879 O O . SER A 1 708 ? 32.323 -2.659 7.129 1.00 66.88 708 SER A O 1
ATOM 5881 N N . TYR A 1 709 ? 31.215 -4.402 6.264 1.00 68.62 709 TYR A N 1
ATOM 5882 C CA . TYR A 1 709 ? 29.979 -4.168 7.010 1.00 68.62 709 TYR A CA 1
ATOM 5883 C C . TYR A 1 709 ? 30.232 -4.082 8.523 1.00 68.62 709 TYR A C 1
ATOM 5885 O O . TYR A 1 709 ? 29.833 -3.113 9.165 1.00 68.62 709 TYR A O 1
ATOM 5893 N N . LEU A 1 710 ? 30.975 -5.020 9.115 1.00 71.19 710 LEU A N 1
ATOM 5894 C CA . LEU A 1 710 ? 31.343 -4.986 10.536 1.00 71.19 710 LEU A CA 1
ATOM 5895 C C . LEU A 1 710 ? 32.207 -3.770 10.909 1.00 71.19 710 LEU A C 1
ATOM 5897 O O . LEU A 1 710 ? 32.111 -3.261 12.029 1.00 71.19 710 LEU A O 1
ATOM 5901 N N . ARG A 1 711 ? 33.053 -3.294 9.992 1.00 71.50 711 ARG A N 1
ATOM 5902 C CA . ARG A 1 711 ? 33.914 -2.123 10.201 1.00 71.50 711 ARG A CA 1
ATOM 5903 C C . ARG A 1 711 ? 33.099 -0.833 10.242 1.00 71.50 711 ARG A C 1
ATOM 5905 O O . ARG A 1 711 ? 33.309 -0.025 11.147 1.00 71.50 711 ARG A O 1
ATOM 5912 N N . TYR A 1 712 ? 32.175 -0.652 9.300 1.00 67.19 712 TYR A N 1
ATOM 5913 C CA . TYR A 1 712 ? 31.385 0.577 9.176 1.00 67.19 712 TYR A CA 1
ATOM 5914 C C . TYR A 1 712 ? 30.135 0.584 10.073 1.00 67.19 712 TYR A C 1
ATOM 5916 O O . TYR A 1 712 ? 29.775 1.634 10.606 1.00 67.19 712 TYR A O 1
ATOM 5924 N N . SER A 1 713 ? 29.542 -0.580 10.363 1.00 64.19 713 SER A N 1
ATOM 5925 C CA . SER A 1 713 ? 28.350 -0.722 11.224 1.00 64.19 713 SER A CA 1
ATOM 5926 C C . SER A 1 713 ? 28.516 -0.190 12.647 1.00 64.19 713 SER A C 1
ATOM 5928 O O . SER A 1 713 ? 27.536 0.221 13.268 1.00 64.19 713 SER A O 1
ATOM 5930 N N . LYS A 1 714 ? 29.745 -0.132 13.178 1.00 62.72 714 LYS A N 1
ATOM 5931 C CA . LYS A 1 714 ? 30.013 0.390 14.532 1.00 62.72 714 LYS A CA 1
ATOM 5932 C C . LYS A 1 714 ? 29.644 1.865 14.711 1.00 62.72 714 LYS A C 1
ATOM 5934 O O . LYS A 1 714 ? 29.442 2.286 15.847 1.00 62.72 714 LYS A O 1
ATOM 5939 N N . LYS A 1 715 ? 29.574 2.637 13.624 1.00 63.75 715 LYS A N 1
ATOM 5940 C CA . LYS A 1 715 ? 29.244 4.071 13.639 1.00 63.75 715 LYS A CA 1
ATOM 5941 C C . LYS A 1 715 ? 27.774 4.359 13.324 1.00 63.75 715 LYS A C 1
ATOM 5943 O O . LYS A 1 715 ? 27.362 5.512 13.388 1.00 63.75 715 LYS A O 1
ATOM 5948 N N . LEU A 1 716 ? 26.993 3.337 12.976 1.00 68.56 716 LEU A N 1
ATOM 5949 C CA . LEU A 1 716 ? 25.647 3.524 12.453 1.00 68.56 716 LEU A CA 1
ATOM 5950 C C . LEU A 1 716 ? 24.588 3.576 13.543 1.00 68.56 716 LEU A C 1
ATOM 5952 O O . LEU A 1 716 ? 24.637 2.874 14.559 1.00 68.56 716 LEU A O 1
ATOM 5956 N N . LEU A 1 717 ? 23.583 4.397 13.264 1.00 83.31 717 LEU A N 1
ATOM 5957 C CA . LEU A 1 717 ? 22.342 4.427 14.011 1.00 83.31 717 LEU A CA 1
ATOM 5958 C C . LEU A 1 717 ? 21.448 3.263 13.580 1.00 83.31 717 LEU A C 1
ATOM 5960 O O . LEU A 1 717 ? 21.514 2.769 12.455 1.00 83.31 717 LEU A O 1
ATOM 5964 N N . TYR A 1 718 ? 20.594 2.845 14.505 1.00 88.69 718 TYR A N 1
ATOM 5965 C CA . TYR A 1 718 ? 19.570 1.852 14.233 1.00 88.69 718 TYR A CA 1
ATOM 5966 C C . TYR A 1 718 ? 18.303 2.561 13.779 1.00 88.69 718 TYR A C 1
ATOM 5968 O O . TYR A 1 718 ? 17.877 3.554 14.380 1.00 88.69 718 TYR A O 1
ATOM 5976 N N . MET A 1 719 ? 17.694 2.027 12.731 1.00 91.75 719 MET A N 1
ATOM 5977 C CA . MET A 1 719 ? 16.443 2.527 12.195 1.00 91.75 719 MET A CA 1
ATOM 5978 C C . MET A 1 719 ? 15.301 2.325 13.193 1.00 91.75 719 MET A C 1
ATOM 5980 O O . MET A 1 719 ? 15.350 1.483 14.092 1.00 91.75 719 MET A O 1
ATOM 5984 N N . ASP A 1 720 ? 14.258 3.133 13.022 1.00 91.62 720 ASP A N 1
ATOM 5985 C CA . ASP A 1 720 ? 12.995 3.041 13.756 1.00 91.62 720 ASP A CA 1
ATOM 5986 C C . ASP A 1 720 ? 13.046 3.161 15.288 1.00 91.62 720 ASP A C 1
ATOM 5988 O O . ASP A 1 720 ? 12.009 3.058 15.948 1.00 91.62 720 ASP A O 1
ATOM 5992 N N . GLN A 1 721 ? 14.201 3.496 15.867 1.00 93.31 721 GLN A N 1
ATOM 5993 C CA . GLN A 1 721 ? 14.281 3.836 17.283 1.00 93.31 721 GLN A CA 1
ATOM 5994 C C . GLN A 1 721 ? 13.444 5.090 17.619 1.00 93.31 721 GLN A C 1
ATOM 5996 O O . GLN A 1 721 ? 13.222 5.986 16.791 1.00 93.31 721 GLN A O 1
ATOM 6001 N N . GLY A 1 722 ? 12.956 5.144 18.859 1.00 94.25 722 GLY A N 1
ATOM 6002 C CA . GLY A 1 722 ? 12.092 6.197 19.395 1.00 94.25 722 GLY A CA 1
ATOM 6003 C C . GLY A 1 722 ? 10.671 5.720 19.703 1.00 94.25 722 GLY A C 1
ATOM 6004 O O . GLY A 1 722 ? 10.401 4.524 19.769 1.00 94.25 722 GLY A O 1
ATOM 6005 N N . ARG A 1 723 ? 9.757 6.672 19.928 1.00 96.69 723 ARG A N 1
ATOM 6006 C CA . ARG A 1 723 ? 8.338 6.383 20.183 1.00 96.69 723 ARG A CA 1
ATOM 6007 C C . ARG A 1 723 ? 7.615 6.071 18.870 1.00 96.69 723 ARG A C 1
ATOM 6009 O O . ARG A 1 723 ? 7.800 6.789 17.883 1.00 96.69 723 ARG A O 1
ATOM 6016 N N . ARG A 1 724 ? 6.818 5.007 18.837 1.00 96.56 724 ARG A N 1
ATOM 6017 C CA . ARG A 1 724 ? 6.046 4.546 17.675 1.00 96.56 724 ARG A CA 1
ATOM 6018 C C . ARG A 1 724 ? 4.669 4.084 18.113 1.00 96.56 724 ARG A C 1
ATOM 6020 O O . ARG A 1 724 ? 4.502 3.630 19.239 1.00 96.56 724 ARG A O 1
ATOM 6027 N N . THR A 1 725 ? 3.702 4.180 17.205 1.00 97.06 725 THR A N 1
ATOM 6028 C CA . THR A 1 725 ? 2.328 3.753 17.468 1.00 97.06 725 THR A CA 1
ATOM 6029 C C . THR A 1 725 ? 1.801 2.819 16.389 1.00 97.06 725 THR A C 1
ATOM 6031 O O . THR A 1 725 ? 2.203 2.890 15.221 1.00 97.06 725 THR A O 1
ATOM 6034 N N . ALA A 1 726 ? 0.885 1.939 16.773 1.00 97.06 726 ALA A N 1
ATOM 6035 C CA . ALA A 1 726 ? 0.146 1.081 15.855 1.00 97.06 726 ALA A CA 1
ATOM 6036 C C . ALA A 1 726 ? -1.283 0.891 16.363 1.00 97.06 726 ALA A C 1
ATOM 6038 O O . ALA A 1 726 ? -1.485 0.769 17.570 1.00 97.06 726 ALA A O 1
ATOM 6039 N N . ARG A 1 727 ? -2.254 0.847 15.452 1.00 97.69 727 ARG A N 1
ATOM 6040 C CA . ARG A 1 727 ? -3.620 0.400 15.751 1.00 97.69 727 ARG A CA 1
ATOM 6041 C C . ARG A 1 727 ? -3.935 -0.834 14.936 1.00 97.69 727 ARG A C 1
ATOM 6043 O O . ARG A 1 727 ? -3.594 -0.894 13.752 1.00 97.69 727 ARG A O 1
ATOM 6050 N N . ILE A 1 728 ? -4.526 -1.812 15.604 1.00 98.50 728 ILE A N 1
ATOM 6051 C CA . ILE A 1 728 ? -4.881 -3.109 15.045 1.00 98.50 728 ILE A CA 1
ATOM 6052 C C . ILE A 1 728 ? -6.283 -3.434 15.533 1.00 98.50 728 ILE A C 1
ATOM 6054 O O . ILE A 1 728 ? -6.565 -3.276 16.719 1.00 98.50 728 ILE A O 1
ATOM 6058 N N . TRP A 1 729 ? -7.135 -3.914 14.639 1.00 98.75 729 TRP A N 1
ATOM 6059 C CA . TRP A 1 729 ? -8.467 -4.386 14.982 1.00 98.75 729 TRP A CA 1
ATOM 6060 C C . TRP A 1 729 ? -8.612 -5.860 14.636 1.00 98.75 729 TRP A C 1
ATOM 6062 O O . TRP A 1 729 ? -8.125 -6.312 13.598 1.00 98.75 729 TRP A O 1
ATOM 6072 N N . ILE A 1 730 ? -9.267 -6.604 15.525 1.00 98.75 730 ILE A N 1
ATOM 6073 C CA . ILE A 1 730 ? -9.617 -8.013 15.324 1.00 98.75 730 ILE A CA 1
ATOM 6074 C C . ILE A 1 730 ? -11.123 -8.069 15.112 1.00 98.75 730 ILE A C 1
ATOM 6076 O O . ILE A 1 730 ? -11.882 -7.814 16.050 1.00 98.75 730 ILE A O 1
ATOM 6080 N N . TYR A 1 731 ? -11.537 -8.373 13.886 1.00 98.69 731 TYR A N 1
ATOM 6081 C CA . TYR A 1 731 ? -12.928 -8.331 13.452 1.00 98.69 731 TYR A CA 1
ATOM 6082 C C . TYR A 1 731 ? -13.430 -9.730 13.056 1.00 98.69 731 TYR A C 1
ATOM 6084 O O . TYR A 1 731 ? -13.162 -10.179 11.942 1.00 98.69 731 TYR A O 1
ATOM 6092 N N . PRO A 1 732 ? -14.131 -10.447 13.953 1.00 98.38 732 PRO A N 1
ATOM 6093 C CA . PRO A 1 732 ? -14.868 -11.660 13.606 1.00 98.38 732 PRO A CA 1
ATOM 6094 C C . PRO A 1 732 ? -16.143 -11.358 12.807 1.00 98.38 732 PRO A C 1
ATOM 6096 O O . PRO A 1 732 ? -16.918 -10.451 13.141 1.00 98.38 732 PRO A O 1
ATOM 6099 N N . HIS A 1 733 ? -16.413 -12.171 11.791 1.00 98.19 733 HIS A N 1
ATOM 6100 C CA . HIS A 1 733 ? -17.583 -12.030 10.931 1.00 98.19 733 HIS A CA 1
ATOM 6101 C C . HIS A 1 733 ? -18.078 -13.367 10.373 1.00 98.19 733 HIS A C 1
ATOM 6103 O O . HIS A 1 733 ? -17.425 -14.407 10.461 1.00 98.19 733 HIS A O 1
ATOM 6109 N N . LYS A 1 734 ? -19.278 -13.321 9.787 1.00 96.81 734 LYS A N 1
ATOM 6110 C CA . LYS A 1 734 ? -19.873 -14.449 9.071 1.00 96.81 734 LYS A CA 1
ATOM 6111 C C . LYS A 1 734 ? -19.184 -14.609 7.715 1.00 96.81 734 LYS A C 1
ATOM 6113 O O . LYS A 1 734 ? -18.859 -13.610 7.078 1.00 96.81 734 LYS A O 1
ATOM 6118 N N . GLY A 1 735 ? -19.031 -15.849 7.269 1.00 96.38 735 GLY A N 1
ATOM 6119 C CA . GLY A 1 735 ? -18.540 -16.193 5.940 1.00 96.38 735 GLY A CA 1
ATOM 6120 C C . GLY A 1 735 ? -17.099 -15.756 5.690 1.00 96.38 735 GLY A C 1
ATOM 6121 O O . GLY A 1 735 ? -16.243 -15.837 6.572 1.00 96.38 735 GLY A O 1
ATOM 6122 N N . THR A 1 736 ? -16.840 -15.308 4.467 1.00 97.06 736 THR A N 1
ATOM 6123 C CA . THR A 1 736 ? -15.544 -14.782 4.023 1.00 97.06 736 THR A CA 1
ATOM 6124 C C . THR A 1 736 ? -15.481 -13.262 4.182 1.00 97.06 736 THR A C 1
ATOM 6126 O O . THR A 1 736 ? -16.448 -12.634 4.618 1.00 97.06 736 THR A O 1
ATOM 6129 N N . TYR A 1 737 ? -14.362 -12.641 3.797 1.00 96.56 737 TYR A N 1
ATOM 6130 C CA . TYR A 1 737 ? -14.225 -11.178 3.744 1.00 96.56 737 TYR A CA 1
ATOM 6131 C C . TYR A 1 737 ? -15.333 -10.463 2.938 1.00 96.56 737 TYR A C 1
ATOM 6133 O O . TYR A 1 737 ? -15.574 -9.271 3.149 1.00 96.56 737 TYR A O 1
ATOM 6141 N N . VAL A 1 738 ? -16.004 -11.181 2.024 1.00 95.81 738 VAL A N 1
ATOM 6142 C CA . VAL A 1 738 ? -17.136 -10.689 1.228 1.00 95.81 738 VAL A CA 1
ATOM 6143 C C . VAL A 1 738 ? -18.388 -10.562 2.095 1.00 95.81 738 VAL A C 1
ATOM 6145 O O . VAL A 1 738 ? -18.906 -9.461 2.261 1.00 95.81 738 VAL A O 1
ATOM 6148 N N . GLU A 1 739 ? -18.863 -11.658 2.698 1.00 95.62 739 GLU A N 1
ATOM 6149 C CA . GLU A 1 739 ? -20.044 -11.643 3.576 1.00 95.62 739 GLU A CA 1
ATOM 6150 C C . GLU A 1 739 ? -19.811 -10.805 4.838 1.00 95.62 739 GLU A C 1
ATOM 6152 O O . GLU A 1 739 ? -20.739 -10.179 5.351 1.00 95.62 739 GLU A O 1
ATOM 6157 N N . GLY A 1 740 ? -18.566 -10.770 5.318 1.00 95.62 740 GLY A N 1
ATOM 6158 C CA . GLY A 1 740 ? -18.143 -9.938 6.436 1.00 95.62 740 GLY A CA 1
ATOM 6159 C C . GLY A 1 740 ? -18.039 -8.452 6.117 1.00 95.62 740 GLY A C 1
ATOM 6160 O O . GLY A 1 740 ? -17.826 -7.665 7.033 1.00 95.62 740 GLY A O 1
ATOM 6161 N N . LYS A 1 741 ? -18.163 -8.040 4.848 1.00 95.69 741 LYS A N 1
ATOM 6162 C CA . LYS A 1 741 ? -17.922 -6.656 4.408 1.00 95.69 741 LYS A CA 1
ATOM 6163 C C . LYS A 1 741 ? -16.611 -6.090 4.974 1.00 95.69 741 LYS A C 1
ATOM 6165 O O . LYS A 1 741 ? -16.551 -4.927 5.381 1.00 95.69 741 LYS A O 1
ATOM 6170 N N . THR A 1 742 ? -15.541 -6.890 4.988 1.00 96.81 742 THR A N 1
ATOM 6171 C CA . THR A 1 742 ? -14.248 -6.509 5.588 1.00 96.81 742 THR A CA 1
ATOM 6172 C C . THR A 1 742 ? -13.722 -5.201 5.013 1.00 96.81 742 THR A C 1
ATOM 6174 O O . THR A 1 742 ? -13.212 -4.365 5.756 1.00 96.81 742 THR A O 1
ATOM 6177 N N . TYR A 1 743 ? -13.915 -4.977 3.709 1.00 94.56 743 TYR A N 1
ATOM 6178 C CA . TYR A 1 743 ? -13.577 -3.710 3.069 1.00 94.56 743 TYR A CA 1
ATOM 6179 C C . TYR A 1 743 ? -14.291 -2.514 3.727 1.00 94.56 743 TYR A C 1
ATOM 6181 O O . TYR A 1 743 ? -13.639 -1.521 4.033 1.00 94.56 743 TYR A O 1
ATOM 6189 N N . HIS A 1 744 ? -15.594 -2.605 4.016 1.00 94.31 744 HIS A N 1
ATOM 6190 C CA . HIS A 1 744 ? -16.353 -1.515 4.644 1.00 94.31 744 HIS A CA 1
ATOM 6191 C C . HIS A 1 744 ? -15.816 -1.200 6.034 1.00 94.31 744 HIS A C 1
ATOM 6193 O O . HIS A 1 744 ? -15.563 -0.039 6.348 1.00 94.31 744 HIS A O 1
ATOM 6199 N N . VAL A 1 745 ? -15.592 -2.238 6.844 1.00 96.69 745 VAL A N 1
ATOM 6200 C CA . VAL A 1 745 ? -15.063 -2.080 8.203 1.00 96.69 745 VAL A CA 1
ATOM 6201 C C . VAL A 1 745 ? -13.650 -1.498 8.160 1.00 96.69 745 VAL A C 1
ATOM 6203 O O . VAL A 1 745 ? -13.341 -0.572 8.906 1.00 96.69 745 VAL A O 1
ATOM 6206 N N . ALA A 1 746 ? -12.799 -1.958 7.239 1.00 96.25 746 ALA A N 1
ATOM 6207 C CA . ALA A 1 746 ? -11.462 -1.402 7.058 1.00 96.25 746 ALA A CA 1
ATOM 6208 C C . ALA A 1 746 ? -11.498 0.074 6.633 1.00 96.25 746 ALA A C 1
ATOM 6210 O O . ALA A 1 746 ? -10.741 0.876 7.176 1.00 96.25 746 ALA A O 1
ATOM 6211 N N . ARG A 1 747 ? -12.406 0.450 5.723 1.00 94.12 747 ARG A N 1
ATOM 6212 C CA . ARG A 1 747 ? -12.620 1.841 5.296 1.00 94.12 747 ARG A CA 1
ATOM 6213 C C . ARG A 1 747 ? -13.162 2.724 6.412 1.00 94.12 747 ARG A C 1
ATOM 6215 O O . ARG A 1 747 ? -12.703 3.854 6.555 1.00 94.12 747 ARG A O 1
ATOM 6222 N N . GLU A 1 748 ? -14.105 2.232 7.211 1.00 94.62 748 GLU A N 1
ATOM 6223 C CA . GLU A 1 748 ? -14.590 2.921 8.411 1.00 94.62 748 GLU A CA 1
ATOM 6224 C C . GLU A 1 748 ? -13.419 3.225 9.354 1.00 94.62 748 GLU A C 1
ATOM 6226 O O . GLU A 1 748 ? -13.204 4.382 9.713 1.00 94.62 748 GLU A O 1
ATOM 6231 N N . LEU A 1 749 ? -12.610 2.214 9.676 1.00 95.38 749 LEU A N 1
ATOM 6232 C CA . LEU A 1 749 ? -11.490 2.331 10.614 1.00 95.38 749 LEU A CA 1
ATOM 6233 C C . LEU A 1 749 ? -10.321 3.171 10.074 1.00 95.38 749 LEU A C 1
ATOM 6235 O O . LEU A 1 749 ? -9.598 3.791 10.857 1.00 95.38 749 LEU A O 1
ATOM 6239 N N . SER A 1 750 ? -10.124 3.212 8.753 1.00 92.00 750 SER A N 1
ATOM 6240 C CA . SER A 1 750 ? -9.100 4.045 8.110 1.00 92.00 750 SER A CA 1
ATOM 6241 C C . SER A 1 750 ? -9.554 5.487 7.869 1.00 92.00 750 SER A C 1
ATOM 6243 O O . SER A 1 750 ? -8.724 6.336 7.537 1.00 92.00 750 SER A O 1
ATOM 6245 N N . THR A 1 751 ? -10.850 5.789 8.015 1.00 93.25 751 THR A N 1
ATOM 6246 C CA . THR A 1 751 ? -11.384 7.130 7.755 1.00 93.25 751 THR A CA 1
ATOM 6247 C C . THR A 1 751 ? -10.881 8.124 8.798 1.00 93.25 751 THR A C 1
ATOM 6249 O O . THR A 1 751 ? -11.045 7.957 10.006 1.00 93.25 751 THR A O 1
ATOM 6252 N N . ILE A 1 752 ? -10.291 9.222 8.326 1.00 92.00 752 ILE A N 1
ATOM 6253 C CA . ILE A 1 752 ? -9.789 10.284 9.199 1.00 92.00 752 ILE A CA 1
ATOM 6254 C C . ILE A 1 752 ? -10.934 11.237 9.557 1.00 92.00 752 ILE A C 1
ATOM 6256 O O . ILE A 1 752 ? -11.349 12.089 8.767 1.00 92.00 752 ILE A O 1
ATOM 6260 N N . HIS A 1 753 ? -11.417 11.129 10.793 1.00 88.06 753 HIS A N 1
ATOM 6261 C CA . HIS A 1 753 ? -12.426 12.029 11.345 1.00 88.06 753 HIS A CA 1
ATOM 6262 C C . HIS A 1 753 ? -11.789 13.310 11.891 1.00 88.06 753 HIS A C 1
ATOM 6264 O O . HIS A 1 753 ? -11.338 13.364 13.034 1.00 88.06 753 HIS A O 1
ATOM 6270 N N . ILE A 1 754 ? -11.771 14.367 11.076 1.00 87.50 754 ILE A N 1
ATOM 6271 C CA . ILE A 1 754 ? -11.553 15.737 11.556 1.00 87.50 754 ILE A CA 1
ATOM 6272 C C . ILE A 1 754 ? -12.919 16.404 11.664 1.00 87.50 754 ILE A C 1
ATOM 6274 O O . ILE A 1 754 ? -13.685 16.416 10.704 1.00 87.50 754 ILE A O 1
ATOM 6278 N N . ILE A 1 755 ? -13.213 16.963 12.835 1.00 88.19 755 ILE A N 1
ATOM 6279 C CA . ILE A 1 755 ? -14.441 17.721 13.062 1.00 88.19 755 ILE A CA 1
ATOM 6280 C C . ILE A 1 755 ? -14.172 19.188 12.754 1.00 88.19 755 ILE A C 1
ATOM 6282 O O . ILE A 1 755 ? -13.281 19.801 13.345 1.00 88.19 755 ILE A O 1
ATOM 6286 N N . GLY A 1 756 ? -14.956 19.751 11.837 1.00 87.31 756 GLY A N 1
ATOM 6287 C CA . GLY A 1 756 ? -15.027 21.198 11.665 1.00 87.31 756 GLY A CA 1
ATOM 6288 C C . GLY A 1 756 ? -15.862 21.798 12.789 1.00 87.31 756 GLY A C 1
ATOM 6289 O O . GLY A 1 756 ? -16.898 21.239 13.149 1.00 87.31 756 GLY A O 1
ATOM 6290 N N . TYR A 1 757 ? -15.422 22.922 13.344 1.00 87.94 757 TYR A N 1
ATOM 6291 C CA . TYR A 1 757 ? -16.095 23.596 14.450 1.00 87.94 757 TYR A CA 1
ATOM 6292 C C . TYR A 1 757 ? -16.204 25.098 14.197 1.00 87.94 757 TYR A C 1
ATOM 6294 O O . TYR A 1 757 ? -15.264 25.714 13.698 1.00 87.94 757 TYR A O 1
ATOM 6302 N N . LYS A 1 758 ? -17.326 25.694 14.605 1.00 84.69 758 LYS A N 1
ATOM 6303 C CA . LYS A 1 758 ? -17.542 27.143 14.621 1.00 84.69 758 LYS A CA 1
ATOM 6304 C C . LYS A 1 758 ? -18.173 27.555 15.945 1.00 84.69 758 LYS A C 1
ATOM 6306 O O . LYS A 1 758 ? -19.106 26.910 16.420 1.00 84.69 758 LYS A O 1
ATOM 6311 N N . ASN A 1 759 ? -17.701 28.657 16.528 1.00 76.31 759 ASN A N 1
ATOM 6312 C CA . ASN A 1 759 ? -18.317 29.219 17.726 1.00 76.31 759 ASN A CA 1
ATOM 6313 C C . ASN A 1 759 ? -19.648 29.891 17.346 1.00 76.31 759 ASN A C 1
ATOM 6315 O O . ASN A 1 759 ? -19.674 31.028 16.885 1.00 76.31 759 ASN A O 1
ATOM 6319 N N . SER A 1 760 ? -20.740 29.137 17.449 1.00 69.44 760 SER A N 1
ATOM 6320 C CA . SER A 1 760 ? -22.096 29.555 17.093 1.00 69.44 760 SER A CA 1
ATOM 6321 C C . SER A 1 760 ? -23.089 29.029 18.131 1.00 69.44 760 SER A C 1
ATOM 6323 O O . SER A 1 760 ? -22.896 27.944 18.689 1.00 69.44 760 SER A O 1
ATOM 6325 N N . SER A 1 761 ? -24.161 29.783 18.379 1.00 68.56 761 SER A N 1
ATOM 6326 C CA . SER A 1 761 ? -25.324 29.340 19.163 1.00 68.56 761 SER A CA 1
ATOM 6327 C C . SER A 1 761 ? -26.308 28.494 18.341 1.00 68.56 761 SER A C 1
ATOM 6329 O O . SER A 1 761 ? -27.298 27.997 18.875 1.00 68.56 761 SER A O 1
ATOM 6331 N N . ALA A 1 762 ? -26.053 28.319 17.040 1.00 66.38 762 ALA A N 1
ATOM 6332 C CA . ALA A 1 762 ? -26.961 27.641 16.128 1.00 66.38 762 ALA A CA 1
ATOM 6333 C C . ALA A 1 762 ? -27.054 26.128 16.373 1.00 66.38 762 ALA A C 1
ATOM 6335 O O . ALA A 1 762 ? -26.046 25.432 16.499 1.00 66.38 762 ALA A O 1
ATOM 6336 N N . MET A 1 763 ? -28.290 25.618 16.368 1.00 66.94 763 MET A N 1
ATOM 6337 C CA . MET A 1 763 ? -28.616 24.221 16.685 1.00 66.94 763 MET A CA 1
ATOM 6338 C C . MET A 1 763 ? -29.141 23.412 15.483 1.00 66.94 763 MET A C 1
ATOM 6340 O O . MET A 1 763 ? -29.778 22.379 15.676 1.00 66.94 763 MET A O 1
ATOM 6344 N N . LYS A 1 764 ? -28.908 23.853 14.235 1.00 75.69 764 LYS A N 1
ATOM 6345 C CA . LYS A 1 764 ? -29.402 23.113 13.060 1.00 75.69 764 LYS A CA 1
ATOM 6346 C C . LYS A 1 764 ? -28.632 21.810 12.852 1.00 75.69 764 LYS A C 1
ATOM 6348 O O . LYS A 1 764 ? -27.404 21.787 12.928 1.00 75.69 764 LYS A O 1
ATOM 6353 N N . ASN A 1 765 ? -29.378 20.769 12.495 1.00 79.69 765 ASN A N 1
ATOM 6354 C CA . ASN A 1 765 ? -28.846 19.509 11.997 1.00 79.69 765 ASN A CA 1
ATOM 6355 C C . ASN A 1 765 ? -29.177 19.395 10.506 1.00 79.69 765 ASN A C 1
ATOM 6357 O O . ASN A 1 765 ? -30.342 19.530 10.134 1.00 79.69 765 ASN A O 1
ATOM 6361 N N . ILE A 1 766 ? -28.170 19.178 9.659 1.00 88.25 766 ILE A N 1
ATOM 6362 C CA . ILE A 1 766 ? -28.345 19.008 8.208 1.00 88.25 766 ILE A CA 1
ATOM 6363 C C . ILE A 1 766 ? -27.528 17.809 7.752 1.00 88.25 766 ILE A C 1
ATOM 6365 O O . ILE A 1 766 ? -26.352 17.702 8.090 1.00 88.25 766 ILE A O 1
ATOM 6369 N N . ASN A 1 767 ? -28.149 16.950 6.951 1.00 91.75 767 ASN A N 1
ATOM 6370 C CA . ASN A 1 767 ? -27.505 15.829 6.284 1.00 91.75 767 ASN A CA 1
ATOM 6371 C C . ASN A 1 767 ? -27.466 16.111 4.785 1.00 91.75 767 ASN A C 1
ATOM 6373 O O . ASN A 1 767 ? -28.474 16.513 4.207 1.00 91.75 767 ASN A O 1
ATOM 6377 N N . PHE A 1 768 ? -26.317 15.881 4.163 1.00 94.19 768 PHE A N 1
ATOM 6378 C CA . PHE A 1 768 ? -26.154 15.972 2.719 1.00 94.19 768 PHE A CA 1
ATOM 6379 C C . PHE A 1 768 ? -25.374 14.763 2.211 1.00 94.19 768 PHE A C 1
ATOM 6381 O O . PHE A 1 768 ? -24.366 14.394 2.809 1.00 94.19 768 PHE A O 1
ATOM 6388 N N . SER A 1 769 ? -25.823 14.187 1.098 1.00 94.88 769 SER A N 1
ATOM 6389 C CA . SER A 1 769 ? -25.120 13.156 0.337 1.00 94.88 769 SER A CA 1
ATOM 6390 C C . SER A 1 769 ? -25.065 13.590 -1.119 1.00 94.88 769 SER A C 1
ATOM 6392 O O . SER A 1 769 ? -26.095 13.960 -1.680 1.00 94.88 769 SER A O 1
ATOM 6394 N N . MET A 1 770 ? -23.874 13.563 -1.716 1.00 93.56 770 MET A N 1
ATOM 6395 C CA . MET A 1 770 ? -23.708 13.901 -3.131 1.00 93.56 770 MET A CA 1
ATOM 6396 C C . MET A 1 770 ? -24.127 12.752 -4.046 1.00 93.56 770 MET A C 1
ATOM 6398 O O . MET A 1 770 ? -24.625 12.975 -5.149 1.00 93.56 770 MET A O 1
ATOM 6402 N N . MET A 1 771 ? -23.863 11.521 -3.615 1.00 92.25 771 MET A N 1
ATOM 6403 C CA . MET A 1 771 ? -24.107 10.316 -4.394 1.00 92.25 771 MET A CA 1
ATOM 6404 C C . MET A 1 771 ? -24.341 9.120 -3.475 1.00 92.25 771 MET A C 1
ATOM 6406 O O . MET A 1 771 ? -23.805 9.057 -2.367 1.00 92.25 771 MET A O 1
ATOM 6410 N N . SER A 1 772 ? -25.074 8.139 -3.991 1.00 91.88 772 SER A N 1
ATOM 6411 C CA . SER A 1 772 ? -25.255 6.824 -3.371 1.00 91.88 772 SER A CA 1
ATOM 6412 C C . SER A 1 772 ? -25.057 5.723 -4.406 1.00 91.88 772 SER A C 1
ATOM 6414 O O . SER A 1 772 ? -25.328 5.927 -5.592 1.00 91.88 772 SER A O 1
ATOM 6416 N N . VAL A 1 773 ? -24.559 4.574 -3.955 1.00 93.06 773 VAL A N 1
ATOM 6417 C CA . VAL A 1 773 ? -24.392 3.375 -4.775 1.00 93.06 773 VAL A CA 1
ATOM 6418 C C . VAL A 1 773 ? -25.073 2.198 -4.087 1.00 93.06 773 VAL A C 1
ATOM 6420 O O . VAL A 1 773 ? -24.884 1.987 -2.890 1.00 93.06 773 VAL A O 1
ATOM 6423 N N . GLU A 1 774 ? -25.896 1.466 -4.835 1.00 92.81 774 GLU A N 1
ATOM 6424 C CA . GLU A 1 774 ? -26.645 0.310 -4.336 1.00 92.81 774 GLU A CA 1
ATOM 6425 C C . GLU A 1 774 ? -26.429 -0.906 -5.257 1.00 92.81 774 GLU A C 1
ATOM 6427 O O . GLU A 1 774 ? -26.763 -0.819 -6.436 1.00 92.81 774 GLU A O 1
ATOM 6432 N N . PRO A 1 775 ? -25.899 -2.041 -4.767 1.00 91.38 775 PRO A N 1
ATOM 6433 C CA . PRO A 1 775 ? -25.507 -2.268 -3.384 1.00 91.38 775 PRO A CA 1
ATOM 6434 C C . PRO A 1 775 ? -24.253 -1.466 -3.006 1.00 91.38 775 PRO A C 1
ATOM 6436 O O . PRO A 1 775 ? -23.465 -1.052 -3.859 1.00 91.38 775 PRO A O 1
ATOM 6439 N N . ASP A 1 776 ? -24.079 -1.253 -1.706 1.00 86.88 776 ASP A N 1
ATOM 6440 C CA . ASP A 1 776 ? -22.998 -0.446 -1.140 1.00 86.88 776 ASP A CA 1
ATOM 6441 C C . ASP A 1 776 ? -21.623 -1.138 -1.194 1.00 86.88 776 ASP A C 1
ATOM 6443 O O . ASP A 1 776 ? -20.618 -0.523 -0.847 1.00 86.88 776 ASP A O 1
ATOM 6447 N N . ASP A 1 777 ? -21.574 -2.385 -1.677 1.00 89.94 777 ASP A N 1
ATOM 6448 C CA . ASP A 1 777 ? -20.362 -3.186 -1.876 1.00 89.94 777 ASP A CA 1
ATOM 6449 C C . ASP A 1 777 ? -19.373 -2.563 -2.884 1.00 89.94 777 ASP A C 1
ATOM 6451 O O . ASP A 1 777 ? -18.197 -2.929 -2.900 1.00 89.94 777 ASP A O 1
ATOM 6455 N N . ILE A 1 778 ? -19.813 -1.627 -3.736 1.00 94.06 778 ILE A N 1
ATOM 6456 C CA . ILE A 1 778 ? -18.930 -0.925 -4.676 1.00 94.06 778 ILE A CA 1
ATOM 6457 C C . ILE A 1 778 ? -18.142 0.180 -3.970 1.00 94.06 778 ILE A C 1
ATOM 6459 O O . ILE A 1 778 ? -18.674 1.134 -3.399 1.00 94.06 778 ILE A O 1
ATOM 6463 N N . ALA A 1 779 ? -16.825 0.095 -4.097 1.00 93.25 779 ALA A N 1
ATOM 6464 C CA . ALA A 1 779 ? -15.888 0.986 -3.451 1.00 93.25 779 ALA A CA 1
ATOM 6465 C C . ALA A 1 779 ? -15.627 2.250 -4.282 1.00 93.25 779 ALA A C 1
ATOM 6467 O O . ALA A 1 779 ? -14.937 2.191 -5.300 1.00 93.25 779 ALA A O 1
ATOM 6468 N N . ILE A 1 780 ? -16.106 3.413 -3.825 1.00 94.25 780 ILE A N 1
ATOM 6469 C CA . ILE A 1 780 ? -15.837 4.712 -4.471 1.00 94.25 780 ILE A CA 1
ATOM 6470 C C . ILE A 1 780 ? -14.551 5.339 -3.912 1.00 94.25 780 ILE A C 1
ATOM 6472 O O . ILE A 1 780 ? -14.486 5.796 -2.762 1.00 94.25 780 ILE A O 1
ATOM 6476 N N . THR A 1 781 ? -13.509 5.393 -4.737 1.00 92.81 781 THR A N 1
ATOM 6477 C CA . THR A 1 781 ? -12.133 5.676 -4.302 1.00 92.81 781 THR A CA 1
ATOM 6478 C C . THR A 1 781 ? -11.780 7.149 -4.418 1.00 92.81 781 THR A C 1
ATOM 6480 O O . THR A 1 781 ? -11.366 7.745 -3.424 1.00 92.81 781 THR A O 1
ATOM 6483 N N . THR A 1 782 ? -12.027 7.764 -5.575 1.00 94.56 782 THR A N 1
ATOM 6484 C CA . THR A 1 782 ? -11.858 9.205 -5.793 1.00 94.56 782 THR A CA 1
ATOM 6485 C C . THR A 1 782 ? -13.071 9.808 -6.495 1.00 94.56 782 THR A C 1
ATOM 6487 O O . THR A 1 782 ? -13.737 9.156 -7.303 1.00 94.56 782 THR A O 1
ATOM 6490 N N . ILE A 1 783 ? -13.348 11.064 -6.148 1.00 95.38 783 ILE A N 1
ATOM 6491 C CA . ILE A 1 783 ? -14.186 11.966 -6.926 1.00 95.38 783 ILE A CA 1
ATOM 6492 C C . ILE A 1 783 ? -13.431 13.284 -7.007 1.00 95.38 783 ILE A C 1
ATOM 6494 O O . ILE A 1 783 ? -13.069 13.847 -5.972 1.00 95.38 783 ILE A O 1
ATOM 6498 N N . THR A 1 784 ? -13.165 13.752 -8.219 1.00 94.38 784 THR A N 1
ATOM 6499 C CA . THR A 1 784 ? -12.337 14.936 -8.443 1.00 94.38 784 THR A CA 1
ATOM 6500 C C . THR A 1 784 ? -12.836 15.741 -9.631 1.00 94.38 784 THR A C 1
ATOM 6502 O O . THR A 1 784 ? -13.385 15.195 -10.589 1.00 94.38 784 THR A O 1
ATOM 6505 N N . GLN A 1 785 ? -12.638 17.052 -9.576 1.00 89.31 785 GLN A N 1
ATOM 6506 C CA . GLN A 1 785 ? -12.856 17.924 -10.715 1.00 89.31 785 GLN A CA 1
ATOM 6507 C C . GLN A 1 785 ? -11.637 17.861 -11.643 1.00 89.31 785 GLN A C 1
ATOM 6509 O O . GLN A 1 785 ? -10.532 18.218 -11.238 1.00 89.31 785 GLN A O 1
ATOM 6514 N N . VAL A 1 786 ? -11.839 17.420 -12.886 1.00 85.06 786 VAL A N 1
ATOM 6515 C CA . VAL A 1 786 ? -10.751 17.302 -13.879 1.00 85.06 786 VAL A CA 1
ATOM 6516 C C . VAL A 1 786 ? -10.667 18.511 -14.806 1.00 85.06 786 VAL A C 1
ATOM 6518 O O . VAL A 1 786 ? -9.574 18.891 -15.216 1.00 85.06 786 VAL A O 1
ATOM 6521 N N . GLU A 1 787 ? -11.805 19.147 -15.086 1.00 82.56 787 GLU A N 1
ATOM 6522 C CA . GLU A 1 787 ? -11.940 20.389 -15.856 1.00 82.56 787 GLU A CA 1
ATOM 6523 C C . GLU A 1 787 ? -13.130 21.193 -15.293 1.00 82.56 787 GLU A C 1
ATOM 6525 O O . GLU A 1 787 ? -13.936 20.649 -14.523 1.00 82.56 787 GLU A O 1
ATOM 6530 N N . PRO A 1 788 ? -13.292 22.483 -15.646 1.00 80.25 788 PRO A N 1
ATOM 6531 C CA . PRO A 1 788 ? -14.541 23.192 -15.389 1.00 80.25 788 PRO A CA 1
ATOM 6532 C C . PRO A 1 788 ? -15.736 22.354 -15.856 1.00 80.25 788 PRO A C 1
ATOM 6534 O O . PRO A 1 788 ? -15.774 21.896 -16.996 1.00 80.25 788 PRO A O 1
ATOM 6537 N N . TYR A 1 789 ? -16.689 22.122 -14.952 1.00 82.75 789 TYR A N 1
ATOM 6538 C CA . TYR A 1 789 ? -17.887 21.319 -15.210 1.00 82.75 789 TYR A CA 1
ATOM 6539 C C . TYR A 1 789 ? -17.648 19.837 -15.565 1.00 82.75 789 TYR A C 1
ATOM 6541 O O . TYR A 1 789 ? -18.590 19.176 -15.981 1.00 82.75 789 TYR A O 1
ATOM 6549 N N . LYS A 1 790 ? -16.452 19.262 -15.368 1.00 91.62 790 LYS A N 1
ATOM 6550 C CA . LYS A 1 790 ? -16.224 17.809 -15.508 1.00 91.62 790 LYS A CA 1
ATOM 6551 C C . LYS A 1 790 ? -15.795 17.176 -14.198 1.00 91.62 790 LYS A C 1
ATOM 6553 O O . LYS A 1 790 ? -14.765 17.540 -13.624 1.00 91.62 790 LYS A O 1
ATOM 6558 N N . ILE A 1 791 ? -16.564 16.185 -13.762 1.00 94.38 791 ILE A N 1
ATOM 6559 C CA . ILE A 1 791 ? -16.310 15.424 -12.541 1.00 94.38 791 ILE A CA 1
ATOM 6560 C C . ILE A 1 791 ? -15.901 14.011 -12.934 1.00 94.38 791 ILE A C 1
ATOM 6562 O O . ILE A 1 791 ? -16.638 13.319 -13.630 1.00 94.38 791 ILE A O 1
ATOM 6566 N N . LEU A 1 792 ? -14.740 13.578 -12.456 1.00 96.12 792 LEU A N 1
ATOM 6567 C CA . LEU A 1 792 ? -14.286 12.200 -12.542 1.00 96.12 792 LEU A CA 1
ATOM 6568 C C . LEU A 1 792 ? -14.678 11.467 -11.266 1.00 96.12 792 LEU A C 1
ATOM 6570 O O . LEU A 1 792 ? -14.372 11.928 -10.167 1.00 96.12 792 LEU A O 1
ATOM 6574 N N . LEU A 1 793 ? -15.298 10.304 -11.419 1.00 96.56 793 LEU A N 1
ATOM 6575 C CA . LEU A 1 793 ? -15.522 9.325 -10.366 1.00 96.56 793 LEU A CA 1
ATOM 6576 C C . LEU A 1 793 ? -14.749 8.054 -10.702 1.00 96.56 793 LEU A C 1
ATOM 6578 O O . LEU A 1 793 ? -14.830 7.547 -11.820 1.00 96.56 793 LEU A O 1
ATOM 6582 N N . ARG A 1 794 ? -14.041 7.500 -9.719 1.00 96.94 794 ARG A N 1
ATOM 6583 C CA . ARG A 1 794 ? -13.473 6.156 -9.823 1.00 96.94 794 ARG A CA 1
ATOM 6584 C C . ARG A 1 794 ? -14.070 5.245 -8.771 1.00 96.94 794 ARG A C 1
ATOM 6586 O O . ARG A 1 794 ? -14.152 5.599 -7.592 1.00 96.94 794 ARG A O 1
ATOM 6593 N N . ALA A 1 795 ? -14.465 4.064 -9.220 1.00 95.94 795 ALA A N 1
ATOM 6594 C CA . ALA A 1 795 ? -14.998 3.019 -8.372 1.00 95.94 795 ALA A CA 1
ATOM 6595 C C . ALA A 1 795 ? -14.406 1.666 -8.754 1.00 95.94 795 ALA A C 1
ATOM 6597 O O . ALA A 1 795 ? -14.000 1.457 -9.900 1.00 95.94 795 ALA A O 1
ATOM 6598 N N . TYR A 1 796 ? -14.362 0.744 -7.799 1.00 96.19 796 TYR A N 1
ATOM 6599 C CA . TYR A 1 796 ? -13.963 -0.629 -8.069 1.00 96.19 796 TYR A CA 1
ATOM 6600 C C . TYR A 1 796 ? -14.802 -1.630 -7.284 1.00 96.19 796 TYR A C 1
ATOM 6602 O O . TYR A 1 796 ? -15.416 -1.295 -6.269 1.00 96.19 796 TYR A O 1
ATOM 6610 N N . ASN A 1 797 ? -14.822 -2.863 -7.771 1.00 96.44 797 ASN A N 1
ATOM 6611 C CA . ASN A 1 797 ? -15.459 -3.985 -7.100 1.00 96.44 797 ASN A CA 1
ATOM 6612 C C . ASN A 1 797 ? -14.452 -4.693 -6.175 1.00 96.44 797 ASN A C 1
ATOM 6614 O O . ASN A 1 797 ? -13.545 -5.345 -6.678 1.00 96.44 797 ASN A O 1
ATOM 6618 N N . PRO A 1 798 ? -14.572 -4.618 -4.841 1.00 94.69 798 PRO A N 1
ATOM 6619 C CA . PRO A 1 798 ? -13.609 -5.240 -3.934 1.00 94.69 798 PRO A CA 1
ATOM 6620 C C . PRO A 1 798 ? -13.784 -6.761 -3.778 1.00 94.69 798 PRO A C 1
ATOM 6622 O O . PRO A 1 798 ? -12.994 -7.386 -3.068 1.00 94.69 798 PRO A O 1
ATOM 6625 N N . VAL A 1 799 ? -14.795 -7.377 -4.402 1.00 93.94 799 VAL A N 1
ATOM 6626 C CA . VAL A 1 799 ? -15.147 -8.788 -4.179 1.00 93.94 799 VAL A CA 1
ATOM 6627 C C . VAL A 1 799 ? -14.912 -9.662 -5.412 1.00 93.94 799 VAL A C 1
ATOM 6629 O O . VAL A 1 799 ? -14.786 -9.192 -6.541 1.00 93.94 799 VAL A O 1
ATOM 6632 N N . ASN A 1 800 ? -14.870 -10.976 -5.193 1.00 91.69 800 ASN A N 1
ATOM 6633 C CA . ASN A 1 800 ? -14.571 -11.986 -6.211 1.00 91.69 800 ASN A CA 1
ATOM 6634 C C . ASN A 1 800 ? -15.774 -12.393 -7.093 1.00 91.69 800 ASN A C 1
ATOM 6636 O O . ASN A 1 800 ? -15.731 -13.441 -7.736 1.00 91.69 800 ASN A O 1
ATOM 6640 N N . LYS A 1 801 ? -16.849 -11.599 -7.120 1.00 92.88 801 LYS A N 1
ATOM 6641 C CA . LYS A 1 801 ? -18.070 -11.868 -7.898 1.00 92.88 801 LYS A CA 1
ATOM 6642 C C . L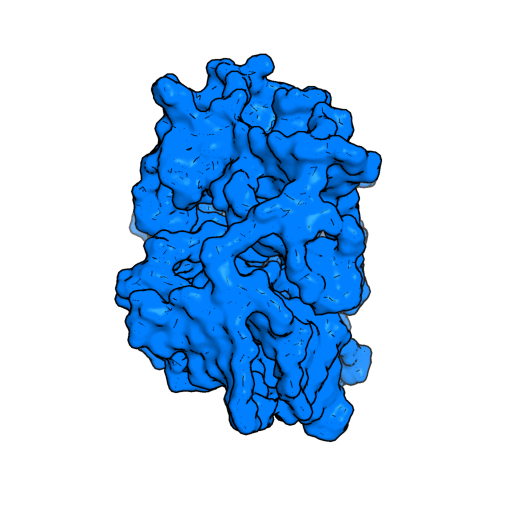YS A 1 801 ? -18.511 -10.630 -8.663 1.00 92.88 801 LYS A C 1
ATOM 6644 O O . LYS A 1 801 ? -18.237 -9.513 -8.236 1.00 92.88 801 LYS A O 1
ATOM 6649 N N . THR A 1 802 ? -19.213 -10.831 -9.772 1.00 95.75 802 THR A N 1
ATOM 6650 C CA . THR A 1 802 ? -19.806 -9.731 -10.539 1.00 95.75 802 THR A CA 1
ATOM 6651 C C . THR A 1 802 ? -20.863 -9.011 -9.703 1.00 95.75 802 THR A C 1
ATOM 6653 O O . THR A 1 802 ? -21.703 -9.661 -9.078 1.00 95.75 802 THR A O 1
ATOM 6656 N N . ILE A 1 803 ? -20.835 -7.679 -9.710 1.00 95.56 803 ILE A N 1
ATOM 6657 C CA . ILE A 1 803 ? -21.830 -6.833 -9.045 1.00 95.56 803 ILE A CA 1
ATOM 6658 C C . ILE A 1 803 ? -22.456 -5.902 -10.073 1.00 95.56 803 ILE A C 1
ATOM 6660 O O . ILE A 1 803 ? -21.754 -5.194 -10.792 1.00 95.56 803 ILE A O 1
ATOM 6664 N N . THR A 1 804 ? -23.785 -5.869 -10.105 1.00 95.50 804 THR A N 1
ATOM 6665 C CA . THR A 1 804 ? -24.533 -4.798 -10.762 1.00 95.50 804 THR A CA 1
ATOM 6666 C C . THR A 1 804 ? -24.961 -3.799 -9.701 1.00 95.50 804 THR A C 1
ATOM 6668 O O . THR A 1 804 ? -25.599 -4.180 -8.722 1.00 95.50 804 THR A O 1
ATOM 6671 N N . ALA A 1 805 ? -24.592 -2.539 -9.893 1.00 94.69 805 ALA A N 1
ATOM 6672 C CA . ALA A 1 805 ? -24.880 -1.455 -8.978 1.00 94.69 805 ALA A CA 1
ATOM 6673 C C . ALA A 1 805 ? -25.643 -0.327 -9.671 1.00 94.69 805 ALA A C 1
ATOM 6675 O O . ALA A 1 805 ? -25.465 -0.055 -10.856 1.00 94.69 805 ALA A O 1
ATOM 6676 N N . CYS A 1 806 ? -26.486 0.337 -8.900 1.00 95.25 806 CYS A N 1
ATOM 6677 C CA . CYS A 1 806 ? -27.194 1.544 -9.257 1.00 95.25 806 CYS A CA 1
ATOM 6678 C C . CYS A 1 806 ? -26.476 2.737 -8.630 1.00 95.25 806 CYS A C 1
ATOM 6680 O O . CYS A 1 806 ? -26.426 2.851 -7.405 1.00 95.25 806 CYS A O 1
ATOM 6682 N N . LEU A 1 807 ? -25.923 3.621 -9.456 1.00 95.38 807 LEU A N 1
ATOM 6683 C CA . LEU A 1 807 ? -25.338 4.883 -9.013 1.00 95.38 807 LEU A CA 1
ATOM 6684 C C . LEU A 1 807 ? -26.374 6.001 -9.155 1.00 95.38 807 LEU A C 1
ATOM 6686 O O . LEU A 1 807 ? -26.924 6.206 -10.238 1.00 95.38 807 LEU A O 1
ATOM 6690 N N . ARG A 1 808 ? -26.621 6.733 -8.067 1.00 94.50 808 ARG A N 1
ATOM 6691 C CA . ARG A 1 808 ? -27.549 7.872 -8.026 1.00 94.50 808 ARG A CA 1
ATOM 6692 C C . ARG A 1 808 ? -26.816 9.130 -7.597 1.00 94.50 808 ARG A C 1
ATOM 6694 O O . ARG A 1 808 ? -26.073 9.099 -6.613 1.00 94.50 808 ARG A O 1
ATOM 6701 N N . THR A 1 809 ? -27.051 10.237 -8.291 1.00 93.25 809 THR A N 1
ATOM 6702 C CA . THR A 1 809 ? -26.432 11.538 -8.003 1.00 93.25 809 THR A CA 1
ATOM 6703 C C . THR A 1 809 ? -27.465 12.527 -7.466 1.00 93.25 809 THR A C 1
ATOM 6705 O O . THR A 1 809 ? -28.635 12.497 -7.836 1.00 93.25 809 THR A O 1
ATOM 6708 N N . SER A 1 810 ? -27.040 13.439 -6.589 1.00 90.75 810 SER A N 1
ATOM 6709 C CA . SER A 1 810 ? -27.879 14.551 -6.118 1.00 90.75 810 SER A CA 1
ATOM 6710 C C . SER A 1 810 ? -27.788 15.791 -7.016 1.00 90.75 810 SER A C 1
ATOM 6712 O O . SER A 1 810 ? -28.511 16.762 -6.805 1.00 90.75 810 SER A O 1
ATOM 6714 N N . PHE A 1 811 ? -26.847 15.802 -7.963 1.00 89.31 811 PHE A N 1
ATOM 6715 C CA . PHE A 1 811 ? -26.611 16.896 -8.901 1.00 89.31 811 PHE A CA 1
ATOM 6716 C C . PHE A 1 811 ? -26.995 16.477 -10.318 1.00 89.31 811 PHE A C 1
ATOM 6718 O O . PHE A 1 811 ? -26.987 15.291 -10.657 1.00 89.31 811 PHE A O 1
ATOM 6725 N N . ARG A 1 812 ? -27.332 17.474 -11.137 1.00 88.56 812 ARG A N 1
ATOM 6726 C CA . ARG A 1 812 ? -27.706 17.287 -12.540 1.00 88.56 812 ARG A CA 1
ATOM 6727 C C . ARG A 1 812 ? -26.460 17.267 -13.414 1.00 88.56 812 ARG A C 1
ATOM 6729 O O . ARG A 1 812 ? -25.521 18.005 -13.158 1.00 88.56 812 ARG A O 1
ATOM 6736 N N . TYR A 1 813 ? -26.490 16.478 -14.473 1.00 92.00 813 TYR A N 1
ATOM 6737 C CA . TYR A 1 813 ? -25.443 16.422 -15.486 1.00 92.00 813 TYR A CA 1
ATOM 6738 C C . TYR A 1 813 ? -26.089 16.374 -16.878 1.00 92.00 813 TYR A C 1
ATOM 6740 O O . TYR A 1 813 ? -27.289 16.119 -17.014 1.00 92.00 813 TYR A O 1
ATOM 6748 N N . SER A 1 814 ? -25.345 16.732 -17.922 1.00 92.19 814 SER A N 1
ATOM 6749 C CA . SER A 1 814 ? -25.801 16.593 -19.308 1.00 92.19 814 SER A CA 1
ATOM 6750 C C . SER A 1 814 ? -25.551 15.188 -19.823 1.00 92.19 814 SER A C 1
ATOM 6752 O O . SER A 1 814 ? -26.422 14.632 -20.480 1.00 92.19 814 SER A O 1
ATOM 6754 N N . GLU A 1 815 ? -24.384 14.632 -19.503 1.00 93.06 815 GLU A N 1
ATOM 6755 C CA . GLU A 1 815 ? -23.910 13.346 -20.001 1.00 93.06 815 GLU A CA 1
ATOM 6756 C C . GLU A 1 815 ? -23.076 12.637 -18.931 1.00 93.06 815 GLU A C 1
ATOM 6758 O O . GLU A 1 815 ? -22.369 13.285 -18.147 1.00 93.06 815 GLU A O 1
ATOM 6763 N N . ALA A 1 816 ? -23.149 11.308 -18.923 1.00 95.69 816 ALA A N 1
ATOM 6764 C CA . ALA A 1 816 ? -22.271 10.433 -18.162 1.00 95.69 816 ALA A CA 1
ATOM 6765 C C . ALA A 1 816 ? -21.704 9.359 -19.097 1.00 95.69 816 ALA A C 1
ATOM 6767 O O . ALA A 1 816 ? -22.429 8.808 -19.926 1.00 95.69 816 ALA A O 1
ATOM 6768 N N . TYR A 1 817 ? -20.412 9.063 -18.986 1.00 96.06 817 TYR A N 1
ATOM 6769 C CA . TYR A 1 817 ? -19.755 8.051 -19.816 1.00 96.06 817 TYR A CA 1
ATOM 6770 C C . TYR A 1 817 ? -18.599 7.373 -19.079 1.00 96.06 817 TYR A C 1
ATOM 6772 O O . TYR A 1 817 ? -17.964 7.961 -18.200 1.00 96.06 817 TYR A O 1
ATOM 6780 N N . GLU A 1 818 ? -18.331 6.118 -19.433 1.00 97.31 818 GLU A N 1
ATOM 6781 C CA . GLU A 1 818 ? -17.174 5.366 -18.945 1.00 97.31 818 GLU A CA 1
ATOM 6782 C C . GLU A 1 818 ? -15.925 5.726 -19.761 1.00 97.31 818 GLU A C 1
ATOM 6784 O O . GLU A 1 818 ? -15.997 5.909 -20.980 1.00 97.31 818 GLU A O 1
ATOM 6789 N N . THR A 1 819 ? -14.770 5.796 -19.098 1.00 96.50 819 THR A N 1
ATOM 6790 C CA . THR A 1 819 ? -13.466 6.012 -19.737 1.00 96.50 819 THR A CA 1
ATOM 6791 C C . THR A 1 819 ? -12.418 5.012 -19.259 1.00 96.50 819 THR A C 1
ATOM 6793 O O . THR A 1 819 ? -12.520 4.425 -18.175 1.00 96.50 819 THR A O 1
ATOM 6796 N N . ASP A 1 820 ? -11.342 4.875 -20.034 1.00 94.75 820 ASP A N 1
ATOM 6797 C CA . ASP A 1 820 ? -10.073 4.379 -19.495 1.00 94.75 820 ASP A CA 1
ATOM 6798 C C . ASP A 1 820 ? -9.427 5.417 -18.544 1.00 94.75 820 ASP A C 1
ATOM 6800 O O . ASP A 1 820 ? -10.020 6.454 -18.222 1.00 94.75 820 ASP A O 1
ATOM 6804 N N . PHE A 1 821 ? -8.217 5.156 -18.040 1.00 95.75 821 PHE A N 1
ATOM 6805 C CA . PHE A 1 821 ? -7.556 6.085 -17.111 1.00 95.75 821 PHE A CA 1
ATOM 6806 C C . PHE A 1 821 ? -6.927 7.299 -17.802 1.00 95.75 821 PHE A C 1
ATOM 6808 O O . PHE A 1 821 ? -6.552 8.249 -17.115 1.00 95.75 821 PHE A O 1
ATOM 6815 N N . LEU A 1 822 ? -6.833 7.290 -19.134 1.00 93.12 822 LEU A N 1
ATOM 6816 C CA . LEU A 1 822 ? -6.341 8.403 -19.946 1.00 93.12 822 LEU A CA 1
ATOM 6817 C C . LEU A 1 822 ? -7.468 9.342 -20.399 1.00 93.12 822 LEU A C 1
ATOM 6819 O O . LEU A 1 822 ? -7.185 10.401 -20.954 1.00 93.12 822 LEU A O 1
ATOM 6823 N N . GLY A 1 823 ? -8.725 8.981 -20.127 1.00 90.38 823 GLY A N 1
ATOM 6824 C CA . GLY A 1 823 ? -9.906 9.758 -20.496 1.00 90.38 823 GLY A CA 1
ATOM 6825 C C . GLY A 1 823 ? -10.471 9.404 -21.871 1.00 90.38 823 GLY A C 1
ATOM 6826 O O . GLY A 1 823 ? -11.358 10.108 -22.349 1.00 90.38 823 GLY A O 1
ATOM 6827 N N . ASN A 1 824 ? -10.004 8.323 -22.508 1.00 92.56 824 ASN A N 1
ATOM 6828 C CA . ASN A 1 824 ? -10.602 7.845 -23.753 1.00 92.56 824 ASN A CA 1
ATOM 6829 C C . ASN A 1 824 ? -11.980 7.248 -23.450 1.00 92.56 824 ASN A C 1
ATOM 6831 O O . ASN A 1 824 ? -12.106 6.371 -22.591 1.00 92.56 824 ASN A O 1
ATOM 6835 N N . MET A 1 825 ? -13.007 7.726 -24.152 1.00 94.75 825 MET A N 1
ATOM 6836 C CA . MET A 1 825 ? -14.388 7.287 -23.960 1.00 94.75 825 MET A CA 1
ATOM 6837 C C . MET A 1 825 ? -14.568 5.826 -24.390 1.00 94.75 825 MET A C 1
ATOM 6839 O O . MET A 1 825 ? -14.197 5.448 -25.500 1.00 94.75 825 MET A O 1
ATOM 6843 N N . LEU A 1 826 ? -15.166 5.021 -23.512 1.00 95.31 826 LEU A N 1
ATOM 6844 C CA . LEU A 1 826 ? -15.500 3.614 -23.754 1.00 95.31 826 LEU A CA 1
ATOM 6845 C C . LEU A 1 826 ? -16.982 3.427 -24.099 1.00 95.31 826 LEU A C 1
ATOM 6847 O O . LEU A 1 826 ? -17.323 2.518 -24.852 1.00 95.31 826 LEU A O 1
ATOM 6851 N N . GLY A 1 827 ? -17.858 4.288 -23.580 1.00 95.56 827 GLY A N 1
ATOM 6852 C CA . GLY A 1 827 ? -19.284 4.271 -23.897 1.00 95.56 827 GLY A CA 1
ATOM 6853 C C . GLY A 1 827 ? -20.103 5.187 -22.994 1.00 95.56 827 GLY A C 1
ATOM 6854 O O . GLY A 1 827 ? -19.710 5.463 -21.859 1.00 95.56 827 GLY A O 1
ATOM 6855 N N . TYR A 1 828 ? -21.242 5.651 -23.505 1.00 95.69 828 TYR A N 1
ATOM 6856 C CA . TYR A 1 828 ? -22.213 6.418 -22.727 1.00 95.69 828 TYR A CA 1
ATOM 6857 C C . TYR A 1 828 ? -22.912 5.541 -21.691 1.00 95.69 828 TYR A C 1
ATOM 6859 O O . TYR A 1 828 ? -23.128 4.347 -21.901 1.00 95.69 828 TYR A O 1
ATOM 6867 N N . LEU A 1 829 ? -23.266 6.160 -20.571 1.00 95.12 829 LEU A N 1
ATOM 6868 C CA . LEU A 1 829 ? -24.024 5.545 -19.497 1.00 95.12 829 LEU A CA 1
ATOM 6869 C C . LEU A 1 829 ? -25.433 6.129 -19.507 1.00 95.12 829 LEU A C 1
ATOM 6871 O O . LEU A 1 829 ? -25.613 7.336 -19.352 1.00 95.12 829 LEU A O 1
ATOM 6875 N N . GLU A 1 830 ? -26.424 5.266 -19.696 1.00 88.81 830 GLU A N 1
ATOM 6876 C CA . GLU A 1 830 ? -27.825 5.668 -19.659 1.00 88.81 830 GLU A CA 1
ATOM 6877 C C . GLU A 1 830 ? -28.328 5.742 -18.215 1.00 88.81 830 GLU A C 1
ATOM 6879 O O . GLU A 1 830 ? -28.050 4.868 -17.385 1.00 88.81 830 GLU A O 1
ATOM 6884 N N . GLU A 1 831 ? -29.084 6.799 -17.928 1.00 90.25 831 GLU A N 1
ATOM 6885 C CA . GLU A 1 831 ? -29.811 6.952 -16.676 1.00 90.25 831 GLU A CA 1
ATOM 6886 C C . GLU A 1 831 ? -31.267 6.526 -16.875 1.00 90.25 831 GLU A C 1
ATOM 6888 O O . GLU A 1 831 ? -31.984 7.074 -17.710 1.00 90.25 831 GLU A O 1
ATOM 6893 N N . ASP A 1 832 ? -31.716 5.580 -16.058 1.00 89.38 832 ASP A N 1
ATOM 6894 C CA . ASP A 1 832 ? -33.102 5.121 -16.002 1.00 89.38 832 ASP A CA 1
ATOM 6895 C C . ASP A 1 832 ? -33.655 5.418 -14.603 1.00 89.38 832 ASP A C 1
ATOM 6897 O O . ASP A 1 832 ? -33.181 4.866 -13.609 1.00 89.38 832 ASP A O 1
ATOM 6901 N N . ASN A 1 833 ? -34.632 6.327 -14.501 1.00 86.81 833 ASN A N 1
ATOM 6902 C CA . ASN A 1 833 ? -35.265 6.719 -13.234 1.00 86.81 833 ASN A CA 1
ATOM 6903 C C . ASN A 1 833 ? -34.250 7.079 -12.119 1.00 86.81 833 ASN A C 1
ATOM 6905 O O . ASN A 1 833 ? -34.261 6.500 -11.022 1.00 86.81 833 ASN A O 1
ATOM 6909 N N . GLY A 1 834 ? -33.321 8.006 -12.386 1.00 86.69 834 GLY A N 1
ATOM 6910 C CA . GLY A 1 834 ? -32.319 8.421 -11.395 1.00 86.69 834 GLY A CA 1
ATOM 6911 C C . GLY A 1 834 ? -31.168 7.435 -11.201 1.00 86.69 834 GLY A C 1
ATOM 6912 O O . GLY A 1 834 ? -30.404 7.601 -10.249 1.00 86.69 834 GLY A O 1
ATOM 6913 N N . CYS A 1 835 ? -31.118 6.339 -11.969 1.00 94.25 835 CYS A N 1
ATOM 6914 C CA . CYS A 1 835 ? -30.190 5.227 -11.778 1.00 94.25 835 CYS A CA 1
ATOM 6915 C C . CYS A 1 835 ? -29.272 5.067 -12.985 1.00 94.25 835 CYS A C 1
ATOM 6917 O O . CYS A 1 835 ? -29.730 4.668 -14.056 1.00 94.25 835 CYS A O 1
ATOM 6919 N N . ILE A 1 836 ? -27.972 5.264 -12.788 1.00 95.25 836 ILE A N 1
ATOM 6920 C CA . ILE A 1 836 ? -26.968 4.779 -13.733 1.00 95.25 836 ILE A CA 1
ATOM 6921 C C . ILE A 1 836 ? -26.629 3.338 -13.355 1.00 95.25 836 ILE A C 1
ATOM 6923 O O . ILE A 1 836 ? -26.039 3.087 -12.299 1.00 95.25 836 ILE A O 1
ATOM 6927 N N . LYS A 1 837 ? -27.007 2.381 -14.206 1.00 94.06 837 LYS A N 1
ATOM 6928 C CA . LYS A 1 837 ? -26.689 0.961 -14.001 1.00 94.06 837 LYS A CA 1
ATOM 6929 C C . LYS A 1 837 ? -25.238 0.695 -14.399 1.00 94.06 837 LYS A C 1
ATOM 6931 O O . LYS A 1 837 ? -24.842 0.923 -15.536 1.00 94.06 837 LYS A O 1
ATOM 6936 N N . LEU A 1 838 ? -24.456 0.169 -13.464 1.00 94.56 838 LEU A N 1
ATOM 6937 C CA . LEU A 1 838 ? -23.049 -0.176 -13.639 1.00 94.56 838 LEU A CA 1
ATOM 6938 C C . LEU A 1 838 ? -22.854 -1.660 -13.347 1.00 94.56 838 LEU A C 1
ATOM 6940 O O . LEU A 1 838 ? -23.276 -2.142 -12.302 1.00 94.56 838 LEU A O 1
ATOM 6944 N N . SER A 1 839 ? -22.185 -2.388 -14.236 1.00 95.06 839 SER A N 1
ATOM 6945 C CA . SER A 1 839 ? -21.811 -3.784 -13.998 1.00 95.06 839 SER A CA 1
ATOM 6946 C C . SER A 1 839 ? -20.303 -3.895 -13.842 1.00 95.06 839 SER A C 1
ATOM 6948 O O . SER A 1 839 ? -19.574 -3.538 -14.761 1.00 95.06 839 SER A O 1
ATOM 6950 N N . PHE A 1 840 ? -19.845 -4.418 -12.711 1.00 96.44 840 PHE A N 1
ATOM 6951 C CA . PHE A 1 840 ? -18.434 -4.627 -12.410 1.00 96.44 840 PHE A CA 1
ATOM 6952 C C . PHE A 1 840 ? -18.116 -6.117 -12.363 1.00 96.44 840 PHE A C 1
ATOM 6954 O O . PHE A 1 840 ? -18.719 -6.857 -11.582 1.00 96.44 840 PHE A O 1
ATOM 6961 N N . LYS A 1 841 ? -17.123 -6.556 -13.134 1.00 96.44 841 LYS A N 1
ATOM 6962 C CA . LYS A 1 841 ? -16.475 -7.863 -12.949 1.00 96.44 841 LYS A CA 1
ATOM 6963 C C . LYS A 1 841 ? -15.731 -7.908 -11.604 1.00 96.44 841 LYS A C 1
ATOM 6965 O O . LYS A 1 841 ? -15.515 -6.855 -10.993 1.00 96.44 841 LYS A O 1
ATOM 6970 N N . PRO A 1 842 ? -15.346 -9.099 -11.112 1.00 95.69 842 PRO A N 1
ATOM 6971 C CA . PRO A 1 842 ? -14.493 -9.217 -9.931 1.00 95.69 842 PRO A CA 1
ATOM 6972 C C . PRO A 1 842 ? -13.267 -8.301 -10.021 1.00 95.69 842 PRO A C 1
ATOM 6974 O O . PRO A 1 842 ? -12.559 -8.341 -11.024 1.00 95.69 842 PRO A O 1
ATOM 6977 N N . TYR A 1 843 ? -13.021 -7.479 -8.996 1.00 95.69 843 TYR A N 1
ATOM 6978 C CA . TYR A 1 843 ? -11.857 -6.572 -8.928 1.00 95.69 843 TYR A CA 1
ATOM 6979 C C . TYR A 1 843 ? -11.762 -5.509 -10.034 1.00 95.69 843 TYR A C 1
ATOM 6981 O O . TYR A 1 843 ? -10.754 -4.807 -10.141 1.00 95.69 843 TYR A O 1
ATOM 6989 N N . GLU A 1 844 ? -12.805 -5.347 -10.850 1.00 97.12 844 GLU A N 1
ATOM 6990 C CA . GLU A 1 844 ? -12.789 -4.386 -11.948 1.00 97.12 844 GLU A CA 1
ATOM 6991 C C . GLU A 1 844 ? -12.797 -2.952 -11.424 1.00 97.12 844 GLU A C 1
ATOM 6993 O O . GLU A 1 844 ? -13.571 -2.605 -10.528 1.00 97.12 844 GLU A O 1
ATOM 6998 N N . VAL A 1 845 ? -11.967 -2.109 -12.036 1.00 97.25 845 VAL A N 1
ATOM 6999 C CA . VAL A 1 845 ? -11.899 -0.670 -11.772 1.00 97.25 845 VAL A CA 1
ATOM 7000 C C . VAL A 1 845 ? -12.522 0.081 -12.946 1.00 97.25 845 VAL A C 1
ATOM 7002 O O . VAL A 1 845 ? -12.086 -0.068 -14.093 1.00 97.25 845 VAL A O 1
ATOM 7005 N N . LYS A 1 846 ? -13.504 0.939 -12.667 1.00 97.00 846 LYS A N 1
ATOM 7006 C CA . LYS A 1 846 ? -14.158 1.801 -13.661 1.00 97.00 846 LYS A CA 1
ATOM 7007 C C . LYS A 1 846 ? -13.920 3.272 -13.357 1.00 97.00 846 LYS A C 1
ATOM 7009 O O . LYS A 1 846 ? -13.910 3.684 -12.196 1.00 97.00 846 LYS A O 1
ATOM 7014 N N . THR A 1 847 ? -13.739 4.053 -14.417 1.00 97.62 847 THR A N 1
ATOM 7015 C CA . THR A 1 847 ? -13.688 5.517 -14.357 1.00 97.62 847 THR A CA 1
ATOM 7016 C C . THR A 1 847 ? -14.894 6.062 -15.103 1.00 97.62 847 THR A C 1
ATOM 7018 O O . THR A 1 847 ? -15.169 5.640 -16.222 1.00 97.62 847 THR A O 1
ATOM 7021 N N . ILE A 1 848 ? -15.625 6.964 -14.462 1.00 96.94 848 ILE A N 1
ATOM 7022 C CA . ILE A 1 848 ? -16.837 7.579 -14.989 1.00 96.94 848 ILE A CA 1
ATOM 7023 C C . ILE A 1 848 ? -16.617 9.083 -15.013 1.00 96.94 848 ILE A C 1
ATOM 7025 O O . ILE A 1 848 ? -16.169 9.657 -14.017 1.00 96.94 848 ILE A O 1
ATOM 7029 N N . ILE A 1 849 ? -16.946 9.717 -16.131 1.00 96.69 849 ILE A N 1
ATOM 7030 C CA . ILE A 1 849 ? -16.968 11.170 -16.248 1.00 96.69 849 ILE A CA 1
ATOM 7031 C C . ILE A 1 849 ? -18.417 11.640 -16.275 1.00 96.69 849 ILE A C 1
ATOM 7033 O O . ILE A 1 849 ? -19.229 11.122 -17.038 1.00 96.69 849 ILE A O 1
ATOM 7037 N N . PHE A 1 850 ? -18.714 12.647 -15.459 1.00 95.06 850 PHE A N 1
ATOM 7038 C CA . PHE A 1 850 ? -19.949 13.418 -15.503 1.00 95.06 850 PHE A CA 1
ATOM 7039 C C . PHE A 1 850 ? -19.657 14.799 -16.077 1.00 95.06 850 PHE A C 1
ATOM 7041 O O . PHE A 1 850 ? -18.830 15.538 -15.531 1.00 95.06 850 PHE A O 1
ATOM 7048 N N . GLN A 1 851 ? -20.367 15.166 -17.140 1.00 91.62 851 GLN A N 1
ATOM 7049 C CA . GLN A 1 851 ? -20.395 16.534 -17.643 1.00 91.62 851 GLN A CA 1
ATOM 7050 C C . GLN A 1 851 ? -21.490 17.297 -16.889 1.00 91.62 851 GLN A C 1
ATOM 7052 O O . GLN A 1 851 ? -22.681 17.117 -17.133 1.00 91.62 851 GLN A O 1
ATOM 7057 N N . ASN A 1 852 ? -21.088 18.108 -15.917 1.00 76.94 852 ASN A N 1
ATOM 7058 C CA . ASN A 1 852 ? -21.979 18.965 -15.145 1.00 76.94 852 ASN A CA 1
ATOM 7059 C C . ASN A 1 852 ? -22.590 20.056 -16.047 1.00 76.94 852 ASN A C 1
ATOM 7061 O O . ASN A 1 852 ? -21.941 20.504 -16.997 1.00 76.94 852 ASN A O 1
ATOM 7065 N N . ARG A 1 853 ? -23.835 20.447 -15.756 1.00 61.84 853 ARG A N 1
ATOM 7066 C CA . ARG A 1 853 ? -24.568 21.491 -16.494 1.00 61.84 853 ARG A CA 1
ATOM 7067 C C . ARG A 1 853 ? -24.316 22.885 -15.947 1.00 61.84 853 ARG A C 1
ATOM 7069 O O . ARG A 1 853 ? -24.126 23.007 -14.716 1.00 61.84 853 ARG A O 1
#

Secondary structure (DSSP, 8-state):
---EEEEEE---B-SSSSS-HHHHHHHHHHHHHHHHHHHHH-TT--EEE--HHHHHHHHHH-HHHHHHHHHHHHTTSEEEEE-SS-B-SSSS-HHHHHHHHHHHHHHHHHHHS----EEE-SS-S-B-TTHHHHHHHTT--EEEE-GGGG-SS---S-SEEEEE-TTS-EEEEEE-SS-SSB---STHHHHHHHHHHHHH-S--EEEEEES--SB--PPPHHHHHHHHHHHHHSTTT-EEEE--HHHHHHHHHHHHGGGPPEEES-B--SS-GGGGTSSHHHHHHHHHHHHHHHHHHHHHHHHHHHH-PPP-THHHHHHHHHHHTTBHHHHHT---HHHHHHHHHHHHHHHHHHHHHHHHHHHHHHHHS--SEEEEE-SSS-EEEEEEEES--SBS-EEEETTEEEEEEEEEPTTEEEEESSB----SS--EEEE-SSEEEEE-SSEEEEEETTT--EEEEEETTTTEESBSS--EEEEEE-PPPS-BTTTB-GGG-TTT---TTSTTGGG-EEPPEEEEEEEEE--SSEEEEEEEEEEE-GGG--EEEEEEEEEEETT-SSEEEEEEEEE--SSEEEEEEEEBS---SEEEEEETTEEEEEE-TTT---HHHHT-SSEE-SSEEEEE-SSEEEEEEESS--EEEEETTEEEEEEEE-PBPP-HHHHHHHHHHHHHHHHHHHHHHHTT--HHHHHHHHHHHHHHHHHHHHHHHTTPPBTT-EEEEEEEEEEEEESSTTTTTHHHHHHHHH---PPEE--------EEEESEEEESTTSEEEEEEEEETTEEEEEEE--SSS-EEEEEEESS-EEEEEEE-TT--EEEE--EETTEEEEEE-TT-EEEEEEEE-

Nearest PDB structures (foldseek):
  6rrn-assembly1_A  TM=7.303E-01  e=2.302E-38  Drosophila melanogaster
  6rry-assembly1_A  TM=7.281E-01  e=3.801E-37  Drosophila melanogaster
  6rrh-assembly1_A  TM=7.096E-01  e=6.992E-38  Drosophila melanogaster
  3bub-assembly1_A  TM=7.096E-01  e=9.109E-38  unclassified
  6rrw-assembly1_A  TM=7.183E-01  e=1.763E-36  Drosophila melanogaster

Sequence (853 aa):
MDIKVFLTGYSHIDTEWLWPLEESLRVVNETFSQIINLMEKHSDLYFIMGSSLYYEYIEKNNNALFDKIKGFVEKGRWELAGGFIEFDANMPSGESIIRQLVMSQKYFYQRFNRYAEILFLPDSFGFPSSLPQLLGKSGIKYFVTSKLRWNDANDFPYHIFIWRGNDDSKVLGYITPLDYNEFLTNYERIIYAVQEQLRKQLIPALLIIYGKGDHGGGIDEDTINNIIEWRRSKRDIIAITPSRVREYFKYVEKHYNNKIPIYTGELYLEFHRGTYTVGSYIKKLNRINEELLLSIEKLYTILNILYNTEYPSIIEKLWRLLLINQGHDALSATLSPDVYIEVRTRAYVLFKQLSKLYRRGLEKILEKINGKYVLFNPNGFPLTTYVRIHGNINGVYQDLGDNEKLVYVRNIPPLGFRVIGKFNDSPSDTVEINEDRDFIFLENNYLKIIIDKKKCLITSIFDKRFNLNIIRKPIRLRIYNDLPMPTRGRLYAAGLFDAWETYYLDGINKYLHKDPEPVGVEIKHRGPLYASVKCRYIYKQLFNRGYADISAEIGLYADKPYVEIYLDIIWKTKHKMLKLLIPLNINSETAVFEAPYGVTIRKDPLRTSDPFDKAKYEAPGHSWVDISNGEFGVSIITDSKYGYSWMNGIIGVSLLRSPLFPVREAYTGYVDIYKHIQNKMFDLIFLKFKGLIRKILNSLLMINTYLSYLRYSKKLLYMDQGRRTARIWIYPHKGTYVEGKTYHVARELSTIHIIGYKNSSAMKNINFSMMSVEPDDIAITTITQVEPYKILLRAYNPVNKTITACLRTSFRYSEAYETDFLGNMLGYLEEDNGCIKLSFKPYEVKTIIFQNR